Protein AF-A0A7F8RM91-F1 (afdb_monomer)

Radius of gyration: 44.57 Å; Cα contacts (8 Å, |Δi|>4): 918; chains: 1; bounding box: 148×86×138 Å

Solvent-accessible surface area (backbone atoms only — not comparable to full-atom values): 54485 Å² total; per-residue (Å²): 125,69,76,64,56,69,66,70,70,44,66,60,59,54,53,46,50,50,49,51,51,51,40,55,60,63,63,40,87,60,42,61,61,61,55,60,60,70,69,51,79,91,69,70,80,83,73,95,71,92,81,90,84,92,84,84,93,80,80,93,58,74,68,58,58,64,53,52,60,53,48,31,42,87,40,74,66,51,35,67,75,37,46,71,62,36,50,53,51,52,52,38,51,52,40,70,72,52,85,65,94,66,38,70,63,37,35,44,48,43,50,47,38,54,41,52,46,53,53,53,47,68,69,31,80,88,41,66,49,66,76,48,35,27,54,53,23,58,74,47,32,32,55,52,43,55,49,64,73,44,50,91,27,50,48,72,59,74,65,53,72,71,59,71,75,76,83,82,92,83,83,82,94,79,92,77,92,76,81,90,70,67,51,64,70,54,45,58,60,70,66,53,86,77,70,87,66,78,83,60,86,67,62,99,58,95,60,101,67,84,90,74,74,69,45,51,65,71,49,37,48,47,50,48,50,50,47,54,52,35,67,67,37,34,56,66,72,56,51,39,50,48,58,53,74,49,55,70,73,57,53,49,52,50,40,53,51,48,39,52,46,48,56,68,45,57,42,83,70,86,81,62,69,71,54,53,63,51,51,55,56,49,51,56,50,53,55,49,53,53,51,52,51,44,66,74,67,44,76,46,79,69,45,59,56,61,61,72,76,74,76,88,83,90,88,85,88,84,90,76,90,76,70,95,65,83,62,69,80,80,56,68,75,64,75,67,78,77,69,70,79,72,48,72,68,54,52,53,49,51,51,50,51,45,48,49,49,27,40,53,52,52,47,49,49,48,53,52,50,49,42,49,54,62,34,43,77,78,51,98,71,60,70,75,53,49,54,45,53,50,52,37,53,45,54,48,70,30,42,72,71,44,70,71,47,49,58,52,52,54,49,53,50,52,51,51,58,73,69,58,93,72,62,89,72,61,48,58,57,53,52,50,50,50,48,40,48,51,49,39,52,52,38,57,54,46,42,69,75,32,66,87,40,72,66,61,33,50,52,37,51,48,52,42,28,57,64,28,64,90,37,62,60,57,24,38,52,40,28,50,52,50,18,52,55,26,46,77,70,67,38,26,52,31,16,17,38,17,28,48,41,37,29,25,37,37,28,35,52,48,43,74,74,47,93,50,93,52,54,55,67,24,16,68,64,43,40,87,71,36,71,65,34,55,76,50,46,81,90,55,99,84,77,71,66,89,86,57,90,72,75,62,74,52,84,49,64,39,75,69,27,36,46,51,34,45,54,52,21,33,54,27,19,51,74,52,69,40,36,72,53,32,54,56,50,45,67,62,45,50,47,46,38,60,76,70,64,41,62,69,60,50,53,54,50,52,52,53,49,50,54,29,53,52,46,45,71,76,38,55,90,76,62,72,59,66,30,43,31,38,41,35,33,40,27,71,85,52,54,94,41,39,78,39,42,29,42,36,57,40,60,51,79,67,46,73,69,56,58,49,50,53,52,51,53,51,50,15,72,75,69,38,59,92,34,47,45,74,41,78,64,78,66,89,81,62,73,90,79,52,64,76,87,31,34,37,40,33,58,38,73,34,44,80,52,73,54,83,68,53,56,68,75,38,72,49,79,62,53,68,70,44,75,44,39,34,32,31,37,73,46,52,29,25,95,89,71,41,61,74,63,56,73,87,48,30,30,37,35,42,38,39,37,32,36,76,55,39,36,82,32,72,53,60,57,40,48,56,75,46,78,47,79,47,79,37,51,27,72,52,47,52,36,51,55,49,45,53,53,37,48,55,48,48,51,42,64,68,40,81,78,73,48,60,66,63,34,48,53,55,47,42,60,58,50,59,46,84,86,58,91,34,71,67,52,58,42,51,75,59,48,58,60,78,61,88,49,73,69,54,38,54,54,45,52,51,37,40,52,45,52,53,52,34,54,51,49,51,52,52,42,54,58,53,47,67,77,64,59,57,86,87,44,48,65,58,51,51,50,52,51,50,33,39,51,55,51,48,63,68,44,39,75,64,57,69,58,50,84,85,58,57,84,52,81,75,79,80,77,79,77,77,81,81,80,83,79,84,83,88,78,91,85,90,84,83,88,82,89,80,87,88,134

Sequence (933 aa):
SSQLSAKLTNLPTLISMRLEFLRILCSHEHYLNLNLFFMNADTAPASPCPSISSQNSSSCSSFQDQKIASMFDLTPEYRQQHFLTGLLFTELAAALDAEGEGISKVQRKAVSAIHSLLSSHDLDPRCVKPEVKVKIAALYLPLVGIILDALPQLYDFTAADARSGKNRANGSDEDQEGTSTINQNVALAIAGNNFNLKTSGTMLSSLPYKQYNMLNADTTRNLMICFLWIMKNADQSLIRKWIADLPSMQLNRILDLLFICVSCFEYKGKQSSDKVSTQVLQKSRDVKARLEEALLRGEGARGEMMRRCRAPGNDRFPGLSENLRWRKEQTHWRQANEKQDKTKAELDQEALISGNLATEANLIILDMQENIIQASSALDCKDSLLGGVLRVLVNSLSCDQSTTYLTHCFATLRALIAKDCLEVYTFLQVEELLCNLNSILYDTVKMREFQEDPEMLMDLMYRIAKSYQTSPDLRLTWLQNMAEKHTKKKCYTEAAMCLVHAAALVAEYLSMLEDHSYLPVGSVSFQNISSNVLEESAVSDDTLSPDEDGVCSGRYFTESGLVGLLEHAAELFSTGGLYETVNEVYKLVIPILEAHRDFRKLTSTHDKLQKAFDSIISKGHKRMFGTYFRVGFYGSKFGDLDEQEFVYKEPAITKLPEISHRLEGFYGQCFGEEFVEVIKDSAPVDKTKLDPNKAYIQITFVEPYFDEYEMKDRVTYFEKNFNLRRFMYTTPFTLEGRPRGELHEQYRRNTILTTMHAFPYVKTRISVIQKEEFVLTPIEVAIEDMKKKTLQLAVAINQEPPDAKMLQMVLQGSVGATVNQGPLEVAQVFLAEIPADPKLYRHHNKLRLCFKEFIMRCGEAVEKNKRLITADQREYQQELKKNYHKLKENLRPMIERKIPELYKPIVRVESHKRDSFHRSSFRKCETQLSQGS

Nearest PDB structures (foldseek):
  6aj4-assembly4_G  TM=9.741E-01  e=6.488E-31  Homo sapiens
  6ajl-assembly4_G  TM=9.790E-01  e=8.997E-31  Homo sapiens
  6tkz-assembly1_A  TM=9.362E-01  e=1.684E-31  Homo sapiens
  8i5f-assembly1_B  TM=9.208E-01  e=3.711E-32  Mus musculus
  6tkz-assembly2_B  TM=9.049E-01  e=2.984E-31  Homo sapiens

Mean predicted aligned error: 20.16 Å

Organism: Leptonychotes weddellii (NCBI:txid9713)

Structure (mmCIF, N/CA/C/O backbone):
data_AF-A0A7F8RM91-F1
#
_entry.id   AF-A0A7F8RM91-F1
#
loop_
_atom_site.group_PDB
_atom_site.id
_atom_site.type_symbol
_atom_site.label_atom_id
_atom_site.label_alt_id
_atom_site.label_comp_id
_atom_site.label_asym_id
_atom_site.label_entity_id
_atom_site.label_seq_id
_atom_site.pdbx_PDB_ins_code
_atom_site.Cartn_x
_atom_site.Cartn_y
_atom_site.Cartn_z
_atom_site.occupancy
_atom_site.B_iso_or_equiv
_atom_site.auth_seq_id
_atom_site.auth_comp_id
_atom_site.auth_asym_id
_atom_site.auth_atom_id
_atom_site.pdbx_PDB_model_num
ATOM 1 N N . SER A 1 1 ? 55.769 25.410 -61.363 1.00 43.69 1 SER A N 1
ATOM 2 C CA . SER A 1 1 ? 55.432 24.121 -62.004 1.00 43.69 1 SER A CA 1
ATOM 3 C C . SER A 1 1 ? 55.540 22.918 -61.051 1.00 43.69 1 SER A C 1
ATOM 5 O O . SER A 1 1 ? 54.697 22.038 -61.108 1.00 43.69 1 SER A O 1
ATOM 7 N N . SER A 1 2 ? 56.480 22.879 -60.095 1.00 38.31 2 SER A N 1
ATOM 8 C CA . SER A 1 2 ? 56.684 21.726 -59.186 1.00 38.31 2 SER A CA 1
ATOM 9 C C . SER A 1 2 ? 55.745 21.625 -57.964 1.00 38.31 2 SER A C 1
ATOM 11 O O . SER A 1 2 ? 55.569 20.533 -57.435 1.00 38.31 2 SER A O 1
ATOM 13 N N . GLN A 1 3 ? 55.084 22.708 -57.531 1.00 39.34 3 GLN A N 1
ATOM 14 C CA . GLN A 1 3 ? 54.148 22.671 -56.384 1.00 39.34 3 GLN A CA 1
ATOM 15 C C . GLN A 1 3 ? 52.753 22.101 -56.707 1.00 39.34 3 GLN A C 1
ATOM 17 O O . GLN A 1 3 ? 52.041 21.688 -55.794 1.00 39.34 3 GLN A O 1
ATOM 22 N N . LEU A 1 4 ? 52.362 22.049 -57.986 1.00 39.75 4 LEU A N 1
ATOM 23 C CA . LEU A 1 4 ? 51.120 21.393 -58.425 1.00 39.75 4 LEU A CA 1
ATOM 24 C C . LEU A 1 4 ? 51.296 19.872 -58.561 1.00 39.75 4 LEU A C 1
ATOM 26 O O . LEU A 1 4 ? 50.366 19.130 -58.270 1.00 39.75 4 LEU A O 1
ATOM 30 N N . SER A 1 5 ? 52.505 19.405 -58.894 1.00 43.78 5 SER A N 1
ATOM 31 C CA . SER A 1 5 ? 52.824 17.973 -58.995 1.00 43.78 5 SER A CA 1
ATOM 32 C C . SER A 1 5 ? 52.829 17.272 -57.624 1.00 43.78 5 SER A C 1
ATOM 34 O O . SER A 1 5 ? 52.281 16.184 -57.479 1.00 43.78 5 SER A O 1
ATOM 36 N N . ALA A 1 6 ? 53.319 17.939 -56.569 1.00 45.91 6 ALA A N 1
ATOM 37 C CA . ALA A 1 6 ? 53.386 17.366 -55.216 1.00 45.91 6 ALA A CA 1
ATOM 38 C C . ALA A 1 6 ? 52.029 17.257 -54.482 1.00 45.91 6 ALA A C 1
ATOM 40 O O . ALA A 1 6 ? 51.936 16.576 -53.465 1.00 45.91 6 ALA A O 1
ATOM 41 N N . LYS A 1 7 ? 50.963 17.912 -54.973 1.00 45.66 7 LYS A N 1
ATOM 42 C CA . LYS A 1 7 ? 49.590 17.727 -54.457 1.00 45.66 7 LYS A CA 1
ATOM 43 C C . LYS A 1 7 ? 48.824 16.606 -55.172 1.00 45.66 7 LYS A C 1
ATOM 45 O O . LYS A 1 7 ? 47.812 16.156 -54.642 1.00 45.66 7 LYS A O 1
ATOM 50 N N . LEU A 1 8 ? 49.309 16.144 -56.328 1.00 46.50 8 LEU A N 1
ATOM 51 C CA . LEU A 1 8 ? 48.721 15.037 -57.091 1.00 46.50 8 LEU A CA 1
ATOM 52 C C . LEU A 1 8 ? 49.221 13.645 -56.657 1.00 46.50 8 LEU A C 1
ATOM 54 O O . LEU A 1 8 ? 48.687 12.647 -57.127 1.00 46.50 8 LEU A O 1
ATOM 58 N N . THR A 1 9 ? 50.193 13.550 -55.745 1.00 50.91 9 THR A N 1
ATOM 59 C CA . THR A 1 9 ? 50.774 12.273 -55.286 1.00 50.91 9 THR A CA 1
ATOM 60 C C . THR A 1 9 ? 50.097 11.655 -54.057 1.00 50.91 9 THR A C 1
ATOM 62 O O . THR A 1 9 ? 50.446 10.542 -53.675 1.00 50.91 9 THR A O 1
ATOM 65 N N . ASN A 1 10 ? 49.093 12.307 -53.457 1.00 61.41 10 ASN A N 1
ATOM 66 C CA . ASN A 1 10 ? 48.291 11.704 -52.387 1.00 61.41 10 ASN A CA 1
ATOM 67 C C . ASN A 1 10 ? 47.066 10.990 -52.977 1.00 61.41 10 ASN A C 1
ATOM 69 O O . ASN A 1 10 ? 46.040 11.621 -53.241 1.00 61.41 10 ASN A O 1
ATOM 73 N N . LEU A 1 11 ? 47.167 9.668 -53.140 1.00 68.38 11 LEU A N 1
ATOM 74 C CA . LEU A 1 11 ? 46.111 8.784 -53.656 1.00 68.38 11 LEU A CA 1
ATOM 75 C C . LEU A 1 11 ? 44.716 9.026 -53.015 1.00 68.38 11 LEU A C 1
ATOM 77 O O . LEU A 1 11 ? 43.746 9.145 -53.766 1.00 68.38 11 LEU A O 1
ATOM 81 N N . PRO A 1 12 ? 44.576 9.241 -51.686 1.00 71.75 12 PRO A N 1
ATOM 82 C CA . PRO A 1 12 ? 43.282 9.562 -51.066 1.00 71.75 12 PRO A CA 1
ATOM 83 C C . PRO A 1 12 ? 42.665 10.890 -51.537 1.00 71.75 12 PRO A C 1
ATOM 85 O O . PRO A 1 12 ? 41.443 11.032 -51.613 1.00 71.75 12 PRO A O 1
ATOM 88 N N . THR A 1 13 ? 43.494 11.882 -51.875 1.00 73.69 13 THR A N 1
ATOM 89 C CA . THR A 1 13 ? 43.038 13.186 -52.381 1.00 73.69 13 THR A CA 1
ATOM 90 C C . THR A 1 13 ? 42.484 13.056 -53.796 1.00 73.69 13 THR A C 1
ATOM 92 O O . THR A 1 13 ? 41.455 13.656 -54.101 1.00 73.69 13 THR A O 1
ATOM 95 N N . LEU A 1 14 ? 43.116 12.239 -54.644 1.00 75.44 14 LEU A N 1
ATOM 96 C CA . LEU A 1 14 ? 42.653 11.988 -56.009 1.00 75.44 14 LEU A CA 1
ATOM 97 C C . LEU A 1 14 ? 41.314 11.239 -56.018 1.00 75.44 14 LEU A C 1
ATOM 99 O O . LEU A 1 14 ? 40.389 11.655 -56.714 1.00 75.44 14 LEU A O 1
ATOM 103 N N . ILE A 1 15 ? 41.176 10.199 -55.187 1.00 78.38 15 ILE A N 1
ATOM 104 C CA . ILE A 1 15 ? 39.914 9.458 -55.022 1.00 78.38 15 ILE A CA 1
ATOM 105 C C . ILE A 1 15 ? 38.816 10.397 -54.498 1.00 78.38 15 ILE A C 1
ATOM 107 O O . ILE A 1 15 ? 37.708 10.431 -55.025 1.00 78.38 15 ILE A O 1
ATOM 111 N N . SER A 1 16 ? 39.139 11.257 -53.528 1.00 78.94 16 SER A N 1
ATOM 112 C CA . SER A 1 16 ? 38.226 12.285 -53.011 1.00 78.94 16 SER A CA 1
ATOM 113 C C . SER A 1 16 ? 37.773 13.293 -54.080 1.00 78.94 16 SER A C 1
ATOM 115 O O . SER A 1 16 ? 36.612 13.709 -54.071 1.00 78.94 16 SER A O 1
ATOM 117 N N . MET A 1 17 ? 38.648 13.699 -55.007 1.00 79.75 17 MET A N 1
ATOM 118 C CA . MET A 1 17 ? 38.276 14.566 -56.136 1.00 79.75 17 MET A CA 1
ATOM 119 C C . MET A 1 17 ? 37.411 13.827 -57.162 1.00 79.75 17 MET A C 1
ATOM 121 O O . MET A 1 17 ? 36.447 14.399 -57.665 1.00 79.75 17 MET A O 1
ATOM 125 N N . ARG A 1 18 ? 37.708 12.552 -57.432 1.00 81.75 18 ARG A N 1
ATOM 126 C CA . ARG A 1 18 ? 36.925 11.708 -58.342 1.00 81.75 18 ARG A CA 1
ATOM 127 C C . ARG A 1 18 ? 35.508 11.463 -57.821 1.00 81.75 18 ARG A C 1
ATOM 129 O O . ARG A 1 18 ? 34.560 11.633 -58.579 1.00 81.75 18 ARG A O 1
ATOM 136 N N . LEU A 1 19 ? 35.356 11.147 -56.535 1.00 83.50 19 LEU A N 1
ATOM 137 C CA . LEU A 1 19 ? 34.051 10.995 -55.877 1.00 83.50 19 LEU A CA 1
ATOM 138 C C . LEU A 1 19 ? 33.232 12.291 -55.918 1.00 83.50 19 LEU A C 1
ATOM 140 O O . LEU A 1 19 ? 32.031 12.252 -56.163 1.00 83.50 19 LEU A O 1
ATOM 144 N N . GLU A 1 20 ? 33.878 13.445 -55.733 1.00 81.56 20 GLU A N 1
ATOM 145 C CA . GLU A 1 20 ? 33.211 14.748 -55.846 1.00 81.56 20 GLU A CA 1
ATOM 146 C C . GLU A 1 20 ? 32.717 15.014 -57.268 1.00 81.56 20 GLU A C 1
ATOM 148 O O . GLU A 1 20 ? 31.590 15.458 -57.469 1.00 81.56 20 GLU A O 1
ATOM 153 N N . PHE A 1 21 ? 33.550 14.707 -58.262 1.00 83.38 21 PHE A N 1
ATOM 154 C CA . PHE A 1 21 ? 33.188 14.853 -59.664 1.00 83.38 21 PHE A CA 1
ATOM 155 C C . PHE A 1 21 ? 32.023 13.930 -60.045 1.00 83.38 21 PHE A C 1
ATOM 157 O O . PHE A 1 21 ? 31.071 14.381 -60.676 1.00 83.38 21 PHE A O 1
ATOM 164 N N . LEU A 1 22 ? 32.044 12.670 -59.593 1.00 83.62 22 LEU A N 1
ATOM 165 C CA . LEU A 1 22 ? 30.935 11.731 -59.786 1.00 83.62 22 LEU A CA 1
ATOM 166 C C . LEU A 1 22 ? 29.654 12.209 -59.098 1.00 83.62 22 LEU A C 1
ATOM 168 O O . LEU A 1 22 ? 28.589 12.139 -59.706 1.00 83.62 22 LEU A O 1
ATOM 172 N N . ARG A 1 23 ? 29.746 12.758 -57.879 1.00 85.56 23 ARG A N 1
ATOM 173 C CA . ARG A 1 23 ? 28.604 13.359 -57.174 1.00 85.56 23 ARG A CA 1
ATOM 174 C C . ARG A 1 23 ? 27.982 14.493 -57.986 1.00 85.56 23 ARG A C 1
ATOM 176 O O . ARG A 1 23 ? 26.768 14.531 -58.136 1.00 85.56 23 ARG A O 1
ATOM 183 N N . ILE A 1 24 ? 28.799 15.396 -58.529 1.00 82.50 24 ILE A N 1
ATOM 184 C CA . ILE A 1 24 ? 28.316 16.514 -59.354 1.00 82.50 24 ILE A CA 1
ATOM 185 C C . ILE A 1 24 ? 27.645 15.982 -60.626 1.00 82.50 24 ILE A C 1
ATOM 187 O O . ILE A 1 24 ? 26.512 16.360 -60.917 1.00 82.50 24 ILE A O 1
ATOM 191 N N . LEU A 1 25 ? 28.292 15.052 -61.335 1.00 82.75 25 LEU A N 1
ATOM 192 C CA . LEU A 1 25 ? 27.738 14.453 -62.550 1.00 82.75 25 LEU A CA 1
ATOM 193 C C . LEU A 1 25 ? 26.388 13.769 -62.310 1.00 82.75 25 LEU A C 1
ATOM 195 O O . LEU A 1 25 ? 25.447 13.987 -63.071 1.00 82.75 25 LEU A O 1
ATOM 199 N N . CYS A 1 26 ? 26.278 12.984 -61.237 1.00 81.19 26 CYS A N 1
ATOM 200 C CA . CYS A 1 26 ? 25.046 12.274 -60.888 1.00 81.19 26 CYS A CA 1
ATOM 201 C C . CYS A 1 26 ? 23.955 13.204 -60.324 1.00 81.19 26 CYS A C 1
ATOM 203 O O . CYS A 1 26 ? 22.791 12.825 -60.287 1.00 81.19 26 CYS A O 1
ATOM 205 N N . SER A 1 27 ? 24.299 14.428 -59.910 1.00 79.56 27 SER A N 1
ATOM 206 C CA . SER A 1 27 ? 23.328 15.420 -59.422 1.00 79.56 27 SER A CA 1
ATOM 207 C C . SER A 1 27 ? 22.660 16.247 -60.529 1.00 79.56 27 SER A C 1
ATOM 209 O O . SER A 1 27 ? 21.744 17.017 -60.249 1.00 79.56 27 SER A O 1
ATOM 211 N N . HIS A 1 28 ? 23.099 16.116 -61.787 1.00 80.38 28 HIS A N 1
ATOM 212 C CA . HIS A 1 28 ? 22.500 16.856 -62.898 1.00 80.38 28 HIS A CA 1
ATOM 213 C C . HIS A 1 28 ? 21.083 16.372 -63.229 1.00 80.38 28 HIS A C 1
ATOM 215 O O . HIS A 1 28 ? 20.787 15.181 -63.207 1.00 80.38 28 HIS A O 1
ATOM 221 N N . GLU A 1 29 ? 20.222 17.303 -63.641 1.00 71.25 29 GLU A N 1
ATOM 222 C CA . GLU A 1 29 ? 18.782 17.073 -63.835 1.00 71.25 29 GLU A CA 1
ATOM 223 C C . GLU A 1 29 ? 18.419 15.937 -64.806 1.00 71.25 29 GLU A C 1
ATOM 225 O O . GLU A 1 29 ? 17.355 15.332 -64.690 1.00 71.25 29 GLU A O 1
ATOM 230 N N . HIS A 1 30 ? 19.288 15.631 -65.773 1.00 75.12 30 HIS A N 1
ATOM 231 C CA . HIS A 1 30 ? 19.048 14.577 -66.761 1.00 75.12 30 HIS A CA 1
ATOM 232 C C . HIS A 1 30 ? 19.525 13.189 -66.315 1.00 75.12 30 HIS A C 1
ATOM 234 O O . HIS A 1 30 ? 19.196 12.206 -66.975 1.00 75.12 30 HIS A O 1
ATOM 240 N N . TYR A 1 31 ? 20.262 13.082 -65.205 1.00 80.19 31 TYR A N 1
ATOM 241 C CA . TYR A 1 31 ? 20.824 11.817 -64.726 1.00 80.19 31 TYR A CA 1
ATOM 242 C C . TYR A 1 31 ? 19.742 10.761 -64.465 1.00 80.19 31 TYR A C 1
ATOM 244 O O . TYR A 1 31 ? 19.840 9.645 -64.975 1.00 80.19 31 TYR A O 1
ATOM 252 N N . LEU A 1 32 ? 18.682 11.115 -63.730 1.00 76.62 32 LEU A N 1
ATOM 253 C CA . LEU A 1 32 ? 17.590 10.182 -63.444 1.00 76.62 32 LEU A CA 1
ATOM 254 C C . LEU A 1 32 ? 16.832 9.795 -64.715 1.00 76.62 32 LEU A C 1
ATOM 256 O O . LEU A 1 32 ? 16.602 8.616 -64.946 1.00 76.62 32 LEU A O 1
ATOM 260 N N . ASN A 1 33 ? 16.506 10.754 -65.583 1.00 74.94 33 ASN A N 1
ATOM 261 C CA . ASN A 1 33 ? 15.767 10.469 -66.817 1.00 74.94 33 ASN A CA 1
ATOM 262 C C . ASN A 1 33 ? 16.529 9.523 -67.756 1.00 74.94 33 ASN A C 1
ATOM 264 O O . ASN A 1 33 ? 15.919 8.643 -68.355 1.00 74.94 33 ASN A O 1
ATOM 268 N N . LEU A 1 34 ? 17.853 9.667 -67.854 1.00 73.31 34 LEU A N 1
ATOM 269 C CA . LEU A 1 34 ? 18.689 8.788 -68.671 1.00 73.31 34 LEU A CA 1
ATOM 270 C C . LEU A 1 34 ? 18.761 7.370 -68.098 1.00 73.31 34 LEU A C 1
ATOM 272 O O . LEU A 1 34 ? 18.672 6.415 -68.858 1.00 73.31 34 LEU A O 1
ATOM 276 N N . ASN A 1 35 ? 18.873 7.216 -66.776 1.00 73.94 35 ASN A N 1
ATOM 277 C CA . ASN A 1 35 ? 18.948 5.895 -66.145 1.00 73.94 35 ASN A CA 1
ATOM 278 C C . ASN A 1 35 ? 17.584 5.190 -66.078 1.00 73.94 35 ASN A C 1
ATOM 280 O O . ASN A 1 35 ? 17.498 3.988 -66.310 1.00 73.94 35 ASN A O 1
ATOM 284 N N . LEU A 1 36 ? 16.503 5.926 -65.817 1.00 70.81 36 LEU A N 1
ATOM 285 C CA . LEU A 1 36 ? 15.153 5.370 -65.701 1.00 70.81 36 LEU A CA 1
ATOM 286 C C . LEU A 1 36 ? 14.560 4.950 -67.057 1.00 70.81 36 LEU A C 1
ATOM 288 O O . LEU A 1 36 ? 13.669 4.101 -67.088 1.00 70.81 36 LEU A O 1
ATOM 292 N N . PHE A 1 37 ? 15.057 5.500 -68.171 1.00 58.69 37 PHE A N 1
ATOM 293 C CA . PHE A 1 37 ? 14.640 5.114 -69.525 1.00 58.69 37 PHE A CA 1
ATOM 294 C C . PHE A 1 37 ? 15.039 3.669 -69.871 1.00 58.69 37 PHE A C 1
ATOM 296 O O . PHE A 1 37 ? 14.269 2.957 -70.510 1.00 58.69 37 PHE A O 1
ATOM 303 N N . PHE A 1 38 ? 16.199 3.202 -69.393 1.00 55.97 38 PHE A N 1
ATOM 304 C CA . PHE A 1 38 ? 16.711 1.854 -69.675 1.00 55.97 38 PHE A CA 1
ATOM 305 C C . PHE A 1 38 ? 16.114 0.744 -68.791 1.00 55.97 38 PHE A C 1
ATOM 307 O O . PHE A 1 38 ? 16.340 -0.431 -69.065 1.00 55.97 38 PHE A O 1
ATOM 314 N N . MET A 1 39 ? 15.323 1.081 -67.765 1.00 55.47 39 MET A N 1
ATOM 315 C CA . MET A 1 39 ? 14.690 0.093 -66.873 1.00 55.47 39 MET A CA 1
ATOM 316 C C . MET A 1 39 ? 13.433 -0.564 -67.465 1.00 55.47 39 MET A C 1
ATOM 318 O O . MET A 1 39 ? 13.014 -1.625 -67.006 1.00 55.47 39 MET A O 1
ATOM 322 N N . ASN A 1 40 ? 12.839 0.024 -68.508 1.00 47.66 40 ASN A N 1
ATOM 323 C CA . ASN A 1 40 ? 11.708 -0.567 -69.221 1.00 47.66 40 ASN A CA 1
ATOM 324 C C . ASN A 1 40 ? 12.223 -1.450 -70.374 1.00 47.66 40 ASN A C 1
ATOM 326 O O . ASN A 1 40 ? 12.327 -1.001 -71.517 1.00 47.66 40 ASN A O 1
ATOM 330 N N . ALA A 1 41 ? 12.526 -2.717 -70.086 1.00 43.78 41 ALA A N 1
ATOM 331 C CA . ALA A 1 41 ? 13.004 -3.681 -71.085 1.00 43.78 41 ALA A CA 1
ATOM 332 C C . ALA A 1 41 ? 12.008 -3.955 -72.239 1.00 43.78 41 ALA A C 1
ATOM 334 O O . ALA A 1 41 ? 12.417 -4.465 -73.278 1.00 43.78 41 ALA A O 1
ATOM 335 N N . ASP A 1 42 ? 10.735 -3.569 -72.105 1.00 41.50 42 ASP A N 1
ATOM 336 C CA . ASP A 1 42 ? 9.700 -3.833 -73.117 1.00 41.50 42 ASP A CA 1
ATOM 337 C C . ASP A 1 42 ? 9.658 -2.817 -74.274 1.00 41.50 42 ASP A C 1
ATOM 339 O O . ASP A 1 42 ? 8.851 -2.957 -75.191 1.00 41.50 42 ASP A O 1
ATOM 343 N N . THR A 1 43 ? 10.524 -1.796 -74.281 1.00 36.25 43 THR A N 1
ATOM 344 C CA . THR A 1 43 ? 10.528 -0.768 -75.342 1.00 36.25 43 THR A CA 1
ATOM 345 C C . THR A 1 43 ? 11.934 -0.298 -75.727 1.00 36.25 43 THR A C 1
ATOM 347 O O . THR A 1 43 ? 12.221 0.895 -75.741 1.00 36.25 43 THR A O 1
ATOM 350 N N . ALA A 1 44 ? 12.833 -1.215 -76.083 1.00 34.84 44 ALA A N 1
ATOM 351 C CA . ALA A 1 44 ? 14.007 -0.832 -76.871 1.00 34.84 44 ALA A CA 1
ATOM 352 C C . ALA A 1 44 ? 13.626 -0.784 -78.370 1.00 34.84 44 ALA A C 1
ATOM 354 O O . ALA A 1 44 ? 13.068 -1.762 -78.876 1.00 34.84 44 ALA A O 1
ATOM 355 N N . PRO A 1 45 ? 13.906 0.304 -79.116 1.00 33.50 45 PRO A N 1
ATOM 356 C CA . PRO A 1 45 ? 13.744 0.297 -80.564 1.00 33.50 45 PRO A CA 1
ATOM 357 C C . PRO A 1 45 ? 14.752 -0.685 -81.172 1.00 33.50 45 PRO A C 1
ATOM 359 O O . PRO A 1 45 ? 15.940 -0.656 -80.847 1.00 33.50 45 PRO A O 1
ATOM 362 N N . ALA A 1 46 ? 14.269 -1.566 -82.048 1.00 33.28 46 ALA A N 1
ATOM 363 C CA . ALA A 1 46 ? 15.105 -2.517 -82.765 1.00 33.28 46 ALA A CA 1
ATOM 364 C C . ALA A 1 46 ? 16.196 -1.777 -83.560 1.00 33.28 46 ALA A C 1
ATOM 366 O O . ALA A 1 46 ? 15.914 -1.022 -84.490 1.00 33.28 46 ALA A O 1
ATOM 367 N N . SER A 1 47 ? 17.451 -2.007 -83.181 1.00 32.94 47 SER A N 1
ATOM 368 C CA . SER A 1 47 ? 18.625 -1.650 -83.976 1.00 32.94 47 SER A CA 1
ATOM 369 C C . SER A 1 47 ? 18.666 -2.503 -85.261 1.00 32.94 47 SER A C 1
ATOM 371 O O . SER A 1 47 ? 18.411 -3.710 -85.192 1.00 32.94 47 SER A O 1
ATOM 373 N N . PRO A 1 48 ? 18.984 -1.929 -86.440 1.00 35.66 48 PRO A N 1
ATOM 374 C CA . PRO A 1 48 ? 18.910 -2.611 -87.726 1.00 35.66 48 PRO A CA 1
ATOM 375 C C . PRO A 1 48 ? 20.229 -3.329 -88.043 1.00 35.66 48 PRO A C 1
ATOM 377 O O . PRO A 1 48 ? 20.944 -2.945 -88.962 1.00 35.66 48 PRO A O 1
ATOM 380 N N . CYS A 1 49 ? 20.594 -4.365 -87.291 1.00 31.34 49 CYS A N 1
ATOM 381 C CA . CYS A 1 49 ? 21.742 -5.220 -87.624 1.00 31.34 49 CYS A CA 1
ATOM 382 C C . CYS A 1 49 ? 21.424 -6.683 -87.256 1.00 31.34 49 CYS A C 1
ATOM 384 O O . CYS A 1 49 ? 21.416 -7.011 -86.070 1.00 31.34 49 CYS A O 1
ATOM 386 N N . PRO A 1 50 ? 21.150 -7.583 -88.221 1.00 37.44 50 PRO A N 1
ATOM 387 C CA . PRO A 1 50 ? 20.866 -8.981 -87.921 1.00 37.44 50 PRO A CA 1
ATOM 388 C C . PRO A 1 50 ? 22.175 -9.774 -87.854 1.00 37.44 50 PRO A C 1
ATOM 390 O O . PRO A 1 50 ? 22.904 -9.824 -88.841 1.00 37.44 50 PRO A O 1
ATOM 393 N N . SER A 1 51 ? 22.481 -10.426 -86.728 1.00 31.08 51 SER A N 1
ATOM 394 C CA . SER A 1 51 ? 23.489 -11.501 -86.673 1.00 31.08 51 SER A CA 1
ATOM 395 C C . SER A 1 51 ? 23.279 -12.444 -85.478 1.00 31.08 51 SER A C 1
ATOM 397 O O . SER A 1 51 ? 23.709 -12.177 -84.365 1.00 31.08 51 SER A O 1
ATOM 399 N N . ILE A 1 52 ? 22.581 -13.546 -85.775 1.00 34.94 52 ILE A N 1
ATOM 400 C CA . ILE A 1 52 ? 22.758 -14.938 -85.315 1.00 34.94 52 ILE A CA 1
ATOM 401 C C . ILE A 1 52 ? 23.126 -15.163 -83.836 1.00 34.94 52 ILE A C 1
ATOM 403 O O . ILE A 1 52 ? 24.296 -15.262 -83.480 1.00 34.94 52 ILE A O 1
ATOM 407 N N . SER A 1 53 ? 22.107 -15.402 -83.005 1.00 32.41 53 SER A N 1
ATOM 408 C CA . SER A 1 53 ? 21.961 -16.630 -82.187 1.00 32.41 53 SER A CA 1
ATOM 409 C C . SER A 1 53 ? 20.706 -16.541 -81.309 1.00 32.41 53 SER A C 1
ATOM 411 O O . SER A 1 53 ? 20.746 -16.343 -80.102 1.00 32.41 53 SER A O 1
ATOM 413 N N . SER A 1 54 ? 19.548 -16.697 -81.947 1.00 41.00 54 SER A N 1
ATOM 414 C CA . SER A 1 54 ? 18.268 -16.922 -81.279 1.00 41.00 54 SER A CA 1
ATOM 415 C C . SER A 1 54 ? 17.974 -18.423 -81.230 1.00 41.00 54 SER A C 1
ATOM 417 O O . SER A 1 54 ? 17.402 -18.947 -82.183 1.00 41.00 54 SER A O 1
ATOM 419 N N . GLN A 1 55 ? 18.341 -19.118 -80.153 1.00 37.16 55 GLN A N 1
ATOM 420 C CA . GLN A 1 55 ? 17.735 -20.405 -79.786 1.00 37.16 55 GLN A CA 1
ATOM 421 C C . GLN A 1 55 ? 17.771 -20.567 -78.262 1.00 37.16 55 GLN A C 1
ATOM 423 O O . GLN A 1 55 ? 18.787 -20.970 -77.709 1.00 37.16 55 GLN A O 1
ATOM 428 N N . ASN A 1 56 ? 16.680 -20.174 -77.596 1.00 32.31 56 ASN A N 1
ATOM 429 C CA . ASN A 1 56 ? 16.037 -20.925 -76.507 1.00 32.31 56 ASN A CA 1
ATOM 430 C C . ASN A 1 56 ? 14.888 -20.102 -75.913 1.00 32.31 56 ASN A C 1
ATOM 432 O O . ASN A 1 56 ? 15.009 -19.437 -74.888 1.00 32.31 56 ASN A O 1
ATOM 436 N N . SER A 1 57 ? 13.743 -20.169 -76.580 1.00 41.06 57 SER A N 1
ATOM 437 C CA . SER A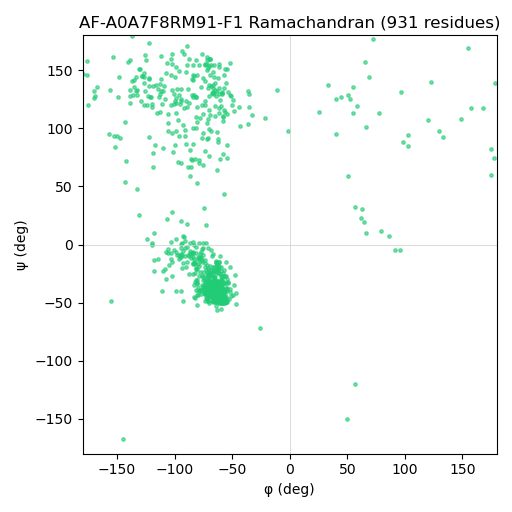 1 57 ? 12.441 -19.817 -76.027 1.00 41.06 57 SER A CA 1
ATOM 438 C C . SER A 1 57 ? 11.727 -21.104 -75.611 1.00 41.06 57 SER A C 1
ATOM 440 O O . SER A 1 57 ? 10.958 -21.669 -76.380 1.00 41.06 57 SER A O 1
ATOM 442 N N . SER A 1 58 ? 11.992 -21.576 -74.389 1.00 37.94 58 SER A N 1
ATOM 443 C CA . SER A 1 58 ? 11.133 -22.536 -73.675 1.00 37.94 58 SER A CA 1
ATOM 444 C C . SER A 1 58 ? 11.571 -22.683 -72.211 1.00 37.94 58 SER A C 1
ATOM 446 O O . SER A 1 58 ? 12.714 -23.063 -71.965 1.00 37.94 58 SER A O 1
ATOM 448 N N . SER A 1 59 ? 10.622 -22.477 -71.283 1.00 29.88 59 SER A N 1
ATOM 449 C CA . SER A 1 59 ? 10.671 -22.624 -69.803 1.00 29.88 59 SER A CA 1
ATOM 450 C C . SER A 1 59 ? 10.800 -21.301 -69.023 1.00 29.88 59 SER A C 1
ATOM 452 O O . SER A 1 59 ? 11.883 -20.860 -68.653 1.00 29.88 59 SER A O 1
ATOM 454 N N . CYS A 1 60 ? 9.653 -20.657 -68.782 1.00 34.31 60 CYS A N 1
ATOM 455 C CA . CYS A 1 60 ? 9.491 -19.363 -68.111 1.00 34.31 60 CYS A CA 1
ATOM 456 C C . CYS A 1 60 ? 9.049 -19.554 -66.646 1.00 34.31 60 CYS A C 1
ATOM 458 O O . CYS A 1 60 ? 7.872 -19.439 -66.323 1.00 34.31 60 CYS A O 1
ATOM 460 N N . SER A 1 61 ? 10.001 -19.866 -65.767 1.00 37.75 61 SER A N 1
ATOM 461 C CA . SER A 1 61 ? 9.873 -19.611 -64.321 1.00 37.75 61 SER A CA 1
ATOM 462 C C . SER A 1 61 ? 11.253 -19.492 -63.666 1.00 37.75 61 SER A C 1
ATOM 464 O O . SER A 1 61 ? 11.549 -18.470 -63.064 1.00 37.75 61 SER A O 1
ATOM 466 N N . SER A 1 62 ? 12.172 -20.425 -63.930 1.00 39.44 62 SER A N 1
ATOM 467 C CA . SER A 1 62 ? 13.513 -20.443 -63.312 1.00 39.44 62 SER A CA 1
ATOM 468 C C . SER A 1 62 ? 14.493 -19.355 -63.790 1.00 39.44 62 SER A C 1
ATOM 470 O O . SER A 1 62 ? 15.478 -19.073 -63.112 1.00 39.44 62 SER A O 1
ATOM 472 N N . PHE A 1 63 ? 14.243 -18.717 -64.940 1.00 38.72 63 PHE A N 1
ATOM 473 C CA . PHE A 1 63 ? 15.067 -17.606 -65.449 1.00 38.72 63 PHE A CA 1
ATOM 474 C C . PHE A 1 63 ? 14.718 -16.239 -64.829 1.00 38.72 63 PHE A C 1
ATOM 476 O O . PHE A 1 63 ? 15.494 -15.294 -64.976 1.00 38.72 63 PHE A O 1
ATOM 483 N N . GLN A 1 64 ? 13.563 -16.102 -64.164 1.00 48.06 64 GLN A N 1
ATOM 484 C CA . GLN A 1 64 ? 13.212 -14.870 -63.446 1.00 48.06 64 GLN A CA 1
ATOM 485 C C . GLN A 1 64 ? 13.884 -14.802 -62.068 1.00 48.06 64 GLN A C 1
ATOM 487 O O . GLN A 1 64 ? 14.307 -13.717 -61.679 1.00 48.06 64 GLN A O 1
ATOM 492 N N . ASP A 1 65 ? 14.078 -15.937 -61.392 1.00 45.22 65 ASP A N 1
ATOM 493 C CA . ASP A 1 65 ? 14.600 -15.981 -60.016 1.00 45.22 65 ASP A CA 1
ATOM 494 C C . ASP A 1 65 ? 16.103 -15.638 -59.943 1.00 45.22 65 ASP A C 1
ATOM 496 O O . ASP A 1 65 ? 16.516 -14.787 -59.155 1.00 45.22 65 ASP A O 1
ATOM 500 N N . GLN A 1 66 ? 16.932 -16.143 -60.873 1.00 50.62 66 GLN A N 1
ATOM 501 C CA . GLN A 1 66 ? 18.344 -15.716 -60.982 1.00 50.62 66 GLN A CA 1
ATOM 502 C C . GLN A 1 66 ? 18.500 -14.222 -61.318 1.00 50.62 66 GLN A C 1
ATOM 504 O O . GLN A 1 66 ? 19.516 -13.606 -60.990 1.00 50.62 66 GLN A O 1
ATOM 509 N N . LYS A 1 67 ? 17.485 -13.617 -61.949 1.00 60.25 67 LYS A N 1
ATOM 510 C CA . LYS A 1 67 ? 17.487 -12.197 -62.307 1.00 60.25 67 LYS A CA 1
ATOM 511 C C . LYS A 1 67 ? 17.287 -11.305 -61.079 1.00 60.25 67 LYS A C 1
ATOM 513 O O . LYS A 1 67 ? 17.833 -10.208 -61.064 1.00 60.25 67 LYS A O 1
ATOM 518 N N . ILE A 1 68 ? 16.564 -11.761 -60.054 1.00 67.25 68 ILE A N 1
ATOM 519 C CA . ILE A 1 68 ? 16.269 -10.971 -58.847 1.00 67.25 68 ILE A CA 1
ATOM 520 C C . ILE A 1 68 ? 17.511 -10.842 -57.964 1.00 67.25 68 ILE A C 1
ATOM 522 O O . ILE A 1 68 ? 17.884 -9.724 -57.621 1.00 67.25 68 ILE A O 1
ATOM 526 N N . ALA A 1 69 ? 18.212 -11.944 -57.676 1.00 64.50 69 ALA A N 1
ATOM 527 C CA . ALA A 1 69 ? 19.473 -11.900 -56.926 1.00 64.50 69 ALA A CA 1
ATOM 528 C C . ALA A 1 69 ? 20.517 -10.999 -57.618 1.00 64.50 69 ALA A C 1
ATOM 530 O O . ALA A 1 69 ? 21.152 -10.167 -56.975 1.00 64.50 69 ALA A O 1
ATOM 531 N N . SER A 1 70 ? 20.592 -11.058 -58.955 1.00 66.38 70 SER A N 1
ATOM 532 C CA . SER A 1 70 ? 21.506 -10.226 -59.750 1.00 66.38 70 SER A CA 1
ATOM 533 C C . SER A 1 70 ? 21.234 -8.711 -59.691 1.00 66.38 70 SER A C 1
ATOM 535 O O . SER A 1 70 ? 22.099 -7.934 -60.090 1.00 66.38 70 SER A O 1
ATOM 537 N N . MET A 1 71 ? 20.062 -8.275 -59.198 1.00 71.94 71 MET A N 1
ATOM 538 C CA . MET A 1 71 ? 19.736 -6.851 -58.992 1.00 71.94 71 MET A CA 1
ATOM 539 C C . MET A 1 71 ? 20.332 -6.277 -57.700 1.00 71.94 71 MET A C 1
ATOM 541 O O . MET A 1 71 ? 20.476 -5.061 -57.591 1.00 71.94 71 MET A O 1
ATOM 545 N N . PHE A 1 72 ? 20.666 -7.132 -56.730 1.00 75.62 72 PHE A N 1
ATOM 546 C CA . PHE A 1 72 ? 21.287 -6.741 -55.459 1.00 75.62 72 PHE A CA 1
ATOM 547 C C . PHE A 1 72 ? 22.821 -6.844 -55.500 1.00 75.62 72 PHE A C 1
ATOM 549 O O . PHE A 1 72 ? 23.487 -6.329 -54.603 1.00 75.62 72 PHE A O 1
ATOM 556 N N . ASP A 1 73 ? 23.368 -7.422 -56.574 1.00 78.00 73 ASP A N 1
ATOM 557 C CA . ASP A 1 73 ? 24.802 -7.553 -56.823 1.00 78.00 73 ASP A CA 1
ATOM 558 C C . ASP A 1 73 ? 25.298 -6.539 -57.866 1.00 78.00 73 ASP A C 1
ATOM 560 O O . ASP A 1 73 ? 24.627 -6.223 -58.852 1.00 78.00 73 ASP A O 1
ATOM 564 N N . LEU A 1 74 ? 26.536 -6.058 -57.703 1.00 79.81 74 LEU A N 1
ATOM 565 C CA . LEU A 1 74 ? 27.173 -5.152 -58.666 1.00 79.81 74 LEU A CA 1
ATOM 566 C C . LEU A 1 74 ? 27.717 -5.908 -59.898 1.00 79.81 74 LEU A C 1
ATOM 568 O O . LEU A 1 74 ? 28.930 -6.029 -60.121 1.00 79.81 74 LEU A O 1
ATOM 572 N N . THR A 1 75 ? 26.809 -6.414 -60.729 1.00 80.25 75 THR A N 1
ATOM 573 C CA . THR A 1 75 ? 27.128 -7.208 -61.926 1.00 80.25 75 THR A CA 1
ATOM 574 C C . THR A 1 75 ? 27.820 -6.384 -63.029 1.00 80.25 75 THR A C 1
ATOM 576 O O . THR A 1 75 ? 27.713 -5.149 -63.075 1.00 80.25 75 THR A O 1
ATOM 579 N N . PRO A 1 76 ? 28.613 -7.013 -63.920 1.00 76.00 76 PRO A N 1
ATOM 580 C CA . PRO A 1 76 ? 29.188 -6.319 -65.073 1.00 76.00 76 PRO A CA 1
ATOM 581 C C . PRO A 1 76 ? 28.107 -5.797 -66.033 1.00 76.00 76 PRO A C 1
ATOM 583 O O . PRO A 1 76 ? 28.287 -4.726 -66.610 1.00 76.00 76 PRO A O 1
ATOM 586 N N . GLU A 1 77 ? 26.969 -6.483 -66.143 1.00 75.69 77 GLU A N 1
ATOM 587 C CA . GLU A 1 77 ? 25.805 -6.056 -66.923 1.00 75.69 77 GLU A CA 1
ATOM 588 C C . GLU A 1 77 ? 25.202 -4.768 -66.349 1.00 75.69 77 GLU A C 1
ATOM 590 O O . GLU A 1 77 ? 24.978 -3.808 -67.089 1.00 75.69 77 GLU A O 1
ATOM 595 N N . TYR A 1 78 ? 25.033 -4.693 -65.023 1.00 79.94 78 TYR A N 1
ATOM 596 C CA . TYR A 1 78 ? 24.561 -3.485 -64.342 1.00 79.94 78 TYR A CA 1
ATOM 597 C C . TYR A 1 78 ? 25.501 -2.293 -64.572 1.00 79.94 78 TYR A C 1
ATOM 599 O O . TYR A 1 78 ? 25.058 -1.183 -64.866 1.00 79.94 78 TYR A O 1
ATOM 607 N N . ARG A 1 79 ? 26.820 -2.520 -64.516 1.00 80.44 79 ARG A N 1
ATOM 608 C CA . ARG A 1 79 ? 27.832 -1.482 -64.788 1.00 80.44 79 ARG A CA 1
ATOM 609 C C . ARG A 1 79 ? 27.822 -0.990 -66.236 1.00 80.44 79 ARG A C 1
ATOM 611 O O . ARG A 1 79 ? 28.198 0.153 -66.477 1.00 80.44 79 ARG A O 1
ATOM 618 N N . GLN A 1 80 ? 27.411 -1.822 -67.192 1.00 77.88 80 GLN A N 1
ATOM 619 C CA . GLN A 1 80 ? 27.260 -1.412 -68.591 1.00 77.88 80 GLN A CA 1
ATOM 620 C C . GLN A 1 80 ? 25.968 -0.619 -68.817 1.00 77.88 80 GLN A C 1
ATOM 622 O O . GLN A 1 80 ? 25.984 0.363 -69.556 1.00 77.88 80 GLN A O 1
ATOM 627 N N . GLN A 1 81 ? 24.871 -1.012 -68.163 1.00 76.56 81 GLN A N 1
ATOM 628 C CA . GLN A 1 81 ? 23.572 -0.340 -68.279 1.00 76.56 81 GLN A CA 1
ATOM 629 C C . GLN A 1 81 ? 23.541 1.006 -67.542 1.00 76.56 81 GLN A C 1
ATOM 631 O O . GLN A 1 81 ? 23.077 2.006 -68.086 1.00 76.56 81 GLN A O 1
ATOM 636 N N . HIS A 1 82 ? 24.101 1.053 -66.333 1.00 80.75 82 HIS A N 1
ATOM 637 C CA . HIS A 1 82 ? 24.134 2.230 -65.467 1.00 80.75 82 HIS A CA 1
ATOM 638 C C . HIS A 1 82 ? 25.571 2.652 -65.192 1.00 80.75 82 HIS A C 1
ATOM 640 O O . HIS A 1 82 ? 26.054 2.580 -64.065 1.00 80.75 82 HIS A O 1
ATOM 646 N N . PHE A 1 83 ? 26.276 3.103 -66.229 1.00 81.44 83 PHE A N 1
ATOM 647 C CA . PHE A 1 83 ? 27.713 3.378 -66.147 1.00 81.44 83 PHE A CA 1
ATOM 648 C C . PHE A 1 83 ? 28.106 4.336 -65.010 1.00 81.44 83 PHE A C 1
ATOM 650 O O . PHE A 1 83 ? 29.012 4.034 -64.238 1.00 81.44 83 PHE A O 1
ATOM 657 N N . LEU A 1 84 ? 27.417 5.474 -64.864 1.00 83.25 84 LEU A N 1
ATOM 658 C CA . LEU A 1 84 ? 27.746 6.471 -63.833 1.00 83.25 84 LEU A CA 1
ATOM 659 C C . LEU A 1 84 ? 27.448 5.968 -62.411 1.00 83.25 84 LEU A C 1
ATOM 661 O O . LEU A 1 84 ? 28.273 6.144 -61.514 1.00 83.25 84 LEU A O 1
ATOM 665 N N . THR A 1 85 ? 26.303 5.310 -62.213 1.00 83.00 85 THR A N 1
ATOM 666 C CA . THR A 1 85 ? 25.887 4.737 -60.923 1.00 83.00 85 THR A CA 1
ATOM 667 C C . THR A 1 85 ? 26.761 3.545 -60.538 1.00 83.00 85 THR A C 1
ATOM 669 O O . THR A 1 85 ? 27.238 3.453 -59.410 1.00 83.00 85 THR A O 1
ATOM 672 N N . GLY A 1 86 ? 27.043 2.663 -61.497 1.00 83.62 86 GLY A N 1
ATOM 673 C CA . GLY A 1 86 ? 27.935 1.524 -61.335 1.00 83.62 86 GLY A CA 1
ATOM 674 C C . GLY A 1 86 ? 29.359 1.955 -60.994 1.00 83.62 86 GLY A C 1
ATOM 675 O O . GLY A 1 86 ? 29.971 1.365 -60.108 1.00 83.62 86 GLY A O 1
ATOM 676 N N . LEU A 1 87 ? 29.864 3.026 -61.620 1.00 84.50 87 LEU A N 1
ATOM 677 C CA . LEU A 1 87 ? 31.166 3.607 -61.287 1.00 84.50 87 LEU A CA 1
ATOM 678 C C . LEU A 1 87 ? 31.185 4.191 -59.869 1.00 84.50 87 LEU A C 1
ATOM 680 O O . LEU A 1 87 ? 32.156 3.986 -59.147 1.00 84.50 87 LEU A O 1
ATOM 684 N N . LEU A 1 88 ? 30.114 4.870 -59.446 1.00 85.19 88 LEU A N 1
ATOM 685 C CA . LEU A 1 88 ? 29.977 5.387 -58.082 1.00 85.19 88 LEU A CA 1
ATOM 686 C C . LEU A 1 88 ? 29.985 4.257 -57.038 1.00 85.19 88 LEU A C 1
ATOM 688 O O . LEU A 1 88 ? 30.687 4.367 -56.036 1.00 85.19 88 LEU A O 1
ATOM 692 N N . PHE A 1 89 ? 29.261 3.162 -57.284 1.00 87.19 89 PHE A N 1
ATOM 693 C CA . PHE A 1 89 ? 29.238 1.995 -56.396 1.00 87.19 89 PHE A CA 1
ATOM 694 C C . PHE A 1 89 ? 30.544 1.200 -56.410 1.00 87.19 89 PHE A C 1
ATOM 696 O O . PHE A 1 89 ? 30.977 0.745 -55.357 1.00 87.19 89 PHE A O 1
ATOM 703 N N . THR A 1 90 ? 31.225 1.092 -57.556 1.00 86.19 90 THR A N 1
ATOM 704 C CA . THR A 1 90 ? 32.571 0.496 -57.620 1.00 86.19 90 THR A CA 1
ATOM 705 C C . THR A 1 90 ? 33.571 1.300 -56.788 1.00 86.19 90 THR A C 1
ATOM 707 O O . THR A 1 90 ? 34.362 0.716 -56.054 1.00 86.19 90 THR A O 1
ATOM 710 N N . GLU A 1 91 ? 33.522 2.635 -56.850 1.00 84.12 91 GLU A N 1
ATOM 711 C CA . GLU A 1 91 ? 34.388 3.486 -56.026 1.00 84.12 91 GLU A CA 1
ATOM 712 C C . GLU A 1 91 ? 33.997 3.455 -54.539 1.00 84.12 91 GLU A C 1
ATOM 714 O O . GLU A 1 91 ? 34.879 3.550 -53.690 1.00 84.12 91 GLU A O 1
ATOM 719 N N . LEU A 1 92 ? 32.708 3.296 -54.203 1.00 85.75 92 LEU A N 1
ATOM 720 C CA . LEU A 1 92 ? 32.267 3.083 -52.820 1.00 85.75 92 LEU A CA 1
ATOM 721 C C . LEU A 1 92 ? 32.807 1.760 -52.268 1.00 85.75 92 LEU A C 1
ATOM 723 O O . LEU A 1 92 ? 33.421 1.774 -51.205 1.00 85.75 92 LEU A O 1
ATOM 727 N N . ALA A 1 93 ? 32.596 0.646 -52.974 1.00 84.56 93 ALA A N 1
ATOM 728 C CA . ALA A 1 93 ? 33.072 -0.671 -52.554 1.00 84.56 93 ALA A CA 1
ATOM 729 C C . ALA A 1 93 ? 34.599 -0.663 -52.381 1.00 84.56 93 ALA A C 1
ATOM 731 O O . ALA A 1 93 ? 35.108 -1.007 -51.319 1.00 84.56 93 ALA A O 1
ATOM 732 N N . ALA A 1 94 ? 35.329 -0.103 -53.353 1.00 83.19 94 ALA A N 1
ATOM 733 C CA . ALA A 1 94 ? 36.776 0.067 -53.251 1.00 83.19 94 ALA A CA 1
ATOM 734 C C . ALA A 1 94 ? 37.204 0.977 -52.082 1.00 83.19 94 ALA A C 1
ATOM 736 O O . ALA A 1 94 ? 38.256 0.754 -51.489 1.00 83.19 94 ALA A O 1
ATOM 737 N N . ALA A 1 95 ? 36.419 2.005 -51.736 1.00 82.69 95 ALA A N 1
ATOM 738 C CA . ALA A 1 95 ? 36.703 2.870 -50.591 1.00 82.69 95 ALA A CA 1
ATOM 739 C C . ALA A 1 95 ? 36.434 2.183 -49.241 1.00 82.69 95 ALA A C 1
ATOM 741 O O . ALA A 1 95 ? 37.127 2.491 -48.269 1.00 82.69 95 ALA A O 1
ATOM 742 N N . LEU A 1 96 ? 35.449 1.284 -49.170 1.00 80.75 96 LEU A N 1
ATOM 743 C CA . LEU A 1 96 ? 35.158 0.466 -47.988 1.00 80.75 96 LEU A CA 1
ATOM 744 C C . LEU A 1 96 ? 36.204 -0.650 -47.806 1.00 80.75 96 LEU A C 1
ATOM 746 O O . LEU A 1 96 ? 36.607 -0.914 -46.681 1.00 80.75 96 LEU A O 1
ATOM 750 N N . ASP A 1 97 ? 36.736 -1.210 -48.895 1.00 78.62 97 ASP A N 1
ATOM 751 C CA . ASP A 1 97 ? 37.767 -2.262 -48.857 1.00 78.62 97 ASP A CA 1
ATOM 752 C C . ASP A 1 97 ? 39.209 -1.746 -48.686 1.00 78.62 97 ASP A C 1
ATOM 754 O O . ASP A 1 97 ? 40.136 -2.528 -48.454 1.00 78.62 97 ASP A O 1
ATOM 758 N N . ALA A 1 98 ? 39.439 -0.438 -48.833 1.00 75.69 98 ALA A N 1
ATOM 759 C CA . ALA A 1 98 ? 40.779 0.141 -48.787 1.00 75.69 98 ALA A CA 1
ATOM 760 C C . ALA A 1 98 ? 41.336 0.277 -47.352 1.00 75.69 98 ALA A C 1
ATOM 762 O O . ALA A 1 98 ? 40.685 0.800 -46.448 1.00 75.69 98 ALA A O 1
ATOM 763 N N . GLU A 1 99 ? 42.605 -0.104 -47.167 1.00 64.00 99 GLU A N 1
ATOM 764 C CA . GLU A 1 99 ? 43.328 -0.077 -45.886 1.00 64.00 99 GLU A CA 1
ATOM 765 C C . GLU A 1 99 ? 44.485 0.958 -45.937 1.00 64.00 99 GLU A C 1
ATOM 767 O O . GLU A 1 99 ? 45.300 0.927 -46.860 1.00 64.00 99 GLU A O 1
ATOM 772 N N . GLY A 1 100 ? 44.574 1.900 -44.976 1.00 64.12 100 GLY A N 1
ATOM 773 C CA . GLY A 1 100 ? 45.694 2.864 -44.874 1.00 64.12 100 GLY A CA 1
ATOM 774 C C . GLY A 1 100 ? 45.396 4.201 -44.161 1.00 64.12 100 GLY A C 1
ATOM 775 O O . GLY A 1 100 ? 44.243 4.549 -43.894 1.00 64.12 100 GLY A O 1
ATOM 776 N N . GLU A 1 101 ? 46.436 4.994 -43.860 1.00 55.91 101 GLU A N 1
ATOM 777 C CA . GLU A 1 101 ? 46.290 6.327 -43.245 1.00 55.91 101 GLU A CA 1
ATOM 778 C C . GLU A 1 101 ? 45.546 7.312 -44.172 1.00 55.91 101 GLU A C 1
ATOM 780 O O . GLU A 1 101 ? 45.904 7.519 -45.331 1.00 55.91 101 GLU A O 1
ATOM 785 N N . GLY A 1 102 ? 44.495 7.959 -43.654 1.00 62.97 102 GLY A N 1
ATOM 786 C CA . GLY A 1 102 ? 43.694 8.947 -44.393 1.00 62.97 102 GLY A CA 1
ATOM 787 C C . GLY A 1 102 ? 42.476 8.389 -45.145 1.00 62.97 102 GLY A C 1
ATOM 788 O O . GLY A 1 102 ? 41.668 9.186 -45.633 1.00 62.97 102 GLY A O 1
ATOM 789 N N . ILE A 1 103 ? 42.277 7.064 -45.166 1.00 72.44 103 ILE A N 1
ATOM 790 C CA . ILE A 1 103 ? 41.151 6.403 -45.851 1.00 72.44 103 ILE A CA 1
ATOM 791 C C . ILE A 1 103 ? 39.784 6.754 -45.234 1.00 72.44 103 ILE A C 1
ATOM 793 O O . ILE A 1 103 ? 38.809 6.926 -45.957 1.00 72.44 103 ILE A O 1
ATOM 797 N N . SER A 1 104 ? 39.720 7.012 -43.920 1.00 71.81 104 SER A N 1
ATOM 798 C CA . SER A 1 104 ? 38.475 7.390 -43.219 1.00 71.81 104 SER A CA 1
ATOM 799 C C . SER A 1 104 ? 37.835 8.673 -43.779 1.00 71.81 104 SER A C 1
ATOM 801 O O . SER A 1 104 ? 36.611 8.830 -43.787 1.00 71.81 104 SER A O 1
ATOM 803 N N . LYS A 1 105 ? 38.648 9.599 -44.317 1.00 75.56 105 LYS A N 1
ATOM 804 C CA . LYS A 1 105 ? 38.145 10.799 -45.010 1.00 75.56 105 LYS A CA 1
ATOM 805 C C . LYS A 1 105 ? 37.525 10.454 -46.364 1.00 75.56 105 LYS A C 1
ATOM 807 O O . LYS A 1 105 ? 36.547 11.088 -46.750 1.00 75.56 105 LYS A O 1
ATOM 812 N N . VAL A 1 106 ? 38.086 9.471 -47.066 1.00 81.38 106 VAL A N 1
ATOM 813 C CA . VAL A 1 106 ? 37.592 8.984 -48.361 1.00 81.38 106 VAL A CA 1
ATOM 814 C C . VAL A 1 106 ? 36.300 8.195 -48.170 1.00 81.38 106 VAL A C 1
ATOM 816 O O . VAL A 1 106 ? 35.314 8.526 -48.818 1.00 81.38 106 VAL A O 1
ATOM 819 N N . GLN A 1 107 ? 36.257 7.269 -47.207 1.00 82.12 107 GLN A N 1
ATOM 820 C CA . GLN A 1 107 ? 35.051 6.532 -46.807 1.00 82.12 107 GLN A CA 1
ATOM 821 C C . GLN A 1 107 ? 33.907 7.485 -46.444 1.00 82.12 107 GLN A C 1
ATOM 823 O O . GLN A 1 107 ? 32.816 7.401 -47.004 1.00 82.12 107 GLN A O 1
ATOM 828 N N . ARG A 1 108 ? 34.171 8.484 -45.585 1.00 83.56 108 ARG A N 1
ATOM 829 C CA . ARG A 1 108 ? 33.178 9.514 -45.235 1.00 83.56 108 ARG A CA 1
ATOM 830 C C . ARG A 1 108 ? 32.660 10.261 -46.456 1.00 83.56 108 ARG A C 1
ATOM 832 O O . ARG A 1 108 ? 31.470 10.558 -46.528 1.00 83.56 108 ARG A O 1
ATOM 839 N N . LYS A 1 109 ? 33.544 10.593 -47.395 1.00 82.94 109 LYS A N 1
ATOM 840 C CA . LYS A 1 109 ? 33.175 11.347 -48.590 1.00 82.94 109 LYS A CA 1
ATOM 841 C C . LYS A 1 109 ? 32.384 10.502 -49.590 1.00 82.94 109 LYS A C 1
ATOM 843 O O . LYS A 1 109 ? 31.416 11.014 -50.140 1.00 82.94 109 LYS A O 1
ATOM 848 N N . ALA A 1 110 ? 32.746 9.233 -49.776 1.00 84.56 110 ALA A N 1
ATOM 849 C CA . ALA A 1 110 ? 32.022 8.291 -50.629 1.00 84.56 110 ALA A CA 1
ATOM 850 C C . ALA A 1 110 ? 30.587 8.076 -50.126 1.00 84.56 110 ALA A C 1
ATOM 852 O O . ALA A 1 110 ? 29.630 8.272 -50.874 1.00 84.56 110 ALA A O 1
ATOM 853 N N . VAL A 1 111 ? 30.434 7.791 -48.828 1.00 86.94 111 VAL A N 1
ATOM 854 C CA . VAL A 1 111 ? 29.123 7.626 -48.183 1.00 86.94 111 VAL A CA 1
ATOM 855 C C . VAL A 1 111 ? 28.304 8.919 -48.245 1.00 86.94 111 VAL A C 1
ATOM 857 O O . VAL A 1 111 ? 27.132 8.897 -48.614 1.00 86.94 111 VAL A O 1
ATOM 860 N N . SER A 1 112 ? 28.917 10.066 -47.932 1.00 86.31 112 SER A N 1
ATOM 861 C CA . SER A 1 112 ? 28.237 11.367 -47.974 1.00 86.31 112 SER A CA 1
ATOM 862 C C . SER A 1 112 ? 27.786 11.751 -49.388 1.00 86.31 112 SER A C 1
ATOM 864 O O . SER A 1 112 ? 26.722 12.347 -49.548 1.00 86.31 112 SER A O 1
ATOM 866 N N . ALA A 1 113 ? 28.544 11.379 -50.425 1.00 84.69 113 ALA A N 1
ATOM 867 C CA . ALA A 1 113 ? 28.160 11.616 -51.813 1.00 84.69 113 ALA A CA 1
ATOM 868 C C . ALA A 1 113 ? 26.878 10.860 -52.189 1.00 84.69 113 ALA A C 1
ATOM 870 O O . ALA A 1 113 ? 25.976 11.466 -52.762 1.00 84.69 113 ALA A O 1
ATOM 871 N N . ILE A 1 114 ? 26.767 9.579 -51.820 1.00 87.44 114 ILE A N 1
ATOM 872 C CA . ILE A 1 114 ? 25.573 8.761 -52.087 1.00 87.44 114 ILE A CA 1
ATOM 873 C C . ILE A 1 114 ? 24.378 9.256 -51.276 1.00 87.44 114 ILE A C 1
ATOM 875 O O . ILE A 1 114 ? 23.312 9.475 -51.848 1.00 87.44 114 ILE A O 1
ATOM 879 N N . HIS A 1 115 ? 24.573 9.519 -49.982 1.00 88.25 115 HIS A N 1
ATOM 880 C CA . HIS A 1 115 ? 23.534 10.089 -49.127 1.00 88.25 115 HIS A CA 1
ATOM 881 C C . HIS A 1 115 ? 23.010 11.416 -49.696 1.00 88.25 115 HIS A C 1
ATOM 883 O O . HIS A 1 115 ? 21.808 11.593 -49.850 1.00 88.25 115 HIS A O 1
ATOM 889 N N . SER A 1 116 ? 23.907 12.323 -50.101 1.00 86.94 116 SER A N 1
ATOM 890 C CA . SER A 1 116 ? 23.529 13.615 -50.692 1.00 86.94 116 SER A CA 1
ATOM 891 C C . SER A 1 116 ? 22.777 13.466 -52.017 1.00 86.94 116 SER A C 1
ATOM 893 O O . SER A 1 116 ? 21.874 14.254 -52.288 1.00 86.94 116 SER A O 1
ATOM 895 N N . LEU A 1 117 ? 23.134 12.476 -52.843 1.00 85.19 117 LEU A N 1
ATOM 896 C CA . LEU A 1 117 ? 22.424 12.186 -54.091 1.00 85.19 117 LEU A CA 1
ATOM 897 C C . LEU A 1 117 ? 21.008 11.673 -53.815 1.00 85.19 117 LEU A C 1
ATOM 899 O O . LEU A 1 117 ? 20.058 12.237 -54.352 1.00 85.19 117 LEU A O 1
ATOM 903 N N . LEU A 1 118 ? 20.851 10.692 -52.920 1.00 85.69 118 LEU A N 1
ATOM 904 C CA . LEU A 1 118 ? 19.535 10.194 -52.509 1.00 85.69 118 LEU A CA 1
ATOM 905 C C . LEU A 1 118 ? 18.669 11.309 -51.910 1.00 85.69 118 LEU A C 1
ATOM 907 O O . LEU A 1 118 ? 17.524 11.472 -52.324 1.00 85.69 118 LEU A O 1
ATOM 911 N N . SER A 1 119 ? 19.230 12.148 -51.032 1.00 85.50 119 SER A N 1
ATOM 912 C CA . SER A 1 119 ? 18.526 13.323 -50.504 1.00 85.50 119 SER A CA 1
ATOM 913 C C . SER A 1 119 ? 18.126 14.304 -51.611 1.00 85.50 119 SER A C 1
ATOM 915 O O . SER A 1 119 ? 17.017 14.825 -51.592 1.00 85.50 119 SER A O 1
ATOM 917 N N . SER A 1 120 ? 18.994 14.552 -52.599 1.00 84.88 120 SER A N 1
ATOM 918 C CA . SER A 1 120 ? 18.675 15.457 -53.713 1.00 84.88 120 SER A CA 1
ATOM 919 C C . SER A 1 120 ? 17.555 14.926 -54.609 1.00 84.88 120 SER A C 1
ATOM 921 O O . SER A 1 120 ? 16.751 15.710 -55.105 1.00 84.88 120 SER A O 1
ATOM 923 N N . HIS A 1 121 ? 17.473 13.606 -54.785 1.00 84.56 121 HIS A N 1
ATOM 924 C CA . HIS A 1 121 ? 16.409 12.962 -55.548 1.00 84.56 121 HIS A CA 1
ATOM 925 C C . HIS A 1 121 ? 15.086 12.942 -54.776 1.00 84.56 121 HIS A C 1
ATOM 927 O O . HIS A 1 121 ? 14.042 13.181 -55.374 1.00 84.56 121 HIS A O 1
ATOM 933 N N . ASP A 1 122 ? 15.117 12.722 -53.459 1.00 82.50 122 ASP A N 1
ATOM 934 C CA . ASP A 1 122 ? 13.911 12.731 -52.620 1.00 82.50 122 ASP A CA 1
ATOM 935 C C . ASP A 1 122 ? 13.308 14.141 -52.461 1.00 82.50 122 ASP A C 1
ATOM 937 O O . ASP A 1 122 ? 12.091 14.285 -52.363 1.00 82.50 122 ASP A O 1
ATOM 941 N N . LEU A 1 123 ? 14.148 15.184 -52.510 1.00 83.75 123 LEU A N 1
ATOM 942 C CA . LEU A 1 123 ? 13.729 16.591 -52.501 1.00 83.75 123 LEU A CA 1
ATOM 943 C C . LEU A 1 123 ? 13.244 17.107 -53.870 1.00 83.75 123 LEU A C 1
ATOM 945 O O . LEU A 1 123 ? 12.662 18.192 -53.931 1.00 83.75 123 LEU A O 1
ATOM 949 N N . ASP A 1 124 ? 13.474 16.380 -54.970 1.00 82.31 124 ASP A N 1
ATOM 950 C CA . ASP A 1 124 ? 13.040 16.808 -56.304 1.00 82.31 124 ASP A CA 1
ATOM 951 C C . ASP A 1 124 ? 11.520 16.590 -56.471 1.00 82.31 124 ASP A C 1
ATOM 953 O O . ASP A 1 124 ? 11.054 15.444 -56.437 1.00 82.31 124 ASP A O 1
ATOM 957 N N . PRO A 1 125 ? 10.720 17.647 -56.731 1.00 77.88 125 PRO A N 1
ATOM 958 C CA . PRO A 1 125 ? 9.272 17.527 -56.909 1.00 77.88 125 PRO A CA 1
ATOM 959 C C . PRO A 1 125 ? 8.869 16.568 -58.044 1.00 77.88 125 PRO A C 1
ATOM 961 O O . PRO A 1 125 ? 7.777 15.996 -58.011 1.00 77.88 125 PRO A O 1
ATOM 964 N N . ARG A 1 126 ? 9.741 16.339 -59.037 1.00 75.56 126 ARG A N 1
ATOM 965 C CA . ARG A 1 126 ? 9.507 15.390 -60.141 1.00 75.56 126 ARG A CA 1
ATOM 966 C C . ARG A 1 126 ? 9.521 13.929 -59.677 1.00 75.56 126 ARG A C 1
ATOM 968 O O . ARG A 1 126 ? 8.881 13.091 -60.310 1.00 75.56 126 ARG A O 1
ATOM 975 N N . CYS A 1 127 ? 10.200 13.636 -58.568 1.00 76.81 127 CYS A N 1
ATOM 976 C CA . CYS A 1 127 ? 10.394 12.292 -58.016 1.00 76.81 127 CYS A CA 1
ATOM 977 C C . CYS A 1 127 ? 9.421 11.955 -56.872 1.00 76.81 127 CYS A C 1
ATOM 979 O O . CYS A 1 127 ? 9.514 10.887 -56.275 1.00 76.81 127 CYS A O 1
ATOM 981 N N . VAL A 1 128 ? 8.460 12.836 -56.571 1.00 78.44 128 VAL A N 1
ATOM 982 C CA . VAL A 1 128 ? 7.496 12.653 -55.468 1.00 78.44 128 VAL A CA 1
ATOM 983 C C . VAL A 1 128 ? 6.528 11.491 -55.722 1.00 78.44 128 VAL A C 1
ATOM 985 O O . VAL A 1 128 ? 6.047 10.875 -54.771 1.00 78.44 128 VAL A O 1
ATOM 988 N N . LYS A 1 129 ? 6.248 11.157 -56.991 1.00 82.69 129 LYS A N 1
ATOM 989 C CA . LYS A 1 129 ? 5.327 10.065 -57.347 1.00 82.69 129 LYS A CA 1
ATOM 990 C C . LYS A 1 129 ? 5.877 8.701 -56.889 1.00 82.69 129 LYS A C 1
ATOM 992 O O . LYS A 1 129 ? 7.026 8.392 -57.213 1.00 82.69 129 LYS A O 1
ATOM 997 N N . PRO A 1 130 ? 5.062 7.843 -56.244 1.00 80.38 130 PRO A N 1
ATOM 998 C CA . PRO A 1 130 ? 5.520 6.557 -55.710 1.00 80.38 130 PRO A CA 1
ATOM 999 C C . PRO A 1 130 ? 6.093 5.629 -56.792 1.00 80.38 130 PRO A C 1
ATOM 1001 O O . PRO A 1 130 ? 7.123 5.003 -56.578 1.00 80.38 130 PRO A O 1
ATOM 1004 N N . GLU A 1 131 ? 5.515 5.628 -57.996 1.00 81.12 131 GLU A N 1
ATOM 1005 C CA . GLU A 1 131 ? 6.016 4.859 -59.148 1.00 81.12 131 GLU A CA 1
ATOM 1006 C C . GLU A 1 131 ? 7.455 5.226 -59.542 1.00 81.12 131 GLU A C 1
ATOM 1008 O O . GLU A 1 131 ? 8.225 4.374 -59.979 1.00 81.12 131 GLU A O 1
ATOM 1013 N N . VAL A 1 132 ? 7.829 6.500 -59.399 1.00 82.06 132 VAL A N 1
ATOM 1014 C CA . VAL A 1 132 ? 9.180 6.979 -59.708 1.00 82.06 132 VAL A CA 1
ATOM 1015 C C . VAL A 1 132 ? 10.132 6.608 -58.573 1.00 82.06 132 VAL A C 1
ATOM 1017 O O . VAL A 1 132 ? 11.237 6.148 -58.851 1.00 82.06 132 VAL A O 1
ATOM 1020 N N . LYS A 1 133 ? 9.693 6.710 -57.310 1.00 84.12 133 LYS A N 1
ATOM 1021 C CA . LYS A 1 133 ? 10.490 6.295 -56.143 1.00 84.12 133 LYS A CA 1
ATOM 1022 C C . LYS A 1 133 ? 10.851 4.813 -56.172 1.00 84.12 133 LYS A C 1
ATOM 1024 O O . LYS A 1 133 ? 12.004 4.496 -55.910 1.00 84.12 133 LYS A O 1
ATOM 1029 N N . VAL A 1 134 ? 9.930 3.937 -56.580 1.00 85.81 134 VAL A N 1
ATOM 1030 C CA . VAL A 1 134 ? 10.206 2.497 -56.750 1.00 85.81 134 VAL A CA 1
ATOM 1031 C C . VAL A 1 134 ? 11.309 2.263 -57.783 1.00 85.81 134 VAL A C 1
ATOM 1033 O O . VAL A 1 134 ? 12.231 1.487 -57.544 1.00 85.81 134 VAL A O 1
ATOM 1036 N N . LYS A 1 135 ? 11.275 2.974 -58.918 1.00 82.81 135 LYS A N 1
ATOM 1037 C CA . LYS A 1 135 ? 12.312 2.845 -59.954 1.00 82.81 135 LYS A CA 1
ATOM 1038 C C . LYS A 1 135 ? 13.656 3.443 -59.530 1.00 82.81 135 LYS A C 1
ATOM 1040 O O . LYS A 1 135 ? 14.698 2.919 -59.908 1.00 82.81 135 LYS A O 1
ATOM 1045 N N . ILE A 1 136 ? 13.647 4.520 -58.743 1.00 84.44 136 ILE A N 1
ATOM 1046 C CA . ILE A 1 136 ? 14.873 5.061 -58.143 1.00 84.44 136 ILE A CA 1
ATOM 1047 C C . ILE A 1 136 ? 15.419 4.064 -57.116 1.00 84.44 136 ILE A C 1
ATOM 1049 O O . ILE A 1 136 ? 16.599 3.755 -57.167 1.00 84.44 136 ILE A O 1
ATOM 1053 N N . ALA A 1 137 ? 14.592 3.492 -56.241 1.00 85.25 137 ALA A N 1
ATOM 1054 C CA . ALA A 1 137 ? 15.025 2.460 -55.299 1.00 85.25 137 ALA A CA 1
ATOM 1055 C C . ALA A 1 137 ? 15.636 1.248 -56.026 1.00 85.25 137 ALA A C 1
ATOM 1057 O O . ALA A 1 137 ? 16.698 0.788 -55.617 1.00 85.25 137 ALA A O 1
ATOM 1058 N N . ALA A 1 138 ? 15.051 0.820 -57.155 1.00 84.38 138 ALA A N 1
ATOM 1059 C CA . ALA A 1 138 ? 15.597 -0.231 -58.020 1.00 84.38 138 ALA A CA 1
ATOM 1060 C C . ALA A 1 138 ? 17.020 0.082 -58.532 1.00 84.38 138 ALA A C 1
ATOM 1062 O O . ALA A 1 138 ? 17.880 -0.796 -58.535 1.00 84.38 138 ALA A O 1
ATOM 1063 N N . LEU A 1 139 ? 17.300 1.343 -58.889 1.00 85.38 139 LEU A N 1
ATOM 1064 C CA . LEU A 1 139 ? 18.637 1.816 -59.282 1.00 85.38 139 LEU A CA 1
ATOM 1065 C C . LEU A 1 139 ? 19.651 1.771 -58.120 1.00 85.38 139 LEU A C 1
ATOM 1067 O O . LEU A 1 139 ? 20.856 1.722 -58.343 1.00 85.38 139 LEU A O 1
ATOM 1071 N N . TYR A 1 140 ? 19.205 1.803 -56.865 1.00 88.31 140 TYR A N 1
ATOM 1072 C CA . TYR A 1 140 ? 20.100 1.769 -55.705 1.00 88.31 140 TYR A CA 1
ATOM 1073 C C . TYR A 1 140 ? 20.162 0.396 -55.011 1.00 88.31 140 TYR A C 1
ATOM 1075 O O . TYR A 1 140 ? 20.923 0.265 -54.058 1.00 88.31 140 TYR A O 1
ATOM 1083 N N . LEU A 1 141 ? 19.467 -0.646 -55.494 1.00 87.00 141 LEU A N 1
ATOM 1084 C CA . LEU A 1 141 ? 19.482 -1.992 -54.885 1.00 87.00 141 LEU A CA 1
ATOM 1085 C C . LEU A 1 141 ? 20.885 -2.601 -54.693 1.00 87.00 141 LEU A C 1
ATOM 1087 O O . LEU A 1 141 ? 21.118 -3.147 -53.612 1.00 87.00 141 LEU A O 1
ATOM 1091 N N . PRO A 1 142 ? 21.858 -2.448 -55.621 1.00 87.44 142 PRO A N 1
ATOM 1092 C CA . PRO A 1 142 ? 23.217 -2.953 -55.402 1.00 87.44 142 PRO A CA 1
ATOM 1093 C C . PRO A 1 142 ? 23.922 -2.356 -54.175 1.00 87.44 142 PRO A C 1
ATOM 1095 O O . PRO A 1 142 ? 24.882 -2.930 -53.665 1.00 87.44 142 PRO A O 1
ATOM 1098 N N . LEU A 1 143 ? 23.455 -1.207 -53.668 1.00 87.25 143 LEU A N 1
ATOM 1099 C CA . LEU A 1 143 ? 23.968 -0.622 -52.431 1.00 87.25 143 LEU A CA 1
ATOM 1100 C C . LEU A 1 143 ? 23.669 -1.506 -51.213 1.00 87.25 143 LEU A C 1
ATOM 1102 O O . LEU A 1 143 ? 24.473 -1.539 -50.288 1.00 87.25 143 LEU A O 1
ATOM 1106 N N . VAL A 1 144 ? 22.544 -2.229 -51.209 1.00 86.31 144 VAL A N 1
ATOM 1107 C CA . VAL A 1 144 ? 22.168 -3.133 -50.112 1.00 86.31 144 VAL A CA 1
ATOM 1108 C C . VAL A 1 144 ? 23.166 -4.287 -50.009 1.00 86.31 144 VAL A C 1
ATOM 1110 O O . VAL A 1 144 ? 23.643 -4.562 -48.910 1.00 86.31 144 VAL A O 1
ATOM 1113 N N . GLY A 1 145 ? 23.555 -4.892 -51.138 1.00 84.06 145 GLY A N 1
ATOM 1114 C CA . GLY A 1 145 ? 24.600 -5.923 -51.180 1.00 84.06 145 GLY A CA 1
ATOM 1115 C C . GLY A 1 145 ? 25.944 -5.412 -50.652 1.00 84.06 145 GLY A C 1
ATOM 1116 O O . GLY A 1 145 ? 26.527 -6.014 -49.755 1.00 84.06 145 GLY A O 1
ATOM 1117 N N . ILE A 1 146 ? 26.374 -4.224 -51.100 1.00 84.25 146 ILE A N 1
ATOM 1118 C CA . ILE A 1 146 ? 27.623 -3.589 -50.633 1.00 84.25 146 ILE A CA 1
ATOM 1119 C C . ILE A 1 146 ? 27.598 -3.316 -49.116 1.00 84.25 146 ILE A C 1
ATOM 1121 O O . ILE A 1 146 ? 28.614 -3.475 -48.442 1.00 84.25 146 ILE A O 1
ATOM 1125 N N . ILE A 1 147 ? 26.454 -2.903 -48.557 1.00 86.19 147 ILE A N 1
ATOM 1126 C CA . ILE A 1 147 ? 26.308 -2.673 -47.109 1.00 86.19 147 ILE A CA 1
ATOM 1127 C C . ILE A 1 147 ? 26.374 -3.994 -46.329 1.00 86.19 147 ILE A C 1
ATOM 1129 O O . ILE A 1 147 ? 27.003 -4.030 -45.271 1.00 86.19 147 ILE A O 1
ATOM 1133 N N . LEU A 1 148 ? 25.767 -5.070 -46.842 1.00 83.69 148 LEU A N 1
ATOM 1134 C CA . LEU A 1 148 ? 25.817 -6.398 -46.219 1.00 83.69 148 LEU A CA 1
ATOM 1135 C C . LEU A 1 148 ? 27.237 -6.981 -46.207 1.00 83.69 148 LEU A C 1
ATOM 1137 O O . LEU A 1 148 ? 27.636 -7.589 -45.213 1.00 83.69 148 LEU A O 1
ATOM 1141 N N . ASP A 1 149 ? 28.026 -6.743 -47.256 1.00 83.62 149 ASP A N 1
ATOM 1142 C CA . ASP A 1 149 ? 29.438 -7.143 -47.307 1.00 83.62 149 ASP A CA 1
ATOM 1143 C C . ASP A 1 149 ? 30.314 -6.320 -46.345 1.00 83.62 149 ASP A C 1
ATOM 1145 O O . ASP A 1 149 ? 31.261 -6.840 -45.749 1.00 83.62 149 ASP A O 1
ATOM 1149 N N . ALA A 1 150 ? 29.962 -5.050 -46.123 1.00 81.19 150 ALA A N 1
ATOM 1150 C CA . ALA A 1 150 ? 30.651 -4.149 -45.200 1.00 81.19 150 ALA A CA 1
ATOM 1151 C C . ALA A 1 150 ? 30.205 -4.281 -43.727 1.00 81.19 150 ALA A C 1
ATOM 1153 O O . ALA A 1 150 ? 30.715 -3.547 -42.875 1.00 81.19 150 ALA A O 1
ATOM 1154 N N . LEU A 1 151 ? 29.292 -5.208 -43.402 1.00 80.62 151 LEU A N 1
ATOM 1155 C CA . LEU A 1 151 ? 28.719 -5.390 -42.060 1.00 80.62 151 LEU A CA 1
ATOM 1156 C C . LEU A 1 151 ? 29.771 -5.492 -40.933 1.00 80.62 151 LEU A C 1
ATOM 1158 O O . LEU A 1 151 ? 29.615 -4.787 -39.935 1.00 80.62 151 LEU A O 1
ATOM 1162 N N . PRO A 1 152 ? 30.883 -6.250 -41.072 1.00 77.50 152 PRO A N 1
ATOM 1163 C CA . PRO A 1 152 ? 31.916 -6.343 -40.031 1.00 77.50 152 PRO A CA 1
ATOM 1164 C C . PRO A 1 152 ? 32.656 -5.028 -39.739 1.00 77.50 152 PRO A C 1
ATOM 1166 O O . PRO A 1 152 ? 33.357 -4.931 -38.734 1.00 77.50 152 PRO A O 1
ATOM 1169 N N . GLN A 1 153 ? 32.551 -4.035 -40.627 1.00 76.19 153 GLN A N 1
ATOM 1170 C CA . GLN A 1 153 ? 33.215 -2.736 -40.497 1.00 76.19 153 GLN A CA 1
ATOM 1171 C C . GLN A 1 153 ? 32.311 -1.665 -39.866 1.00 76.19 153 GLN A C 1
ATOM 1173 O O . GLN A 1 153 ? 32.788 -0.567 -39.564 1.00 76.19 153 GLN A O 1
ATOM 1178 N N . LEU A 1 154 ? 31.009 -1.935 -39.709 1.00 79.88 154 LEU A N 1
ATOM 1179 C CA . 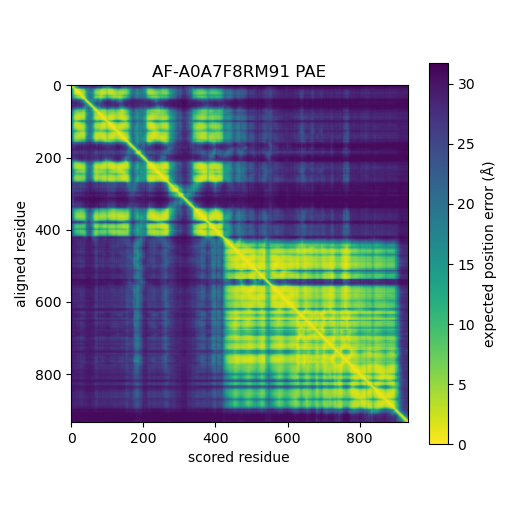LEU A 1 154 ? 30.043 -0.963 -39.194 1.00 79.88 154 LEU A CA 1
ATOM 1180 C C . LEU A 1 154 ? 30.319 -0.629 -37.722 1.00 79.88 154 LEU A C 1
ATOM 1182 O O . LEU A 1 154 ? 30.819 -1.447 -36.954 1.00 79.88 154 LEU A O 1
ATOM 1186 N N . TYR A 1 155 ? 30.001 0.606 -37.329 1.00 75.75 155 TYR A N 1
ATOM 1187 C CA . TYR A 1 155 ? 30.168 1.047 -35.947 1.00 75.75 155 TYR A CA 1
ATOM 1188 C C . TYR A 1 155 ? 29.150 0.366 -35.026 1.00 75.75 155 TYR A C 1
ATOM 1190 O O . TYR A 1 155 ? 27.946 0.458 -35.266 1.00 75.75 155 TYR A O 1
ATOM 1198 N N . ASP A 1 156 ? 29.626 -0.249 -33.944 1.00 75.00 156 ASP A N 1
ATOM 1199 C CA . ASP A 1 156 ? 28.763 -0.804 -32.905 1.00 75.00 156 ASP A CA 1
ATOM 1200 C C . ASP A 1 156 ? 28.241 0.309 -31.980 1.00 75.00 156 ASP A C 1
ATOM 1202 O O . ASP A 1 156 ? 28.985 0.900 -31.189 1.00 75.00 156 ASP A O 1
ATOM 1206 N N . PHE A 1 157 ? 26.945 0.603 -32.093 1.00 72.19 157 PHE A N 1
ATOM 1207 C CA . PHE A 1 157 ? 26.260 1.599 -31.272 1.00 72.19 157 PHE A CA 1
ATOM 1208 C C . PHE A 1 157 ? 25.930 1.100 -29.855 1.00 72.19 157 PHE A C 1
ATOM 1210 O O . PHE A 1 157 ? 25.661 1.936 -28.997 1.00 72.19 157 PHE A O 1
ATOM 1217 N N . THR A 1 158 ? 26.012 -0.207 -29.571 1.00 60.34 158 THR A N 1
ATOM 1218 C CA . THR A 1 158 ? 25.665 -0.782 -28.256 1.00 60.34 158 THR A CA 1
ATOM 1219 C C . THR A 1 158 ? 26.782 -0.636 -27.216 1.00 60.34 158 THR A C 1
ATOM 1221 O O . THR A 1 158 ? 26.524 -0.382 -26.042 1.00 60.34 158 THR A O 1
ATOM 1224 N N . ALA A 1 159 ? 28.052 -0.685 -27.632 1.00 48.69 159 ALA A N 1
ATOM 1225 C CA . ALA A 1 159 ? 29.205 -0.562 -26.732 1.00 48.69 159 ALA A CA 1
ATOM 1226 C C . ALA A 1 159 ? 29.512 0.881 -26.263 1.00 48.69 159 ALA A C 1
ATOM 1228 O O . ALA A 1 159 ? 30.341 1.086 -25.365 1.00 48.69 159 ALA A O 1
ATOM 1229 N N . ALA A 1 160 ? 28.894 1.897 -26.875 1.00 42.16 160 ALA A N 1
ATOM 1230 C CA . ALA A 1 160 ? 29.157 3.303 -26.564 1.00 42.16 160 ALA A CA 1
ATOM 1231 C C . ALA A 1 160 ? 28.623 3.717 -25.179 1.00 42.16 160 ALA A C 1
ATOM 1233 O O . ALA A 1 160 ? 29.282 4.502 -24.487 1.00 42.16 160 ALA A O 1
ATOM 1234 N N . ASP A 1 161 ? 27.508 3.136 -24.729 1.00 38.34 161 ASP A N 1
ATOM 1235 C CA . ASP A 1 161 ? 26.902 3.463 -23.433 1.00 38.34 161 ASP A CA 1
ATOM 1236 C C . ASP A 1 161 ? 27.679 2.850 -22.244 1.00 38.34 161 ASP A C 1
ATOM 1238 O O . ASP A 1 161 ? 27.741 3.446 -21.168 1.00 38.34 161 ASP A O 1
ATOM 1242 N N . ALA A 1 162 ? 28.442 1.768 -22.454 1.00 35.34 162 ALA A N 1
ATOM 1243 C CA . ALA A 1 162 ? 29.322 1.188 -21.429 1.00 35.34 162 ALA A CA 1
ATOM 1244 C C . ALA A 1 162 ? 30.619 1.994 -21.183 1.00 35.34 162 ALA A C 1
ATOM 1246 O O . ALA A 1 162 ? 31.197 1.954 -20.093 1.00 35.34 162 ALA A O 1
ATOM 1247 N N . ARG A 1 163 ? 31.117 2.740 -22.183 1.00 31.55 163 ARG A N 1
ATOM 1248 C CA . ARG A 1 163 ? 32.403 3.470 -22.089 1.00 31.55 163 ARG A CA 1
ATOM 1249 C C . ARG A 1 163 ? 32.268 4.915 -21.613 1.00 31.55 163 ARG A C 1
ATOM 1251 O O . ARG A 1 163 ? 33.262 5.488 -21.167 1.00 31.55 163 ARG A O 1
ATOM 1258 N N . SER A 1 164 ? 31.068 5.496 -21.632 1.00 28.95 164 SER A N 1
ATOM 1259 C CA . SER A 1 164 ? 30.841 6.860 -21.128 1.00 28.95 164 SER A CA 1
ATOM 1260 C C . SER A 1 164 ? 30.832 6.962 -19.589 1.00 28.95 164 SER A C 1
ATOM 1262 O O . SER A 1 164 ? 30.858 8.070 -19.054 1.00 28.95 164 SER A O 1
ATOM 1264 N N . GLY A 1 165 ? 30.844 5.833 -18.864 1.00 31.42 165 GLY A N 1
ATOM 1265 C CA . GLY A 1 165 ? 30.806 5.778 -17.393 1.00 31.42 165 GLY A CA 1
ATOM 1266 C C . GLY A 1 165 ? 32.159 5.878 -16.668 1.00 31.42 165 GLY A C 1
ATOM 1267 O O . GLY A 1 165 ? 32.190 6.000 -15.447 1.00 31.42 165 GLY A O 1
ATOM 1268 N N . LYS A 1 166 ? 33.298 5.862 -17.373 1.00 27.77 166 LYS A N 1
ATOM 1269 C CA . LYS A 1 166 ? 34.639 5.969 -16.763 1.00 27.77 166 LYS A CA 1
ATOM 1270 C C . LYS A 1 166 ? 35.362 7.213 -17.269 1.00 27.77 166 LYS A C 1
ATOM 1272 O O . LYS A 1 166 ? 36.174 7.105 -18.176 1.00 27.77 166 LYS A O 1
ATOM 1277 N N . ASN A 1 167 ? 35.030 8.388 -16.722 1.00 25.56 167 ASN A N 1
ATOM 1278 C CA . ASN A 1 167 ? 35.948 9.535 -16.550 1.00 25.56 167 ASN A CA 1
ATOM 1279 C C . ASN A 1 167 ? 35.228 10.784 -16.001 1.00 25.56 167 ASN A C 1
ATOM 1281 O O . ASN A 1 167 ? 35.253 11.832 -16.638 1.00 25.56 167 ASN A O 1
ATOM 1285 N N . ARG A 1 168 ? 34.617 10.710 -14.809 1.00 26.34 168 ARG A N 1
ATOM 1286 C CA . ARG A 1 168 ? 34.372 11.881 -13.936 1.00 26.34 168 ARG A CA 1
ATOM 1287 C C . ARG A 1 168 ? 34.325 11.452 -12.467 1.00 26.34 168 ARG A C 1
ATOM 1289 O O . ARG A 1 168 ? 33.258 11.231 -11.916 1.00 26.34 168 ARG A O 1
ATOM 1296 N N . ALA A 1 169 ? 35.491 11.349 -11.836 1.00 25.27 169 ALA A N 1
ATOM 1297 C CA . ALA A 1 169 ? 35.609 11.353 -10.381 1.00 25.27 169 ALA A CA 1
ATOM 1298 C C . ALA A 1 169 ? 36.179 12.714 -9.958 1.00 25.27 169 ALA A C 1
ATOM 1300 O O . ALA A 1 169 ? 37.375 12.950 -10.121 1.00 25.27 169 ALA A O 1
ATOM 1301 N N . ASN A 1 170 ? 35.285 13.625 -9.550 1.00 23.23 170 ASN A N 1
ATOM 1302 C CA . ASN A 1 170 ? 35.446 14.651 -8.503 1.00 23.23 170 ASN A CA 1
ATOM 1303 C C . ASN A 1 170 ? 34.455 15.811 -8.711 1.00 23.23 170 ASN A C 1
ATOM 1305 O O . ASN A 1 170 ? 34.583 16.557 -9.680 1.00 23.23 170 ASN A O 1
ATOM 1309 N N . GLY A 1 171 ? 33.551 16.008 -7.741 1.00 21.22 171 GLY A N 1
ATOM 1310 C CA . GLY A 1 171 ? 32.873 17.288 -7.494 1.00 21.22 171 GLY A CA 1
ATOM 1311 C C . GLY A 1 171 ? 31.343 17.242 -7.378 1.00 21.22 171 GLY A C 1
ATOM 1312 O O . GLY A 1 171 ? 30.677 17.301 -8.401 1.00 21.22 171 GLY A O 1
ATOM 1313 N N . SER A 1 172 ? 30.872 17.210 -6.121 1.00 22.42 172 SER A N 1
ATOM 1314 C CA . SER A 1 172 ? 29.623 17.751 -5.527 1.00 22.42 172 SER A CA 1
ATOM 1315 C C . SER A 1 172 ? 28.238 17.478 -6.141 1.00 22.42 172 SER A C 1
ATOM 1317 O O . SER A 1 172 ? 27.983 17.790 -7.299 1.00 22.42 172 SER A O 1
ATOM 1319 N N . ASP A 1 173 ? 27.353 17.016 -5.247 1.00 31.70 173 ASP A N 1
ATOM 1320 C CA . ASP A 1 173 ? 25.892 16.889 -5.325 1.00 31.70 173 ASP A CA 1
ATOM 1321 C C . ASP A 1 173 ? 25.174 18.012 -6.088 1.00 31.70 173 ASP A C 1
ATOM 1323 O O . ASP A 1 173 ? 25.383 19.187 -5.793 1.00 31.70 173 ASP A O 1
ATOM 1327 N N . GLU A 1 174 ? 24.274 17.620 -6.995 1.00 24.95 174 GLU A N 1
ATOM 1328 C CA . GLU A 1 174 ? 22.941 18.209 -7.193 1.00 24.95 174 GLU A CA 1
ATOM 1329 C C . GLU A 1 174 ? 22.099 17.284 -8.103 1.00 24.95 174 GLU A C 1
ATOM 1331 O O . GLU A 1 174 ? 22.583 16.751 -9.104 1.00 24.95 174 GLU A O 1
ATOM 1336 N N . ASP A 1 175 ? 20.846 17.072 -7.697 1.00 31.08 175 ASP A N 1
ATOM 1337 C CA . ASP A 1 175 ? 19.831 16.185 -8.273 1.00 31.08 175 ASP A CA 1
ATOM 1338 C C . ASP A 1 175 ? 19.531 16.424 -9.765 1.00 31.08 175 ASP A C 1
ATOM 1340 O O . ASP A 1 175 ? 19.318 17.559 -10.199 1.00 31.08 175 ASP A O 1
ATOM 1344 N N . GLN A 1 176 ? 19.360 15.340 -10.535 1.00 26.98 176 GLN A N 1
ATOM 1345 C CA . GLN A 1 176 ? 18.501 15.359 -11.725 1.00 26.98 176 GLN A CA 1
ATOM 1346 C C . GLN A 1 176 ? 17.928 13.957 -12.016 1.00 26.98 176 GLN A C 1
ATOM 1348 O O . GLN A 1 176 ? 18.554 13.127 -12.674 1.00 26.98 176 GLN A O 1
ATOM 1353 N N . GLU A 1 177 ? 16.722 13.706 -11.488 1.00 30.70 177 GLU A N 1
ATOM 1354 C CA . GLU A 1 177 ? 15.836 12.588 -11.841 1.00 30.70 177 GLU A CA 1
ATOM 1355 C C . GLU A 1 177 ? 15.519 12.628 -13.349 1.00 30.70 177 GLU A C 1
ATOM 1357 O O . GLU A 1 177 ? 14.802 13.507 -13.828 1.00 30.70 177 GLU A O 1
ATOM 1362 N N . GLY A 1 178 ? 16.043 11.660 -14.103 1.00 25.47 178 GLY A N 1
ATOM 1363 C CA . GLY A 1 178 ? 15.553 11.305 -15.431 1.00 25.47 178 GLY A CA 1
ATOM 1364 C C . GLY A 1 178 ? 14.507 10.201 -15.303 1.00 25.47 178 GLY A C 1
ATOM 1365 O O . GLY A 1 178 ? 14.803 9.112 -14.821 1.00 25.47 178 GLY A O 1
ATOM 1366 N N . THR A 1 179 ? 13.277 10.498 -15.706 1.00 26.09 179 THR A N 1
ATOM 1367 C CA . THR A 1 179 ? 12.147 9.566 -15.786 1.00 26.09 179 THR A CA 1
ATOM 1368 C C . THR A 1 179 ? 12.489 8.283 -16.546 1.00 26.09 179 THR A C 1
ATOM 1370 O O . THR A 1 179 ? 12.941 8.351 -17.684 1.00 26.09 179 THR A O 1
ATOM 1373 N N . SER A 1 180 ? 12.202 7.152 -15.893 1.00 35.84 180 SER A N 1
ATOM 1374 C CA . SER A 1 180 ? 12.051 5.778 -16.395 1.00 35.84 180 SER A CA 1
ATOM 1375 C C . SER A 1 180 ? 12.216 5.565 -17.908 1.00 35.84 180 SER A C 1
ATOM 1377 O O . SER A 1 180 ? 11.246 5.678 -18.662 1.00 35.84 180 SER A O 1
ATOM 1379 N N . THR A 1 181 ? 13.409 5.141 -18.314 1.00 32.41 181 THR A N 1
ATOM 1380 C CA . THR A 1 181 ? 13.626 4.359 -19.536 1.00 32.41 181 THR A CA 1
ATOM 1381 C C . THR A 1 181 ? 14.052 2.949 -19.124 1.00 32.41 181 THR A C 1
ATOM 1383 O O . THR A 1 181 ? 14.713 2.761 -18.097 1.00 32.41 181 THR A O 1
ATOM 1386 N N . ILE A 1 182 ? 13.579 1.938 -19.856 1.00 36.91 182 ILE A N 1
ATOM 1387 C CA . ILE A 1 182 ? 13.919 0.532 -19.615 1.00 36.91 182 ILE A CA 1
ATOM 1388 C C . ILE A 1 182 ? 15.435 0.409 -19.764 1.00 36.91 182 ILE A C 1
ATOM 1390 O O . ILE A 1 182 ? 15.997 0.737 -20.801 1.00 36.91 182 ILE A O 1
ATOM 1394 N N . ASN A 1 183 ? 16.112 -0.012 -18.700 1.00 35.28 183 ASN A N 1
ATOM 1395 C CA . ASN A 1 183 ? 17.558 -0.177 -18.725 1.00 35.28 183 ASN A CA 1
ATOM 1396 C C . ASN A 1 183 ? 17.894 -1.275 -19.754 1.00 35.28 183 ASN A C 1
ATOM 1398 O O . ASN A 1 183 ? 17.267 -2.332 -19.736 1.00 35.28 183 ASN A O 1
ATOM 1402 N N . GLN A 1 184 ? 18.856 -1.058 -20.651 1.00 34.28 184 GLN A N 1
ATOM 1403 C CA . GLN A 1 184 ? 19.159 -1.988 -21.754 1.00 34.28 184 GLN A CA 1
ATOM 1404 C C . GLN A 1 184 ? 19.458 -3.417 -21.253 1.00 34.28 184 GLN A C 1
ATOM 1406 O O . GLN A 1 184 ? 19.050 -4.405 -21.860 1.00 34.28 184 GLN A O 1
ATOM 1411 N N . ASN A 1 185 ? 20.058 -3.523 -20.063 1.00 35.91 185 ASN A N 1
ATOM 1412 C CA . ASN A 1 185 ? 20.323 -4.790 -19.373 1.00 35.91 185 ASN A CA 1
ATOM 1413 C C . ASN A 1 185 ? 19.045 -5.493 -18.867 1.00 35.91 185 ASN A C 1
ATOM 1415 O O . ASN A 1 185 ? 19.016 -6.713 -18.744 1.00 35.91 185 ASN A O 1
ATOM 1419 N N . VAL A 1 186 ? 17.977 -4.739 -18.597 1.00 38.94 186 VAL A N 1
ATOM 1420 C CA . VAL A 1 186 ? 16.682 -5.234 -18.101 1.00 38.94 186 VAL A CA 1
ATOM 1421 C C . VAL A 1 186 ? 15.875 -5.872 -19.230 1.00 38.94 186 VAL A C 1
ATOM 1423 O O . VAL A 1 186 ? 15.298 -6.932 -19.026 1.00 38.94 186 VAL A O 1
ATOM 1426 N N . ALA A 1 187 ? 15.899 -5.311 -20.442 1.00 36.41 187 ALA A N 1
ATOM 1427 C CA . ALA A 1 187 ? 15.277 -5.947 -21.608 1.00 36.41 187 ALA A CA 1
ATOM 1428 C C . ALA A 1 187 ? 16.005 -7.237 -22.040 1.00 36.41 187 ALA A C 1
ATOM 1430 O O . ALA A 1 187 ? 15.362 -8.197 -22.457 1.00 36.41 187 ALA A O 1
ATOM 1431 N N . LEU A 1 188 ? 17.335 -7.277 -21.889 1.00 40.16 188 LEU A N 1
ATOM 1432 C CA . LEU A 1 188 ? 18.156 -8.470 -22.133 1.00 40.16 188 LEU A CA 1
ATOM 1433 C C . LEU A 1 188 ? 17.896 -9.586 -21.105 1.00 40.16 188 LEU A C 1
ATOM 1435 O O . LEU A 1 188 ? 17.812 -10.746 -21.493 1.00 40.16 188 LEU A O 1
ATOM 1439 N N . ALA A 1 189 ? 17.697 -9.249 -19.826 1.00 38.41 189 ALA A N 1
ATOM 1440 C CA . ALA A 1 189 ? 17.342 -10.217 -18.781 1.00 38.41 189 ALA A CA 1
ATOM 1441 C C . ALA A 1 189 ? 15.923 -10.796 -18.960 1.00 38.41 189 ALA A C 1
ATOM 1443 O O . ALA A 1 189 ? 15.683 -11.975 -18.712 1.00 38.41 189 ALA A O 1
ATOM 1444 N N . ILE A 1 190 ? 14.992 -9.979 -19.456 1.00 36.44 190 ILE A N 1
ATOM 1445 C CA . ILE A 1 190 ? 13.610 -10.364 -19.765 1.00 36.44 190 ILE A CA 1
ATOM 1446 C C . ILE A 1 190 ? 13.531 -11.340 -20.962 1.00 36.44 190 ILE A C 1
ATOM 1448 O O . ILE A 1 190 ? 12.582 -12.108 -21.066 1.00 36.44 190 ILE A O 1
ATOM 1452 N N . ALA A 1 191 ? 14.534 -11.389 -21.844 1.00 34.41 191 ALA A N 1
ATOM 1453 C CA . ALA A 1 191 ? 14.538 -12.283 -23.007 1.00 34.41 191 ALA A CA 1
ATOM 1454 C C . ALA A 1 191 ? 14.830 -13.766 -22.695 1.00 34.41 191 ALA A C 1
ATOM 1456 O O . ALA A 1 191 ? 14.790 -14.577 -23.617 1.00 34.41 191 ALA A O 1
ATOM 1457 N N . GLY A 1 192 ? 15.109 -14.129 -21.436 1.00 31.05 192 GLY A N 1
ATOM 1458 C CA . GLY A 1 192 ? 15.373 -15.509 -21.024 1.00 31.05 192 GLY A CA 1
ATOM 1459 C C . GLY A 1 192 ? 16.666 -16.065 -21.626 1.00 31.05 192 GLY A C 1
ATOM 1460 O O . GLY A 1 192 ? 16.702 -16.534 -22.762 1.00 31.05 192 GLY A O 1
ATOM 1461 N N . ASN A 1 193 ? 17.742 -16.096 -20.842 1.00 32.78 193 ASN A N 1
ATOM 1462 C CA . ASN A 1 193 ? 19.034 -16.645 -21.265 1.00 32.78 193 ASN A CA 1
ATOM 1463 C C . ASN A 1 193 ? 19.069 -18.194 -21.318 1.00 32.78 193 ASN A C 1
ATOM 1465 O O . ASN A 1 193 ? 20.118 -18.798 -21.135 1.00 32.78 193 ASN A O 1
ATOM 1469 N N . ASN A 1 194 ? 17.942 -18.853 -21.618 1.00 29.81 194 ASN A N 1
ATOM 1470 C CA . ASN A 1 194 ? 17.848 -20.317 -21.707 1.00 29.81 194 ASN A CA 1
ATOM 1471 C C . ASN A 1 194 ? 18.056 -20.894 -23.114 1.00 29.81 194 ASN A C 1
ATOM 1473 O O . ASN A 1 194 ? 17.965 -22.106 -23.306 1.00 29.81 194 ASN A O 1
ATOM 1477 N N . PHE A 1 195 ? 18.449 -20.080 -24.094 1.00 27.59 195 PHE A N 1
ATOM 1478 C CA . PHE A 1 195 ? 19.092 -20.613 -25.292 1.00 27.59 195 PHE A CA 1
ATOM 1479 C C . PHE A 1 195 ? 20.601 -20.627 -25.073 1.00 27.59 195 PHE A C 1
ATOM 1481 O O . PHE A 1 195 ? 21.293 -19.648 -25.338 1.00 27.59 195 PHE A O 1
ATOM 1488 N N . ASN A 1 196 ? 21.106 -21.773 -24.610 1.00 24.98 196 ASN A N 1
ATOM 1489 C CA . ASN A 1 196 ? 22.522 -22.131 -24.645 1.00 24.98 196 ASN A CA 1
ATOM 1490 C C . ASN A 1 196 ? 23.043 -22.096 -26.099 1.00 24.98 196 ASN A C 1
ATOM 1492 O O . ASN A 1 196 ? 23.237 -23.125 -26.746 1.00 24.98 196 ASN A O 1
ATOM 1496 N N . LEU A 1 197 ? 23.309 -20.904 -26.627 1.00 26.67 197 LEU A N 1
ATOM 1497 C CA . LEU A 1 197 ? 24.255 -20.715 -27.709 1.00 26.67 197 LEU A CA 1
ATOM 1498 C C . LEU A 1 197 ? 25.509 -20.170 -27.054 1.00 26.67 197 LEU A C 1
ATOM 1500 O O . LEU A 1 197 ? 25.605 -18.978 -26.786 1.00 26.67 197 LEU A O 1
ATOM 1504 N N . LYS A 1 198 ? 26.439 -21.084 -26.762 1.00 24.62 198 LYS A N 1
ATOM 1505 C CA . LYS A 1 198 ? 27.821 -20.801 -26.378 1.00 24.62 198 LYS A CA 1
ATOM 1506 C C . LYS A 1 198 ? 28.233 -19.403 -26.847 1.00 24.62 198 LYS A C 1
ATOM 1508 O O . LYS A 1 198 ? 28.513 -19.207 -28.031 1.00 24.62 198 LYS A O 1
ATOM 1513 N N . THR A 1 199 ? 28.384 -18.480 -25.906 1.00 26.14 199 THR A N 1
ATOM 1514 C CA . THR A 1 199 ? 29.370 -17.401 -25.965 1.00 26.14 199 THR A CA 1
ATOM 1515 C C . THR A 1 199 ? 30.755 -18.045 -25.966 1.00 26.14 199 THR A C 1
ATOM 1517 O O . THR A 1 199 ? 31.582 -17.883 -25.078 1.00 26.14 199 THR A O 1
ATOM 1520 N N . SER A 1 200 ? 31.046 -18.812 -27.017 1.00 22.14 200 SER A N 1
ATOM 1521 C CA . SER A 1 200 ? 32.404 -18.826 -27.510 1.00 22.14 200 SER A CA 1
ATOM 1522 C C . SER A 1 200 ? 32.668 -17.390 -27.920 1.00 22.14 200 SER A C 1
ATOM 1524 O O . SER A 1 200 ? 31.926 -16.825 -28.726 1.00 22.14 200 SER A O 1
ATOM 1526 N N . GLY A 1 201 ? 33.726 -16.810 -27.364 1.00 28.25 201 GLY A N 1
ATOM 1527 C CA . GLY A 1 201 ? 34.490 -15.789 -28.056 1.00 28.25 201 GLY A CA 1
ATOM 1528 C C . GLY A 1 201 ? 34.938 -16.340 -29.409 1.00 28.25 201 GLY A C 1
ATOM 1529 O O . GLY A 1 201 ? 36.089 -16.697 -29.608 1.00 28.25 201 GLY A O 1
ATOM 1530 N N . THR A 1 202 ? 34.001 -16.437 -30.337 1.00 25.53 202 THR A N 1
ATOM 1531 C CA . THR A 1 202 ? 34.229 -16.258 -31.752 1.00 25.53 202 THR A CA 1
ATOM 1532 C C . THR A 1 202 ? 34.124 -14.741 -31.855 1.00 25.53 202 THR A C 1
ATOM 1534 O O . THR A 1 202 ? 33.048 -14.176 -31.972 1.00 25.53 202 THR A O 1
ATOM 1537 N N . MET A 1 203 ? 35.209 -13.995 -31.635 1.00 26.27 203 MET A N 1
ATOM 1538 C CA . MET A 1 203 ? 36.125 -13.715 -32.738 1.00 26.27 203 MET A CA 1
ATOM 1539 C C . MET A 1 203 ? 35.364 -13.815 -34.062 1.00 26.27 203 MET A C 1
ATOM 1541 O O . MET A 1 203 ? 34.921 -14.894 -34.450 1.00 26.27 203 MET A O 1
ATOM 1545 N N . LEU A 1 204 ? 35.231 -12.690 -34.751 1.00 30.38 204 LEU A N 1
ATOM 1546 C CA . LEU A 1 204 ? 34.847 -12.573 -36.159 1.00 30.38 204 LEU A CA 1
ATOM 1547 C C . LEU A 1 204 ? 35.800 -13.362 -37.099 1.00 30.38 204 LEU A C 1
ATOM 1549 O O . LEU A 1 204 ? 36.232 -12.865 -38.130 1.00 30.38 204 LEU A O 1
ATOM 1553 N N . SER A 1 205 ? 36.182 -14.592 -36.760 1.00 34.12 205 SER A N 1
ATOM 1554 C CA . SER A 1 205 ? 37.134 -15.404 -37.496 1.00 34.12 205 SER A CA 1
ATOM 1555 C C . SER A 1 205 ? 36.787 -16.889 -37.386 1.00 34.12 205 SER A C 1
ATOM 1557 O O . SER A 1 205 ? 37.263 -17.607 -36.508 1.00 34.12 205 SER A O 1
ATOM 1559 N N . SER A 1 206 ? 36.008 -17.374 -38.346 1.00 27.88 206 SER A N 1
ATOM 1560 C CA . SER A 1 206 ? 36.125 -18.760 -38.819 1.00 27.88 206 SER A CA 1
ATOM 1561 C C . SER A 1 206 ? 36.205 -18.849 -40.350 1.00 27.88 206 SER A C 1
ATOM 1563 O O . SER A 1 206 ? 35.941 -19.889 -40.943 1.00 27.88 206 SER A O 1
ATOM 1565 N N . LEU A 1 207 ? 36.676 -17.772 -40.989 1.00 27.50 207 LEU A N 1
ATOM 1566 C CA . LEU A 1 207 ? 37.372 -17.813 -42.276 1.00 27.50 207 LEU A CA 1
ATOM 1567 C C . LEU A 1 207 ? 38.720 -17.086 -42.123 1.00 27.50 207 LEU A C 1
ATOM 1569 O O . LEU A 1 207 ? 38.810 -16.141 -41.336 1.00 27.50 207 LEU A O 1
ATOM 1573 N N . PRO A 1 208 ? 39.781 -17.495 -42.838 1.00 34.66 208 PRO A N 1
ATOM 1574 C CA . PRO A 1 208 ? 41.109 -16.918 -42.665 1.00 34.66 208 PRO A CA 1
ATOM 1575 C C . PRO A 1 208 ? 41.217 -15.570 -43.397 1.00 34.66 208 PRO A C 1
ATOM 1577 O O . PRO A 1 208 ? 41.850 -15.517 -44.441 1.00 34.66 208 PRO A O 1
ATOM 1580 N N . TYR A 1 209 ? 40.599 -14.482 -42.916 1.00 29.83 209 TYR A N 1
ATOM 1581 C CA . TYR A 1 209 ? 40.665 -13.186 -43.616 1.00 29.83 209 TYR A CA 1
ATOM 1582 C C . TYR A 1 209 ? 40.591 -11.940 -42.703 1.00 29.83 209 TYR A C 1
ATOM 1584 O O . TYR A 1 209 ? 39.649 -11.779 -41.942 1.00 29.83 209 TYR A O 1
ATOM 1592 N N . LYS A 1 210 ? 41.599 -11.064 -42.878 1.00 35.16 210 LYS A N 1
ATOM 1593 C CA . LYS A 1 210 ? 41.695 -9.593 -42.693 1.00 35.16 210 LYS A CA 1
ATOM 1594 C C . LYS A 1 210 ? 41.115 -8.899 -41.439 1.00 35.16 210 LYS A C 1
ATOM 1596 O O . LYS A 1 210 ? 39.933 -8.948 -41.137 1.00 35.16 210 LYS A O 1
ATOM 1601 N N . GLN A 1 211 ? 41.973 -8.112 -40.785 1.00 40.09 211 GLN A N 1
ATOM 1602 C CA . GLN A 1 211 ? 41.650 -7.196 -39.688 1.00 40.09 211 GLN A CA 1
ATOM 1603 C C . GLN A 1 211 ? 41.059 -5.889 -40.263 1.00 40.09 211 GLN A C 1
ATOM 1605 O O . GLN A 1 211 ? 41.789 -5.089 -40.842 1.00 40.09 211 GLN A O 1
ATOM 1610 N N . TYR A 1 212 ? 39.744 -5.684 -40.152 1.00 53.88 212 TYR A N 1
ATOM 1611 C CA . TYR A 1 212 ? 39.059 -4.510 -40.713 1.00 53.88 212 TYR A CA 1
ATOM 1612 C C . TYR A 1 212 ? 39.136 -3.275 -39.795 1.00 53.88 212 TYR A C 1
ATOM 1614 O O . TYR A 1 212 ? 39.069 -3.387 -38.571 1.00 53.88 212 TYR A O 1
ATOM 1622 N N . ASN A 1 213 ? 39.231 -2.078 -40.385 1.00 62.50 213 ASN A N 1
ATOM 1623 C CA . ASN A 1 213 ? 39.128 -0.805 -39.661 1.00 62.50 213 ASN A CA 1
ATOM 1624 C C . ASN A 1 213 ? 37.652 -0.407 -39.492 1.00 62.50 213 ASN A C 1
ATOM 1626 O O . ASN A 1 213 ? 36.930 -0.304 -40.478 1.00 62.50 213 ASN A O 1
ATOM 1630 N N . MET A 1 214 ? 37.218 -0.132 -38.259 1.00 73.56 214 MET A N 1
ATOM 1631 C CA . MET A 1 214 ? 35.829 0.244 -37.958 1.00 73.56 214 MET A CA 1
ATOM 1632 C C . MET A 1 214 ? 35.474 1.645 -38.495 1.00 73.56 214 MET A C 1
ATOM 1634 O O . MET A 1 214 ? 36.251 2.596 -38.357 1.00 73.56 214 MET A O 1
ATOM 1638 N N . LEU A 1 215 ? 34.285 1.786 -39.086 1.00 78.12 215 LEU A N 1
ATOM 1639 C CA . LEU A 1 215 ? 33.753 3.046 -39.609 1.00 78.12 215 LEU A CA 1
ATOM 1640 C C . LEU A 1 215 ? 33.378 4.025 -38.481 1.00 78.12 215 LEU A C 1
ATOM 1642 O O . LEU A 1 215 ? 33.143 3.648 -37.335 1.00 78.12 215 LEU A O 1
ATOM 1646 N N . ASN A 1 216 ? 33.279 5.318 -38.809 1.00 80.62 216 ASN A N 1
ATOM 1647 C CA . ASN A 1 216 ? 32.796 6.324 -37.856 1.00 80.62 216 ASN A CA 1
ATOM 1648 C C . ASN A 1 216 ? 31.277 6.178 -37.620 1.00 80.62 216 ASN A C 1
ATOM 1650 O O . ASN A 1 216 ? 30.534 5.751 -38.509 1.00 80.62 216 ASN A O 1
ATOM 1654 N N . ALA A 1 217 ? 30.792 6.640 -36.464 1.00 78.06 217 ALA A N 1
ATOM 1655 C CA . ALA A 1 217 ? 29.364 6.643 -36.130 1.00 78.06 217 ALA A CA 1
ATOM 1656 C C . ALA A 1 217 ? 28.512 7.417 -37.160 1.00 78.06 217 ALA A C 1
ATOM 1658 O O . ALA A 1 217 ? 27.516 6.898 -37.655 1.00 78.06 217 ALA A O 1
ATOM 1659 N N . ASP A 1 218 ? 28.934 8.620 -37.567 1.00 79.50 218 ASP A N 1
ATOM 1660 C CA . ASP A 1 218 ? 28.180 9.431 -38.541 1.00 79.50 218 ASP A CA 1
ATOM 1661 C C . ASP A 1 218 ? 28.169 8.820 -39.948 1.00 79.50 218 ASP A C 1
ATOM 1663 O O . ASP A 1 218 ? 27.186 8.935 -40.678 1.00 79.50 218 ASP A O 1
ATOM 1667 N N . THR A 1 219 ? 29.254 8.147 -40.343 1.00 83.00 219 THR A N 1
ATOM 1668 C CA . THR A 1 219 ? 29.314 7.462 -41.642 1.00 83.00 219 THR A CA 1
ATOM 1669 C C . THR A 1 219 ? 28.434 6.223 -41.653 1.00 83.00 219 THR A C 1
ATOM 1671 O O . THR A 1 219 ? 27.737 5.993 -42.634 1.00 83.00 219 THR A O 1
ATOM 1674 N N . THR A 1 220 ? 28.409 5.477 -40.546 1.00 86.38 220 THR A N 1
ATOM 1675 C CA . THR A 1 220 ? 27.512 4.330 -40.375 1.00 86.38 220 THR A CA 1
ATOM 1676 C C . THR A 1 220 ? 26.057 4.790 -40.399 1.00 86.38 220 THR A C 1
ATOM 1678 O O . THR A 1 220 ? 25.268 4.247 -41.161 1.00 86.38 220 THR A O 1
ATOM 1681 N N . ARG A 1 221 ? 25.714 5.871 -39.684 1.00 87.00 221 ARG A N 1
ATOM 1682 C CA . ARG A 1 221 ? 24.363 6.453 -39.702 1.00 87.00 221 ARG A CA 1
ATOM 1683 C C . ARG A 1 221 ? 23.911 6.840 -41.110 1.00 87.00 221 ARG A C 1
ATOM 1685 O O . ARG A 1 221 ? 22.818 6.465 -41.511 1.00 87.00 221 ARG A O 1
ATOM 1692 N N . ASN A 1 222 ? 24.752 7.523 -41.888 1.00 87.56 222 ASN A N 1
ATOM 1693 C CA . ASN A 1 222 ? 24.411 7.888 -43.268 1.00 87.56 222 ASN A CA 1
ATOM 1694 C C . ASN A 1 222 ? 24.189 6.659 -44.166 1.00 87.56 222 ASN A C 1
ATOM 1696 O O . ASN A 1 222 ? 23.295 6.689 -45.009 1.00 87.56 222 ASN A O 1
ATOM 1700 N N . LEU A 1 223 ? 24.963 5.581 -43.982 1.00 87.81 223 LEU A N 1
ATOM 1701 C CA . LEU A 1 223 ? 24.726 4.311 -44.676 1.00 87.81 223 LEU A CA 1
ATOM 1702 C C . LEU A 1 223 ? 23.393 3.680 -44.262 1.00 87.81 223 LEU A C 1
ATOM 1704 O O . LEU A 1 223 ? 22.641 3.257 -45.135 1.00 87.81 223 LEU A O 1
ATOM 1708 N N . MET A 1 224 ? 23.070 3.670 -42.964 1.00 90.44 224 MET A N 1
ATOM 1709 C CA . MET A 1 224 ? 21.798 3.127 -42.475 1.00 90.44 224 MET A CA 1
ATOM 1710 C C . MET A 1 224 ? 20.598 3.941 -42.984 1.00 90.44 224 MET A C 1
ATOM 1712 O O . MET A 1 224 ? 19.587 3.355 -43.352 1.00 90.44 224 MET A O 1
ATOM 1716 N N . ILE A 1 225 ? 20.716 5.272 -43.104 1.00 88.75 225 ILE A N 1
ATOM 1717 C CA . ILE A 1 225 ? 19.685 6.116 -43.741 1.00 88.75 225 ILE A CA 1
ATOM 1718 C C . ILE A 1 225 ? 19.481 5.700 -45.203 1.00 88.75 225 ILE A C 1
ATOM 1720 O O . ILE A 1 225 ? 18.343 5.547 -45.642 1.00 88.75 225 ILE A O 1
ATOM 1724 N N . CYS A 1 226 ? 20.568 5.492 -45.957 1.00 89.06 226 CYS A N 1
ATOM 1725 C CA . CYS A 1 226 ? 20.478 5.051 -47.351 1.00 89.06 226 CYS A CA 1
ATOM 1726 C C . CYS A 1 226 ? 19.814 3.670 -47.459 1.00 89.06 226 CYS A C 1
ATOM 1728 O O . CYS A 1 226 ? 18.948 3.480 -48.309 1.00 89.06 226 CYS A O 1
ATOM 1730 N N . PHE A 1 227 ? 20.180 2.734 -46.578 1.00 91.50 227 PHE A N 1
ATOM 1731 C CA . PHE A 1 227 ? 19.575 1.405 -46.501 1.00 91.50 227 PHE A CA 1
ATOM 1732 C C . PHE A 1 227 ? 18.069 1.483 -46.216 1.00 91.50 227 PHE A C 1
ATOM 1734 O O . PHE A 1 227 ? 17.275 1.000 -47.021 1.00 91.50 227 PHE A O 1
ATOM 1741 N N . LEU A 1 228 ? 17.659 2.154 -45.135 1.00 90.50 228 LEU A N 1
ATOM 1742 C CA . LEU A 1 228 ? 16.245 2.283 -44.767 1.00 90.50 228 LEU A CA 1
ATOM 1743 C C . LEU A 1 228 ? 15.426 2.990 -45.853 1.00 90.50 228 LEU A C 1
ATOM 1745 O O . LEU A 1 228 ? 14.293 2.595 -46.116 1.00 90.50 228 LEU A O 1
ATOM 1749 N N . TRP A 1 229 ? 15.995 3.996 -46.527 1.00 91.31 229 TRP A N 1
ATOM 1750 C CA . TRP A 1 229 ? 15.320 4.674 -47.634 1.00 91.31 229 TRP A CA 1
ATOM 1751 C C . TRP A 1 229 ? 15.063 3.733 -48.818 1.00 91.31 229 TRP A C 1
ATOM 1753 O O . TRP A 1 229 ? 13.974 3.769 -49.393 1.00 91.31 229 TRP A O 1
ATOM 1763 N N . ILE A 1 230 ? 16.028 2.874 -49.169 1.00 89.06 230 ILE A N 1
ATOM 1764 C CA . ILE A 1 230 ? 15.854 1.873 -50.232 1.00 89.06 230 ILE A CA 1
ATOM 1765 C C . ILE A 1 230 ? 14.787 0.859 -49.821 1.00 89.06 230 ILE A C 1
ATOM 1767 O O . ILE A 1 230 ? 13.849 0.640 -50.584 1.00 89.06 230 ILE A O 1
ATOM 1771 N N . MET A 1 231 ? 14.877 0.302 -48.608 1.00 88.56 231 MET A N 1
ATOM 1772 C CA . MET A 1 231 ? 13.931 -0.717 -48.136 1.00 88.56 231 MET A CA 1
ATOM 1773 C C . MET A 1 231 ? 12.501 -0.182 -48.022 1.00 88.56 231 MET A C 1
ATOM 1775 O O . MET A 1 231 ? 11.557 -0.895 -48.342 1.00 88.56 231 MET A O 1
ATOM 1779 N N . LYS A 1 232 ? 12.331 1.094 -47.658 1.00 89.75 232 LYS A N 1
ATOM 1780 C CA . LYS A 1 232 ? 11.022 1.758 -47.612 1.00 89.75 232 LYS A CA 1
ATOM 1781 C C . LYS A 1 232 ? 10.372 1.913 -48.993 1.00 89.75 232 LYS A C 1
ATOM 1783 O O . LYS A 1 232 ? 9.151 1.841 -49.101 1.00 89.75 232 LYS A O 1
ATOM 1788 N N . ASN A 1 233 ? 11.161 2.229 -50.024 1.00 87.62 233 ASN A N 1
ATOM 1789 C CA . ASN A 1 233 ? 10.641 2.642 -51.335 1.00 87.62 233 ASN A CA 1
ATOM 1790 C C . ASN A 1 233 ? 1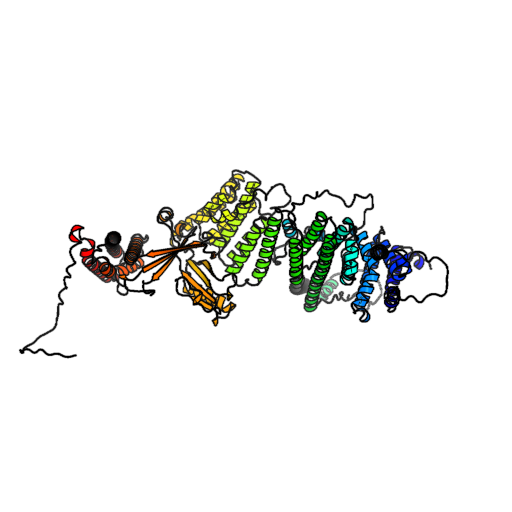0.716 1.551 -52.414 1.00 87.62 233 ASN A C 1
ATOM 1792 O O . ASN A 1 233 ? 10.141 1.737 -53.485 1.00 87.62 233 ASN A O 1
ATOM 1796 N N . ALA A 1 234 ? 11.437 0.454 -52.184 1.00 86.56 234 ALA A N 1
ATOM 1797 C CA . ALA A 1 234 ? 11.521 -0.653 -53.129 1.00 86.56 234 ALA A CA 1
ATOM 1798 C C . ALA A 1 234 ? 10.191 -1.424 -53.239 1.00 86.56 234 ALA A C 1
ATOM 1800 O O . ALA A 1 234 ? 9.325 -1.361 -52.368 1.00 86.56 234 ALA A O 1
ATOM 1801 N N . ASP A 1 235 ? 10.020 -2.152 -54.346 1.00 84.88 235 ASP A N 1
ATOM 1802 C CA . ASP A 1 235 ? 8.829 -2.974 -54.569 1.00 84.88 235 ASP A CA 1
ATOM 1803 C C . ASP A 1 235 ? 8.765 -4.109 -53.534 1.00 84.88 235 ASP A C 1
ATOM 1805 O O . ASP A 1 235 ? 9.635 -4.979 -53.472 1.00 84.88 235 ASP A O 1
ATOM 1809 N N . GLN A 1 236 ? 7.701 -4.113 -52.732 1.00 81.81 236 GLN A N 1
ATOM 1810 C CA . GLN A 1 236 ? 7.455 -5.102 -51.682 1.00 81.81 236 GLN A CA 1
ATOM 1811 C C . GLN A 1 236 ? 7.397 -6.534 -52.233 1.00 81.81 236 GLN A C 1
ATOM 1813 O O . GLN A 1 236 ? 7.846 -7.477 -51.581 1.00 81.81 236 GLN A O 1
ATOM 1818 N N . SER A 1 237 ? 6.896 -6.720 -53.460 1.00 82.25 237 SER A N 1
ATOM 1819 C CA . SER A 1 237 ? 6.859 -8.037 -54.104 1.00 82.25 237 SER A CA 1
ATOM 1820 C C . SER A 1 237 ? 8.252 -8.528 -54.510 1.00 82.25 237 SER A C 1
ATOM 1822 O O . SER A 1 237 ? 8.524 -9.728 -54.443 1.00 82.25 237 SER A O 1
ATOM 1824 N N . LEU A 1 238 ? 9.149 -7.603 -54.870 1.00 83.94 238 LEU A N 1
ATOM 1825 C CA . LEU A 1 238 ? 10.549 -7.882 -55.179 1.00 83.94 238 LEU A CA 1
ATOM 1826 C C . LEU A 1 238 ? 11.330 -8.229 -53.909 1.00 83.94 238 LEU A C 1
ATOM 1828 O O . LEU A 1 238 ? 12.038 -9.231 -53.900 1.00 83.94 238 LEU A O 1
ATOM 1832 N N . ILE A 1 239 ? 11.158 -7.452 -52.831 1.00 84.56 239 ILE A N 1
ATOM 1833 C CA . ILE A 1 239 ? 11.803 -7.708 -51.533 1.00 84.56 239 ILE A CA 1
ATOM 1834 C C . ILE A 1 239 ? 11.407 -9.088 -50.999 1.00 84.56 239 ILE A C 1
ATOM 1836 O O . ILE A 1 239 ? 12.273 -9.857 -50.597 1.00 84.56 239 ILE A O 1
ATOM 1840 N N . ARG A 1 240 ? 10.116 -9.439 -51.036 1.00 81.81 240 ARG A N 1
ATOM 1841 C CA . ARG A 1 240 ? 9.627 -10.746 -50.564 1.00 81.81 240 ARG A CA 1
ATOM 1842 C C . ARG A 1 240 ? 10.240 -11.919 -51.325 1.00 81.81 240 ARG A C 1
ATOM 1844 O O . ARG A 1 240 ? 10.619 -12.902 -50.699 1.00 81.81 240 ARG A O 1
ATOM 1851 N N . LYS A 1 241 ? 10.351 -11.810 -52.653 1.00 81.62 241 LYS A N 1
ATOM 1852 C CA . LYS A 1 241 ? 10.998 -12.834 -53.491 1.00 81.62 241 LYS A CA 1
ATOM 1853 C C . LYS A 1 241 ? 12.496 -12.917 -53.217 1.00 81.62 241 LYS A C 1
ATOM 1855 O O . LYS A 1 241 ? 13.004 -14.001 -52.986 1.00 81.62 241 LYS A O 1
ATOM 1860 N N . TRP A 1 242 ? 13.171 -11.770 -53.139 1.00 84.00 242 TRP A N 1
ATOM 1861 C CA . TRP A 1 242 ? 14.591 -11.709 -52.799 1.00 84.00 242 TRP A CA 1
ATOM 1862 C C . TRP A 1 242 ? 14.886 -12.368 -51.447 1.00 84.00 242 TRP A C 1
ATOM 1864 O O . TRP A 1 242 ? 15.781 -13.196 -51.360 1.00 84.00 242 TRP A O 1
ATOM 1874 N N . ILE A 1 243 ? 14.094 -12.074 -50.412 1.00 83.56 243 ILE A N 1
ATOM 1875 C CA . ILE A 1 243 ? 14.224 -12.702 -49.090 1.00 83.56 243 ILE A CA 1
ATOM 1876 C C . ILE A 1 243 ? 13.978 -14.217 -49.160 1.00 83.56 243 ILE A C 1
ATOM 1878 O O . ILE A 1 243 ? 14.698 -14.966 -48.505 1.00 83.56 243 ILE A O 1
ATOM 1882 N N . ALA A 1 244 ? 12.992 -14.672 -49.940 1.00 80.06 244 ALA A N 1
ATOM 1883 C CA . ALA A 1 244 ? 12.692 -16.097 -50.096 1.00 80.06 244 ALA A CA 1
ATOM 1884 C C . ALA A 1 244 ? 13.821 -16.878 -50.797 1.00 80.06 244 ALA A C 1
ATOM 1886 O O . ALA A 1 244 ? 14.036 -18.047 -50.481 1.00 80.06 244 ALA A O 1
ATOM 1887 N N . ASP A 1 245 ? 14.563 -16.226 -51.696 1.00 79.31 245 ASP A N 1
ATOM 1888 C CA . ASP A 1 245 ? 15.668 -16.829 -52.451 1.00 79.31 245 ASP A CA 1
ATOM 1889 C C . ASP A 1 245 ? 17.011 -16.826 -51.684 1.00 79.31 245 ASP A C 1
ATOM 1891 O O . ASP A 1 245 ? 17.979 -17.464 -52.112 1.00 79.31 245 ASP A O 1
ATOM 1895 N N . LEU A 1 246 ? 17.109 -16.115 -50.552 1.00 79.44 246 LEU A N 1
ATOM 1896 C CA . LEU A 1 246 ? 18.346 -15.990 -49.773 1.00 79.44 246 LEU A CA 1
ATOM 1897 C C . LEU A 1 246 ? 18.575 -17.171 -48.808 1.00 79.44 246 LEU A C 1
ATOM 1899 O O . LEU A 1 246 ? 17.655 -17.619 -48.123 1.00 79.44 246 LEU A O 1
ATOM 1903 N N . PRO A 1 247 ? 19.831 -17.634 -48.639 1.00 78.38 247 PRO A N 1
ATOM 1904 C CA . PRO A 1 247 ? 20.156 -18.648 -47.641 1.00 78.38 247 PRO A CA 1
ATOM 1905 C C . PRO A 1 247 ? 20.052 -18.091 -46.212 1.00 78.38 247 PRO A C 1
ATOM 1907 O O . PRO A 1 247 ? 20.315 -16.913 -45.959 1.00 78.38 247 PRO A O 1
ATOM 1910 N N . SER A 1 248 ? 19.782 -18.969 -45.241 1.00 73.06 248 SER A N 1
ATOM 1911 C CA . SER A 1 248 ? 19.590 -18.617 -43.821 1.00 73.06 248 SER A CA 1
ATOM 1912 C C . SER A 1 248 ? 20.733 -17.795 -43.208 1.00 73.06 248 SER A C 1
ATOM 1914 O O . SER A 1 248 ? 20.496 -16.923 -42.374 1.00 73.06 248 SER A O 1
ATOM 1916 N N . MET A 1 249 ? 21.979 -18.011 -43.638 1.00 75.94 249 MET A N 1
ATOM 1917 C CA . MET A 1 249 ? 23.136 -17.221 -43.195 1.00 75.94 249 MET A CA 1
ATOM 1918 C C . MET A 1 249 ? 23.067 -15.754 -43.643 1.00 75.94 249 MET A C 1
ATOM 1920 O O . MET A 1 249 ? 23.460 -14.869 -42.888 1.00 75.94 249 MET A O 1
ATOM 1924 N N . GLN A 1 250 ? 22.558 -15.481 -44.847 1.00 79.81 250 GLN A N 1
ATOM 1925 C CA . GLN A 1 250 ? 22.388 -14.113 -45.350 1.00 79.81 250 GLN A CA 1
ATOM 1926 C C . GLN A 1 250 ? 21.192 -13.425 -44.685 1.00 79.81 250 GLN A C 1
ATOM 1928 O O . GLN A 1 250 ? 21.277 -12.249 -44.344 1.00 79.81 250 GLN A O 1
ATOM 1933 N N . LEU A 1 251 ? 20.121 -14.170 -44.393 1.00 81.88 251 LEU A N 1
ATOM 1934 C CA . LEU A 1 251 ? 18.994 -13.652 -43.611 1.00 81.88 251 LEU A CA 1
ATOM 1935 C C . LEU A 1 251 ? 19.420 -13.231 -42.197 1.00 81.88 251 LEU A C 1
ATOM 1937 O O . LEU A 1 251 ? 19.018 -12.169 -41.732 1.00 81.88 251 LEU A O 1
ATOM 1941 N N . ASN A 1 252 ? 20.293 -14.002 -41.541 1.00 80.12 252 ASN A N 1
ATOM 1942 C CA . ASN A 1 252 ? 20.855 -13.609 -40.245 1.00 80.12 252 ASN A CA 1
ATOM 1943 C C . ASN A 1 252 ? 21.713 -12.336 -40.336 1.00 80.12 252 ASN A C 1
ATOM 1945 O O . ASN A 1 252 ? 21.584 -11.470 -39.481 1.00 80.12 252 ASN A O 1
ATOM 1949 N N . ARG A 1 253 ? 22.500 -12.153 -41.406 1.00 83.56 253 ARG A N 1
ATOM 1950 C CA . ARG A 1 253 ? 23.238 -10.893 -41.635 1.00 83.56 253 ARG A CA 1
ATOM 1951 C C . ARG A 1 253 ? 22.309 -9.695 -41.826 1.00 83.56 253 ARG A C 1
ATOM 1953 O O . ARG A 1 253 ? 22.616 -8.604 -41.356 1.00 83.56 253 ARG A O 1
ATOM 1960 N N . ILE A 1 254 ? 21.165 -9.886 -42.485 1.00 86.06 254 ILE A N 1
ATOM 1961 C CA . ILE A 1 254 ? 20.135 -8.843 -42.589 1.00 86.06 254 ILE A CA 1
ATOM 1962 C C . ILE A 1 254 ? 19.567 -8.530 -41.200 1.00 86.06 254 ILE A C 1
ATOM 1964 O O . ILE A 1 254 ? 19.437 -7.360 -40.857 1.00 86.06 254 ILE A O 1
ATOM 1968 N N . LEU A 1 255 ? 19.279 -9.540 -40.373 1.00 84.62 255 LEU A N 1
ATOM 1969 C CA . LEU A 1 255 ? 18.808 -9.335 -38.997 1.00 84.62 255 LEU A CA 1
ATOM 1970 C C . LEU A 1 255 ? 19.848 -8.603 -38.130 1.00 84.62 255 LEU A C 1
ATOM 1972 O O . LEU A 1 255 ? 19.476 -7.690 -37.397 1.00 84.62 255 LEU A O 1
ATOM 1976 N N . ASP A 1 256 ? 21.137 -8.915 -38.267 1.00 83.25 256 ASP A N 1
ATOM 1977 C CA . ASP A 1 256 ? 22.223 -8.190 -37.593 1.00 83.25 256 ASP A CA 1
ATOM 1978 C C . ASP A 1 256 ? 22.304 -6.723 -38.060 1.00 83.25 256 ASP A C 1
ATOM 1980 O O . ASP A 1 256 ? 22.492 -5.809 -37.256 1.00 83.25 256 ASP A O 1
ATOM 1984 N N . LEU A 1 257 ? 22.093 -6.461 -39.354 1.00 87.50 257 LEU A N 1
ATOM 1985 C CA . LEU A 1 257 ? 22.021 -5.099 -39.890 1.00 87.50 257 LEU A CA 1
ATOM 1986 C C . LEU A 1 257 ? 20.808 -4.329 -39.338 1.00 87.50 257 LEU A C 1
ATOM 1988 O O . LEU A 1 257 ? 20.930 -3.155 -38.983 1.00 87.50 257 LEU A O 1
ATOM 1992 N N . LEU A 1 258 ? 19.648 -4.985 -39.230 1.00 88.56 258 LEU A N 1
ATOM 1993 C CA . LEU A 1 258 ? 18.445 -4.410 -38.620 1.00 88.56 258 LEU A CA 1
ATOM 1994 C C . LEU A 1 258 ? 18.659 -4.123 -37.129 1.00 88.56 258 LEU A C 1
ATOM 1996 O O . LEU A 1 258 ? 18.252 -3.063 -36.657 1.00 88.56 258 LEU A O 1
ATOM 2000 N N . PHE A 1 259 ? 19.359 -5.003 -36.407 1.00 83.50 259 PHE A N 1
ATOM 2001 C CA . PHE A 1 259 ? 19.756 -4.777 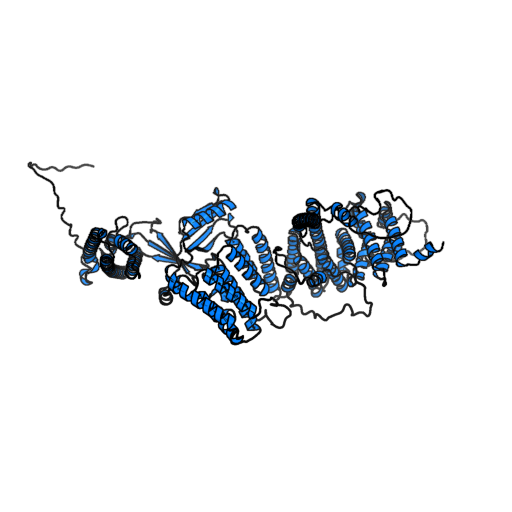-35.016 1.00 83.50 259 PHE A CA 1
ATOM 2002 C C . PHE A 1 259 ? 20.579 -3.488 -34.872 1.00 83.50 259 PHE A C 1
ATOM 2004 O O . PHE A 1 259 ? 20.258 -2.636 -34.043 1.00 83.50 259 PHE A O 1
ATOM 2011 N N . ILE A 1 260 ? 21.588 -3.299 -35.732 1.00 85.56 260 ILE A N 1
ATOM 2012 C CA . ILE A 1 260 ? 22.409 -2.078 -35.764 1.00 85.56 260 ILE A CA 1
ATOM 2013 C C . ILE A 1 260 ? 21.554 -0.850 -36.108 1.00 85.56 260 ILE A C 1
ATOM 2015 O O . ILE A 1 260 ? 21.765 0.215 -35.527 1.00 85.56 260 ILE A O 1
ATOM 2019 N N . CYS A 1 261 ? 20.575 -0.971 -37.014 1.00 87.12 261 CYS A N 1
ATOM 2020 C CA . CYS A 1 261 ? 19.668 0.128 -37.360 1.00 87.12 261 CYS A CA 1
ATOM 2021 C C . CYS A 1 261 ? 18.845 0.596 -36.152 1.00 87.12 261 CYS A C 1
ATOM 2023 O O . CYS A 1 261 ? 18.776 1.802 -35.917 1.00 87.12 261 CYS A O 1
ATOM 2025 N N . VAL A 1 262 ? 18.286 -0.331 -35.363 1.00 83.44 262 VAL A N 1
ATOM 2026 C CA . VAL A 1 262 ? 17.541 -0.003 -34.132 1.00 83.44 262 VAL A CA 1
ATOM 2027 C C . VAL A 1 262 ? 18.417 0.824 -33.188 1.00 83.44 262 VAL A C 1
ATOM 2029 O O . VAL A 1 262 ? 18.031 1.917 -32.780 1.00 83.44 262 VAL A O 1
ATOM 2032 N N . SER A 1 263 ? 19.640 0.361 -32.917 1.00 82.25 263 SER A N 1
ATOM 2033 C CA . SER A 1 263 ? 20.574 1.069 -32.032 1.00 82.25 263 SER A CA 1
ATOM 2034 C C . SER A 1 263 ? 21.106 2.382 -32.633 1.00 82.25 263 SER A C 1
ATOM 2036 O O . SER A 1 263 ? 21.506 3.288 -31.905 1.00 82.25 263 SER A O 1
ATOM 2038 N N . CYS A 1 264 ? 21.115 2.528 -33.961 1.00 84.38 264 CYS A N 1
ATOM 2039 C CA . CYS A 1 264 ? 21.583 3.739 -34.640 1.00 84.38 264 CYS A CA 1
ATOM 2040 C C . CYS A 1 264 ? 20.578 4.904 -34.566 1.00 84.38 264 CYS A C 1
ATOM 2042 O O . CYS A 1 264 ? 20.994 6.069 -34.485 1.00 84.38 264 CYS A O 1
ATOM 2044 N N . PHE A 1 265 ? 19.276 4.594 -34.605 1.00 84.81 265 PHE A N 1
ATOM 2045 C CA . PHE A 1 265 ? 18.168 5.561 -34.615 1.00 84.81 265 PHE A CA 1
ATOM 2046 C C . PHE A 1 265 ? 17.413 5.642 -33.283 1.00 84.81 265 PHE A C 1
ATOM 2048 O O . PHE A 1 265 ? 16.275 6.106 -33.245 1.00 84.81 265 PHE A O 1
ATOM 2055 N N . GLU A 1 266 ? 18.048 5.236 -32.186 1.00 81.81 266 GLU A N 1
ATOM 2056 C CA . GLU A 1 266 ? 17.487 5.367 -30.846 1.00 81.81 266 GLU A CA 1
ATOM 2057 C C . GLU A 1 266 ? 17.172 6.835 -30.501 1.00 81.81 266 GLU A C 1
ATOM 2059 O O . GLU A 1 266 ? 18.012 7.738 -30.627 1.00 81.81 266 GLU A O 1
ATOM 2064 N N . TYR A 1 267 ? 15.948 7.076 -30.029 1.00 80.06 267 TYR A N 1
ATOM 2065 C CA . TYR A 1 267 ? 15.535 8.384 -29.543 1.00 80.06 267 TYR A CA 1
ATOM 2066 C C . TYR A 1 267 ? 16.022 8.596 -28.106 1.00 80.06 267 TYR A C 1
ATOM 2068 O O . TYR A 1 267 ? 15.495 8.005 -27.182 1.00 80.06 267 TYR A O 1
ATOM 2076 N N . LYS A 1 268 ? 17.001 9.484 -27.891 1.00 68.00 268 LYS A N 1
ATOM 2077 C CA . LYS A 1 268 ? 17.592 9.726 -26.553 1.00 68.00 268 LYS A CA 1
ATOM 2078 C C . LYS A 1 268 ? 16.887 10.806 -25.703 1.00 68.00 268 LYS A C 1
ATOM 2080 O O . LYS A 1 268 ? 17.489 11.332 -24.763 1.00 68.00 268 LYS A O 1
ATOM 2085 N N . GLY A 1 269 ? 15.646 11.182 -26.027 1.00 62.28 269 GLY A N 1
ATOM 2086 C CA . GLY A 1 269 ? 14.856 12.168 -25.268 1.00 62.28 269 GLY A CA 1
ATOM 2087 C C . GLY A 1 269 ? 15.292 13.644 -25.395 1.00 62.28 269 GLY A C 1
ATOM 2088 O O . GLY A 1 269 ? 16.293 13.990 -26.029 1.00 62.28 269 GLY A O 1
ATOM 2089 N N . LYS A 1 270 ? 14.534 14.559 -24.763 1.00 58.00 270 LYS A N 1
ATOM 2090 C CA . LYS A 1 270 ? 14.805 16.017 -24.720 1.00 58.00 270 LYS A CA 1
ATOM 2091 C C . LYS A 1 270 ? 15.959 16.375 -23.759 1.00 58.00 270 LYS A C 1
ATOM 2093 O O . LYS A 1 270 ? 15.749 17.031 -22.746 1.00 58.00 270 LYS A O 1
ATOM 2098 N N . GLN A 1 271 ? 17.203 16.012 -24.069 1.00 49.69 271 GLN A N 1
ATOM 2099 C CA . GLN A 1 271 ? 18.350 16.289 -23.174 1.00 49.69 271 GLN A CA 1
ATOM 2100 C C . GLN A 1 271 ? 18.917 17.730 -23.208 1.00 49.69 271 GLN A C 1
ATOM 2102 O O . GLN A 1 271 ? 19.914 18.019 -22.534 1.00 49.69 271 GLN A O 1
ATOM 2107 N N . SER A 1 272 ? 18.343 18.649 -23.995 1.00 45.53 272 SER A N 1
ATOM 2108 C CA . SER A 1 272 ? 18.933 19.975 -24.266 1.00 45.53 272 SER A CA 1
ATOM 2109 C C . SER A 1 272 ? 18.107 21.186 -23.810 1.00 45.53 272 SER A C 1
ATOM 2111 O O . SER A 1 272 ? 18.669 22.276 -23.730 1.00 45.53 272 SER A O 1
ATOM 2113 N N . SER A 1 273 ? 16.828 21.021 -23.449 1.00 38.91 273 SER A N 1
ATOM 2114 C CA . SER A 1 273 ? 15.958 22.125 -22.994 1.00 38.91 273 SER A CA 1
ATOM 2115 C C . SER A 1 273 ? 16.445 22.750 -21.679 1.00 38.91 273 SER A C 1
ATOM 2117 O O . SER A 1 273 ? 16.585 23.971 -21.572 1.00 38.91 273 SER A O 1
ATOM 2119 N N . ASP A 1 274 ? 16.783 21.917 -20.693 1.00 40.66 274 ASP A N 1
ATOM 2120 C CA . ASP A 1 274 ? 17.023 22.391 -19.320 1.00 40.66 274 ASP A CA 1
ATOM 2121 C C . ASP A 1 274 ? 18.430 22.963 -19.105 1.00 40.66 274 ASP A C 1
ATOM 2123 O O . ASP A 1 274 ? 18.669 23.735 -18.173 1.00 40.66 274 ASP A O 1
ATOM 2127 N N . LYS A 1 275 ? 19.356 22.671 -20.027 1.00 40.38 275 LYS A N 1
ATOM 2128 C CA . LYS A 1 275 ? 20.738 23.177 -20.001 1.00 40.38 275 LYS A CA 1
ATOM 2129 C C . LYS A 1 275 ? 20.853 24.626 -20.482 1.00 40.38 275 LYS A C 1
ATOM 2131 O O . LYS A 1 275 ? 21.803 25.310 -20.107 1.00 40.38 275 LYS A O 1
ATOM 2136 N N . VAL A 1 276 ? 19.902 25.117 -21.284 1.00 42.53 276 VAL A N 1
ATOM 2137 C CA . VAL A 1 276 ? 19.922 26.498 -21.802 1.00 42.53 276 VAL A CA 1
ATOM 2138 C C . VAL A 1 276 ? 19.576 27.501 -20.697 1.00 42.53 276 VAL A C 1
ATOM 2140 O O . VAL A 1 276 ? 20.261 28.512 -20.557 1.00 42.53 276 VAL A O 1
ATOM 2143 N N . SER A 1 277 ? 18.583 27.201 -19.852 1.00 41.69 277 SER A N 1
ATOM 2144 C CA . SER A 1 277 ? 18.192 28.086 -18.741 1.00 41.69 277 SER A CA 1
ATOM 2145 C C . SER A 1 277 ? 19.316 28.235 -17.703 1.00 41.69 277 SER A C 1
ATOM 2147 O O . SER A 1 277 ? 19.671 29.344 -17.300 1.00 41.69 277 SER A O 1
ATOM 2149 N N . THR A 1 278 ? 19.961 27.123 -17.340 1.00 42.09 278 THR A N 1
ATOM 2150 C CA . THR A 1 278 ? 21.052 27.091 -16.355 1.00 42.09 278 THR A CA 1
ATOM 2151 C C . THR A 1 278 ? 22.369 27.656 -16.896 1.00 42.09 278 THR A C 1
ATOM 2153 O O . THR A 1 278 ? 23.033 28.407 -16.183 1.00 42.09 278 THR A O 1
ATOM 2156 N N . GLN A 1 279 ? 22.742 27.413 -18.162 1.00 39.66 279 GLN A N 1
ATOM 2157 C CA . GLN A 1 279 ? 23.963 28.007 -18.738 1.00 39.66 279 GLN A CA 1
ATOM 2158 C C . GLN A 1 279 ? 23.870 29.522 -18.943 1.00 39.66 279 GLN A C 1
ATOM 2160 O O . GLN A 1 279 ? 24.885 30.208 -18.799 1.00 39.66 279 GLN A O 1
ATOM 2165 N N . VAL A 1 280 ? 22.690 30.065 -19.255 1.00 44.59 280 VAL A N 1
ATOM 2166 C CA . VAL A 1 280 ? 22.494 31.519 -19.392 1.00 44.59 280 VAL A CA 1
ATOM 2167 C C . VAL A 1 280 ? 22.587 32.210 -18.023 1.00 44.59 280 VAL A C 1
ATOM 2169 O O . VAL A 1 280 ? 23.269 33.231 -17.896 1.00 44.59 280 VAL A O 1
ATOM 2172 N N . LEU A 1 281 ? 22.011 31.610 -16.974 1.00 43.38 281 LEU A N 1
ATOM 2173 C CA . LEU A 1 281 ? 22.127 32.078 -15.584 1.00 43.38 281 LEU A CA 1
ATOM 2174 C C . LEU A 1 281 ? 23.565 31.985 -15.040 1.00 43.38 281 LEU A C 1
ATOM 2176 O O . LEU A 1 281 ? 24.041 32.927 -14.398 1.00 43.38 281 LEU A O 1
ATOM 2180 N N . GLN A 1 282 ? 24.290 30.905 -15.347 1.00 45.03 282 GLN A N 1
ATOM 2181 C CA . GLN A 1 282 ? 25.675 30.714 -14.904 1.00 45.03 282 GLN A CA 1
ATOM 2182 C C . GLN A 1 282 ? 26.649 31.658 -15.629 1.00 45.03 282 GLN A C 1
ATOM 2184 O O . GLN A 1 282 ? 27.481 32.295 -14.983 1.00 45.03 282 GLN A O 1
ATOM 2189 N N . LYS A 1 283 ? 26.498 31.846 -16.952 1.00 45.59 283 LYS A N 1
ATOM 2190 C CA . LYS A 1 283 ? 27.294 32.821 -17.725 1.00 45.59 283 LYS A CA 1
ATOM 2191 C C . LYS A 1 283 ? 27.049 34.259 -17.259 1.00 45.59 283 LYS A C 1
ATOM 2193 O O . LYS A 1 283 ? 27.992 35.044 -17.213 1.00 45.59 283 LYS A O 1
ATOM 2198 N N . SER A 1 284 ? 25.824 34.606 -16.855 1.00 48.03 284 SER A N 1
ATOM 2199 C CA . SER A 1 284 ? 25.529 35.924 -16.275 1.00 48.03 284 SER A CA 1
ATOM 2200 C C . SER A 1 284 ? 26.218 36.145 -14.921 1.00 48.03 284 SER A C 1
ATOM 2202 O O . SER A 1 284 ? 26.625 37.273 -14.634 1.00 48.03 284 SER A O 1
ATOM 2204 N N . ARG A 1 285 ? 26.358 35.102 -14.089 1.00 45.88 285 ARG A N 1
ATOM 2205 C CA . ARG A 1 285 ? 27.055 35.177 -12.793 1.00 45.88 285 ARG A CA 1
ATOM 2206 C C . ARG A 1 285 ? 28.573 35.266 -12.953 1.00 45.88 285 ARG A C 1
ATOM 2208 O O . ARG A 1 285 ? 29.183 36.103 -12.294 1.00 45.88 285 ARG A O 1
ATOM 2215 N N . ASP A 1 286 ? 29.159 34.507 -13.877 1.00 48.25 286 ASP A N 1
ATOM 2216 C CA . ASP A 1 286 ? 30.604 34.544 -14.153 1.00 48.25 286 ASP A CA 1
ATOM 2217 C C . ASP A 1 286 ? 31.059 35.865 -14.786 1.00 48.25 286 ASP A C 1
ATOM 2219 O O . ASP A 1 286 ? 32.135 36.375 -14.469 1.00 48.25 286 ASP A O 1
ATOM 2223 N N . VAL A 1 287 ? 30.241 36.464 -15.658 1.00 49.81 287 VAL A N 1
ATOM 2224 C CA . VAL A 1 287 ? 30.543 37.780 -16.246 1.00 49.81 287 VAL A CA 1
ATOM 2225 C C . VAL A 1 287 ? 30.461 38.883 -15.188 1.00 49.81 287 VAL A C 1
ATOM 2227 O O . VAL A 1 287 ? 31.307 39.776 -15.181 1.00 49.81 287 VAL A O 1
ATOM 2230 N N . LYS A 1 288 ? 29.508 38.797 -14.250 1.00 49.94 288 LYS A N 1
ATOM 2231 C CA . LYS A 1 288 ? 29.406 39.725 -13.115 1.00 49.94 288 LYS A CA 1
ATOM 2232 C C . LYS A 1 288 ? 30.584 39.572 -12.143 1.00 49.94 288 LYS A C 1
ATOM 2234 O O . LYS A 1 288 ? 31.185 40.576 -11.778 1.00 49.94 288 LYS A O 1
ATOM 2239 N N . ALA A 1 289 ? 30.966 38.339 -11.804 1.00 50.16 289 ALA A N 1
ATOM 2240 C CA . ALA A 1 289 ? 32.105 38.053 -10.930 1.00 50.16 289 ALA A CA 1
ATOM 2241 C C . ALA A 1 289 ? 33.441 38.510 -11.544 1.00 50.16 289 ALA A C 1
ATOM 2243 O O . ALA A 1 289 ? 34.251 39.129 -10.859 1.00 50.16 289 ALA A O 1
ATOM 2244 N N . ARG A 1 290 ? 33.651 38.304 -12.854 1.00 51.84 290 ARG A N 1
ATOM 2245 C CA . ARG A 1 290 ? 34.842 38.808 -13.567 1.00 51.84 290 ARG A CA 1
ATOM 2246 C C . ARG A 1 290 ? 34.880 40.332 -13.675 1.00 51.84 290 ARG A C 1
ATOM 2248 O O . ARG A 1 290 ? 35.963 40.911 -13.653 1.00 51.84 290 ARG A O 1
ATOM 2255 N N . LEU A 1 291 ? 33.723 40.987 -13.782 1.00 51.56 291 LEU A N 1
ATOM 2256 C CA . LEU A 1 291 ? 33.635 42.449 -13.782 1.00 51.56 291 LEU A CA 1
ATOM 2257 C C . LEU A 1 291 ? 33.961 43.026 -12.393 1.00 51.56 291 LEU A C 1
ATOM 2259 O O . LEU A 1 291 ? 34.694 44.009 -12.296 1.00 51.56 291 LEU A O 1
ATOM 2263 N N . GLU A 1 292 ? 33.470 42.392 -11.326 1.00 53.12 292 GLU A N 1
ATOM 2264 C CA . GLU A 1 292 ? 33.777 42.753 -9.935 1.00 53.12 292 GLU A CA 1
ATOM 2265 C C . GLU A 1 292 ? 35.263 42.517 -9.599 1.00 53.12 292 GLU A C 1
ATOM 2267 O O . GLU A 1 292 ? 35.894 43.376 -8.981 1.00 53.12 292 GLU A O 1
ATOM 2272 N N . GLU A 1 293 ? 35.867 41.426 -10.086 1.00 51.47 293 GLU A N 1
ATOM 2273 C CA . GLU A 1 293 ? 37.294 41.127 -9.892 1.00 51.47 293 GLU A CA 1
ATOM 2274 C C . GLU A 1 293 ? 38.212 42.112 -10.647 1.00 51.47 293 GLU A C 1
ATOM 2276 O O . GLU A 1 293 ? 39.221 42.567 -10.101 1.00 51.47 293 GLU A O 1
ATOM 2281 N N . ALA A 1 294 ? 37.835 42.529 -11.863 1.00 50.91 294 ALA A N 1
ATOM 2282 C CA . ALA A 1 294 ? 38.558 43.542 -12.640 1.00 50.91 294 ALA A CA 1
ATOM 2283 C C . ALA A 1 294 ? 38.466 44.955 -12.022 1.00 50.91 294 ALA A C 1
ATOM 2285 O O . ALA A 1 294 ? 39.425 45.731 -12.092 1.00 50.91 294 ALA A O 1
ATOM 2286 N N . LEU A 1 295 ? 37.341 45.281 -11.373 1.00 48.25 295 LEU A N 1
ATOM 2287 C CA . LEU A 1 295 ? 37.151 46.529 -10.621 1.00 48.25 295 LEU A CA 1
ATOM 2288 C C . LEU A 1 295 ? 37.963 46.556 -9.314 1.00 48.25 295 LEU A C 1
ATOM 2290 O O . LEU A 1 295 ? 38.507 47.605 -8.965 1.00 48.25 295 LEU A O 1
ATOM 2294 N N . LEU A 1 296 ? 38.093 45.419 -8.619 1.00 47.16 296 LEU A N 1
ATOM 2295 C CA . LEU A 1 296 ? 38.834 45.295 -7.353 1.00 47.16 296 LEU A CA 1
ATOM 2296 C C . LEU A 1 296 ? 40.357 45.172 -7.537 1.00 47.16 296 LEU A C 1
ATOM 2298 O O . LEU A 1 296 ? 41.107 45.648 -6.685 1.00 47.16 296 LEU A O 1
ATOM 2302 N N . ARG A 1 297 ? 40.840 44.588 -8.645 1.00 50.78 297 ARG A N 1
ATOM 2303 C CA . ARG A 1 297 ? 42.286 44.445 -8.930 1.00 50.78 297 ARG A CA 1
ATOM 2304 C C . ARG A 1 297 ? 42.949 45.662 -9.577 1.00 50.78 297 ARG A C 1
ATOM 2306 O O . ARG A 1 297 ? 44.169 45.683 -9.719 1.00 50.78 297 ARG A O 1
ATOM 2313 N N . GLY A 1 298 ? 42.188 46.690 -9.953 1.00 48.84 298 GLY A N 1
ATOM 2314 C CA . GLY A 1 298 ? 42.749 47.910 -10.545 1.00 48.84 298 GLY A CA 1
ATOM 2315 C C . GLY A 1 298 ? 43.436 47.697 -11.903 1.00 48.84 298 GLY A C 1
ATOM 2316 O O . GLY A 1 298 ? 44.221 48.543 -12.331 1.00 48.84 298 GLY A O 1
ATOM 2317 N N . GLU A 1 299 ? 43.138 46.602 -12.606 1.00 48.25 299 GLU A N 1
ATOM 2318 C CA . GLU A 1 299 ? 43.673 46.275 -13.935 1.00 48.25 299 GLU A CA 1
ATOM 2319 C C . GLU A 1 299 ? 42.829 46.914 -15.046 1.00 48.25 299 GLU A C 1
ATOM 2321 O O . GLU A 1 299 ? 42.274 46.263 -15.925 1.00 48.25 299 GLU A O 1
ATOM 2326 N N . GLY A 1 300 ? 42.731 48.239 -14.993 1.00 57.03 300 GLY A N 1
ATOM 2327 C CA . GLY A 1 300 ? 42.256 49.065 -16.099 1.00 57.03 300 GLY A CA 1
ATOM 2328 C C . GLY A 1 300 ? 43.313 50.094 -16.486 1.00 57.03 300 GLY A C 1
ATOM 2329 O O . GLY A 1 300 ? 44.301 50.276 -15.774 1.00 57.03 300 GLY A O 1
ATOM 2330 N N . ALA A 1 301 ? 43.081 50.833 -17.574 1.00 45.81 301 ALA A N 1
ATOM 2331 C CA . ALA A 1 301 ? 44.000 51.849 -18.113 1.00 45.81 301 ALA A CA 1
ATOM 2332 C C . ALA A 1 301 ? 44.566 52.837 -17.059 1.00 45.81 301 ALA A C 1
ATOM 2334 O O . ALA A 1 301 ? 45.677 53.344 -17.202 1.00 45.81 301 ALA A O 1
ATOM 2335 N N . ARG A 1 302 ? 43.840 53.062 -15.953 1.00 46.25 302 ARG A N 1
ATOM 2336 C CA . ARG A 1 302 ? 44.271 53.852 -14.786 1.00 46.25 302 ARG A CA 1
ATOM 2337 C C . ARG A 1 302 ? 45.400 53.196 -13.964 1.00 46.25 302 ARG A C 1
ATOM 2339 O O . ARG A 1 302 ? 46.300 53.903 -13.514 1.00 46.25 302 ARG A O 1
ATOM 2346 N N . GLY A 1 303 ? 45.369 51.877 -13.764 1.00 55.44 303 GLY A N 1
ATOM 2347 C CA . GLY A 1 303 ? 46.383 51.124 -13.010 1.00 55.44 303 GLY A CA 1
ATOM 2348 C C . GLY A 1 303 ? 47.685 50.925 -13.786 1.00 55.44 303 GLY A C 1
ATOM 2349 O O . GLY A 1 303 ? 48.768 50.925 -13.199 1.00 55.44 303 GLY A O 1
ATOM 2350 N N . GLU A 1 304 ? 47.601 50.848 -15.116 1.00 54.34 304 GLU A N 1
ATOM 2351 C CA . GLU A 1 304 ? 48.780 50.829 -15.987 1.00 54.34 304 GLU A CA 1
ATOM 2352 C C . GLU A 1 304 ? 49.466 52.206 -16.045 1.00 54.34 304 GLU A C 1
ATOM 2354 O O . GLU A 1 304 ? 50.695 52.294 -15.991 1.00 54.34 304 GLU A O 1
ATOM 2359 N N . MET A 1 305 ? 48.685 53.294 -16.036 1.00 50.03 305 MET A N 1
ATOM 2360 C CA . MET A 1 305 ? 49.199 54.669 -15.992 1.00 50.03 305 MET A CA 1
ATOM 2361 C C . MET A 1 305 ? 49.967 54.972 -14.693 1.00 50.03 305 MET A C 1
ATOM 2363 O O . MET A 1 305 ? 51.020 55.602 -14.741 1.00 50.03 305 MET A O 1
ATOM 2367 N N . MET A 1 306 ? 49.512 54.471 -13.537 1.00 47.97 306 MET A N 1
ATOM 2368 C CA . MET A 1 306 ? 50.236 54.631 -12.263 1.00 47.97 306 MET A CA 1
ATOM 2369 C C . MET A 1 306 ? 51.560 53.852 -12.206 1.00 47.97 306 MET A C 1
ATOM 2371 O O . MET A 1 306 ? 52.482 54.267 -11.502 1.00 47.97 306 MET A O 1
ATOM 2375 N N . ARG A 1 307 ? 51.689 52.753 -12.960 1.00 55.47 307 ARG A N 1
ATOM 2376 C CA . ARG A 1 307 ? 52.906 51.924 -12.992 1.00 55.47 307 ARG A CA 1
ATOM 2377 C C . ARG A 1 307 ? 54.042 52.584 -13.784 1.00 55.47 307 ARG A C 1
ATOM 2379 O O . ARG A 1 307 ? 55.207 52.393 -13.447 1.00 55.47 307 ARG A O 1
ATOM 2386 N N . ARG A 1 308 ? 53.706 53.418 -14.777 1.00 52.94 308 ARG A N 1
ATOM 2387 C CA . ARG A 1 308 ? 54.675 54.164 -15.605 1.00 52.94 308 ARG A CA 1
ATOM 2388 C C . ARG A 1 308 ? 55.301 55.376 -14.893 1.00 52.94 308 ARG A C 1
ATOM 2390 O O . ARG A 1 308 ? 56.324 55.866 -15.351 1.00 52.94 308 ARG A O 1
ATOM 2397 N N . CYS A 1 309 ? 54.759 55.816 -13.752 1.00 50.75 309 CYS A N 1
ATOM 2398 C CA . CYS A 1 309 ? 55.268 56.974 -12.999 1.00 50.75 309 CYS A CA 1
ATOM 2399 C C . CYS A 1 309 ? 56.322 56.644 -11.916 1.00 50.75 309 CYS A C 1
ATOM 2401 O O . CYS A 1 309 ? 56.724 57.550 -11.191 1.00 50.75 309 CYS A O 1
ATOM 2403 N N . ARG A 1 310 ? 56.756 55.380 -11.747 1.00 45.62 310 ARG A N 1
ATOM 2404 C CA . ARG A 1 310 ? 57.590 54.951 -10.595 1.00 45.62 310 ARG A CA 1
ATOM 2405 C C . ARG A 1 310 ? 59.000 54.411 -10.895 1.00 45.62 310 ARG A C 1
ATOM 2407 O O . ARG A 1 310 ? 59.634 53.932 -9.962 1.00 45.62 310 ARG A O 1
ATOM 2414 N N . ALA A 1 311 ? 59.539 54.510 -12.112 1.00 39.19 311 ALA A N 1
ATOM 2415 C CA . ALA A 1 311 ? 60.891 53.999 -12.401 1.00 39.19 311 ALA A CA 1
ATOM 2416 C C . ALA A 1 311 ? 61.818 55.060 -13.039 1.00 39.19 311 ALA A C 1
ATOM 2418 O O . ALA A 1 311 ? 61.502 55.550 -14.124 1.00 39.19 311 ALA A O 1
ATOM 2419 N N . PRO A 1 312 ? 62.956 55.408 -12.400 1.00 40.59 312 PRO A N 1
ATOM 2420 C CA . PRO A 1 312 ? 63.997 56.264 -12.967 1.00 40.59 312 PRO A CA 1
ATOM 2421 C C . PRO A 1 312 ? 65.191 55.457 -13.525 1.00 40.59 312 PRO A C 1
ATOM 2423 O O . PRO A 1 312 ? 65.623 54.492 -12.901 1.00 40.59 312 PRO A O 1
ATOM 2426 N N . GLY A 1 313 ? 65.785 55.929 -14.633 1.00 35.25 313 GLY A N 1
ATOM 2427 C CA . GLY A 1 313 ? 67.221 55.757 -14.925 1.00 35.25 313 GLY A CA 1
ATOM 2428 C C . GLY A 1 313 ? 67.635 55.011 -16.210 1.00 35.25 313 GLY A C 1
ATOM 2429 O O . GLY A 1 313 ? 67.599 53.789 -16.227 1.00 35.25 313 GLY A O 1
ATOM 2430 N N . ASN A 1 314 ? 68.132 55.794 -17.190 1.00 33.22 314 ASN A N 1
ATOM 2431 C CA . ASN A 1 314 ? 69.254 55.572 -18.140 1.00 33.22 314 ASN A CA 1
ATOM 2432 C C . ASN A 1 314 ? 69.307 54.311 -19.054 1.00 33.22 314 ASN A C 1
ATOM 2434 O O . ASN A 1 314 ? 69.240 53.196 -18.567 1.00 33.22 314 ASN A O 1
ATOM 2438 N N . ASP A 1 315 ? 69.627 54.347 -20.359 1.00 33.50 315 ASP A N 1
ATOM 2439 C CA . ASP A 1 315 ? 69.897 55.429 -21.321 1.00 33.50 315 ASP A CA 1
ATOM 2440 C C . ASP A 1 315 ? 70.121 54.852 -22.751 1.00 33.50 315 ASP A C 1
ATOM 2442 O O . ASP A 1 315 ? 70.602 53.727 -22.889 1.00 33.50 315 ASP A O 1
ATOM 2446 N N . ARG A 1 316 ? 69.919 55.712 -23.770 1.00 32.06 316 ARG A N 1
ATOM 2447 C CA . ARG A 1 316 ? 70.412 55.706 -25.182 1.00 32.06 316 ARG A CA 1
ATOM 2448 C C . ARG A 1 316 ? 69.555 55.198 -26.378 1.00 32.06 316 ARG A C 1
ATOM 2450 O O . ARG A 1 316 ? 69.762 54.099 -26.874 1.00 32.06 316 ARG A O 1
ATOM 2457 N N . PHE A 1 317 ? 68.784 56.165 -26.926 1.00 33.59 317 PHE A N 1
ATOM 2458 C CA . PHE A 1 317 ? 68.697 56.678 -28.334 1.00 33.59 317 PHE A CA 1
ATOM 2459 C C . PHE A 1 317 ? 68.192 55.781 -29.513 1.00 33.59 317 PHE A C 1
ATOM 2461 O O . PHE A 1 317 ? 68.412 54.580 -29.511 1.00 33.59 317 PHE A O 1
ATOM 2468 N N . PRO A 1 318 ? 67.683 56.354 -30.640 1.00 40.31 318 PRO A N 1
ATOM 2469 C CA . PRO A 1 318 ? 66.531 57.265 -30.776 1.00 40.31 318 PRO A CA 1
ATOM 2470 C C . PRO A 1 318 ? 65.642 56.997 -32.022 1.00 40.31 318 PRO A C 1
ATOM 2472 O O . PRO A 1 318 ? 66.108 56.571 -33.073 1.00 40.31 318 PRO A O 1
ATOM 2475 N N . GLY A 1 319 ? 64.378 57.427 -31.958 1.00 30.47 319 GLY A N 1
ATOM 2476 C CA . GLY A 1 319 ? 63.593 57.749 -33.156 1.00 30.47 319 GLY A CA 1
ATOM 2477 C C . GLY A 1 319 ? 62.567 56.702 -33.581 1.00 30.47 319 GLY A C 1
ATOM 2478 O O . GLY A 1 319 ? 62.852 55.824 -34.379 1.00 30.47 319 GLY A O 1
ATOM 2479 N N . LEU A 1 320 ? 61.331 56.878 -33.124 1.00 32.47 320 LEU A N 1
ATOM 2480 C CA . LEU A 1 320 ? 60.185 57.110 -34.003 1.00 32.47 320 LEU A CA 1
ATOM 2481 C C . LEU A 1 320 ? 59.009 57.528 -33.120 1.00 32.47 320 LEU A C 1
ATOM 2483 O O . LEU A 1 320 ? 58.668 56.861 -32.146 1.00 32.47 320 LEU A O 1
ATOM 2487 N N . SER A 1 321 ? 58.392 58.649 -33.462 1.00 40.94 321 SER A N 1
ATOM 2488 C CA . SER A 1 321 ? 57.071 59.030 -32.987 1.00 40.94 321 SER A CA 1
ATOM 2489 C C . SER A 1 321 ? 56.043 58.001 -33.472 1.00 40.94 321 SER A C 1
ATOM 2491 O O . SER A 1 321 ? 55.442 58.160 -34.534 1.00 40.94 321 SER A O 1
ATOM 2493 N N . GLU A 1 322 ? 55.810 56.933 -32.708 1.00 30.48 322 GLU A N 1
ATOM 2494 C CA . GLU A 1 322 ? 54.615 56.118 -32.919 1.00 30.48 322 GLU A CA 1
ATOM 2495 C C . GLU A 1 322 ? 53.413 56.868 -32.347 1.00 30.48 322 GLU A C 1
ATOM 2497 O O . GLU A 1 322 ? 53.108 56.849 -31.154 1.00 30.48 322 GLU A O 1
ATOM 2502 N N . ASN A 1 323 ? 52.737 57.569 -33.257 1.00 32.06 323 ASN A N 1
ATOM 2503 C CA . ASN A 1 323 ? 51.337 57.927 -33.136 1.00 32.06 323 ASN A CA 1
ATOM 2504 C C . ASN A 1 323 ? 50.567 56.795 -32.446 1.00 32.06 323 ASN A C 1
ATOM 2506 O O . ASN A 1 323 ? 50.628 55.643 -32.881 1.00 32.06 323 ASN A O 1
ATOM 2510 N N . LEU A 1 324 ? 49.792 57.155 -31.422 1.00 43.62 324 LEU A N 1
ATOM 2511 C CA . LEU A 1 324 ? 48.728 56.345 -30.833 1.00 43.62 324 LEU A CA 1
ATOM 2512 C C . LEU A 1 324 ? 47.663 56.058 -31.903 1.00 43.62 324 LEU A C 1
ATOM 2514 O O . LEU A 1 324 ? 46.584 56.643 -31.920 1.00 43.62 324 LEU A O 1
ATOM 2518 N N . ARG A 1 325 ? 47.976 55.172 -32.845 1.00 40.09 325 ARG A N 1
ATOM 2519 C CA . ARG A 1 325 ? 47.037 54.651 -33.825 1.00 40.09 325 ARG A CA 1
ATOM 2520 C C . ARG A 1 325 ? 46.717 53.235 -33.396 1.00 40.09 325 ARG A C 1
ATOM 2522 O O . ARG A 1 325 ? 47.536 52.335 -33.552 1.00 40.09 325 ARG A O 1
ATOM 2529 N N . TRP A 1 326 ? 45.524 53.076 -32.829 1.00 33.53 326 TRP A N 1
ATOM 2530 C CA . TRP A 1 326 ? 44.888 51.790 -32.560 1.00 33.53 326 TRP A CA 1
ATOM 2531 C C . TRP A 1 326 ? 45.270 50.760 -33.634 1.00 33.53 326 TRP A C 1
ATOM 2533 O O . TRP A 1 326 ? 44.879 50.894 -34.798 1.00 33.53 326 TRP A O 1
ATOM 2543 N N . ARG A 1 327 ? 46.049 49.736 -33.260 1.00 38.12 327 ARG A N 1
ATOM 2544 C CA . ARG A 1 327 ? 46.325 48.594 -34.140 1.00 38.12 327 ARG A CA 1
ATOM 2545 C C . ARG A 1 327 ? 45.046 47.768 -34.257 1.00 38.12 327 ARG A C 1
ATOM 2547 O O . ARG A 1 327 ? 44.804 46.852 -33.473 1.00 38.12 327 ARG A O 1
ATOM 2554 N N . LYS A 1 328 ? 44.250 48.098 -35.275 1.00 39.47 328 LYS A N 1
ATOM 2555 C CA . LYS A 1 328 ? 43.026 47.392 -35.690 1.00 39.47 328 LYS A CA 1
ATOM 2556 C C . LYS A 1 328 ? 43.257 45.897 -35.985 1.00 39.47 328 LYS A C 1
ATOM 2558 O O . LYS A 1 328 ? 42.298 45.144 -36.020 1.00 39.47 328 LYS A O 1
ATOM 2563 N N . GLU A 1 329 ? 44.509 45.455 -36.139 1.00 33.75 329 GLU A N 1
ATOM 2564 C CA . GLU A 1 329 ? 44.849 44.047 -36.409 1.00 33.75 329 GLU A CA 1
ATOM 2565 C C . GLU A 1 329 ? 45.269 43.225 -35.177 1.00 33.75 329 GLU A C 1
ATOM 2567 O O . GLU A 1 329 ? 45.353 42.005 -35.259 1.00 33.75 329 GLU A O 1
ATOM 2572 N N . GLN A 1 330 ? 45.472 43.850 -34.010 1.00 32.94 330 GLN A N 1
ATOM 2573 C CA . GLN A 1 330 ? 45.618 43.116 -32.737 1.00 32.94 330 GLN A CA 1
ATOM 2574 C C . GLN A 1 330 ? 44.309 43.029 -31.946 1.00 32.94 330 GLN A C 1
ATOM 2576 O O . GLN A 1 330 ? 44.179 42.199 -31.052 1.00 32.94 330 GLN A O 1
ATOM 2581 N N . THR A 1 331 ? 43.303 43.808 -32.338 1.00 38.06 331 THR A N 1
ATOM 2582 C CA . THR A 1 331 ? 41.897 43.538 -32.031 1.00 38.06 331 THR A CA 1
ATOM 2583 C C . THR A 1 331 ? 41.268 42.831 -33.221 1.00 38.06 331 THR A C 1
ATOM 2585 O O . THR A 1 331 ? 40.410 43.365 -33.919 1.00 38.06 331 THR A O 1
ATOM 2588 N N . HIS A 1 332 ? 41.651 41.568 -33.421 1.00 28.81 332 HIS A N 1
ATOM 2589 C CA . HIS A 1 332 ? 40.682 40.628 -33.961 1.00 28.81 332 HIS A CA 1
ATOM 2590 C C . HIS A 1 332 ? 39.549 40.552 -32.932 1.00 28.81 332 HIS A C 1
ATOM 2592 O O . HIS A 1 332 ? 39.563 39.724 -32.023 1.00 28.81 332 HIS A O 1
ATOM 2598 N N . TRP A 1 333 ? 38.537 41.403 -33.100 1.00 28.91 333 TRP A N 1
ATOM 2599 C CA . TRP A 1 333 ? 37.173 40.948 -32.901 1.00 28.91 333 TRP A CA 1
ATOM 2600 C C . TRP A 1 333 ? 37.030 39.732 -33.814 1.00 28.91 333 TRP A C 1
ATOM 2602 O O . TRP A 1 333 ? 36.650 39.841 -34.978 1.00 28.91 333 TRP A O 1
ATOM 2612 N N . ARG A 1 334 ? 37.427 38.553 -33.318 1.00 28.84 334 ARG A N 1
ATOM 2613 C CA . ARG A 1 334 ? 36.820 37.330 -33.806 1.00 28.84 334 ARG A CA 1
ATOM 2614 C C . ARG A 1 334 ? 35.343 37.597 -33.587 1.00 28.84 334 ARG A C 1
ATOM 2616 O O . ARG A 1 334 ? 34.917 37.726 -32.441 1.00 28.84 334 ARG A O 1
ATOM 2623 N N . GLN A 1 335 ? 34.597 37.732 -34.681 1.00 28.88 335 GLN A N 1
ATOM 2624 C CA . GLN A 1 335 ? 33.244 37.211 -34.703 1.00 28.88 335 GLN A CA 1
ATOM 2625 C C . GLN A 1 335 ? 33.368 35.848 -34.032 1.00 28.88 335 GLN A C 1
ATOM 2627 O O . GLN A 1 335 ? 33.983 34.925 -34.576 1.00 28.88 335 GLN A O 1
ATOM 2632 N N . ALA A 1 336 ? 32.969 35.790 -32.761 1.00 26.56 336 ALA A N 1
ATOM 2633 C CA . ALA A 1 336 ? 32.731 34.529 -32.109 1.00 26.56 336 ALA A CA 1
ATOM 2634 C C . ALA A 1 336 ? 31.845 33.784 -33.095 1.00 26.56 336 ALA A C 1
ATOM 2636 O O . ALA A 1 336 ? 30.872 34.365 -33.564 1.00 26.56 336 ALA A O 1
ATOM 2637 N N . ASN A 1 337 ? 32.282 32.592 -33.498 1.00 29.02 337 ASN A N 1
ATOM 2638 C CA . ASN A 1 337 ? 31.512 31.678 -34.323 1.00 29.02 337 ASN A CA 1
ATOM 2639 C C . ASN A 1 337 ? 30.045 31.793 -33.893 1.00 29.02 337 ASN A C 1
ATOM 2641 O O . ASN A 1 337 ? 29.693 31.289 -32.826 1.00 29.02 337 ASN A O 1
ATOM 2645 N N . GLU A 1 338 ? 29.218 32.483 -34.680 1.00 30.56 338 GLU A N 1
ATOM 2646 C CA . GLU A 1 338 ? 27.772 32.424 -34.542 1.00 30.56 338 GLU A CA 1
ATOM 2647 C C . GLU A 1 338 ? 27.388 31.023 -35.018 1.00 30.56 338 GLU A C 1
ATOM 2649 O O . GLU A 1 338 ? 26.887 30.806 -36.114 1.00 30.56 338 GLU A O 1
ATOM 2654 N N . LYS A 1 339 ? 27.637 30.021 -34.170 1.00 38.25 339 LYS A N 1
ATOM 2655 C CA . LYS A 1 339 ? 26.581 29.053 -33.942 1.00 38.25 339 LYS A CA 1
ATOM 2656 C C . LYS A 1 339 ? 25.490 29.897 -33.304 1.00 38.25 339 LYS A C 1
ATOM 2658 O O . LYS A 1 339 ? 25.610 30.224 -32.129 1.00 38.25 339 LYS A O 1
ATOM 2663 N N . GLN A 1 340 ? 24.528 30.356 -34.106 1.00 38.59 340 GLN A N 1
ATOM 2664 C CA . GLN A 1 340 ? 23.272 30.864 -33.571 1.00 38.59 340 GLN A CA 1
ATOM 2665 C C . GLN A 1 340 ? 22.845 29.873 -32.489 1.00 38.59 340 GLN A C 1
ATOM 2667 O O . GLN A 1 340 ? 22.725 28.675 -32.766 1.00 38.59 340 GLN A O 1
ATOM 2672 N N . ASP A 1 341 ? 22.747 30.348 -31.248 1.00 49.12 341 ASP A N 1
ATOM 2673 C CA . ASP A 1 341 ? 22.143 29.565 -30.181 1.00 49.12 341 ASP A CA 1
ATOM 2674 C C . ASP A 1 341 ? 20.728 29.253 -30.669 1.00 49.12 341 ASP A C 1
ATOM 2676 O O . ASP A 1 341 ? 19.895 30.155 -30.786 1.00 49.12 341 ASP A O 1
ATOM 2680 N N . LYS A 1 342 ? 20.514 27.992 -31.070 1.00 63.69 342 LYS A N 1
ATOM 2681 C CA . LYS A 1 342 ? 19.239 27.520 -31.612 1.00 63.69 342 LYS A CA 1
ATOM 2682 C C . LYS A 1 342 ? 18.148 27.913 -30.632 1.00 63.69 342 LYS A C 1
ATOM 2684 O O . LYS A 1 342 ? 18.266 27.665 -29.427 1.00 63.69 342 LYS A O 1
ATOM 2689 N N . THR A 1 343 ? 17.106 28.555 -31.135 1.00 71.44 343 THR A N 1
ATOM 2690 C CA . THR A 1 343 ? 15.993 28.974 -30.290 1.00 71.44 343 THR A CA 1
ATOM 2691 C C . THR A 1 343 ? 15.342 27.744 -29.656 1.00 71.44 343 THR A C 1
ATOM 2693 O O . THR A 1 343 ? 15.402 26.637 -30.192 1.00 71.44 343 THR A O 1
ATOM 2696 N N . LYS A 1 344 ? 14.683 27.921 -28.507 1.00 70.31 344 LYS A N 1
ATOM 2697 C CA . LYS A 1 344 ? 13.945 26.829 -27.852 1.00 70.31 344 LYS A CA 1
ATOM 2698 C C . LYS A 1 344 ? 12.972 26.135 -28.820 1.00 70.31 344 LYS A C 1
ATOM 2700 O O . LYS A 1 344 ? 12.877 24.916 -28.805 1.00 70.31 344 LYS A O 1
ATOM 2705 N N . ALA A 1 345 ? 12.329 26.909 -29.697 1.00 70.38 345 ALA A N 1
ATOM 2706 C CA . ALA A 1 345 ? 11.438 26.394 -30.731 1.00 70.38 345 ALA A CA 1
ATOM 2707 C C . ALA A 1 345 ? 12.162 25.499 -31.757 1.00 70.38 345 ALA A C 1
ATOM 2709 O O . ALA A 1 345 ? 11.642 24.448 -32.112 1.00 70.38 345 ALA A O 1
ATOM 2710 N N . GLU A 1 346 ? 13.371 25.866 -32.191 1.00 75.81 346 GLU A N 1
ATOM 2711 C CA . GLU A 1 346 ? 14.180 25.051 -33.111 1.00 75.81 346 GLU A CA 1
ATOM 2712 C C . GLU A 1 346 ? 14.676 23.758 -32.450 1.00 75.81 346 GLU A C 1
ATOM 2714 O O . GLU A 1 346 ? 14.677 22.707 -33.084 1.00 75.81 346 GLU A O 1
ATOM 2719 N N . LEU A 1 347 ? 15.046 23.801 -31.165 1.00 73.19 347 LEU A N 1
ATOM 2720 C CA . LEU A 1 347 ? 15.429 22.605 -30.403 1.00 73.19 347 LEU A CA 1
ATOM 2721 C C . LEU A 1 347 ? 14.240 21.663 -30.168 1.00 73.19 347 LEU A C 1
ATOM 2723 O O . LEU A 1 347 ? 14.387 20.447 -30.286 1.00 73.19 347 LEU A O 1
ATOM 2727 N N . ASP A 1 348 ? 13.063 22.215 -29.863 1.00 72.31 348 ASP A N 1
ATOM 2728 C CA . ASP A 1 348 ? 11.824 21.444 -29.739 1.00 72.31 348 ASP A CA 1
ATOM 2729 C C . ASP A 1 348 ? 11.426 20.814 -31.084 1.00 72.31 348 ASP A C 1
ATOM 2731 O O . ASP A 1 348 ? 11.006 19.656 -31.124 1.00 72.31 348 ASP A O 1
ATOM 2735 N N . GLN A 1 349 ? 11.619 21.536 -32.192 1.00 77.38 349 GLN A N 1
ATOM 2736 C CA . GLN A 1 349 ? 11.387 21.023 -33.539 1.00 77.38 349 GLN A CA 1
ATOM 2737 C C . GLN A 1 349 ? 12.385 19.917 -33.918 1.00 77.38 349 GLN A C 1
ATOM 2739 O O . GLN A 1 349 ? 11.974 18.901 -34.472 1.00 77.38 349 GLN A O 1
ATOM 2744 N N . GLU A 1 350 ? 13.672 20.051 -33.585 1.00 77.38 350 GLU A N 1
ATOM 2745 C CA . GLU A 1 350 ? 14.671 18.993 -33.802 1.00 77.38 350 GLU A CA 1
ATOM 2746 C C . GLU A 1 350 ? 14.369 17.730 -32.991 1.00 77.38 350 GLU A C 1
ATOM 2748 O O . GLU A 1 350 ? 14.505 16.626 -33.515 1.00 77.38 350 GLU A O 1
ATOM 2753 N N . ALA A 1 351 ? 13.911 17.881 -31.744 1.00 76.00 351 ALA A N 1
ATOM 2754 C CA . ALA A 1 351 ? 13.497 16.759 -30.905 1.00 76.00 351 ALA A CA 1
ATOM 2755 C C . ALA A 1 351 ? 12.241 16.052 -31.443 1.00 76.00 351 ALA A C 1
ATOM 2757 O O . ALA A 1 351 ? 12.112 14.837 -31.305 1.00 76.00 351 ALA A O 1
ATOM 2758 N N . LEU A 1 352 ? 11.315 16.793 -32.059 1.00 80.12 352 LEU A N 1
ATOM 2759 C CA . LEU A 1 352 ? 10.148 16.209 -32.718 1.00 80.12 352 LEU A CA 1
ATOM 2760 C C . LEU A 1 352 ? 10.550 15.451 -33.991 1.00 80.12 352 LEU A C 1
ATOM 2762 O O . LEU A 1 352 ? 10.100 14.330 -34.213 1.00 80.12 352 LEU A O 1
ATOM 2766 N N . ILE A 1 353 ? 11.423 16.043 -34.811 1.00 82.94 353 ILE A N 1
ATOM 2767 C CA . ILE A 1 353 ? 11.924 15.414 -36.040 1.00 82.94 353 ILE A CA 1
ATOM 2768 C C . ILE A 1 353 ? 12.700 14.135 -35.710 1.00 82.94 353 ILE A C 1
ATOM 2770 O O . ILE A 1 353 ? 12.501 13.128 -36.383 1.00 82.94 353 ILE A O 1
ATOM 2774 N N . SER A 1 354 ? 13.537 14.134 -34.667 1.00 80.25 354 SER A N 1
ATOM 2775 C CA . SER A 1 354 ? 14.276 12.933 -34.264 1.00 80.25 354 SER A CA 1
ATOM 2776 C C . SER A 1 354 ? 13.367 11.832 -33.711 1.00 80.25 354 SER A C 1
ATOM 2778 O O . SER A 1 354 ? 13.592 10.667 -34.027 1.00 80.25 354 SER A O 1
ATOM 2780 N N . GLY A 1 355 ? 12.308 12.178 -32.969 1.00 80.94 355 GLY A N 1
ATOM 2781 C CA . GLY A 1 355 ? 11.302 11.208 -32.516 1.00 80.94 355 GLY A CA 1
ATOM 2782 C C . GLY A 1 355 ? 10.498 10.594 -33.670 1.00 80.94 355 GLY A C 1
ATOM 2783 O O . GLY A 1 355 ? 10.269 9.381 -33.704 1.00 80.94 355 GLY A O 1
ATOM 2784 N N . ASN A 1 356 ? 10.123 11.410 -34.661 1.00 87.38 356 ASN A N 1
ATOM 2785 C CA . ASN A 1 356 ? 9.446 10.935 -35.869 1.00 87.38 356 ASN A CA 1
ATOM 2786 C C . ASN A 1 356 ? 10.359 10.040 -36.714 1.00 87.38 356 ASN A C 1
ATOM 2788 O O . ASN A 1 356 ? 9.924 8.981 -37.156 1.00 87.38 356 ASN A O 1
ATOM 2792 N N . LEU A 1 357 ? 11.628 10.425 -36.885 1.00 86.56 357 LEU A N 1
ATOM 2793 C CA . LEU A 1 357 ? 12.617 9.632 -37.614 1.00 86.56 357 LEU A CA 1
ATOM 2794 C C . LEU A 1 357 ? 12.856 8.269 -36.950 1.00 86.56 357 LEU A C 1
ATOM 2796 O O . LEU A 1 357 ? 12.885 7.261 -37.647 1.00 86.56 357 LEU A O 1
ATOM 2800 N N . ALA A 1 358 ? 12.987 8.226 -35.620 1.00 87.00 358 ALA A N 1
ATOM 2801 C CA . ALA A 1 358 ? 13.134 6.979 -34.867 1.00 87.00 358 ALA A CA 1
ATOM 2802 C C . ALA A 1 358 ? 11.912 6.062 -35.044 1.00 87.00 358 ALA A C 1
ATOM 2804 O O . ALA A 1 358 ? 12.051 4.870 -35.310 1.00 87.00 358 ALA A O 1
ATOM 2805 N N . THR A 1 359 ? 10.706 6.637 -34.974 1.00 86.69 359 THR A N 1
ATOM 2806 C CA . THR A 1 359 ? 9.452 5.905 -35.210 1.00 86.69 359 THR A CA 1
ATOM 2807 C C . THR A 1 359 ? 9.392 5.332 -36.621 1.00 86.69 359 THR A C 1
ATOM 2809 O O . THR A 1 359 ? 9.073 4.162 -36.806 1.00 86.69 359 THR A O 1
ATOM 2812 N N . GLU A 1 360 ? 9.702 6.150 -37.623 1.00 89.75 360 GLU A N 1
ATOM 2813 C CA . GLU A 1 360 ? 9.675 5.748 -39.025 1.00 89.75 360 GLU A CA 1
ATOM 2814 C C . GLU A 1 360 ? 10.714 4.661 -39.323 1.00 89.75 360 GLU A C 1
ATOM 2816 O O . GLU A 1 360 ? 10.385 3.665 -39.964 1.00 89.75 360 GLU A O 1
ATOM 2821 N N . ALA A 1 361 ? 11.934 4.798 -38.795 1.00 90.00 361 ALA A N 1
ATOM 2822 C CA . ALA A 1 361 ? 12.980 3.787 -38.910 1.00 90.00 361 ALA A CA 1
ATOM 2823 C C . ALA A 1 361 ? 12.539 2.444 -38.311 1.00 90.00 361 ALA A C 1
ATOM 2825 O O . ALA A 1 361 ? 12.641 1.415 -38.978 1.00 90.00 361 ALA A O 1
ATOM 2826 N N . ASN A 1 362 ? 11.983 2.447 -37.095 1.00 89.38 362 ASN A N 1
ATOM 2827 C CA . ASN A 1 362 ? 11.542 1.221 -36.431 1.00 89.38 362 ASN A CA 1
ATOM 2828 C C . ASN A 1 362 ? 10.340 0.568 -37.133 1.00 89.38 362 ASN A C 1
ATOM 2830 O O . ASN A 1 362 ? 10.269 -0.658 -37.187 1.00 89.38 362 ASN A O 1
ATOM 2834 N N . LEU A 1 363 ? 9.437 1.343 -37.744 1.00 90.19 363 LEU A N 1
ATOM 2835 C CA . LEU A 1 363 ? 8.352 0.794 -38.569 1.00 90.19 363 LEU A CA 1
ATOM 2836 C C . LEU A 1 363 ? 8.870 0.129 -39.855 1.00 90.19 363 LEU A C 1
ATOM 2838 O O . LEU A 1 363 ? 8.384 -0.941 -40.210 1.00 90.19 363 LEU A O 1
ATOM 2842 N N . ILE A 1 364 ? 9.877 0.709 -40.522 1.00 90.31 364 ILE A N 1
ATOM 2843 C CA . ILE A 1 364 ? 10.524 0.086 -41.694 1.00 90.31 364 ILE A CA 1
ATOM 2844 C C . ILE A 1 364 ? 11.222 -1.219 -41.287 1.00 90.31 364 ILE A C 1
ATOM 2846 O O . ILE A 1 364 ? 11.125 -2.221 -41.992 1.00 90.31 364 ILE A O 1
ATOM 2850 N N . ILE A 1 365 ? 11.906 -1.225 -40.138 1.00 90.69 365 ILE A N 1
ATOM 2851 C CA . ILE A 1 365 ? 12.554 -2.426 -39.591 1.00 90.69 365 ILE A CA 1
ATOM 2852 C C . ILE A 1 365 ? 11.514 -3.515 -39.308 1.00 90.69 365 ILE A C 1
ATOM 2854 O O . ILE A 1 365 ? 11.734 -4.668 -39.672 1.00 90.69 365 ILE A O 1
ATOM 2858 N N . LEU A 1 366 ? 10.373 -3.154 -38.719 1.00 89.06 366 LEU A N 1
ATOM 2859 C CA . LEU A 1 366 ? 9.293 -4.093 -38.420 1.00 89.06 366 LEU A CA 1
ATOM 2860 C C . LEU A 1 366 ? 8.661 -4.682 -39.690 1.00 89.06 366 LEU A C 1
ATOM 2862 O O . LEU A 1 366 ? 8.454 -5.890 -39.747 1.00 89.06 366 LEU A O 1
ATOM 2866 N N . ASP A 1 367 ? 8.423 -3.867 -40.722 1.00 88.69 367 ASP A N 1
ATOM 2867 C CA . ASP A 1 367 ? 7.919 -4.331 -42.027 1.00 88.69 367 ASP A CA 1
ATOM 2868 C C . ASP A 1 367 ? 8.911 -5.303 -42.694 1.00 88.69 367 ASP A C 1
ATOM 2870 O O . ASP A 1 367 ? 8.541 -6.347 -43.233 1.00 88.69 367 ASP A O 1
ATOM 2874 N N . MET A 1 368 ? 10.214 -5.027 -42.572 1.00 87.44 368 MET A N 1
ATOM 2875 C CA . MET A 1 368 ? 11.264 -5.938 -43.030 1.00 87.44 368 MET A CA 1
ATOM 2876 C C . MET A 1 368 ? 11.291 -7.255 -42.254 1.00 87.44 368 MET A C 1
ATOM 2878 O O . MET A 1 368 ? 11.419 -8.315 -42.868 1.00 87.44 368 MET A O 1
ATOM 2882 N N . GLN A 1 369 ? 11.141 -7.220 -40.930 1.00 85.94 369 GLN A N 1
ATOM 2883 C CA . GLN A 1 369 ? 11.024 -8.434 -40.121 1.00 85.94 369 GLN A CA 1
ATOM 2884 C C . GLN A 1 369 ? 9.775 -9.232 -40.491 1.00 85.94 369 GLN A C 1
ATOM 2886 O O . GLN A 1 369 ? 9.854 -10.450 -40.623 1.00 85.94 369 GLN A O 1
ATOM 2891 N N . GLU A 1 370 ? 8.643 -8.570 -40.723 1.00 84.31 370 GLU A N 1
ATOM 2892 C CA . GLU A 1 370 ? 7.415 -9.228 -41.155 1.00 84.31 370 GLU A CA 1
ATOM 2893 C C . GLU A 1 370 ? 7.582 -9.893 -42.525 1.00 84.31 370 GLU A C 1
ATOM 2895 O O . GLU A 1 370 ? 7.200 -11.052 -42.695 1.00 84.31 370 GLU A O 1
ATOM 2900 N N . ASN A 1 371 ? 8.232 -9.226 -43.479 1.00 84.00 371 ASN A N 1
ATOM 2901 C CA . ASN A 1 371 ? 8.579 -9.821 -44.768 1.00 84.00 371 ASN A CA 1
ATOM 2902 C C . ASN A 1 371 ? 9.498 -11.053 -44.613 1.00 84.00 371 ASN A C 1
ATOM 2904 O O . ASN A 1 371 ? 9.277 -12.053 -45.297 1.00 84.00 371 ASN A O 1
ATOM 2908 N N . ILE A 1 372 ? 10.467 -11.028 -43.686 1.00 82.81 372 ILE A N 1
ATOM 2909 C CA . ILE A 1 372 ? 11.328 -12.181 -43.349 1.00 82.81 372 ILE A CA 1
ATOM 2910 C C . ILE A 1 372 ? 10.512 -13.338 -42.758 1.00 82.81 372 ILE A C 1
ATOM 2912 O O . ILE A 1 372 ? 10.662 -14.482 -43.187 1.00 82.81 372 ILE A O 1
ATOM 2916 N N . ILE A 1 373 ? 9.608 -13.055 -41.818 1.00 79.00 373 ILE A N 1
ATOM 2917 C CA . ILE A 1 373 ? 8.731 -14.054 -41.188 1.00 79.00 373 ILE A CA 1
ATOM 2918 C C . ILE A 1 373 ? 7.797 -14.686 -42.230 1.00 79.00 373 ILE A C 1
ATOM 2920 O O . ILE A 1 373 ? 7.620 -15.906 -42.272 1.00 79.00 373 ILE A O 1
ATOM 2924 N N . GLN A 1 374 ? 7.202 -13.867 -43.099 1.00 77.56 374 GLN A N 1
ATOM 2925 C CA . GLN A 1 374 ? 6.290 -14.335 -44.140 1.00 77.56 374 GLN A CA 1
ATOM 2926 C C . GLN A 1 374 ? 7.019 -15.180 -45.197 1.00 77.56 374 GLN A C 1
ATOM 2928 O O . GLN A 1 374 ? 6.498 -16.228 -45.576 1.00 77.56 374 GLN A O 1
ATOM 2933 N N . ALA A 1 375 ? 8.227 -14.792 -45.617 1.00 71.88 375 ALA A N 1
ATOM 2934 C CA . ALA A 1 375 ? 9.052 -15.583 -46.533 1.00 71.88 375 ALA A CA 1
ATOM 2935 C C . ALA A 1 375 ? 9.540 -16.902 -45.900 1.00 71.88 375 ALA A C 1
ATOM 2937 O O . ALA A 1 375 ? 9.516 -17.942 -46.554 1.00 71.88 375 ALA A O 1
ATOM 2938 N N . SER A 1 376 ? 9.898 -16.889 -44.611 1.00 66.31 376 SER A N 1
ATOM 2939 C CA . SER A 1 376 ? 10.339 -18.080 -43.868 1.00 66.31 376 SER A CA 1
ATOM 2940 C C . SER A 1 376 ? 9.240 -19.131 -43.705 1.00 66.31 376 SER A C 1
ATOM 2942 O O . SER A 1 376 ? 9.523 -20.323 -43.702 1.00 66.31 376 SER A O 1
ATOM 2944 N N . SER A 1 377 ? 7.962 -18.730 -43.666 1.00 61.56 377 SER A N 1
ATOM 2945 C CA . SER A 1 377 ? 6.849 -19.693 -43.606 1.00 61.56 377 SER A CA 1
ATOM 2946 C C . SER A 1 377 ? 6.766 -20.652 -44.810 1.00 61.56 377 SER A C 1
ATOM 2948 O O . SER A 1 377 ? 6.016 -21.625 -44.752 1.00 61.56 377 SER A O 1
ATOM 2950 N N . ALA A 1 378 ? 7.551 -20.406 -45.867 1.00 55.12 378 ALA A N 1
ATOM 2951 C CA . ALA A 1 378 ? 7.712 -21.279 -47.027 1.00 55.12 378 ALA A CA 1
ATOM 2952 C C . ALA A 1 378 ? 8.940 -22.225 -46.966 1.00 55.12 378 ALA A C 1
ATOM 2954 O O . ALA A 1 378 ? 9.036 -23.104 -47.821 1.00 55.12 378 ALA A O 1
ATOM 2955 N N . LEU A 1 379 ? 9.860 -22.081 -45.996 1.00 52.56 379 LEU A N 1
ATOM 2956 C CA . LEU A 1 379 ? 11.077 -22.902 -45.846 1.00 52.56 379 LEU A CA 1
ATOM 2957 C C . LEU A 1 379 ? 11.153 -23.605 -44.470 1.00 52.56 379 LEU A C 1
ATOM 2959 O O . LEU A 1 379 ? 10.832 -23.033 -43.434 1.00 52.56 379 LEU A O 1
ATOM 2963 N N . ASP A 1 380 ? 11.666 -24.839 -44.438 1.00 52.50 380 ASP A N 1
ATOM 2964 C CA . ASP A 1 380 ? 11.740 -25.717 -43.249 1.00 52.50 380 ASP A CA 1
ATOM 2965 C C . ASP A 1 380 ? 12.796 -25.322 -42.177 1.00 52.50 380 ASP A C 1
ATOM 2967 O O . ASP A 1 380 ? 13.155 -26.130 -41.321 1.00 52.50 380 ASP A O 1
ATOM 2971 N N . CYS A 1 381 ? 13.326 -24.094 -42.179 1.00 52.16 381 CYS A N 1
ATOM 2972 C CA . CYS A 1 381 ? 14.385 -23.646 -41.259 1.00 52.16 381 CYS A CA 1
ATOM 2973 C C . CYS A 1 381 ? 13.875 -22.618 -40.232 1.00 52.16 381 CYS A C 1
ATOM 2975 O O . CYS A 1 381 ? 14.026 -21.411 -40.421 1.00 52.16 381 CYS A O 1
ATOM 2977 N N . LYS A 1 382 ? 13.270 -23.099 -39.136 1.00 55.44 382 LYS A N 1
ATOM 2978 C CA . LYS A 1 382 ? 12.463 -22.269 -38.221 1.00 55.44 382 LYS A CA 1
ATOM 2979 C C . LYS A 1 382 ? 13.214 -21.705 -37.002 1.00 55.44 382 LYS A C 1
ATOM 2981 O O . LYS A 1 382 ? 13.061 -20.524 -36.700 1.00 55.44 382 LYS A O 1
ATOM 2986 N N . ASP A 1 383 ? 14.098 -22.471 -36.363 1.00 58.75 383 ASP A N 1
ATOM 2987 C CA . ASP A 1 383 ? 14.545 -22.117 -35.000 1.00 58.75 383 ASP A CA 1
ATOM 2988 C C . ASP A 1 383 ? 15.617 -21.012 -34.941 1.00 58.75 383 ASP A C 1
ATOM 2990 O O . ASP A 1 383 ? 15.516 -20.076 -34.147 1.00 58.75 383 ASP A O 1
ATOM 2994 N N . SER A 1 384 ? 16.636 -21.051 -35.811 1.00 62.41 384 SER A N 1
ATOM 2995 C CA . SER A 1 384 ? 17.725 -20.055 -35.782 1.00 62.41 384 SER A CA 1
ATOM 2996 C C . SER A 1 384 ? 17.287 -18.664 -36.248 1.00 62.41 384 SER A C 1
ATOM 2998 O O . SER A 1 384 ? 17.836 -17.657 -35.810 1.00 62.41 384 SER A O 1
ATOM 3000 N N . LEU A 1 385 ? 16.317 -18.608 -37.165 1.00 68.19 385 LEU A N 1
ATOM 3001 C CA . LEU A 1 385 ? 15.823 -17.360 -37.743 1.00 68.19 385 LEU A CA 1
ATOM 3002 C C . LEU A 1 385 ? 14.838 -16.665 -36.793 1.00 68.19 385 LEU A C 1
ATOM 3004 O O . LEU A 1 385 ? 14.916 -15.449 -36.620 1.00 68.19 385 LEU A O 1
ATOM 3008 N N . LEU A 1 386 ? 13.968 -17.435 -36.128 1.00 71.00 386 LEU A N 1
ATOM 3009 C CA . LEU A 1 386 ? 13.046 -16.914 -35.120 1.00 71.00 386 LEU A CA 1
ATOM 3010 C C . LEU A 1 386 ? 13.803 -16.270 -33.950 1.00 71.00 386 LEU A C 1
ATOM 3012 O O . LEU A 1 386 ? 13.464 -15.160 -33.544 1.00 71.00 386 LEU A O 1
ATOM 3016 N N . GLY A 1 387 ? 14.884 -16.901 -33.475 1.00 65.19 387 GLY A N 1
ATOM 3017 C CA . GLY A 1 387 ? 15.750 -16.320 -32.443 1.00 65.19 387 GLY A CA 1
ATOM 3018 C C . GLY A 1 387 ? 16.374 -14.978 -32.855 1.00 65.19 387 GLY A C 1
ATOM 3019 O O . GLY A 1 387 ? 16.433 -14.048 -32.050 1.00 65.19 387 GLY A O 1
ATOM 3020 N N . GLY A 1 388 ? 16.789 -14.833 -34.119 1.00 68.19 388 GLY A N 1
ATOM 3021 C CA . GLY A 1 388 ? 17.308 -13.568 -34.653 1.00 68.19 388 GLY A CA 1
ATOM 3022 C C . GLY A 1 388 ? 16.235 -12.478 -34.785 1.00 68.19 388 GLY A C 1
ATOM 3023 O O . GLY A 1 388 ? 16.480 -11.321 -34.446 1.00 68.19 388 GLY A O 1
ATOM 3024 N N . VAL A 1 389 ? 15.024 -12.841 -35.217 1.00 77.62 389 VAL A N 1
ATOM 3025 C CA . VAL A 1 389 ? 13.874 -11.924 -35.289 1.00 77.62 389 VAL A CA 1
ATOM 3026 C C . VAL A 1 389 ? 13.487 -11.426 -33.895 1.00 77.62 389 VAL A C 1
ATOM 3028 O O . VAL A 1 389 ? 13.359 -10.217 -33.692 1.00 77.62 389 VAL A O 1
ATOM 3031 N N . LEU A 1 390 ? 13.368 -12.335 -32.923 1.00 71.62 390 LEU A N 1
ATOM 3032 C CA . LEU A 1 390 ? 13.064 -11.996 -31.532 1.00 71.62 390 LEU A CA 1
ATOM 3033 C C . LEU A 1 390 ? 14.145 -11.101 -30.920 1.00 71.62 390 LEU A C 1
ATOM 3035 O O . LEU A 1 390 ? 13.806 -10.116 -30.272 1.00 71.62 390 LEU A O 1
ATOM 3039 N N . ARG A 1 391 ? 15.432 -11.362 -31.188 1.00 75.50 391 ARG A N 1
ATOM 3040 C CA . ARG A 1 391 ? 16.539 -10.508 -30.722 1.00 75.50 391 ARG A CA 1
ATOM 3041 C C . ARG A 1 391 ? 16.370 -9.052 -31.160 1.00 75.50 391 ARG A C 1
ATOM 3043 O O . ARG A 1 391 ? 16.556 -8.143 -30.356 1.00 75.50 391 ARG A O 1
ATOM 3050 N N . VAL A 1 392 ? 16.019 -8.822 -32.422 1.00 77.00 392 VAL A N 1
ATOM 3051 C CA . VAL A 1 392 ? 15.827 -7.466 -32.960 1.00 77.00 392 VAL A CA 1
ATOM 3052 C C . VAL A 1 392 ? 14.555 -6.816 -32.394 1.00 77.00 392 VAL A C 1
ATOM 3054 O O . VAL A 1 392 ? 14.592 -5.630 -32.075 1.00 77.00 392 VAL A O 1
ATOM 3057 N N . LEU A 1 393 ? 13.467 -7.577 -32.204 1.00 75.75 393 LEU A N 1
ATOM 3058 C CA . LEU A 1 393 ? 12.229 -7.085 -31.572 1.00 75.75 393 LEU A CA 1
ATOM 3059 C C . LEU A 1 393 ? 12.422 -6.722 -30.093 1.00 75.75 393 LEU A C 1
ATOM 3061 O O . LEU A 1 393 ? 11.896 -5.721 -29.620 1.00 75.75 393 LEU A O 1
ATOM 3065 N N . VAL A 1 394 ? 13.190 -7.510 -29.344 1.00 71.19 394 VAL A N 1
ATOM 3066 C CA . VAL A 1 394 ? 13.515 -7.185 -27.948 1.00 71.19 394 VAL A CA 1
ATOM 3067 C C . VAL A 1 394 ? 14.417 -5.954 -27.887 1.00 71.19 394 VAL A C 1
ATOM 3069 O O . VAL A 1 394 ? 14.174 -5.063 -27.076 1.00 71.19 394 VAL A O 1
ATOM 3072 N N . ASN A 1 395 ? 15.412 -5.855 -28.776 1.00 73.44 395 ASN A N 1
ATOM 3073 C CA . ASN A 1 395 ? 16.270 -4.672 -28.863 1.00 73.44 395 ASN A CA 1
ATOM 3074 C C . ASN A 1 395 ? 15.450 -3.405 -29.146 1.00 73.44 395 ASN A C 1
ATOM 3076 O O . ASN A 1 395 ? 15.661 -2.385 -28.500 1.00 73.44 395 ASN A O 1
ATOM 3080 N N . SER A 1 396 ? 14.465 -3.461 -30.046 1.00 74.38 396 SER A N 1
ATOM 3081 C CA . SER A 1 396 ? 13.606 -2.304 -30.306 1.00 74.38 396 SER A CA 1
ATOM 3082 C C . SER A 1 396 ? 12.694 -1.974 -29.124 1.00 74.38 396 SER A C 1
ATOM 3084 O O . SER A 1 396 ? 12.555 -0.799 -28.797 1.00 74.38 396 SER A O 1
ATOM 3086 N N . LEU A 1 397 ? 12.131 -2.964 -28.426 1.00 69.62 397 LEU A N 1
ATOM 3087 C CA . LEU A 1 397 ? 11.348 -2.741 -27.201 1.00 69.62 397 LEU A CA 1
ATOM 3088 C C . LEU A 1 397 ? 12.182 -2.182 -26.038 1.00 69.62 397 LEU A C 1
ATOM 3090 O O . LEU A 1 397 ? 11.622 -1.562 -25.137 1.00 69.62 397 LEU A O 1
ATOM 3094 N N . SER A 1 398 ? 13.502 -2.382 -26.060 1.00 60.84 398 SER A N 1
ATOM 3095 C CA . SER A 1 398 ? 14.427 -1.831 -25.064 1.00 60.84 398 SER A CA 1
ATOM 3096 C C . SER A 1 398 ? 14.725 -0.337 -25.245 1.00 60.84 398 SER A C 1
ATOM 3098 O O . SER A 1 398 ? 15.217 0.298 -24.317 1.00 60.84 398 SER A O 1
ATOM 3100 N N . CYS A 1 399 ? 14.403 0.234 -26.409 1.00 69.12 399 CYS A N 1
ATOM 3101 C CA . CYS A 1 399 ? 14.601 1.651 -26.713 1.00 69.12 399 CYS A CA 1
ATOM 3102 C C . CYS A 1 399 ? 13.343 2.492 -26.417 1.00 69.12 399 CYS A C 1
ATOM 3104 O O . CYS A 1 399 ? 12.235 1.971 -26.287 1.00 69.12 399 CYS A O 1
ATOM 3106 N N . ASP A 1 400 ? 13.486 3.821 -26.395 1.00 66.94 400 ASP A N 1
ATOM 3107 C CA . ASP A 1 400 ? 12.354 4.749 -26.275 1.00 66.94 400 ASP A CA 1
ATOM 3108 C C . ASP A 1 400 ? 11.480 4.736 -27.544 1.00 66.94 400 ASP A C 1
ATOM 3110 O O . ASP A 1 400 ? 11.781 5.395 -28.544 1.00 66.94 400 ASP A O 1
ATOM 3114 N N . GLN A 1 401 ? 10.380 3.977 -27.504 1.00 76.31 401 GLN A N 1
ATOM 3115 C CA . GLN A 1 401 ? 9.484 3.773 -28.646 1.00 76.31 401 GLN A CA 1
ATOM 3116 C C . GLN A 1 401 ? 8.233 4.657 -28.634 1.00 76.31 401 GLN A C 1
ATOM 3118 O O . GLN A 1 401 ? 7.702 5.036 -27.588 1.00 76.31 401 GLN A O 1
ATOM 3123 N N . SER A 1 402 ? 7.703 4.935 -29.828 1.00 77.94 402 SER A N 1
ATOM 3124 C CA . SER A 1 402 ? 6.404 5.593 -29.980 1.00 77.94 402 SER A CA 1
ATOM 3125 C C . SER A 1 402 ? 5.239 4.625 -29.783 1.00 77.94 402 SER A C 1
ATOM 3127 O O . SER A 1 402 ? 5.338 3.423 -30.033 1.00 77.94 402 SER A O 1
ATOM 3129 N N . THR A 1 403 ? 4.087 5.169 -29.389 1.00 71.50 403 THR A N 1
ATOM 3130 C CA . THR A 1 403 ? 2.846 4.398 -29.229 1.00 71.50 403 THR A CA 1
ATOM 3131 C C . THR A 1 403 ? 2.445 3.696 -30.525 1.00 71.50 403 THR A C 1
ATOM 3133 O O . THR A 1 403 ? 2.086 2.522 -30.493 1.00 71.50 403 THR A O 1
ATOM 3136 N N . THR A 1 404 ? 2.583 4.368 -31.672 1.00 74.69 404 THR A N 1
ATOM 3137 C CA . THR A 1 404 ? 2.316 3.791 -32.996 1.00 74.69 404 THR A CA 1
ATOM 3138 C C . THR A 1 404 ? 3.181 2.559 -33.254 1.00 74.69 404 THR A C 1
ATOM 3140 O O . THR A 1 404 ? 2.642 1.504 -33.584 1.00 74.69 404 THR A O 1
ATOM 3143 N N . TYR A 1 405 ? 4.499 2.646 -33.041 1.00 82.56 405 TYR A N 1
ATOM 3144 C CA . TYR A 1 405 ? 5.387 1.495 -33.209 1.00 82.56 405 TYR A CA 1
ATOM 3145 C C . TYR A 1 405 ? 4.992 0.331 -32.294 1.00 82.56 405 TYR A C 1
ATOM 3147 O O . TYR A 1 405 ? 4.842 -0.793 -32.768 1.00 82.56 405 TYR A O 1
ATOM 3155 N N . LEU A 1 406 ? 4.752 0.602 -31.007 1.00 75.06 406 LEU A N 1
ATOM 3156 C CA . LEU A 1 406 ? 4.378 -0.425 -30.032 1.00 75.06 406 LEU A CA 1
ATOM 3157 C C . LEU A 1 406 ? 3.097 -1.162 -30.439 1.00 75.06 406 LEU A C 1
ATOM 3159 O O . LEU A 1 406 ? 3.060 -2.389 -30.379 1.00 75.06 406 LEU A O 1
ATOM 3163 N N . THR A 1 407 ? 2.066 -0.455 -30.919 1.00 74.31 407 THR A N 1
ATOM 3164 C CA . THR A 1 407 ? 0.824 -1.113 -31.366 1.00 74.31 407 THR A CA 1
ATOM 3165 C C . THR A 1 407 ? 1.052 -2.119 -32.495 1.00 74.31 407 THR A C 1
ATOM 3167 O O . THR A 1 407 ? 0.495 -3.218 -32.446 1.00 74.31 407 THR A O 1
ATOM 3170 N N . HIS A 1 408 ? 1.895 -1.778 -33.472 1.00 76.75 408 HIS A N 1
ATOM 3171 C CA . HIS A 1 408 ? 2.240 -2.668 -34.578 1.00 76.75 408 HIS A CA 1
ATOM 3172 C C . HIS A 1 408 ? 3.183 -3.789 -34.132 1.00 76.75 408 HIS A C 1
ATOM 3174 O O . HIS A 1 408 ? 2.927 -4.945 -34.451 1.00 76.75 408 HIS A O 1
ATOM 3180 N N . CYS A 1 409 ? 4.196 -3.487 -33.318 1.00 79.12 409 CYS A N 1
ATOM 3181 C CA . CYS A 1 409 ? 5.124 -4.476 -32.768 1.00 79.12 409 CYS A CA 1
ATOM 3182 C C . CYS A 1 409 ? 4.378 -5.570 -31.988 1.00 79.12 409 CYS A C 1
ATOM 3184 O O . CYS A 1 409 ? 4.570 -6.760 -32.236 1.00 79.12 409 CYS A O 1
ATOM 3186 N N . PHE A 1 410 ? 3.431 -5.190 -31.123 1.00 72.56 410 PHE A N 1
ATOM 3187 C CA . PHE A 1 410 ? 2.605 -6.157 -30.399 1.00 72.56 410 PHE A CA 1
ATOM 3188 C C . PHE A 1 410 ? 1.643 -6.931 -31.305 1.00 72.56 410 PHE A C 1
ATOM 3190 O O . PHE A 1 410 ? 1.342 -8.087 -31.015 1.00 72.56 410 PHE A O 1
ATOM 3197 N N . ALA A 1 411 ? 1.152 -6.336 -32.396 1.00 73.88 411 ALA A N 1
ATOM 3198 C CA . ALA A 1 411 ? 0.357 -7.065 -33.382 1.00 73.88 411 ALA A CA 1
ATOM 3199 C C . ALA A 1 411 ? 1.198 -8.138 -34.095 1.00 73.88 411 ALA A C 1
ATOM 3201 O O . ALA A 1 411 ? 0.747 -9.278 -34.207 1.00 73.88 411 ALA A O 1
ATOM 3202 N N . THR A 1 412 ? 2.432 -7.808 -34.489 1.00 74.81 412 THR A N 1
ATOM 3203 C CA . THR A 1 412 ? 3.388 -8.748 -35.092 1.00 74.81 412 THR A CA 1
ATOM 3204 C C . THR A 1 412 ? 3.795 -9.847 -34.107 1.00 74.81 412 THR A C 1
ATOM 3206 O O . THR A 1 412 ? 3.798 -11.016 -34.483 1.00 74.81 412 THR A O 1
ATOM 3209 N N . LEU A 1 413 ? 4.044 -9.518 -32.833 1.00 69.75 413 LEU A N 1
ATOM 3210 C CA . LEU A 1 413 ? 4.317 -10.503 -31.776 1.00 69.75 413 LEU A CA 1
ATOM 3211 C C . LEU A 1 413 ? 3.138 -11.462 -31.574 1.00 69.75 413 LEU A C 1
ATOM 3213 O O . LEU A 1 413 ? 3.329 -12.674 -31.569 1.00 69.75 413 LEU A O 1
ATOM 3217 N N . ARG A 1 414 ? 1.903 -10.951 -31.485 1.00 67.25 414 ARG A N 1
ATOM 3218 C CA . ARG A 1 414 ? 0.702 -11.800 -31.391 1.00 67.25 414 ARG A CA 1
ATOM 3219 C C . ARG A 1 414 ? 0.537 -12.702 -32.614 1.00 67.25 414 ARG A C 1
ATOM 3221 O O . ARG A 1 414 ? 0.165 -13.861 -32.463 1.00 67.25 414 ARG A O 1
ATOM 3228 N N . ALA A 1 415 ? 0.813 -12.186 -33.812 1.00 67.81 415 ALA A N 1
ATOM 3229 C CA . ALA A 1 415 ? 0.726 -12.954 -35.050 1.00 67.81 415 ALA A CA 1
ATOM 3230 C C . ALA A 1 415 ? 1.795 -14.057 -35.135 1.00 67.81 415 ALA A C 1
ATOM 3232 O O . ALA A 1 415 ? 1.480 -15.157 -35.578 1.00 67.81 415 ALA A O 1
ATOM 3233 N N . LEU A 1 416 ? 3.023 -13.786 -34.681 1.00 66.69 416 LEU A N 1
ATOM 3234 C CA . LEU A 1 416 ? 4.097 -14.777 -34.551 1.00 66.69 416 LEU A CA 1
ATOM 3235 C C . LEU A 1 416 ? 3.699 -15.909 -33.597 1.00 66.69 416 LEU A C 1
ATOM 3237 O O . LEU A 1 416 ? 3.769 -17.080 -33.958 1.00 66.69 416 LEU A O 1
ATOM 3241 N N . ILE A 1 417 ? 3.194 -15.545 -32.418 1.00 59.31 417 ILE A N 1
ATOM 3242 C CA . ILE A 1 417 ? 2.779 -16.487 -31.370 1.00 59.31 417 ILE A CA 1
ATOM 3243 C C . ILE A 1 417 ? 1.600 -17.357 -31.830 1.00 59.31 417 ILE A C 1
ATOM 3245 O O . ILE A 1 417 ? 1.559 -18.551 -31.555 1.00 59.31 417 ILE A O 1
ATOM 3249 N N . ALA A 1 418 ? 0.648 -16.784 -32.571 1.00 60.69 418 ALA A N 1
ATOM 3250 C CA . ALA A 1 418 ? -0.503 -17.524 -33.086 1.00 60.69 418 ALA A CA 1
ATOM 3251 C C . ALA A 1 418 ? -0.151 -18.514 -34.215 1.00 60.69 418 ALA A C 1
ATOM 3253 O O . ALA A 1 418 ? -0.949 -19.407 -34.504 1.00 60.69 418 ALA A O 1
ATOM 3254 N N . LYS A 1 419 ? 0.996 -18.336 -34.889 1.00 57.66 419 LYS A N 1
ATOM 3255 C CA . LYS A 1 419 ? 1.359 -19.069 -36.113 1.00 57.66 419 LYS A CA 1
ATOM 3256 C C . LYS A 1 419 ? 2.366 -20.202 -35.871 1.00 57.66 419 LYS A C 1
ATOM 3258 O O . LYS A 1 419 ? 2.311 -21.189 -36.602 1.00 57.66 419 LYS A O 1
ATOM 3263 N N . ASP A 1 420 ? 3.200 -20.106 -34.834 1.00 52.03 420 ASP A N 1
ATOM 3264 C CA . ASP A 1 420 ? 4.185 -21.125 -34.450 1.00 52.03 420 ASP A CA 1
ATOM 3265 C C . ASP A 1 420 ? 3.877 -21.704 -33.053 1.00 52.03 420 ASP A C 1
ATOM 3267 O O . ASP A 1 420 ? 4.421 -21.275 -32.038 1.00 52.03 420 ASP A O 1
ATOM 3271 N N . CYS A 1 421 ? 3.012 -22.724 -32.984 1.00 46.78 421 CYS A N 1
ATOM 3272 C CA . CYS A 1 421 ? 2.937 -23.589 -31.801 1.00 46.78 421 CYS A CA 1
ATOM 3273 C C . CYS A 1 421 ? 4.190 -24.482 -31.741 1.00 46.78 421 CYS A C 1
ATOM 3275 O O . CYS A 1 421 ? 4.182 -25.590 -32.282 1.00 46.78 421 CYS A O 1
ATOM 3277 N N . LEU A 1 422 ? 5.246 -24.018 -31.068 1.00 40.19 422 LEU A N 1
ATOM 3278 C CA . LEU A 1 422 ? 6.385 -24.841 -30.653 1.00 40.19 422 LEU A CA 1
ATOM 3279 C C . LEU A 1 422 ? 6.546 -24.826 -29.121 1.00 40.19 422 LEU A C 1
ATOM 3281 O O . LEU A 1 422 ? 6.763 -23.788 -28.510 1.00 40.19 422 LEU A O 1
ATOM 3285 N N . GLU A 1 423 ? 6.410 -26.036 -28.571 1.00 43.12 423 GLU A N 1
ATOM 3286 C CA . GLU A 1 423 ? 6.749 -26.563 -27.238 1.00 43.12 423 GLU A CA 1
ATOM 3287 C C . GLU A 1 423 ? 6.140 -25.931 -25.960 1.00 43.12 423 GLU A C 1
ATOM 3289 O O . GLU A 1 423 ? 6.339 -24.786 -25.571 1.00 43.12 423 GLU A O 1
ATOM 3294 N N . VAL A 1 424 ? 5.407 -26.792 -25.245 1.00 43.72 424 VAL A N 1
ATOM 3295 C CA . VAL A 1 424 ? 4.431 -26.522 -24.170 1.00 43.72 424 VAL A CA 1
ATOM 3296 C C . VAL A 1 424 ? 5.047 -26.030 -22.842 1.00 43.72 424 VAL A C 1
ATOM 3298 O O . VAL A 1 424 ? 4.307 -25.676 -21.931 1.00 43.72 424 VAL A O 1
ATOM 3301 N N . TYR A 1 425 ? 6.375 -25.941 -22.718 1.00 40.53 425 TYR A N 1
ATOM 3302 C CA . TYR A 1 425 ? 7.043 -25.503 -21.477 1.00 40.53 425 TYR A CA 1
ATOM 3303 C C . TYR A 1 425 ? 7.658 -24.096 -21.547 1.00 40.53 425 TYR A C 1
ATOM 3305 O O . TYR A 1 425 ? 7.661 -23.388 -20.544 1.00 40.53 425 TYR A O 1
ATOM 3313 N N . THR A 1 426 ? 8.099 -23.639 -22.719 1.00 46.41 426 THR A N 1
ATOM 3314 C CA . THR A 1 426 ? 8.593 -22.265 -22.936 1.00 46.41 426 THR A CA 1
ATOM 3315 C C . THR A 1 426 ? 7.457 -21.272 -23.201 1.00 46.41 426 THR A C 1
ATOM 3317 O O . THR A 1 426 ? 7.587 -20.093 -22.880 1.00 46.41 426 THR A O 1
ATOM 3320 N N . PHE A 1 427 ? 6.310 -21.741 -23.708 1.00 44.97 427 PHE A N 1
ATOM 3321 C CA . PHE A 1 427 ? 5.129 -20.912 -23.981 1.00 44.97 427 PHE A CA 1
ATOM 3322 C C . PHE A 1 427 ? 4.550 -20.239 -22.725 1.00 44.97 427 PHE A C 1
ATOM 3324 O O . PHE A 1 427 ? 4.272 -19.046 -22.755 1.00 44.97 427 PHE A O 1
ATOM 3331 N N . LEU A 1 428 ? 4.436 -20.965 -21.606 1.00 42.88 428 LEU A N 1
ATOM 3332 C CA . LEU A 1 428 ? 3.892 -20.425 -20.351 1.00 42.88 428 LEU A CA 1
ATOM 3333 C C . LEU A 1 428 ? 4.782 -19.326 -19.759 1.00 42.88 428 LEU A C 1
ATOM 3335 O O . LEU A 1 428 ? 4.270 -18.296 -19.337 1.00 42.88 428 LEU A O 1
ATOM 3339 N N . GLN A 1 429 ? 6.105 -19.508 -19.787 1.00 45.38 429 GLN A N 1
ATOM 3340 C CA . GLN A 1 429 ? 7.050 -18.511 -19.278 1.00 45.38 429 GLN A CA 1
ATOM 3341 C C . GLN A 1 429 ? 7.099 -17.264 -20.165 1.00 45.38 429 GLN A C 1
ATOM 3343 O O . GLN A 1 429 ? 7.140 -16.152 -19.648 1.00 45.38 429 GLN A O 1
ATOM 3348 N N . VAL A 1 430 ? 7.060 -17.426 -21.494 1.00 47.44 430 VAL A N 1
ATOM 3349 C CA . VAL A 1 430 ? 7.036 -16.289 -22.426 1.00 47.44 430 VAL A CA 1
ATOM 3350 C C . VAL A 1 430 ? 5.703 -15.553 -22.347 1.00 47.44 430 VAL A C 1
ATOM 3352 O O . VAL A 1 430 ? 5.708 -14.331 -22.328 1.00 47.44 430 VAL A O 1
ATOM 3355 N N . GLU A 1 431 ? 4.568 -16.249 -22.255 1.00 49.00 431 GLU A N 1
ATOM 3356 C CA . GLU A 1 431 ? 3.251 -15.621 -22.103 1.00 49.00 431 GLU A CA 1
ATOM 3357 C C . GLU A 1 431 ? 3.117 -14.904 -20.752 1.00 49.00 431 GLU A C 1
ATOM 3359 O O . GLU A 1 431 ? 2.651 -13.767 -20.721 1.00 49.00 431 GLU A O 1
ATOM 3364 N N . GLU A 1 432 ? 3.592 -15.500 -19.656 1.00 51.47 432 GLU A N 1
ATOM 3365 C CA . GLU A 1 432 ? 3.633 -14.871 -18.331 1.00 51.47 432 GLU A CA 1
ATOM 3366 C C . GLU A 1 432 ? 4.544 -13.642 -18.323 1.00 51.47 432 GLU A C 1
ATOM 3368 O O . GLU A 1 432 ? 4.158 -12.583 -17.835 1.00 51.47 432 GLU A O 1
ATOM 3373 N N . LEU A 1 433 ? 5.718 -13.730 -18.945 1.00 54.16 433 LEU A N 1
ATOM 3374 C CA . LEU A 1 433 ? 6.647 -12.616 -19.082 1.00 54.16 433 LEU A CA 1
ATOM 3375 C C . LEU A 1 433 ? 6.090 -11.502 -19.979 1.00 54.16 433 LEU A C 1
ATOM 3377 O O . LEU A 1 433 ? 6.254 -10.327 -19.658 1.00 54.16 433 LEU A O 1
ATOM 3381 N N . LEU A 1 434 ? 5.382 -11.839 -21.061 1.00 53.50 434 LEU A N 1
ATOM 3382 C CA . LEU A 1 434 ? 4.733 -10.875 -21.955 1.00 53.50 434 LEU A CA 1
ATOM 3383 C C . LEU A 1 434 ? 3.502 -10.242 -21.291 1.00 53.50 434 LEU A C 1
ATOM 3385 O O . LEU A 1 434 ? 3.250 -9.053 -21.481 1.00 53.50 434 LEU A O 1
ATOM 3389 N N . CYS A 1 435 ? 2.763 -10.998 -20.475 1.00 57.22 435 CYS A N 1
ATOM 3390 C CA . CYS A 1 435 ? 1.700 -10.479 -19.615 1.00 57.22 435 CYS A CA 1
ATOM 3391 C C . CYS A 1 435 ? 2.273 -9.536 -18.559 1.00 57.22 435 CYS A C 1
ATOM 3393 O O . CYS A 1 435 ? 1.787 -8.416 -18.439 1.00 57.22 435 CYS A O 1
ATOM 3395 N N . ASN A 1 436 ? 3.351 -9.926 -17.879 1.00 61.31 436 ASN A N 1
ATOM 3396 C CA . ASN A 1 436 ? 4.040 -9.101 -16.891 1.00 61.31 436 ASN A CA 1
ATOM 3397 C C . ASN A 1 436 ? 4.588 -7.818 -17.528 1.00 61.31 436 ASN A C 1
ATOM 3399 O O . ASN A 1 436 ? 4.361 -6.737 -16.997 1.00 61.31 436 ASN A O 1
ATOM 3403 N N . LEU A 1 437 ? 5.220 -7.894 -18.702 1.00 62.84 437 LEU A N 1
ATOM 3404 C CA . LEU A 1 437 ? 5.679 -6.726 -19.464 1.00 62.84 437 LEU A CA 1
ATOM 3405 C C . LEU A 1 437 ? 4.523 -5.812 -19.873 1.00 62.84 437 LEU A C 1
ATOM 3407 O O . LEU A 1 437 ? 4.608 -4.599 -19.693 1.00 62.84 437 LEU A O 1
ATOM 3411 N N . ASN A 1 438 ? 3.437 -6.375 -20.409 1.00 63.62 438 ASN A N 1
ATOM 3412 C CA . ASN A 1 438 ? 2.259 -5.598 -20.789 1.00 63.62 438 ASN A CA 1
ATOM 3413 C C . ASN A 1 438 ? 1.617 -4.932 -19.570 1.00 63.62 438 ASN A C 1
ATOM 3415 O O . ASN A 1 438 ? 1.249 -3.762 -19.652 1.00 63.62 438 ASN A O 1
ATOM 3419 N N . SER A 1 439 ? 1.536 -5.629 -18.435 1.00 69.25 439 SER A N 1
ATOM 3420 C CA . SER A 1 439 ? 1.070 -5.075 -17.165 1.00 69.25 439 SER A CA 1
ATOM 3421 C C . SER A 1 439 ? 1.993 -3.972 -16.655 1.00 69.25 439 SER A C 1
ATOM 3423 O O . SER A 1 439 ? 1.500 -2.908 -16.297 1.00 69.25 439 SER A O 1
ATOM 3425 N N . ILE A 1 440 ? 3.316 -4.157 -16.700 1.00 73.69 440 ILE A N 1
ATOM 3426 C CA . ILE A 1 440 ? 4.298 -3.134 -16.313 1.00 73.69 440 ILE A CA 1
ATOM 3427 C C . ILE A 1 440 ? 4.155 -1.894 -17.194 1.00 73.69 440 ILE A C 1
ATOM 3429 O O . ILE A 1 440 ? 4.110 -0.783 -16.673 1.00 73.69 440 ILE A O 1
ATOM 3433 N N . LEU A 1 441 ? 4.084 -2.053 -18.517 1.00 65.38 441 LEU A N 1
ATOM 3434 C CA . LEU A 1 441 ? 3.956 -0.934 -19.453 1.00 65.38 441 LEU A CA 1
ATOM 3435 C C . LEU A 1 441 ? 2.625 -0.208 -19.263 1.00 65.38 441 LEU A C 1
ATOM 3437 O O . LEU A 1 441 ? 2.604 1.020 -19.188 1.00 65.38 441 LEU A O 1
ATOM 3441 N N . TYR A 1 442 ? 1.532 -0.957 -19.129 1.00 72.50 442 TYR A N 1
ATOM 3442 C CA . TYR A 1 442 ? 0.209 -0.413 -18.846 1.00 72.50 442 TYR A CA 1
ATOM 3443 C C . TYR A 1 442 ? 0.195 0.379 -17.536 1.00 72.50 442 TYR A C 1
ATOM 3445 O O . TYR A 1 442 ? -0.241 1.531 -17.511 1.00 72.50 442 TYR A O 1
ATOM 3453 N N . ASP A 1 443 ? 0.756 -0.190 -16.470 1.00 77.00 443 ASP A N 1
ATOM 3454 C CA . ASP A 1 443 ? 0.827 0.453 -15.163 1.00 77.00 443 ASP A CA 1
ATOM 3455 C C . ASP A 1 443 ? 1.780 1.656 -15.177 1.00 77.00 443 ASP A C 1
ATOM 3457 O O . ASP A 1 443 ? 1.475 2.681 -14.575 1.00 77.00 443 ASP A O 1
ATOM 3461 N N . THR A 1 444 ? 2.875 1.609 -15.940 1.00 73.38 444 THR A N 1
ATOM 3462 C CA . THR A 1 444 ? 3.812 2.736 -16.110 1.00 73.38 444 THR A CA 1
ATOM 3463 C C . THR A 1 444 ? 3.175 3.899 -16.878 1.00 73.38 444 THR A C 1
ATOM 3465 O O . THR A 1 444 ? 3.430 5.066 -16.569 1.00 73.38 444 THR A O 1
ATOM 3468 N N . VAL A 1 445 ? 2.322 3.615 -17.868 1.00 72.50 445 VAL A N 1
ATOM 3469 C CA . VAL A 1 445 ? 1.519 4.644 -18.550 1.00 72.50 445 VAL A CA 1
ATOM 3470 C C . VAL A 1 445 ? 0.502 5.235 -17.575 1.00 72.50 445 VAL A C 1
ATOM 3472 O O . VAL A 1 445 ? 0.484 6.453 -17.391 1.00 72.50 445 VAL A O 1
ATOM 3475 N N . LYS A 1 446 ? -0.255 4.389 -16.865 1.00 74.75 446 LYS A N 1
ATOM 3476 C CA . LYS A 1 446 ? -1.225 4.829 -15.852 1.00 74.75 446 LYS A CA 1
ATOM 3477 C C . LYS A 1 446 ? -0.588 5.626 -14.717 1.00 74.75 446 LYS A C 1
ATOM 3479 O O . LYS A 1 446 ? -1.195 6.567 -14.221 1.00 74.75 446 LYS A O 1
ATOM 3484 N N . MET A 1 447 ? 0.653 5.340 -14.329 1.00 77.50 447 MET A N 1
ATOM 3485 C CA . MET A 1 447 ? 1.356 6.128 -13.310 1.00 77.50 447 MET A CA 1
ATOM 3486 C C . MET A 1 447 ? 1.478 7.607 -13.680 1.00 77.50 447 MET A C 1
ATOM 3488 O O . MET A 1 447 ? 1.479 8.449 -12.785 1.00 77.50 447 MET A O 1
ATOM 3492 N N . ARG A 1 448 ? 1.585 7.941 -14.975 1.00 72.56 448 ARG A N 1
ATOM 3493 C CA . ARG A 1 448 ? 1.583 9.339 -15.433 1.00 72.56 448 ARG A CA 1
ATOM 3494 C C . ARG A 1 448 ? 0.198 9.975 -15.354 1.00 72.56 448 ARG A C 1
ATOM 3496 O O . ARG A 1 448 ? 0.113 11.166 -15.085 1.00 72.56 448 ARG A O 1
ATOM 3503 N N . GLU A 1 449 ? -0.857 9.196 -15.555 1.00 72.88 449 GLU A N 1
ATOM 3504 C CA . GLU A 1 449 ? -2.246 9.664 -15.485 1.00 72.88 449 GLU A CA 1
ATOM 3505 C C . GLU A 1 449 ? -2.697 9.906 -14.036 1.00 72.88 449 GLU A C 1
ATOM 3507 O O . GLU A 1 449 ? -3.388 10.881 -13.758 1.00 72.88 449 GLU A O 1
ATOM 3512 N N . PHE A 1 450 ? -2.249 9.066 -13.098 1.00 78.56 450 PHE A N 1
ATOM 3513 C CA . PHE A 1 450 ? -2.654 9.099 -11.688 1.00 78.56 450 PHE A CA 1
ATOM 3514 C C . PHE A 1 450 ? -1.611 9.737 -10.753 1.00 78.56 450 PHE A C 1
ATOM 3516 O O . PHE A 1 450 ? -1.559 9.400 -9.573 1.00 78.56 450 PHE A O 1
ATOM 3523 N N . GLN A 1 451 ? -0.776 10.670 -11.232 1.00 74.25 451 GLN A N 1
ATOM 3524 C CA . GLN A 1 451 ? 0.230 11.331 -10.374 1.00 74.25 451 GLN A CA 1
ATOM 3525 C C . GLN A 1 451 ? -0.389 12.099 -9.196 1.00 74.25 451 GLN A C 1
ATOM 3527 O O . GLN A 1 451 ? 0.224 12.184 -8.129 1.00 74.25 451 GLN A O 1
ATOM 3532 N N . GLU A 1 452 ? -1.603 12.614 -9.391 1.00 75.56 452 GLU A N 1
ATOM 3533 C CA . GLU A 1 452 ? -2.360 13.369 -8.391 1.00 75.56 452 GLU A CA 1
ATOM 3534 C C . GLU A 1 452 ? -3.139 12.469 -7.411 1.00 75.56 452 GLU A C 1
ATOM 3536 O O . GLU A 1 452 ? -3.511 12.948 -6.344 1.00 75.56 452 GLU A O 1
ATOM 3541 N N . ASP A 1 453 ? -3.361 11.178 -7.721 1.00 83.56 453 ASP A N 1
ATOM 3542 C CA . ASP A 1 453 ? -3.998 10.207 -6.810 1.00 83.56 453 ASP A CA 1
ATOM 3543 C C . ASP A 1 453 ? -2.912 9.473 -5.999 1.00 83.56 453 ASP A C 1
ATOM 3545 O O . ASP A 1 453 ? -2.222 8.582 -6.515 1.00 83.56 453 ASP A O 1
ATOM 3549 N N . PRO A 1 454 ? -2.713 9.830 -4.717 1.00 84.88 454 PRO A N 1
ATOM 3550 C CA . PRO A 1 454 ? -1.591 9.327 -3.956 1.00 84.88 454 PRO A CA 1
ATOM 3551 C C . PRO A 1 454 ? -1.714 7.840 -3.610 1.00 84.88 454 PRO A C 1
ATOM 3553 O O . PRO A 1 454 ? -0.671 7.197 -3.451 1.00 84.88 454 PRO A O 1
ATOM 3556 N N . GLU A 1 455 ? -2.931 7.319 -3.460 1.00 89.31 455 GLU A N 1
ATOM 3557 C CA . GLU A 1 455 ? -3.198 5.917 -3.159 1.00 89.31 455 GLU A CA 1
ATOM 3558 C C . GLU A 1 455 ? -3.111 5.046 -4.423 1.00 89.31 455 GLU A C 1
ATOM 3560 O O . GLU A 1 455 ? -2.463 3.997 -4.387 1.00 89.31 455 GLU A O 1
ATOM 3565 N N . MET A 1 456 ? -3.672 5.490 -5.555 1.00 88.69 456 MET A N 1
ATOM 3566 C CA . MET A 1 456 ? -3.570 4.773 -6.835 1.00 88.69 456 MET A CA 1
ATOM 3567 C C . MET A 1 456 ? -2.134 4.728 -7.350 1.00 88.69 456 MET A C 1
ATOM 3569 O O . MET A 1 456 ? -1.678 3.675 -7.794 1.00 88.69 456 MET A O 1
ATOM 3573 N N . LEU A 1 457 ? -1.387 5.831 -7.233 1.00 88.62 457 LEU A N 1
ATOM 3574 C CA . LEU A 1 457 ? 0.031 5.850 -7.581 1.00 88.62 457 LEU A CA 1
ATOM 3575 C C . LEU A 1 457 ? 0.805 4.786 -6.796 1.00 88.62 457 LEU A C 1
ATOM 3577 O O . LEU A 1 457 ? 1.622 4.078 -7.374 1.00 88.62 457 LEU A O 1
ATOM 3581 N N . MET A 1 458 ? 0.531 4.637 -5.497 1.00 91.00 458 MET A N 1
ATOM 3582 C CA . MET A 1 458 ? 1.209 3.635 -4.672 1.00 91.00 458 MET A CA 1
ATOM 3583 C C . MET A 1 458 ? 0.803 2.202 -5.040 1.00 91.00 458 MET A C 1
ATOM 3585 O O . MET A 1 458 ? 1.647 1.307 -5.043 1.00 91.00 458 MET A O 1
ATOM 3589 N N . ASP A 1 459 ? -0.465 1.973 -5.398 1.00 90.38 459 ASP A N 1
ATOM 3590 C CA . ASP A 1 459 ? -0.919 0.677 -5.912 1.00 90.38 459 ASP A CA 1
ATOM 3591 C C . ASP A 1 459 ? -0.249 0.316 -7.242 1.00 90.38 459 ASP A C 1
ATOM 3593 O O . ASP A 1 459 ? 0.168 -0.827 -7.418 1.00 90.38 459 ASP A O 1
ATOM 3597 N N . LEU A 1 460 ? -0.110 1.279 -8.157 1.00 87.56 460 LEU A N 1
ATOM 3598 C CA . LEU A 1 460 ? 0.603 1.108 -9.425 1.00 87.56 460 LEU A CA 1
ATOM 3599 C C . LEU A 1 460 ? 2.094 0.825 -9.195 1.00 87.56 460 LEU A C 1
ATOM 3601 O O . LEU A 1 460 ? 2.618 -0.150 -9.728 1.00 87.56 460 LEU A O 1
ATOM 3605 N N . MET A 1 461 ? 2.760 1.613 -8.341 1.00 88.62 461 MET A N 1
ATOM 3606 C CA . MET A 1 461 ? 4.164 1.389 -7.970 1.00 88.62 461 MET A CA 1
ATOM 3607 C C . MET A 1 461 ? 4.371 -0.009 -7.383 1.00 88.62 461 MET A C 1
ATOM 3609 O O . MET A 1 461 ? 5.301 -0.705 -7.780 1.00 88.62 461 MET A O 1
ATOM 3613 N N . TYR A 1 462 ? 3.488 -0.450 -6.482 1.00 90.25 462 TYR A N 1
ATOM 3614 C CA . TYR A 1 462 ? 3.558 -1.790 -5.903 1.00 90.25 462 TYR A CA 1
ATOM 3615 C C . TYR A 1 462 ? 3.318 -2.890 -6.945 1.00 90.25 462 TYR A C 1
ATOM 3617 O O . TYR A 1 462 ? 4.013 -3.903 -6.918 1.00 90.25 462 TYR A O 1
ATOM 3625 N N . ARG A 1 463 ? 2.365 -2.717 -7.873 1.00 87.50 463 ARG A N 1
ATOM 3626 C CA . ARG A 1 463 ? 2.116 -3.689 -8.953 1.00 87.50 463 ARG A CA 1
ATOM 3627 C C . ARG A 1 463 ? 3.327 -3.852 -9.862 1.00 87.50 463 ARG A C 1
ATOM 3629 O O . ARG A 1 463 ? 3.722 -4.982 -10.145 1.00 87.50 463 ARG A O 1
ATOM 3636 N N . ILE A 1 464 ? 3.972 -2.749 -10.231 1.00 84.50 464 ILE A N 1
ATOM 3637 C CA . ILE A 1 464 ? 5.216 -2.783 -11.003 1.00 84.50 464 ILE A CA 1
ATOM 3638 C C . ILE A 1 464 ? 6.329 -3.444 -10.187 1.00 84.50 464 ILE A C 1
ATOM 3640 O O . ILE A 1 464 ? 6.971 -4.372 -10.671 1.00 84.50 464 ILE A O 1
ATOM 3644 N N . ALA A 1 465 ? 6.509 -3.044 -8.926 1.00 84.69 465 ALA A N 1
ATOM 3645 C CA . ALA A 1 465 ? 7.489 -3.656 -8.033 1.00 84.69 465 ALA A CA 1
ATOM 3646 C C . ALA A 1 465 ? 7.276 -5.170 -7.909 1.00 84.69 465 ALA A C 1
ATOM 3648 O O . ALA A 1 465 ? 8.238 -5.924 -7.841 1.00 84.69 465 ALA A O 1
ATOM 3649 N N . LYS A 1 466 ? 6.022 -5.626 -7.832 1.00 84.12 466 LYS A N 1
ATOM 3650 C CA . LYS A 1 466 ? 5.663 -7.047 -7.735 1.00 84.12 466 LYS A CA 1
ATOM 3651 C C . LYS A 1 466 ? 5.927 -7.786 -9.045 1.00 84.12 466 LYS A C 1
ATOM 3653 O O . LYS A 1 466 ? 6.357 -8.928 -9.018 1.00 84.12 466 LYS A O 1
ATOM 3658 N N . SER A 1 467 ? 5.742 -7.122 -10.181 1.00 79.12 467 SER A N 1
ATOM 3659 C CA . SER A 1 467 ? 6.059 -7.690 -11.497 1.00 79.12 467 SER A CA 1
ATOM 3660 C C . SER A 1 467 ? 7.565 -7.938 -11.681 1.00 79.12 467 SER A C 1
ATOM 3662 O O . SER A 1 467 ? 7.953 -8.784 -12.476 1.00 79.12 467 SER A O 1
ATOM 3664 N N . TYR A 1 468 ? 8.413 -7.246 -10.910 1.00 76.94 468 TYR A N 1
ATOM 3665 C CA . TYR A 1 468 ? 9.864 -7.455 -10.855 1.00 76.94 468 TYR A CA 1
ATOM 3666 C C . TYR A 1 468 ? 10.315 -8.403 -9.733 1.00 76.94 468 TYR A C 1
ATOM 3668 O O . TYR A 1 468 ? 11.478 -8.368 -9.344 1.00 76.94 468 TYR A O 1
ATOM 3676 N N . GLN A 1 469 ? 9.439 -9.253 -9.192 1.00 74.38 469 GLN A N 1
ATOM 3677 C CA . GLN A 1 469 ? 9.804 -10.183 -8.112 1.00 74.38 469 GLN A CA 1
ATOM 3678 C C . GLN A 1 469 ? 10.919 -11.171 -8.511 1.00 74.38 469 GLN A C 1
ATOM 3680 O O . GLN A 1 469 ? 11.684 -11.600 -7.655 1.00 74.38 469 GLN A O 1
ATOM 3685 N N . THR A 1 470 ? 11.071 -11.464 -9.807 1.00 68.12 470 THR A N 1
ATOM 3686 C CA . THR A 1 470 ? 12.172 -12.269 -10.372 1.00 68.12 470 THR A CA 1
ATOM 3687 C C . THR A 1 470 ? 13.494 -11.502 -10.510 1.00 68.12 470 THR A C 1
ATOM 3689 O O . THR A 1 470 ? 14.525 -12.106 -10.781 1.00 68.12 470 THR A O 1
ATOM 3692 N N . SER A 1 471 ? 13.489 -10.175 -10.330 1.00 75.06 471 SER A N 1
ATOM 3693 C CA . SER A 1 471 ? 14.669 -9.309 -10.417 1.00 75.06 471 SER A CA 1
ATOM 3694 C C . SER A 1 471 ? 14.863 -8.534 -9.104 1.00 75.06 471 SER A C 1
ATOM 3696 O O . SER A 1 471 ? 14.311 -7.439 -8.931 1.00 75.06 471 SER A O 1
ATOM 3698 N N . PRO A 1 472 ? 15.657 -9.070 -8.161 1.00 78.81 472 PRO A N 1
ATOM 3699 C CA . PRO A 1 472 ? 15.817 -8.491 -6.826 1.00 78.81 472 PRO A CA 1
ATOM 3700 C C . PRO A 1 472 ? 16.356 -7.049 -6.826 1.00 78.81 472 PRO A C 1
ATOM 3702 O O . PRO A 1 472 ? 15.872 -6.232 -6.044 1.00 78.81 472 PRO A O 1
ATOM 3705 N N . ASP A 1 473 ? 17.283 -6.674 -7.719 1.00 77.31 473 ASP A N 1
ATOM 3706 C CA . ASP A 1 473 ? 17.777 -5.285 -7.822 1.00 77.31 473 ASP A CA 1
ATOM 3707 C C . ASP A 1 473 ? 16.660 -4.285 -8.168 1.00 77.31 473 ASP A C 1
ATOM 3709 O O . ASP A 1 473 ? 16.577 -3.188 -7.599 1.00 77.31 473 ASP A O 1
ATOM 3713 N N . LEU A 1 474 ? 15.773 -4.658 -9.096 1.00 79.50 474 LEU A N 1
ATOM 3714 C CA . LEU A 1 474 ? 14.650 -3.816 -9.500 1.00 79.50 474 LEU A CA 1
ATOM 3715 C C . LEU A 1 474 ? 13.591 -3.767 -8.403 1.00 79.50 474 LEU A C 1
ATOM 3717 O O . LEU A 1 474 ? 13.150 -2.672 -8.045 1.00 79.50 474 LEU A O 1
ATOM 3721 N N . ARG A 1 475 ? 13.225 -4.919 -7.826 1.00 86.94 475 ARG A N 1
ATOM 3722 C CA . ARG A 1 475 ? 12.312 -4.995 -6.675 1.00 86.94 475 ARG A CA 1
ATOM 3723 C C . ARG A 1 475 ? 12.795 -4.088 -5.541 1.00 86.94 475 ARG A C 1
ATOM 3725 O O . ARG A 1 475 ? 12.013 -3.281 -5.038 1.00 86.94 475 ARG A O 1
ATOM 3732 N N . LEU A 1 476 ? 14.087 -4.143 -5.209 1.00 86.94 476 LEU A N 1
ATOM 3733 C CA . LEU A 1 476 ? 14.718 -3.297 -4.196 1.00 86.94 476 LEU A CA 1
ATOM 3734 C C . LEU A 1 476 ? 14.596 -1.805 -4.533 1.00 86.94 476 LEU A C 1
ATOM 3736 O O . LEU A 1 476 ? 14.170 -1.013 -3.690 1.00 86.94 476 LEU A O 1
ATOM 3740 N N . THR A 1 477 ? 14.928 -1.426 -5.770 1.00 86.88 477 THR A N 1
ATOM 3741 C CA . THR A 1 477 ? 14.858 -0.033 -6.239 1.00 86.88 477 THR A CA 1
ATOM 3742 C C . THR A 1 477 ? 13.437 0.521 -6.121 1.00 86.88 477 THR A C 1
ATOM 3744 O O . THR A 1 477 ? 13.229 1.637 -5.642 1.00 86.88 477 THR A O 1
ATOM 3747 N N . TRP A 1 478 ? 12.428 -0.267 -6.500 1.00 89.38 478 TRP A N 1
ATOM 3748 C CA . TRP A 1 478 ? 11.029 0.141 -6.384 1.00 89.38 478 TRP A CA 1
ATOM 3749 C C . TRP A 1 478 ? 10.572 0.288 -4.933 1.00 89.38 478 TRP A C 1
ATOM 3751 O O . TRP A 1 478 ? 9.927 1.286 -4.609 1.00 89.38 478 TRP A O 1
ATOM 3761 N N . LEU A 1 479 ? 10.940 -0.643 -4.048 1.00 92.31 479 LEU A N 1
ATOM 3762 C CA . LEU A 1 479 ? 10.629 -0.547 -2.618 1.00 92.31 479 LEU A CA 1
ATOM 3763 C C . LEU A 1 479 ? 11.267 0.699 -1.981 1.00 92.31 479 LEU A C 1
ATOM 3765 O O . LEU A 1 479 ? 10.612 1.396 -1.203 1.00 92.31 479 LEU A O 1
ATOM 3769 N N . GLN A 1 480 ? 12.504 1.042 -2.351 1.00 91.25 480 GLN A N 1
ATOM 3770 C CA . GLN A 1 480 ? 13.156 2.280 -1.907 1.00 91.25 480 GLN A CA 1
ATOM 3771 C C . GLN A 1 480 ? 12.426 3.529 -2.421 1.00 91.25 480 GLN A C 1
ATOM 3773 O O . GLN A 1 480 ? 12.102 4.418 -1.632 1.00 91.25 480 GLN A O 1
ATOM 3778 N N . ASN A 1 481 ? 12.064 3.565 -3.706 1.00 90.88 481 ASN A N 1
ATOM 3779 C CA . ASN A 1 481 ? 11.298 4.672 -4.284 1.00 90.88 481 ASN A CA 1
ATOM 3780 C C . ASN A 1 481 ? 9.932 4.851 -3.597 1.00 90.88 481 ASN A C 1
ATOM 3782 O O . ASN A 1 481 ? 9.497 5.978 -3.337 1.00 90.88 481 ASN A O 1
ATOM 3786 N N . MET A 1 482 ? 9.248 3.751 -3.265 1.00 93.62 482 MET A N 1
ATOM 3787 C CA . MET A 1 482 ? 8.006 3.781 -2.485 1.00 93.62 482 MET A CA 1
ATOM 3788 C C . MET A 1 482 ? 8.243 4.351 -1.080 1.00 93.62 482 MET A C 1
ATOM 3790 O O . MET A 1 482 ? 7.485 5.222 -0.637 1.00 93.62 482 MET A O 1
ATOM 3794 N N . ALA A 1 483 ? 9.321 3.937 -0.403 1.00 94.88 483 ALA A N 1
ATOM 3795 C CA . ALA A 1 483 ? 9.698 4.454 0.912 1.00 94.88 483 ALA A CA 1
ATOM 3796 C C . ALA A 1 483 ? 9.941 5.973 0.889 1.00 94.88 483 ALA A C 1
ATOM 3798 O O . ALA A 1 483 ? 9.450 6.706 1.753 1.00 94.88 483 ALA A O 1
ATOM 3799 N N . GLU A 1 484 ? 10.640 6.477 -0.128 1.00 93.69 484 GLU A N 1
ATOM 3800 C CA . GLU A 1 484 ? 10.884 7.909 -0.308 1.00 93.69 484 GLU A CA 1
ATOM 3801 C C . GLU A 1 484 ? 9.589 8.689 -0.556 1.00 93.69 484 GLU A C 1
ATOM 3803 O O . GLU A 1 484 ? 9.365 9.743 0.049 1.00 93.69 484 GLU A O 1
ATOM 3808 N N . LYS A 1 485 ? 8.688 8.168 -1.401 1.00 91.69 485 LYS A N 1
ATOM 3809 C CA . LYS A 1 485 ? 7.373 8.786 -1.647 1.00 91.69 485 LYS A CA 1
ATOM 3810 C C . LYS A 1 485 ? 6.521 8.826 -0.377 1.00 91.69 485 LYS A C 1
ATOM 3812 O O . LYS A 1 485 ? 5.889 9.850 -0.109 1.00 91.69 485 LYS A O 1
ATOM 3817 N N . HIS A 1 486 ? 6.532 7.768 0.431 1.00 94.50 486 HIS A N 1
ATOM 3818 C CA . HIS A 1 486 ? 5.861 7.754 1.733 1.00 94.50 486 HIS A CA 1
ATOM 3819 C C . HIS A 1 486 ? 6.484 8.741 2.724 1.00 94.50 486 HIS A C 1
ATOM 3821 O O . HIS A 1 486 ? 5.754 9.450 3.420 1.00 94.50 486 HIS A O 1
ATOM 3827 N N . THR A 1 487 ? 7.811 8.865 2.736 1.00 95.00 487 THR A N 1
ATOM 3828 C CA . THR A 1 487 ? 8.532 9.822 3.588 1.00 95.00 487 THR A CA 1
ATOM 3829 C C . THR A 1 487 ? 8.177 11.265 3.228 1.00 95.00 487 THR A C 1
ATOM 3831 O O . THR A 1 487 ? 7.839 12.052 4.114 1.00 95.00 487 THR A O 1
ATOM 3834 N N . LYS A 1 488 ? 8.121 11.601 1.928 1.00 93.25 488 LYS A N 1
ATOM 3835 C CA . LYS A 1 488 ? 7.655 12.913 1.430 1.00 93.25 488 LYS A CA 1
ATOM 3836 C C . LYS A 1 488 ? 6.221 13.231 1.892 1.00 93.25 488 LYS A C 1
ATOM 3838 O O . LYS A 1 488 ? 5.915 14.380 2.199 1.00 93.25 488 LYS A O 1
ATOM 3843 N N . LYS A 1 489 ? 5.360 12.212 2.015 1.00 89.25 489 LYS A N 1
ATOM 3844 C CA . LYS A 1 489 ? 3.975 12.319 2.519 1.00 89.25 489 LYS A CA 1
ATOM 3845 C C . LYS A 1 489 ? 3.841 12.215 4.045 1.00 89.25 489 LYS A C 1
ATOM 3847 O O . LYS A 1 489 ? 2.727 12.290 4.554 1.00 89.25 489 LYS A O 1
ATOM 3852 N N . LYS A 1 490 ? 4.947 12.073 4.786 1.00 92.06 490 LYS A N 1
ATOM 3853 C CA . LYS A 1 490 ? 4.975 11.865 6.249 1.00 92.06 490 LYS A CA 1
ATOM 3854 C C . LYS A 1 490 ? 4.282 10.573 6.715 1.00 92.06 490 LYS A C 1
ATOM 3856 O O . LYS A 1 490 ? 3.908 10.452 7.881 1.00 92.06 490 LYS A O 1
ATOM 3861 N N . CYS A 1 491 ? 4.155 9.586 5.832 1.00 92.81 491 CYS A N 1
ATOM 3862 C CA . CYS A 1 491 ? 3.710 8.227 6.146 1.00 92.81 491 CYS A CA 1
ATOM 3863 C C . CYS A 1 491 ? 4.913 7.386 6.606 1.00 92.81 491 CYS A C 1
ATOM 3865 O O . CYS A 1 491 ? 5.367 6.484 5.904 1.00 92.81 491 CYS A O 1
ATOM 3867 N N . TYR A 1 492 ? 5.492 7.729 7.761 1.00 94.88 492 TYR A N 1
ATOM 3868 C CA . TYR A 1 492 ? 6.765 7.140 8.207 1.00 94.88 492 TYR A CA 1
ATOM 3869 C C . TYR A 1 492 ? 6.674 5.640 8.493 1.00 94.88 492 TYR A C 1
ATOM 3871 O O . TYR A 1 492 ? 7.637 4.914 8.268 1.00 94.88 492 TYR A O 1
ATOM 3879 N N . THR A 1 493 ? 5.521 5.163 8.969 1.00 94.31 493 THR A N 1
ATOM 3880 C CA . THR A 1 493 ? 5.310 3.737 9.224 1.00 94.31 493 THR A CA 1
ATOM 3881 C C . THR A 1 493 ? 5.378 2.928 7.931 1.00 94.31 493 THR A C 1
ATOM 3883 O O . THR A 1 493 ? 6.087 1.934 7.880 1.00 94.31 493 THR A O 1
ATOM 3886 N N . GLU A 1 494 ? 4.674 3.351 6.884 1.00 95.88 494 GLU A N 1
ATOM 3887 C CA . GLU A 1 494 ? 4.649 2.667 5.586 1.00 95.88 494 GLU A CA 1
ATOM 3888 C C . GLU A 1 494 ? 6.015 2.749 4.894 1.00 95.88 494 GLU A C 1
ATOM 3890 O O . GLU A 1 494 ? 6.476 1.764 4.322 1.00 95.88 494 GLU A O 1
ATOM 3895 N N . ALA A 1 495 ? 6.709 3.887 5.022 1.00 96.88 495 ALA A N 1
ATOM 3896 C CA . ALA A 1 495 ? 8.083 4.029 4.549 1.00 96.88 495 ALA A CA 1
ATOM 3897 C C . ALA A 1 495 ? 9.039 3.043 5.243 1.00 96.88 495 ALA A C 1
ATOM 3899 O O . ALA A 1 495 ? 9.823 2.374 4.573 1.00 96.88 495 ALA A O 1
ATOM 3900 N N . ALA A 1 496 ? 8.935 2.898 6.570 1.00 97.00 496 ALA A N 1
ATOM 3901 C CA . ALA A 1 496 ? 9.709 1.914 7.321 1.00 97.00 496 ALA A CA 1
ATOM 3902 C C . ALA A 1 496 ? 9.396 0.482 6.863 1.00 97.00 496 ALA A C 1
ATOM 3904 O O . ALA A 1 496 ? 10.313 -0.307 6.667 1.00 97.00 496 ALA A O 1
ATOM 3905 N N . MET A 1 497 ? 8.120 0.160 6.621 1.00 96.44 497 MET A N 1
ATOM 3906 C CA . MET A 1 497 ? 7.719 -1.152 6.104 1.00 96.44 497 MET A CA 1
ATOM 3907 C C . MET A 1 497 ? 8.321 -1.443 4.725 1.00 96.44 497 MET A C 1
ATOM 3909 O O . MET A 1 497 ? 8.808 -2.547 4.511 1.00 96.44 497 MET A O 1
ATOM 3913 N N . CYS A 1 498 ? 8.369 -0.463 3.816 1.00 96.69 498 CYS A N 1
ATOM 3914 C CA . CYS A 1 498 ? 9.032 -0.626 2.515 1.00 96.69 498 CYS A CA 1
ATOM 3915 C C . CYS A 1 498 ? 10.522 -0.974 2.674 1.00 96.69 498 CYS A C 1
ATOM 3917 O O . CYS A 1 498 ? 11.029 -1.857 1.986 1.00 96.69 498 CYS A O 1
ATOM 3919 N N . LEU A 1 499 ? 11.217 -0.323 3.615 1.00 96.56 499 LEU A N 1
ATOM 3920 C CA . LEU A 1 499 ? 12.622 -0.619 3.914 1.00 96.56 499 LEU A CA 1
ATOM 3921 C C . LEU A 1 499 ? 12.818 -1.980 4.594 1.00 96.56 499 LEU A C 1
ATOM 3923 O O . LEU A 1 499 ? 13.825 -2.635 4.349 1.00 96.56 499 LEU A O 1
ATOM 3927 N N . VAL A 1 500 ? 11.870 -2.425 5.422 1.00 96.38 500 VAL A N 1
ATOM 3928 C CA . VAL A 1 500 ? 11.891 -3.769 6.024 1.00 96.38 500 VAL A CA 1
ATOM 3929 C C . VAL A 1 500 ? 11.735 -4.846 4.951 1.00 96.38 500 VAL A C 1
ATOM 3931 O O . VAL A 1 500 ? 12.488 -5.812 4.968 1.00 96.38 500 VAL A O 1
ATOM 3934 N N . HIS A 1 501 ? 10.819 -4.666 3.994 1.00 94.94 501 HIS A N 1
ATOM 3935 C CA . HIS A 1 501 ? 10.687 -5.564 2.840 1.00 94.94 501 HIS A CA 1
ATOM 3936 C C . HIS A 1 501 ? 11.968 -5.571 1.988 1.00 94.94 501 HIS A C 1
ATOM 3938 O O . HIS A 1 501 ? 12.487 -6.632 1.656 1.00 94.94 501 HIS A O 1
ATOM 3944 N N . ALA A 1 502 ? 12.548 -4.397 1.723 1.00 93.50 502 ALA A N 1
ATOM 3945 C CA . ALA A 1 502 ? 13.832 -4.272 1.035 1.00 93.50 502 ALA A CA 1
ATOM 3946 C C . ALA A 1 502 ? 14.973 -5.008 1.765 1.00 93.50 502 ALA A C 1
ATOM 3948 O O . ALA A 1 502 ? 15.756 -5.718 1.140 1.00 93.50 502 ALA A O 1
ATOM 3949 N N . ALA A 1 503 ? 15.063 -4.862 3.089 1.00 94.12 503 ALA A N 1
ATOM 3950 C CA . ALA A 1 503 ? 16.063 -5.541 3.907 1.00 94.12 503 ALA A CA 1
ATOM 3951 C C . ALA A 1 503 ? 15.861 -7.061 3.927 1.00 94.12 503 ALA A C 1
ATOM 3953 O O . ALA A 1 503 ? 16.834 -7.804 3.877 1.00 94.12 503 ALA A O 1
ATOM 3954 N N . ALA A 1 504 ? 14.614 -7.527 3.963 1.00 92.81 504 ALA A N 1
ATOM 3955 C CA . ALA A 1 504 ? 14.300 -8.947 3.925 1.00 92.81 504 ALA A CA 1
ATOM 3956 C C . ALA A 1 504 ? 14.645 -9.596 2.584 1.00 92.81 504 ALA A C 1
ATOM 3958 O O . ALA A 1 504 ? 15.199 -10.689 2.580 1.00 92.81 504 ALA A O 1
ATOM 3959 N N . LEU A 1 505 ? 14.401 -8.902 1.469 1.00 89.75 505 LEU A N 1
ATOM 3960 C CA . LEU A 1 505 ? 14.836 -9.335 0.140 1.00 89.75 505 LEU A CA 1
ATOM 3961 C C . LEU A 1 505 ? 16.365 -9.470 0.065 1.00 89.75 505 LEU A C 1
ATOM 3963 O O . LEU A 1 505 ? 16.885 -10.467 -0.429 1.00 89.75 505 LEU A O 1
ATOM 3967 N N . VAL A 1 506 ? 17.095 -8.481 0.594 1.00 89.19 506 VAL A N 1
ATOM 3968 C CA . VAL A 1 506 ? 18.564 -8.536 0.674 1.00 89.19 506 VAL A CA 1
ATOM 3969 C C . VAL A 1 506 ? 19.023 -9.680 1.580 1.00 89.19 506 VAL A C 1
ATOM 3971 O O . VAL A 1 506 ? 19.979 -10.366 1.241 1.00 89.19 506 VAL A O 1
ATOM 3974 N N . ALA A 1 507 ? 18.356 -9.907 2.713 1.00 89.56 507 ALA A N 1
ATOM 3975 C CA . ALA A 1 507 ? 18.691 -10.996 3.626 1.00 89.56 507 ALA A CA 1
ATOM 3976 C C . ALA A 1 507 ? 18.432 -12.378 3.011 1.00 89.56 507 ALA A C 1
ATOM 3978 O O . ALA A 1 507 ? 19.266 -13.262 3.174 1.00 89.56 507 ALA A O 1
ATOM 3979 N N . GLU A 1 508 ? 17.325 -12.557 2.280 1.00 87.00 508 GLU A N 1
ATOM 3980 C CA . GLU A 1 508 ? 17.047 -13.781 1.516 1.00 87.00 508 GLU A CA 1
ATOM 3981 C C . GLU A 1 508 ? 18.201 -14.049 0.544 1.00 87.00 508 GLU A C 1
ATOM 3983 O O . GLU A 1 508 ? 18.798 -15.122 0.575 1.00 87.00 508 GLU A O 1
ATOM 3988 N N . TYR A 1 509 ? 18.600 -13.033 -0.228 1.00 81.56 509 TYR A N 1
ATOM 3989 C CA . TYR A 1 509 ? 19.714 -13.141 -1.167 1.00 81.56 509 TYR A CA 1
ATOM 3990 C C . TYR A 1 509 ? 21.054 -13.471 -0.496 1.00 81.56 509 TYR A C 1
ATOM 3992 O O . TYR A 1 509 ? 21.733 -14.407 -0.908 1.00 81.56 509 TYR A O 1
ATOM 4000 N N . LEU A 1 510 ? 21.429 -12.748 0.564 1.00 82.62 510 LEU A N 1
ATOM 4001 C CA . LEU A 1 510 ? 22.680 -13.002 1.288 1.00 82.62 510 LEU A CA 1
ATOM 4002 C C . LEU A 1 510 ? 22.710 -14.408 1.900 1.00 82.62 510 LEU A C 1
ATOM 4004 O O . LEU A 1 510 ? 23.752 -15.055 1.857 1.00 82.62 510 LEU A O 1
ATOM 4008 N N . SER A 1 511 ? 21.574 -14.905 2.401 1.00 81.62 511 SER A N 1
ATOM 4009 C CA . SER A 1 511 ? 21.481 -16.260 2.958 1.00 81.62 511 SER A CA 1
ATOM 4010 C C . SER A 1 511 ? 21.649 -17.370 1.914 1.00 81.62 511 SER A C 1
ATOM 4012 O O . SER A 1 511 ? 22.053 -18.474 2.266 1.00 81.62 511 SER A O 1
ATOM 4014 N N . MET A 1 512 ? 21.380 -17.083 0.633 1.00 76.06 512 MET A N 1
ATOM 4015 C CA . MET A 1 512 ? 21.650 -18.011 -0.472 1.00 76.06 512 MET A CA 1
ATOM 4016 C C . MET A 1 512 ? 23.127 -18.020 -0.887 1.00 76.06 512 MET A C 1
ATOM 4018 O O . MET A 1 512 ? 23.604 -19.031 -1.396 1.00 76.06 512 MET A O 1
ATOM 4022 N N . LEU A 1 513 ? 23.852 -16.917 -0.672 1.00 72.00 513 LEU A N 1
ATOM 4023 C CA . LEU A 1 513 ? 25.278 -16.812 -0.992 1.00 72.00 513 LEU A CA 1
ATOM 4024 C C . LEU A 1 513 ? 26.172 -17.402 0.098 1.00 72.00 513 LEU A C 1
ATOM 4026 O O . LEU A 1 513 ? 27.137 -18.106 -0.195 1.00 72.00 513 LEU A O 1
ATOM 4030 N N . GLU A 1 514 ? 25.883 -17.070 1.354 1.00 68.69 514 GLU A N 1
ATOM 4031 C CA . GLU A 1 514 ? 26.769 -17.349 2.476 1.00 68.69 514 GLU A CA 1
ATOM 4032 C C . GLU A 1 514 ? 25.970 -17.829 3.694 1.00 68.69 514 GLU A C 1
ATOM 4034 O O . GLU A 1 514 ? 25.127 -17.113 4.234 1.00 68.69 514 GLU A O 1
ATOM 4039 N N . ASP A 1 515 ? 26.282 -19.030 4.182 1.00 68.88 515 ASP A N 1
ATOM 4040 C CA . ASP A 1 515 ? 25.688 -19.575 5.407 1.00 68.88 515 ASP A CA 1
ATOM 4041 C C . ASP A 1 515 ? 26.470 -19.093 6.644 1.00 68.88 515 ASP A C 1
ATOM 4043 O O . ASP A 1 515 ? 27.275 -19.812 7.246 1.00 68.88 515 ASP A O 1
ATOM 4047 N N . HIS A 1 516 ? 26.292 -17.816 6.989 1.00 78.50 516 HIS A N 1
ATOM 4048 C CA . HIS A 1 516 ? 26.847 -17.226 8.206 1.00 78.50 516 HIS A CA 1
ATOM 4049 C C . HIS A 1 516 ? 25.829 -17.272 9.349 1.00 78.50 516 HIS A C 1
ATOM 4051 O O . HIS A 1 516 ? 24.764 -16.664 9.282 1.00 78.50 516 HIS A O 1
ATOM 4057 N N . SER A 1 517 ? 26.200 -17.881 10.481 1.00 79.69 517 SER A N 1
ATOM 4058 C CA . SER A 1 517 ? 25.309 -18.040 11.644 1.00 79.69 517 SER A CA 1
ATOM 4059 C C . SER A 1 517 ? 24.848 -16.731 12.305 1.00 79.69 517 SER A C 1
ATOM 4061 O O . SER A 1 517 ? 23.956 -16.757 13.149 1.00 79.69 517 SER A O 1
ATOM 4063 N N . TYR A 1 518 ? 25.510 -15.607 12.013 1.00 85.00 518 TYR A N 1
ATOM 4064 C CA . TYR A 1 518 ? 25.162 -14.283 12.539 1.00 85.00 518 TYR A CA 1
ATOM 4065 C C . TYR A 1 518 ? 24.259 -13.475 11.594 1.00 85.00 518 TYR A C 1
ATOM 4067 O O . TYR A 1 518 ? 23.750 -12.431 12.006 1.00 85.00 518 TYR A O 1
ATOM 4075 N N . LEU A 1 519 ? 24.073 -13.922 10.346 1.00 86.12 519 LEU A N 1
ATOM 4076 C CA . LEU A 1 519 ? 23.166 -13.290 9.392 1.00 86.12 519 LEU A CA 1
ATOM 4077 C C . LEU A 1 519 ? 21.726 -13.787 9.600 1.00 86.12 519 LEU A C 1
ATOM 4079 O O . LEU A 1 519 ? 21.511 -14.882 10.126 1.00 86.12 519 LEU A O 1
ATOM 4083 N N . PRO A 1 520 ? 20.712 -12.993 9.210 1.00 86.12 520 PRO A N 1
ATOM 4084 C CA . PRO A 1 520 ? 19.328 -13.438 9.266 1.00 86.12 520 PRO A CA 1
ATOM 4085 C C . PRO A 1 520 ? 19.104 -14.609 8.303 1.00 86.12 520 PRO A C 1
ATOM 4087 O O . PRO A 1 520 ? 19.548 -14.569 7.158 1.00 86.12 520 PRO A O 1
ATOM 4090 N N . VAL A 1 521 ? 18.340 -15.610 8.746 1.00 84.81 521 VAL A N 1
ATOM 4091 C CA . VAL A 1 521 ? 17.834 -16.698 7.897 1.00 84.81 521 VAL A CA 1
ATOM 4092 C C . VAL A 1 521 ? 16.714 -16.132 7.021 1.00 84.81 521 VAL A C 1
ATOM 4094 O O . VAL A 1 521 ? 15.534 -16.191 7.388 1.00 84.81 521 VAL A O 1
ATOM 4097 N N . GLY A 1 522 ? 17.111 -15.463 5.942 1.00 85.69 522 GLY A N 1
ATOM 4098 C CA . GLY A 1 522 ? 16.243 -14.851 4.944 1.00 85.69 522 GLY A CA 1
ATOM 4099 C C . GLY A 1 522 ? 15.128 -13.954 5.494 1.00 85.69 522 GLY A C 1
ATOM 4100 O O . GLY A 1 522 ? 15.225 -13.336 6.561 1.00 85.69 522 GLY A O 1
ATOM 4101 N N . SER A 1 523 ? 14.030 -13.910 4.751 1.00 87.62 523 SER A N 1
ATOM 4102 C CA . SER A 1 523 ? 12.800 -13.166 5.029 1.00 87.62 523 SER A CA 1
ATOM 4103 C C . SER A 1 523 ? 12.062 -13.652 6.282 1.00 87.62 523 SER A C 1
ATOM 4105 O O . SER A 1 523 ? 11.422 -12.855 6.974 1.00 87.62 523 SER A O 1
ATOM 4107 N N . VAL A 1 524 ? 12.201 -14.930 6.654 1.00 89.81 524 VAL A N 1
ATOM 4108 C CA . VAL A 1 524 ? 11.552 -15.524 7.841 1.00 89.81 524 VAL A CA 1
ATOM 4109 C C . VAL A 1 524 ? 12.008 -14.841 9.132 1.00 89.81 524 VAL A C 1
ATOM 4111 O O . VAL A 1 524 ? 11.206 -14.622 10.044 1.00 89.81 524 VAL A O 1
ATOM 4114 N N . SER A 1 525 ? 13.268 -14.404 9.193 1.00 90.56 525 SER A N 1
ATOM 4115 C CA . SER A 1 525 ? 13.820 -13.688 10.353 1.00 90.56 525 SER A CA 1
ATOM 4116 C C . SER A 1 525 ? 13.109 -12.359 10.651 1.00 90.56 525 SER A C 1
ATOM 4118 O O . SER A 1 525 ? 13.156 -11.859 11.774 1.00 90.56 525 SER A O 1
ATOM 4120 N N . PHE A 1 526 ? 12.393 -11.802 9.672 1.00 94.25 526 PHE A N 1
ATOM 4121 C CA . PH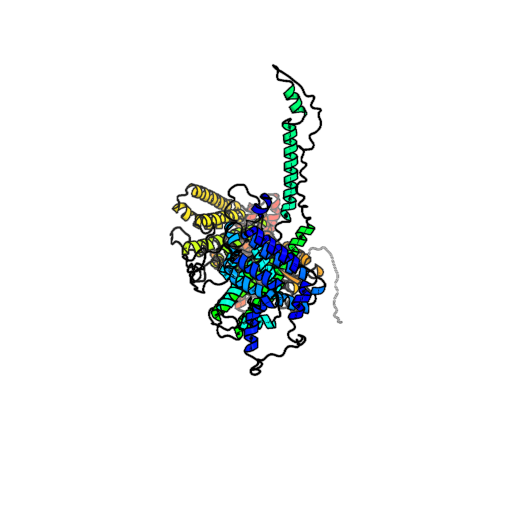E A 1 526 ? 11.680 -10.529 9.773 1.00 94.25 526 PHE A CA 1
ATOM 4122 C C . PHE A 1 526 ? 10.204 -10.691 10.167 1.00 94.25 526 PHE A C 1
ATOM 4124 O O . PHE A 1 526 ? 9.516 -9.690 10.383 1.00 94.25 526 PHE A O 1
ATOM 4131 N N . GLN A 1 527 ? 9.699 -11.920 10.322 1.00 91.94 527 GLN A N 1
ATOM 4132 C CA . GLN A 1 527 ? 8.285 -12.193 10.613 1.00 91.94 527 GLN A CA 1
ATOM 4133 C C . GLN A 1 527 ? 7.802 -11.548 11.925 1.00 91.94 527 GLN A C 1
ATOM 4135 O O . GLN A 1 527 ? 6.648 -11.123 12.021 1.00 91.94 527 GLN A O 1
ATOM 4140 N N . ASN A 1 528 ? 8.698 -11.413 12.910 1.00 89.19 528 ASN A N 1
ATOM 4141 C CA . ASN A 1 528 ? 8.420 -10.726 14.177 1.00 89.19 528 ASN A CA 1
ATOM 4142 C C . ASN A 1 528 ? 8.167 -9.220 13.993 1.00 89.19 528 ASN A C 1
ATOM 4144 O O . ASN A 1 528 ? 7.436 -8.619 14.778 1.00 89.19 528 ASN A O 1
ATOM 4148 N N . ILE A 1 529 ? 8.742 -8.615 12.948 1.00 93.38 529 ILE A N 1
ATOM 4149 C CA . ILE A 1 529 ? 8.479 -7.224 12.568 1.00 93.38 529 ILE A CA 1
ATOM 4150 C C . ILE A 1 529 ? 7.173 -7.167 11.776 1.00 93.38 529 ILE A C 1
ATOM 4152 O O . ILE A 1 529 ? 6.278 -6.399 12.119 1.00 93.38 529 ILE A O 1
ATOM 4156 N N . SER A 1 530 ? 7.030 -7.992 10.736 1.00 93.06 530 SER A N 1
ATOM 4157 C CA . SER A 1 530 ? 5.780 -8.096 9.986 1.00 93.06 530 SER A CA 1
ATOM 4158 C C . SER A 1 530 ? 5.634 -9.428 9.266 1.00 93.06 530 SER A C 1
ATOM 4160 O O . SER A 1 530 ? 6.504 -9.852 8.513 1.00 93.06 530 SER A O 1
ATOM 4162 N N . SER A 1 531 ? 4.452 -10.031 9.402 1.00 91.69 531 SER A N 1
ATOM 4163 C CA . SER A 1 531 ? 4.082 -11.241 8.659 1.00 91.69 531 SER A CA 1
ATOM 4164 C C . SER A 1 531 ? 4.012 -11.050 7.139 1.00 91.69 531 SER A C 1
ATOM 4166 O O . SER A 1 531 ? 4.068 -12.033 6.410 1.00 91.69 531 SER A O 1
ATOM 4168 N N . ASN A 1 532 ? 3.882 -9.809 6.652 1.00 93.81 532 ASN A N 1
ATOM 4169 C CA . ASN A 1 532 ? 3.768 -9.543 5.215 1.00 93.81 532 ASN A CA 1
ATOM 4170 C C . ASN A 1 532 ? 5.101 -9.722 4.480 1.00 93.81 532 ASN A C 1
ATOM 4172 O O . ASN A 1 532 ? 5.100 -9.897 3.271 1.00 93.81 532 ASN A O 1
ATOM 4176 N N . VAL A 1 533 ? 6.221 -9.699 5.204 1.00 92.38 533 VAL A N 1
ATOM 4177 C CA . VAL A 1 533 ? 7.576 -9.779 4.641 1.00 92.38 533 VAL A CA 1
ATOM 4178 C C . VAL A 1 533 ? 7.858 -11.129 3.979 1.00 92.38 533 VAL A C 1
ATOM 4180 O O . VAL A 1 533 ? 8.720 -11.226 3.114 1.00 92.38 533 VAL A O 1
ATOM 4183 N N . LEU A 1 534 ? 7.078 -12.156 4.320 1.00 89.62 534 LEU A N 1
ATOM 4184 C CA . LEU A 1 534 ? 7.135 -13.457 3.657 1.00 89.62 534 LEU A CA 1
ATOM 4185 C C . LEU A 1 534 ? 6.799 -13.377 2.157 1.00 89.62 534 LEU A C 1
ATOM 4187 O O . LEU A 1 534 ? 7.110 -14.311 1.429 1.00 89.62 534 LEU A O 1
ATOM 4191 N N . GLU A 1 535 ? 6.205 -12.274 1.679 1.00 86.88 535 GLU A N 1
ATOM 4192 C CA . GLU A 1 535 ? 6.034 -12.029 0.240 1.00 86.88 535 GLU A CA 1
ATOM 4193 C C . GLU A 1 535 ? 7.370 -11.889 -0.510 1.00 86.88 535 GLU A C 1
ATOM 4195 O O . GLU A 1 535 ? 7.402 -12.096 -1.718 1.00 86.88 535 GLU A O 1
ATOM 4200 N N . GLU A 1 536 ? 8.457 -11.558 0.194 1.00 86.69 536 GLU A N 1
ATOM 4201 C CA . GLU A 1 536 ? 9.806 -11.443 -0.373 1.00 86.69 536 GLU A CA 1
ATOM 4202 C C . GLU A 1 536 ? 10.579 -12.771 -0.333 1.00 86.69 536 GLU A C 1
ATOM 4204 O O . GLU A 1 536 ? 11.714 -12.822 -0.802 1.00 86.69 536 GLU A O 1
ATOM 4209 N N . SER A 1 537 ? 9.994 -13.839 0.227 1.00 80.06 537 SER A N 1
ATOM 4210 C CA . SER A 1 537 ? 10.620 -15.161 0.184 1.00 80.06 537 SER A CA 1
ATOM 4211 C C . SER A 1 537 ? 10.632 -15.666 -1.256 1.00 80.06 537 SER A C 1
ATOM 4213 O O . SER A 1 537 ? 9.613 -15.614 -1.956 1.00 80.06 537 SER A O 1
ATOM 4215 N N . ALA A 1 538 ? 11.794 -16.121 -1.715 1.00 60.50 538 ALA A N 1
ATOM 4216 C CA . ALA A 1 538 ? 11.992 -16.538 -3.094 1.00 60.50 538 ALA A CA 1
ATOM 4217 C C . ALA A 1 538 ? 11.222 -17.842 -3.367 1.00 60.50 538 ALA A C 1
ATOM 4219 O O . ALA A 1 538 ? 11.677 -18.936 -3.049 1.00 60.50 538 ALA A O 1
ATOM 4220 N N . VAL A 1 539 ? 10.039 -17.751 -3.980 1.00 50.06 539 VAL A N 1
ATOM 4221 C CA . VAL A 1 539 ? 9.336 -18.926 -4.518 1.00 50.06 539 VAL A CA 1
ATOM 4222 C C . VAL A 1 539 ? 9.876 -19.205 -5.917 1.00 50.06 539 VAL A C 1
ATOM 4224 O O . VAL A 1 539 ? 9.231 -18.885 -6.910 1.00 50.06 539 VAL A O 1
ATOM 4227 N N . SER A 1 540 ? 11.098 -19.721 -6.022 1.00 45.72 540 SER A N 1
ATOM 4228 C CA . SER A 1 540 ? 11.530 -20.524 -7.178 1.00 45.72 540 SER A CA 1
ATOM 4229 C C . SER A 1 540 ? 12.940 -21.078 -6.977 1.00 45.72 540 SER A C 1
ATOM 4231 O O . SER A 1 540 ? 13.904 -20.330 -6.857 1.00 45.72 540 SER A O 1
ATOM 4233 N N . ASP A 1 541 ? 13.021 -22.408 -6.993 1.00 40.81 541 ASP A N 1
ATOM 4234 C CA . ASP A 1 541 ? 14.237 -23.234 -6.898 1.00 40.81 541 ASP A CA 1
ATOM 4235 C C . ASP A 1 541 ? 15.205 -23.005 -8.088 1.00 40.81 541 ASP A C 1
ATOM 4237 O O . ASP A 1 541 ? 16.385 -23.328 -8.010 1.00 40.81 541 ASP A O 1
ATOM 4241 N N . ASP A 1 542 ? 14.715 -22.402 -9.181 1.00 47.50 542 ASP A N 1
ATOM 4242 C CA . ASP A 1 542 ? 15.426 -22.283 -10.463 1.00 47.50 542 ASP A CA 1
ATOM 4243 C C . ASP A 1 542 ? 15.973 -20.869 -10.773 1.00 47.50 542 ASP A C 1
ATOM 4245 O O . ASP A 1 542 ? 16.620 -20.681 -11.802 1.00 47.50 542 ASP A O 1
ATOM 4249 N N . THR A 1 543 ? 15.715 -19.851 -9.937 1.00 50.03 543 THR A N 1
ATOM 4250 C CA . THR A 1 543 ? 15.891 -18.433 -10.351 1.00 50.03 543 THR A CA 1
ATOM 4251 C C . THR A 1 543 ? 17.153 -17.760 -9.813 1.00 50.03 543 THR A C 1
ATOM 4253 O O . THR A 1 543 ? 17.457 -16.635 -10.203 1.00 50.03 543 THR A O 1
ATOM 4256 N N . LEU A 1 544 ? 17.908 -18.407 -8.923 1.00 51.25 544 LEU A N 1
ATOM 4257 C CA . LEU A 1 544 ? 19.111 -17.820 -8.325 1.00 51.25 544 LEU A CA 1
ATOM 4258 C C . LEU A 1 544 ? 20.204 -18.881 -8.165 1.00 51.25 544 LEU A C 1
ATOM 4260 O O . LEU A 1 544 ? 20.524 -19.297 -7.056 1.00 51.25 544 LEU A O 1
ATOM 4264 N N . SER A 1 545 ? 20.813 -19.308 -9.273 1.00 49.16 545 SER A N 1
ATOM 4265 C CA . SER A 1 545 ? 22.173 -19.841 -9.195 1.00 49.16 545 SER A CA 1
ATOM 4266 C C . SER A 1 545 ? 23.116 -18.667 -8.891 1.00 49.16 545 SER A C 1
ATOM 4268 O O . SER A 1 545 ? 23.232 -17.767 -9.726 1.00 49.16 545 SER A O 1
ATOM 4270 N N . PRO A 1 546 ? 23.796 -18.642 -7.732 1.00 48.22 546 PRO A N 1
ATOM 4271 C CA . PRO A 1 546 ? 24.658 -17.525 -7.333 1.00 48.22 546 PRO A CA 1
ATOM 4272 C C . PRO A 1 546 ? 25.906 -17.353 -8.216 1.00 48.22 546 PRO A C 1
ATOM 4274 O O . PRO A 1 546 ? 26.614 -16.355 -8.098 1.00 48.22 546 PRO A O 1
ATOM 4277 N N . ASP A 1 547 ? 26.151 -18.310 -9.115 1.00 45.44 547 ASP A N 1
ATOM 4278 C CA . ASP A 1 547 ? 27.321 -18.371 -9.989 1.00 45.44 547 ASP A CA 1
ATOM 4279 C C . ASP A 1 547 ? 27.099 -17.751 -11.389 1.00 45.44 547 ASP A C 1
ATOM 4281 O O . ASP A 1 547 ? 28.027 -17.760 -12.200 1.00 45.44 547 ASP A O 1
ATOM 4285 N N . GLU A 1 548 ? 25.910 -17.208 -11.703 1.00 44.38 548 GLU A N 1
ATOM 4286 C CA . GLU A 1 548 ? 25.644 -16.553 -12.998 1.00 44.38 548 GLU A CA 1
ATOM 4287 C C . GLU A 1 548 ? 25.805 -15.017 -12.946 1.00 44.38 548 GLU A C 1
ATOM 4289 O O . GLU A 1 548 ? 25.258 -14.314 -12.096 1.00 44.38 548 GLU A O 1
ATOM 4294 N N . ASP A 1 549 ? 26.599 -14.498 -13.888 1.00 43.59 549 ASP A N 1
ATOM 4295 C CA . ASP A 1 549 ? 27.146 -13.140 -13.962 1.00 43.59 549 ASP A CA 1
ATOM 4296 C C . ASP A 1 549 ? 26.132 -11.986 -13.736 1.00 43.59 549 ASP A C 1
ATOM 4298 O O . ASP A 1 549 ? 25.291 -11.683 -14.582 1.00 43.59 549 ASP A O 1
ATOM 4302 N N . GLY A 1 550 ? 26.313 -11.216 -12.652 1.00 50.62 550 GLY A N 1
ATOM 4303 C CA . GLY A 1 550 ? 25.874 -9.811 -12.553 1.00 50.62 550 GLY A CA 1
ATOM 4304 C C . GLY A 1 550 ? 24.515 -9.519 -11.901 1.00 50.62 550 GLY A C 1
ATOM 4305 O O . GLY A 1 550 ? 24.207 -8.342 -11.686 1.00 50.62 550 GLY A O 1
ATOM 4306 N N . VAL A 1 551 ? 23.730 -10.532 -11.530 1.00 47.06 551 VAL A N 1
ATOM 4307 C CA . VAL A 1 551 ? 22.499 -10.366 -10.732 1.00 47.06 551 VAL A CA 1
ATOM 4308 C C . VAL A 1 551 ? 22.884 -9.975 -9.293 1.00 47.06 551 VAL A C 1
ATOM 4310 O O . VAL A 1 551 ? 23.831 -10.528 -8.741 1.00 47.06 551 VAL A O 1
ATOM 4313 N N . CYS A 1 552 ? 22.227 -8.975 -8.691 1.00 53.16 552 CYS A N 1
ATOM 4314 C CA . CYS A 1 552 ? 22.511 -8.457 -7.340 1.00 53.16 552 CYS A CA 1
ATOM 4315 C C . CYS A 1 552 ? 23.904 -7.830 -7.138 1.00 53.16 552 CYS A C 1
ATOM 4317 O O . CYS A 1 552 ? 24.439 -7.821 -6.030 1.00 53.16 552 CYS A O 1
ATOM 4319 N N . SER A 1 553 ? 24.499 -7.234 -8.176 1.00 54.47 553 SER A N 1
ATOM 4320 C CA . SER A 1 553 ? 25.748 -6.453 -8.036 1.00 54.47 553 SER A CA 1
ATOM 4321 C C . SER A 1 553 ? 25.540 -5.068 -7.393 1.00 54.47 553 SER A C 1
ATOM 4323 O O . SER A 1 553 ? 26.478 -4.269 -7.284 1.00 54.47 553 SER A O 1
ATOM 4325 N N . GLY A 1 554 ? 24.306 -4.730 -7.004 1.00 59.72 554 GLY A N 1
ATOM 4326 C CA . GLY A 1 554 ? 23.969 -3.462 -6.370 1.00 59.72 554 GLY A CA 1
ATOM 4327 C C . GLY A 1 554 ? 24.674 -3.267 -5.023 1.00 59.72 554 GLY A C 1
ATOM 4328 O O . GLY A 1 554 ? 24.779 -4.181 -4.212 1.00 59.72 554 GLY A O 1
ATOM 4329 N N . ARG A 1 555 ? 25.082 -2.023 -4.723 1.00 67.25 555 ARG A N 1
ATOM 4330 C CA . ARG A 1 555 ? 25.786 -1.631 -3.475 1.00 67.25 555 ARG A CA 1
ATOM 4331 C C . ARG A 1 555 ? 25.098 -2.067 -2.168 1.00 67.25 555 ARG A C 1
ATOM 4333 O O . ARG A 1 555 ? 25.719 -2.061 -1.109 1.00 67.25 555 ARG A O 1
ATOM 4340 N N . TYR A 1 556 ? 23.806 -2.376 -2.242 1.00 72.56 556 TYR A N 1
ATOM 4341 C CA . TYR A 1 556 ? 22.958 -2.737 -1.113 1.00 72.56 556 TYR A CA 1
ATOM 4342 C C . TYR A 1 556 ? 22.919 -4.240 -0.814 1.00 72.56 556 TYR A C 1
ATOM 4344 O O . TYR A 1 556 ? 22.609 -4.587 0.323 1.00 72.56 556 TYR A O 1
ATOM 4352 N N . PHE A 1 557 ? 23.288 -5.114 -1.758 1.00 81.69 557 PHE A N 1
ATOM 4353 C CA . PHE A 1 557 ? 23.390 -6.567 -1.552 1.00 81.69 557 PHE A CA 1
ATOM 4354 C C . PHE A 1 557 ? 24.710 -6.938 -0.865 1.00 81.69 557 PHE A C 1
ATOM 4356 O O . PHE A 1 557 ? 25.505 -7.736 -1.344 1.00 81.69 557 PHE A O 1
ATOM 4363 N N . THR A 1 558 ? 24.972 -6.288 0.265 1.00 86.56 558 THR A N 1
ATOM 4364 C CA . THR A 1 558 ? 26.119 -6.537 1.139 1.00 86.56 558 THR A CA 1
ATOM 4365 C C . THR A 1 558 ? 25.646 -6.480 2.584 1.00 86.56 558 THR A C 1
ATOM 4367 O O . THR A 1 558 ? 24.653 -5.810 2.878 1.00 86.56 558 THR A O 1
ATOM 4370 N N . GLU A 1 559 ? 26.381 -7.086 3.518 1.00 88.06 559 GLU A N 1
ATOM 4371 C CA . GLU A 1 559 ? 26.046 -6.987 4.947 1.00 88.06 559 GLU A CA 1
ATOM 4372 C C . GLU A 1 559 ? 25.947 -5.524 5.419 1.00 88.06 559 GLU A C 1
ATOM 4374 O O . GLU A 1 559 ? 25.063 -5.151 6.190 1.00 88.06 559 GLU A O 1
ATOM 4379 N N . SER A 1 560 ? 26.818 -4.653 4.896 1.00 87.69 560 SER A N 1
ATOM 4380 C CA . SER A 1 560 ? 26.792 -3.217 5.196 1.00 87.69 560 SER A CA 1
ATOM 4381 C C . SER A 1 560 ? 25.548 -2.510 4.645 1.00 87.69 560 SER A C 1
ATOM 4383 O O . SER A 1 560 ? 25.004 -1.621 5.303 1.00 87.69 560 SER A O 1
ATOM 4385 N N . GLY A 1 561 ? 25.077 -2.926 3.464 1.00 88.88 561 GLY A N 1
ATOM 4386 C CA . GLY A 1 561 ? 23.848 -2.440 2.847 1.00 88.88 561 GLY A CA 1
ATOM 4387 C C . GLY A 1 561 ? 22.610 -2.879 3.623 1.00 88.88 561 GLY A C 1
ATOM 4388 O O . GLY A 1 561 ? 21.750 -2.044 3.905 1.00 88.88 561 GLY A O 1
ATOM 4389 N N . LEU A 1 562 ? 22.568 -4.145 4.051 1.00 91.56 562 LEU A N 1
ATOM 4390 C CA . LEU A 1 562 ? 21.514 -4.693 4.906 1.00 91.56 562 LEU A CA 1
ATOM 4391 C C . LEU A 1 562 ? 21.401 -3.917 6.225 1.00 91.56 562 LEU A C 1
ATOM 4393 O O . LEU A 1 562 ? 20.315 -3.458 6.584 1.00 91.56 562 LEU A O 1
ATOM 4397 N N . VAL A 1 563 ? 22.527 -3.708 6.917 1.00 93.00 563 VAL A N 1
ATOM 4398 C CA . VAL A 1 563 ? 22.568 -2.907 8.151 1.00 93.00 563 VAL A CA 1
ATOM 4399 C C . VAL A 1 563 ? 22.086 -1.478 7.888 1.00 93.00 563 VAL A C 1
ATOM 4401 O O . VAL A 1 563 ? 21.274 -0.968 8.654 1.00 93.00 563 VAL A O 1
ATOM 4404 N N . GLY A 1 564 ? 22.509 -0.849 6.786 1.00 93.38 564 GLY A N 1
ATOM 4405 C CA . GLY A 1 564 ? 22.070 0.502 6.424 1.00 93.38 564 GLY A CA 1
ATOM 4406 C C . GLY A 1 564 ? 20.559 0.620 6.180 1.00 93.38 564 GLY A C 1
ATOM 4407 O O . GLY A 1 564 ? 19.940 1.589 6.625 1.00 93.38 564 GLY A O 1
ATOM 4408 N N . LEU A 1 565 ? 19.942 -0.369 5.522 1.00 94.88 565 LEU A N 1
ATOM 4409 C CA . LEU A 1 565 ? 18.487 -0.418 5.316 1.00 94.88 565 LEU A CA 1
ATOM 4410 C C . LEU A 1 565 ? 17.735 -0.558 6.647 1.00 94.88 565 LEU A C 1
ATOM 4412 O O . LEU A 1 565 ? 16.767 0.165 6.889 1.00 94.88 565 LEU A O 1
ATOM 4416 N N . LEU A 1 566 ? 18.204 -1.451 7.523 1.00 95.81 566 LEU A N 1
ATOM 4417 C CA . LEU A 1 566 ? 17.603 -1.695 8.835 1.00 95.81 566 LEU A CA 1
ATOM 4418 C C . LEU A 1 566 ? 17.740 -0.491 9.775 1.00 95.81 566 LEU A C 1
ATOM 4420 O O . LEU A 1 566 ? 16.775 -0.121 10.443 1.00 95.81 566 LEU A O 1
ATOM 4424 N N . GLU A 1 567 ? 18.902 0.162 9.807 1.00 95.00 567 GLU A N 1
ATOM 4425 C CA . GLU A 1 567 ? 19.113 1.376 10.602 1.00 95.00 567 GLU A CA 1
ATOM 4426 C C . GLU A 1 567 ? 18.173 2.504 10.158 1.00 95.00 567 GLU A C 1
ATOM 4428 O O . GLU A 1 567 ? 17.557 3.158 11.003 1.00 95.00 567 GLU A O 1
ATOM 4433 N N . HIS A 1 568 ? 17.995 2.687 8.847 1.00 96.06 568 HIS A N 1
ATOM 4434 C CA . HIS A 1 568 ? 17.063 3.677 8.313 1.00 96.06 568 HIS A CA 1
ATOM 4435 C C . HIS A 1 568 ? 15.599 3.317 8.639 1.00 96.06 568 HIS A C 1
ATOM 4437 O O . HIS A 1 568 ? 14.827 4.181 9.064 1.00 96.06 568 HIS A O 1
ATOM 4443 N N . ALA A 1 569 ? 15.216 2.039 8.545 1.00 97.25 569 ALA A N 1
ATOM 4444 C CA . ALA A 1 569 ? 13.890 1.576 8.957 1.00 97.25 569 ALA A CA 1
ATOM 4445 C C . ALA A 1 569 ? 13.620 1.836 10.452 1.00 97.25 569 ALA A C 1
ATOM 4447 O O . ALA A 1 569 ? 12.543 2.315 10.813 1.00 97.25 569 ALA A O 1
ATOM 4448 N N . ALA A 1 570 ? 14.601 1.585 11.325 1.00 96.88 570 ALA A N 1
ATOM 4449 C CA . ALA A 1 570 ? 14.501 1.846 12.762 1.00 96.88 570 ALA A CA 1
ATOM 4450 C C . ALA A 1 570 ? 14.282 3.340 13.074 1.00 96.88 570 ALA A C 1
ATOM 4452 O O . ALA A 1 570 ? 13.474 3.689 13.941 1.00 96.88 570 ALA A O 1
ATOM 4453 N N . GLU A 1 571 ? 14.952 4.237 12.350 1.00 96.00 571 GLU A N 1
ATOM 4454 C CA . GLU A 1 571 ? 14.768 5.688 12.488 1.00 96.00 571 GLU A CA 1
ATOM 4455 C C . GLU A 1 571 ? 13.360 6.136 12.071 1.00 96.00 571 GLU A C 1
ATOM 4457 O O . GLU A 1 571 ? 12.712 6.919 12.780 1.00 96.00 571 GLU A O 1
ATOM 4462 N N . LEU A 1 572 ? 12.841 5.585 10.972 1.00 96.75 572 LEU A N 1
ATOM 4463 C CA . LEU A 1 572 ? 11.478 5.851 10.514 1.00 96.75 572 LEU A CA 1
ATOM 4464 C C . LEU A 1 572 ? 10.423 5.284 11.476 1.00 96.75 572 LEU A C 1
ATOM 4466 O O . LEU A 1 572 ? 9.448 5.977 11.771 1.00 96.75 572 LEU A O 1
ATOM 4470 N N . PHE A 1 573 ? 10.621 4.089 12.044 1.00 95.50 573 PHE A N 1
ATOM 4471 C CA . PHE A 1 573 ? 9.726 3.537 13.071 1.00 95.50 573 PHE A CA 1
ATOM 4472 C C . PHE A 1 573 ? 9.694 4.387 14.342 1.00 95.50 573 PHE A C 1
ATOM 4474 O O . PHE A 1 573 ? 8.614 4.651 14.879 1.00 95.50 573 PHE A O 1
ATOM 4481 N N . SER A 1 574 ? 10.855 4.873 14.789 1.00 94.38 574 SER A N 1
ATOM 4482 C CA . SER A 1 574 ? 10.952 5.788 15.929 1.00 94.38 574 SER A CA 1
ATOM 4483 C C . SER A 1 574 ? 10.202 7.100 15.662 1.00 94.38 574 SER A C 1
ATOM 4485 O O . SER A 1 574 ? 9.423 7.566 16.500 1.00 94.38 574 SER A O 1
ATOM 4487 N N . THR A 1 575 ? 10.350 7.651 14.454 1.00 93.38 575 THR A N 1
ATOM 4488 C CA . THR A 1 575 ? 9.626 8.854 14.010 1.00 93.38 575 THR A CA 1
ATOM 4489 C C . THR A 1 575 ? 8.117 8.603 13.897 1.00 93.38 575 THR A C 1
ATOM 4491 O O . THR A 1 575 ? 7.314 9.455 14.279 1.00 93.38 575 THR A O 1
ATOM 4494 N N . GLY A 1 576 ? 7.718 7.413 13.442 1.00 90.06 576 GLY A N 1
ATOM 4495 C CA . GLY A 1 576 ? 6.329 6.958 13.348 1.00 90.06 576 GLY A CA 1
ATOM 4496 C C . GLY A 1 576 ? 5.687 6.539 14.679 1.00 90.06 576 GLY A C 1
ATOM 4497 O O . GLY A 1 576 ? 4.504 6.211 14.699 1.00 90.06 576 GLY A O 1
ATOM 4498 N N . GLY A 1 577 ? 6.427 6.543 15.793 1.00 90.25 577 GLY A N 1
ATOM 4499 C CA . GLY A 1 577 ? 5.910 6.211 17.128 1.00 90.25 577 GLY A CA 1
ATOM 4500 C C . GLY A 1 577 ? 5.748 4.711 17.425 1.00 90.25 577 GLY A C 1
ATOM 4501 O O . GLY A 1 577 ? 5.149 4.357 18.450 1.00 90.25 577 GLY A O 1
ATOM 4502 N N . LEU A 1 578 ? 6.290 3.838 16.569 1.00 92.12 578 LEU A N 1
ATOM 4503 C CA . LEU A 1 578 ? 6.319 2.380 16.739 1.00 92.12 578 LEU A CA 1
ATOM 4504 C C . LEU A 1 578 ? 7.646 1.965 17.384 1.00 92.12 578 LEU A C 1
ATOM 4506 O O . LEU A 1 578 ? 8.532 1.411 16.752 1.00 92.12 578 LEU A O 1
ATOM 4510 N N . TYR A 1 579 ? 7.813 2.294 18.659 1.00 94.06 579 TYR A N 1
ATOM 4511 C CA . TYR A 1 579 ? 9.072 2.071 19.373 1.00 94.06 579 TYR A CA 1
ATOM 4512 C C . TYR A 1 579 ? 9.355 0.586 19.647 1.00 94.06 579 TYR A C 1
ATOM 4514 O O . TYR A 1 579 ? 10.511 0.188 19.732 1.00 94.06 579 TYR A O 1
ATOM 4522 N N . GLU A 1 580 ? 8.319 -0.245 19.761 1.00 94.25 580 GLU A N 1
ATOM 4523 C CA . GLU A 1 580 ? 8.444 -1.689 19.965 1.00 94.25 580 GLU A CA 1
ATOM 4524 C C . GLU A 1 580 ? 9.085 -2.378 18.752 1.00 94.25 580 GLU A C 1
ATOM 4526 O O . GLU A 1 580 ? 9.917 -3.265 18.922 1.00 94.25 580 GLU A O 1
ATOM 4531 N N . THR A 1 581 ? 8.777 -1.933 17.527 1.00 94.56 581 THR A N 1
ATOM 4532 C CA . THR A 1 581 ? 9.368 -2.511 16.308 1.00 94.56 581 THR A CA 1
ATOM 4533 C C . THR A 1 581 ? 10.836 -2.137 16.138 1.00 94.56 581 THR A C 1
ATOM 4535 O O . THR A 1 581 ? 11.588 -2.903 15.544 1.00 94.56 581 THR A O 1
ATOM 4538 N N . VAL A 1 582 ? 11.280 -1.010 16.707 1.00 95.69 582 VAL A N 1
ATOM 4539 C CA . VAL A 1 582 ? 12.701 -0.614 16.729 1.00 95.69 582 VAL A CA 1
ATOM 4540 C C . VAL A 1 582 ? 13.550 -1.682 17.425 1.00 95.69 582 VAL A C 1
ATOM 4542 O O . VAL A 1 582 ? 14.641 -1.999 16.957 1.00 95.69 582 VAL A O 1
ATOM 4545 N N . ASN A 1 583 ? 13.038 -2.281 18.504 1.00 95.25 583 ASN A N 1
ATOM 4546 C CA . ASN A 1 583 ? 13.705 -3.388 19.186 1.00 95.25 583 ASN A CA 1
ATOM 4547 C C . ASN A 1 583 ? 13.821 -4.628 18.294 1.00 95.25 583 ASN A C 1
ATOM 4549 O O . ASN A 1 583 ? 14.897 -5.211 18.194 1.00 95.25 583 ASN A O 1
ATOM 4553 N N . GLU A 1 584 ? 12.736 -5.005 17.616 1.00 95.81 584 GLU A N 1
ATOM 4554 C CA . GLU A 1 584 ? 12.743 -6.163 16.717 1.00 95.81 584 GLU A CA 1
ATOM 4555 C C . GLU A 1 584 ? 13.689 -5.971 15.524 1.00 95.81 584 GLU A C 1
ATOM 4557 O O . GLU A 1 584 ? 14.382 -6.909 15.144 1.00 95.81 584 GLU A O 1
ATOM 4562 N N . VAL A 1 585 ? 13.807 -4.748 14.996 1.00 96.25 585 VAL A N 1
ATOM 4563 C CA . VAL A 1 585 ? 14.794 -4.415 13.957 1.00 96.25 585 VAL A CA 1
ATOM 4564 C C . VAL A 1 585 ? 16.225 -4.561 14.478 1.00 96.25 585 VAL A C 1
ATOM 4566 O O . VAL A 1 585 ? 17.051 -5.218 13.846 1.00 96.25 585 VAL A O 1
ATOM 4569 N N . TYR A 1 586 ? 16.544 -3.991 15.643 1.00 96.25 586 TYR A N 1
ATOM 4570 C CA . TYR A 1 586 ? 17.912 -4.051 16.163 1.00 96.25 586 TYR A CA 1
ATOM 4571 C C . TYR A 1 586 ? 18.341 -5.446 16.627 1.00 96.25 586 TYR A C 1
ATOM 4573 O O . TYR A 1 586 ? 19.537 -5.730 16.595 1.00 96.25 586 TYR A O 1
ATOM 4581 N N . LYS A 1 587 ? 17.410 -6.350 16.961 1.00 95.38 587 LYS A N 1
ATOM 4582 C CA . LYS A 1 587 ? 17.729 -7.775 17.173 1.00 95.38 587 LYS A CA 1
ATOM 4583 C C . LYS A 1 587 ? 18.361 -8.437 15.944 1.00 95.38 587 LYS A C 1
ATOM 4585 O O . LYS A 1 587 ? 19.131 -9.372 16.121 1.00 95.38 587 LYS A O 1
ATOM 4590 N N . LEU A 1 588 ? 18.068 -7.952 14.734 1.00 94.25 588 LEU A N 1
ATOM 4591 C CA . LEU A 1 588 ? 18.687 -8.430 13.491 1.00 94.25 588 LEU A CA 1
ATOM 4592 C C . LEU A 1 588 ? 20.054 -7.778 13.235 1.00 94.25 588 LEU A C 1
ATOM 4594 O O . LEU A 1 588 ? 20.944 -8.401 12.671 1.00 94.25 588 LEU A O 1
ATOM 4598 N N . VAL A 1 589 ? 20.235 -6.525 13.663 1.00 94.81 589 VAL A N 1
ATOM 4599 C CA . VAL A 1 589 ? 21.465 -5.748 13.421 1.00 94.81 589 VAL A CA 1
ATOM 4600 C C . VAL A 1 589 ? 22.581 -6.093 14.413 1.00 94.81 589 VAL A C 1
ATOM 4602 O O . VAL A 1 589 ? 23.748 -6.150 14.028 1.00 94.81 589 VAL A O 1
ATOM 4605 N N . ILE A 1 590 ? 22.250 -6.310 15.691 1.00 95.19 590 ILE A N 1
ATOM 4606 C CA . ILE A 1 590 ? 23.237 -6.522 16.764 1.00 95.19 590 ILE A CA 1
ATOM 4607 C C . ILE A 1 590 ? 24.178 -7.710 16.477 1.00 95.19 590 ILE A C 1
ATOM 4609 O O . ILE A 1 590 ? 25.388 -7.486 16.544 1.00 95.19 590 ILE A O 1
ATOM 4613 N N . PRO A 1 591 ? 23.697 -8.915 16.094 1.00 94.69 591 PRO A N 1
ATOM 4614 C CA . PRO A 1 591 ? 24.579 -10.054 15.816 1.00 94.69 591 PRO A CA 1
ATOM 4615 C C . PRO A 1 591 ? 25.623 -9.769 14.724 1.00 94.69 591 PRO A C 1
ATOM 4617 O O . PRO A 1 591 ? 26.785 -10.151 14.860 1.00 94.69 591 PRO A O 1
ATOM 4620 N N . ILE A 1 592 ? 25.236 -9.024 13.682 1.00 92.44 592 ILE A N 1
ATOM 4621 C CA . ILE A 1 592 ? 26.124 -8.621 12.579 1.00 92.44 592 ILE A CA 1
ATOM 4622 C C . ILE A 1 592 ? 27.213 -7.664 13.091 1.00 92.44 592 ILE A C 1
ATOM 4624 O O . ILE A 1 592 ? 28.400 -7.820 12.799 1.00 92.44 592 ILE A O 1
ATOM 4628 N N . LEU A 1 593 ? 26.833 -6.669 13.899 1.00 93.06 593 LEU A N 1
ATOM 4629 C CA . LEU A 1 593 ? 27.787 -5.708 14.462 1.00 93.06 593 LEU A CA 1
ATOM 4630 C C . LEU A 1 593 ? 28.756 -6.354 15.468 1.00 93.06 593 LEU A C 1
ATOM 4632 O O . LEU A 1 593 ? 29.924 -5.959 15.529 1.00 93.06 593 LEU A O 1
ATOM 4636 N N . GLU A 1 594 ? 28.293 -7.337 16.244 1.00 94.31 594 GLU A N 1
ATOM 4637 C CA . GLU A 1 594 ? 29.124 -8.123 17.164 1.00 94.31 594 GLU A CA 1
ATOM 4638 C C . GLU A 1 594 ? 30.151 -8.976 16.413 1.00 94.31 594 GLU A C 1
ATOM 4640 O O . GLU A 1 594 ? 31.331 -8.967 16.783 1.00 94.31 594 GLU A O 1
ATOM 4645 N N . ALA A 1 595 ? 29.743 -9.635 15.322 1.00 92.25 595 ALA A N 1
ATOM 4646 C CA . ALA A 1 595 ? 30.638 -10.401 14.454 1.00 92.25 595 ALA A CA 1
ATOM 4647 C C . ALA A 1 595 ? 31.760 -9.519 13.874 1.00 92.25 595 ALA A C 1
ATOM 4649 O O . ALA A 1 595 ? 32.936 -9.890 13.914 1.00 92.25 595 ALA A O 1
ATOM 4650 N N . HIS A 1 596 ? 31.421 -8.298 13.447 1.00 91.44 596 HIS A N 1
ATOM 4651 C CA . HIS A 1 596 ? 32.374 -7.303 12.942 1.00 91.44 596 HIS A CA 1
ATOM 4652 C C . HIS A 1 596 ? 33.170 -6.556 14.015 1.00 91.44 596 HIS A C 1
ATOM 4654 O O . HIS A 1 596 ? 34.106 -5.823 13.684 1.00 91.44 596 HIS A O 1
ATOM 4660 N N . ARG A 1 597 ? 32.833 -6.729 15.299 1.00 93.12 597 ARG A N 1
ATOM 4661 C CA . ARG A 1 597 ? 33.448 -6.018 16.433 1.00 93.12 597 ARG A CA 1
ATOM 4662 C C . ARG A 1 597 ? 33.364 -4.489 16.304 1.00 93.12 597 ARG A C 1
ATOM 4664 O O . ARG A 1 597 ? 34.243 -3.771 16.789 1.00 93.12 597 ARG A O 1
ATOM 4671 N N . ASP A 1 598 ? 32.301 -3.968 15.686 1.00 92.56 598 ASP A N 1
ATOM 4672 C CA . ASP A 1 598 ? 32.061 -2.522 15.580 1.00 92.56 598 ASP A CA 1
ATOM 4673 C C . ASP A 1 598 ? 31.405 -1.983 16.864 1.00 92.56 598 ASP A C 1
ATOM 4675 O O . ASP A 1 598 ? 30.218 -1.650 16.934 1.00 92.56 598 ASP A O 1
ATOM 4679 N N . PHE A 1 599 ? 32.211 -1.883 17.924 1.00 94.12 599 PHE A N 1
ATOM 4680 C CA . PHE A 1 599 ? 31.753 -1.427 19.240 1.00 94.12 599 PHE A CA 1
ATOM 4681 C C . PHE A 1 599 ? 31.234 0.018 19.241 1.00 94.12 599 PHE A C 1
ATOM 4683 O O . PHE A 1 599 ? 30.451 0.399 20.118 1.00 94.12 599 PHE A O 1
ATOM 4690 N N . ARG A 1 600 ? 31.635 0.836 18.258 1.00 94.31 600 ARG A N 1
ATOM 4691 C CA . ARG A 1 600 ? 31.146 2.213 18.131 1.00 94.31 600 ARG A CA 1
ATOM 4692 C C . ARG A 1 600 ? 29.689 2.212 17.678 1.00 94.31 600 ARG A C 1
ATOM 4694 O O . ARG A 1 600 ? 28.867 2.877 18.312 1.00 94.31 600 ARG A O 1
ATOM 4701 N N . LYS A 1 601 ? 29.358 1.449 16.632 1.00 92.75 601 LYS A N 1
ATOM 4702 C CA . LYS A 1 601 ? 27.968 1.297 16.182 1.00 92.75 601 LYS A CA 1
ATOM 4703 C C . LYS A 1 601 ? 27.098 0.575 17.206 1.00 92.75 601 LYS A C 1
ATOM 4705 O O . LYS A 1 601 ? 25.966 1.005 17.423 1.00 92.75 601 LYS A O 1
ATOM 4710 N N . LEU A 1 602 ? 27.628 -0.434 17.903 1.00 94.31 602 LEU A N 1
ATOM 4711 C CA . LEU A 1 602 ? 26.914 -1.097 19.006 1.00 94.31 602 LEU A CA 1
ATOM 4712 C C . LEU A 1 602 ? 26.529 -0.107 20.112 1.00 94.31 602 LEU A C 1
ATOM 4714 O O . LEU A 1 602 ? 25.373 -0.068 20.527 1.00 94.31 602 LEU A O 1
ATOM 4718 N N . THR A 1 603 ? 27.456 0.761 20.530 1.00 95.94 603 THR A N 1
ATOM 4719 C CA . THR A 1 603 ? 27.164 1.807 21.528 1.00 95.94 603 THR A CA 1
ATOM 4720 C C . THR A 1 603 ? 26.029 2.723 21.063 1.00 95.94 603 THR A C 1
ATOM 4722 O O . THR A 1 603 ? 25.090 2.978 21.816 1.00 95.94 603 THR A O 1
ATOM 4725 N N . SER A 1 604 ? 26.072 3.183 19.807 1.00 95.69 604 SER A N 1
ATOM 4726 C CA . SER A 1 604 ? 25.006 4.027 19.253 1.00 95.69 604 SER A CA 1
ATOM 4727 C C . SER A 1 604 ? 23.666 3.293 19.139 1.00 95.69 604 SER A C 1
ATOM 4729 O O . SER A 1 604 ? 22.622 3.909 19.343 1.00 95.69 604 SER A O 1
ATOM 4731 N N . THR A 1 605 ? 23.683 2.005 18.804 1.00 94.88 605 THR A N 1
ATOM 4732 C CA . THR A 1 605 ? 22.485 1.163 18.693 1.00 94.88 605 THR A CA 1
ATOM 4733 C C . THR A 1 605 ? 21.801 1.005 20.048 1.00 94.88 605 THR A C 1
ATOM 4735 O O . THR A 1 605 ? 20.597 1.231 20.166 1.00 94.88 605 THR A O 1
ATOM 4738 N N . HIS A 1 606 ? 22.568 0.707 21.098 1.00 96.19 606 HIS A N 1
ATOM 4739 C CA . HIS A 1 606 ? 22.028 0.595 22.451 1.00 96.19 606 HIS A CA 1
ATOM 4740 C C . HIS A 1 606 ? 21.500 1.931 23.000 1.00 96.19 606 HIS A C 1
ATOM 4742 O O . HIS A 1 606 ? 20.467 1.931 23.666 1.00 96.19 606 HIS A O 1
ATOM 4748 N N . ASP A 1 607 ? 22.123 3.068 22.670 1.00 96.69 607 ASP A N 1
ATOM 4749 C CA . ASP A 1 607 ? 21.590 4.402 23.004 1.00 96.69 607 ASP A CA 1
ATOM 4750 C C . ASP A 1 607 ? 20.244 4.680 22.302 1.00 96.69 607 ASP A C 1
ATOM 4752 O O . ASP A 1 607 ? 19.291 5.164 22.920 1.00 96.69 607 ASP A O 1
ATOM 4756 N N . LYS A 1 608 ? 20.114 4.311 21.019 1.00 95.50 608 LYS A N 1
ATOM 4757 C CA . LYS A 1 608 ? 18.840 4.409 20.283 1.00 95.50 608 LYS A CA 1
ATOM 4758 C C . LYS A 1 608 ? 17.758 3.503 20.890 1.00 95.50 608 LYS A C 1
ATOM 4760 O O . LYS A 1 608 ? 16.616 3.945 21.033 1.00 95.50 608 LYS A O 1
ATOM 4765 N N . LEU A 1 609 ? 18.105 2.281 21.301 1.00 96.25 609 LEU A N 1
ATOM 4766 C CA . LEU A 1 609 ? 17.191 1.362 21.993 1.00 96.25 609 LEU A CA 1
ATOM 4767 C C . LEU A 1 609 ? 16.739 1.902 23.351 1.00 96.25 609 LEU A C 1
ATOM 4769 O O . LEU A 1 609 ? 15.546 1.873 23.650 1.00 96.25 609 LEU A O 1
ATOM 4773 N N . GLN A 1 610 ? 17.661 2.451 24.146 1.00 96.38 610 GLN A N 1
ATOM 4774 C CA . GLN A 1 610 ? 17.328 3.089 25.419 1.00 96.38 610 GLN A CA 1
ATOM 4775 C C . GLN A 1 610 ? 16.276 4.189 25.218 1.00 96.38 610 GLN A C 1
ATOM 4777 O O . GLN A 1 610 ? 15.229 4.173 25.864 1.00 96.38 610 GLN A O 1
ATOM 4782 N N . LYS A 1 611 ? 16.494 5.083 24.245 1.00 95.06 611 LYS A N 1
ATOM 4783 C CA . LYS A 1 611 ? 15.546 6.156 23.899 1.00 95.06 611 LYS A CA 1
ATOM 4784 C C . LYS A 1 611 ? 14.182 5.628 23.441 1.00 95.06 611 LYS A C 1
ATOM 4786 O O . LYS A 1 611 ? 13.156 6.254 23.731 1.00 95.06 611 LYS A O 1
ATOM 4791 N N . ALA A 1 612 ? 14.150 4.503 22.726 1.00 94.62 612 ALA A N 1
ATOM 4792 C CA . ALA A 1 612 ? 12.907 3.858 22.310 1.00 94.62 612 ALA A CA 1
ATOM 4793 C C . ALA A 1 612 ? 12.125 3.325 23.524 1.00 94.62 612 ALA A C 1
ATOM 4795 O O . ALA A 1 612 ? 10.939 3.631 23.664 1.00 94.62 612 ALA A O 1
ATOM 4796 N N . PHE A 1 613 ? 12.785 2.624 24.451 1.00 95.06 613 PHE A N 1
ATOM 4797 C CA . PHE A 1 613 ? 12.149 2.130 25.678 1.00 95.06 613 PHE A CA 1
ATOM 4798 C C . PHE A 1 613 ? 11.673 3.263 26.596 1.00 95.06 613 PHE A C 1
ATOM 4800 O O . PHE A 1 613 ? 10.535 3.228 27.070 1.00 95.06 613 PHE A O 1
ATOM 4807 N N . ASP A 1 614 ? 12.465 4.323 26.758 1.00 94.06 614 ASP A N 1
ATOM 4808 C CA . ASP A 1 614 ? 12.054 5.522 27.499 1.00 94.06 614 ASP A CA 1
ATOM 4809 C C . ASP A 1 614 ? 10.817 6.182 26.865 1.00 94.06 614 ASP A C 1
ATOM 4811 O O . ASP A 1 614 ? 9.913 6.667 27.558 1.00 94.06 614 ASP A O 1
ATOM 4815 N N . SER A 1 615 ? 10.725 6.163 25.532 1.00 91.75 615 SER A N 1
ATOM 4816 C CA . SER A 1 615 ? 9.561 6.668 24.799 1.00 91.75 615 SER A CA 1
ATOM 4817 C C . SER A 1 615 ? 8.317 5.796 25.000 1.00 91.75 615 SER A C 1
ATOM 4819 O O . SER A 1 615 ? 7.217 6.341 25.119 1.00 91.75 615 SER A O 1
ATOM 4821 N N . ILE A 1 616 ? 8.463 4.470 25.104 1.00 91.06 616 ILE A N 1
ATOM 4822 C CA . ILE A 1 616 ? 7.358 3.547 25.424 1.00 91.06 616 ILE A CA 1
ATOM 4823 C C . ILE A 1 616 ? 6.812 3.838 26.823 1.00 91.06 616 ILE A C 1
ATOM 4825 O O . ILE A 1 616 ? 5.599 3.981 26.989 1.00 91.06 616 ILE A O 1
ATOM 4829 N N . ILE A 1 617 ? 7.690 3.999 27.815 1.00 88.81 617 ILE A N 1
ATOM 4830 C CA . ILE A 1 617 ? 7.296 4.264 29.205 1.00 88.81 617 ILE A CA 1
ATOM 4831 C C . ILE A 1 617 ? 6.624 5.639 29.326 1.00 88.81 617 ILE A C 1
ATOM 4833 O O . ILE A 1 617 ? 5.547 5.764 29.907 1.00 88.81 617 ILE A O 1
ATOM 4837 N N . SER A 1 618 ? 7.230 6.679 28.749 1.00 85.81 618 SER A N 1
ATOM 4838 C CA . SER A 1 618 ? 6.755 8.062 28.898 1.00 85.81 618 SER A CA 1
ATOM 4839 C C . SER A 1 618 ? 5.496 8.379 28.083 1.00 85.81 618 SER A C 1
ATOM 4841 O O . SER A 1 618 ? 4.638 9.146 28.537 1.00 85.81 618 SER A O 1
ATOM 4843 N N . LYS A 1 619 ? 5.364 7.810 26.877 1.00 79.19 619 LYS A N 1
ATOM 4844 C CA . LYS A 1 619 ? 4.266 8.112 25.943 1.00 79.19 619 LYS A CA 1
ATOM 4845 C C . LYS A 1 619 ? 3.217 7.009 25.845 1.00 79.19 619 LYS A C 1
ATOM 4847 O O . LYS A 1 619 ? 2.197 7.264 25.215 1.00 79.19 619 LYS A O 1
ATOM 4852 N N . GLY A 1 620 ? 3.417 5.840 26.461 1.00 71.12 620 GLY A N 1
ATOM 4853 C CA . GLY A 1 620 ? 2.638 4.603 26.285 1.00 71.12 620 GLY A CA 1
ATOM 4854 C C . GLY A 1 620 ? 1.186 4.781 25.830 1.00 71.12 620 GLY A C 1
ATOM 4855 O O . GLY A 1 620 ? 0.880 4.539 24.665 1.00 71.12 620 GLY A O 1
ATOM 4856 N N . HIS A 1 621 ? 0.318 5.269 26.721 1.00 67.94 621 HIS A N 1
ATOM 4857 C CA . HIS A 1 621 ? -1.125 5.447 26.475 1.00 67.94 621 HIS A CA 1
ATOM 4858 C C . HIS A 1 621 ? -1.505 6.755 25.757 1.00 67.94 621 HIS A C 1
ATOM 4860 O O . HIS A 1 621 ? -2.664 6.955 25.413 1.00 67.94 621 HIS A O 1
ATOM 4866 N N . LYS A 1 622 ? -0.551 7.672 25.558 1.00 75.62 622 LYS A N 1
ATOM 4867 C CA . LYS A 1 622 ? -0.748 8.945 24.841 1.00 75.62 622 LYS A CA 1
ATOM 4868 C C . LYS A 1 622 ? -0.453 8.823 23.346 1.00 75.62 622 LYS A C 1
ATOM 4870 O O . LYS A 1 622 ? -0.694 9.771 22.603 1.00 75.62 622 LYS A O 1
ATOM 4875 N N . ARG A 1 623 ? 0.124 7.698 22.912 1.00 84.69 623 ARG A N 1
ATOM 4876 C CA . ARG A 1 623 ? 0.365 7.428 21.495 1.00 84.69 623 ARG A CA 1
ATOM 4877 C C . ARG A 1 623 ? -0.964 7.220 20.789 1.00 84.69 623 ARG A C 1
ATOM 4879 O O . ARG A 1 623 ? -1.843 6.524 21.284 1.00 84.69 623 ARG A O 1
ATOM 4886 N N . MET A 1 624 ? -1.081 7.822 19.619 1.00 81.00 624 MET A N 1
ATOM 4887 C CA . MET A 1 624 ? -2.272 7.738 18.793 1.00 81.00 624 MET A CA 1
ATOM 4888 C C . MET A 1 624 ? -1.880 6.953 17.540 1.00 81.00 624 MET A C 1
ATOM 4890 O O . MET A 1 624 ? -1.023 7.400 16.779 1.00 81.00 624 MET A O 1
ATOM 4894 N N . PHE A 1 625 ? -2.455 5.762 17.375 1.00 87.25 625 PHE A N 1
ATOM 4895 C CA . PHE A 1 625 ? -2.261 4.915 16.195 1.00 87.25 625 PHE A CA 1
ATOM 4896 C C . PHE A 1 625 ? -3.337 5.202 15.147 1.00 87.25 625 PHE A C 1
ATOM 4898 O O . PHE A 1 625 ? -4.341 5.835 15.457 1.00 87.25 625 PHE A O 1
ATOM 4905 N N . GLY A 1 626 ? -3.113 4.765 13.906 1.00 86.81 626 GLY A N 1
ATOM 4906 C CA . GLY A 1 626 ? -4.001 5.075 12.784 1.00 86.81 626 GLY A CA 1
ATOM 4907 C C . GLY A 1 626 ? -5.466 4.689 13.017 1.00 86.81 626 GLY A C 1
ATOM 4908 O O . GLY A 1 626 ? -5.764 3.744 13.745 1.00 86.81 626 GLY A O 1
ATOM 4909 N N . THR A 1 627 ? -6.370 5.434 12.382 1.00 93.88 627 THR A N 1
ATOM 4910 C CA . THR A 1 627 ? -7.808 5.126 12.332 1.00 93.88 627 THR A CA 1
ATOM 4911 C C . THR A 1 627 ? -8.127 4.382 11.042 1.00 93.88 627 THR A C 1
ATOM 4913 O O . THR A 1 627 ? -7.446 4.574 10.037 1.00 93.88 627 THR A O 1
ATOM 4916 N N . TYR A 1 628 ? -9.135 3.509 11.064 1.00 96.50 628 TYR A N 1
ATOM 4917 C CA . TYR A 1 628 ? -9.416 2.620 9.939 1.00 96.50 628 TYR A CA 1
ATOM 4918 C C . TYR A 1 628 ? -10.811 2.861 9.362 1.00 96.50 628 TYR A C 1
ATOM 4920 O O . TYR A 1 628 ? -11.797 3.004 10.090 1.00 96.50 628 TYR A O 1
ATOM 4928 N N . PHE A 1 629 ? -10.896 2.886 8.033 1.00 97.12 629 PHE A N 1
ATOM 4929 C CA . PHE A 1 629 ? -12.144 3.079 7.298 1.00 97.12 629 PHE A CA 1
ATOM 4930 C C . PHE A 1 629 ? -12.251 2.064 6.169 1.00 97.12 629 PHE A C 1
ATOM 4932 O O . PHE A 1 629 ? -11.318 1.901 5.393 1.00 97.12 629 PHE A O 1
ATOM 4939 N N . ARG A 1 630 ? -13.397 1.405 6.036 1.00 96.44 630 ARG A N 1
ATOM 4940 C CA . ARG A 1 630 ? -13.732 0.655 4.827 1.00 96.44 630 ARG A CA 1
ATOM 4941 C C . ARG A 1 630 ? -14.255 1.630 3.779 1.00 96.44 630 ARG A C 1
ATOM 4943 O O . ARG A 1 630 ? -15.184 2.385 4.061 1.00 96.44 630 ARG A O 1
ATOM 4950 N N . VAL A 1 631 ? -13.671 1.591 2.588 1.00 96.38 631 VAL A N 1
ATOM 4951 C CA . VAL A 1 631 ? -14.034 2.413 1.430 1.00 96.38 631 VAL A CA 1
ATOM 4952 C C . VAL A 1 631 ? -14.345 1.481 0.263 1.00 96.38 631 VAL A C 1
ATOM 4954 O O . VAL A 1 631 ? -13.490 0.692 -0.134 1.00 96.38 631 VAL A O 1
ATOM 4957 N N . GLY A 1 632 ? -15.571 1.551 -0.248 1.00 95.38 632 GLY A N 1
ATOM 4958 C CA . GLY A 1 632 ? -16.013 0.832 -1.444 1.00 95.38 632 GLY A CA 1
ATOM 4959 C C . GLY A 1 632 ? -16.316 1.801 -2.580 1.00 95.38 632 GLY A C 1
ATOM 4960 O O . GLY A 1 632 ? -16.918 2.852 -2.341 1.00 95.38 632 GLY A O 1
ATOM 4961 N N . PHE A 1 633 ? -15.910 1.445 -3.793 1.00 94.62 633 PHE A N 1
ATOM 4962 C CA . PHE A 1 633 ? -16.110 2.242 -5.002 1.00 94.62 633 PHE A CA 1
ATOM 4963 C C . PHE A 1 633 ? -17.130 1.562 -5.919 1.00 94.62 633 PHE A C 1
ATOM 4965 O O . PHE A 1 633 ? -17.026 0.365 -6.181 1.00 94.62 633 PHE A O 1
ATOM 4972 N N . TYR A 1 634 ? -18.115 2.316 -6.410 1.00 93.75 634 TYR A N 1
ATOM 4973 C CA . TYR A 1 634 ? -19.151 1.793 -7.305 1.00 93.75 634 TYR A CA 1
ATOM 4974 C C . TYR A 1 634 ? -19.461 2.783 -8.428 1.00 93.75 634 TYR A C 1
ATOM 4976 O O . TYR A 1 634 ? -19.689 3.967 -8.184 1.00 93.75 634 TYR A O 1
ATOM 4984 N N . GLY A 1 635 ? -19.525 2.291 -9.659 1.00 90.44 635 GLY A N 1
ATOM 4985 C CA . GLY A 1 635 ? -19.819 3.065 -10.860 1.00 90.44 635 GLY A CA 1
ATOM 4986 C C . GLY A 1 635 ? -18.706 2.936 -11.894 1.00 90.44 635 GLY A C 1
ATOM 4987 O O . GLY A 1 635 ? -17.520 2.993 -11.575 1.00 90.44 635 GLY A O 1
ATOM 4988 N N . SER A 1 636 ? -19.084 2.832 -13.168 1.00 86.31 636 SER A N 1
ATOM 4989 C CA . SER A 1 636 ? -18.143 2.571 -14.266 1.00 86.31 636 SER A CA 1
ATOM 4990 C C . SER A 1 636 ? -17.099 3.676 -14.472 1.00 86.31 636 SER A C 1
ATOM 4992 O O . SER A 1 636 ? -16.061 3.425 -15.080 1.00 86.31 636 SER A O 1
ATOM 4994 N N . LYS A 1 637 ? -17.332 4.890 -13.946 1.00 86.62 637 LYS A N 1
ATOM 4995 C CA . LYS A 1 637 ? -16.358 5.997 -13.970 1.00 86.62 637 LYS A CA 1
ATOM 4996 C C . LYS A 1 637 ? -15.069 5.690 -13.200 1.00 86.62 637 LYS A C 1
ATOM 4998 O O . LYS A 1 637 ? -14.038 6.282 -13.500 1.00 86.62 637 LYS A O 1
ATOM 5003 N N . PHE A 1 638 ? -15.116 4.769 -12.239 1.00 85.69 638 PHE A N 1
ATOM 5004 C CA . PHE A 1 638 ? -13.955 4.363 -11.449 1.00 85.69 638 PHE A CA 1
ATOM 5005 C C . PHE A 1 638 ? -13.012 3.393 -12.180 1.00 85.69 638 PHE A C 1
ATOM 5007 O O . PHE A 1 638 ? -11.896 3.173 -11.708 1.00 85.69 638 PHE A O 1
ATOM 5014 N N . GLY A 1 639 ? -13.416 2.833 -13.329 1.00 84.81 639 GLY A N 1
ATOM 5015 C CA . GLY A 1 639 ? -12.594 1.891 -14.094 1.00 84.81 639 GLY A CA 1
ATOM 5016 C C . GLY A 1 639 ? -12.178 0.686 -13.247 1.00 84.81 639 GLY A C 1
ATOM 5017 O O . GLY A 1 639 ? -13.036 -0.010 -12.715 1.00 84.81 639 GLY A O 1
ATOM 5018 N N . ASP A 1 640 ? -10.867 0.481 -13.079 1.00 82.31 640 ASP A N 1
ATOM 5019 C CA . ASP A 1 640 ? -10.273 -0.609 -12.284 1.00 82.31 640 ASP A CA 1
ATOM 5020 C C . ASP A 1 640 ? -10.734 -0.632 -10.812 1.00 82.31 640 ASP A C 1
ATOM 5022 O O . ASP A 1 640 ? -10.618 -1.660 -10.148 1.00 82.31 640 ASP A O 1
ATOM 5026 N N . LEU A 1 641 ? -11.211 0.499 -10.281 1.00 88.12 641 LEU A N 1
ATOM 5027 C CA . LEU A 1 641 ? -11.707 0.596 -8.908 1.00 88.12 641 LEU A CA 1
ATOM 5028 C C . LEU A 1 641 ? -13.185 0.197 -8.769 1.00 88.12 641 LEU A C 1
ATOM 5030 O O . LEU A 1 641 ? -13.629 0.036 -7.637 1.00 88.12 641 LEU A O 1
ATOM 5034 N N . ASP A 1 642 ? -13.954 0.040 -9.855 1.00 90.81 642 ASP A N 1
ATOM 5035 C CA . ASP A 1 642 ? -15.369 -0.350 -9.745 1.00 90.81 642 ASP A CA 1
ATOM 5036 C C . ASP A 1 642 ? -15.499 -1.701 -9.020 1.00 90.81 642 ASP A C 1
ATOM 5038 O O . ASP A 1 642 ? -14.798 -2.664 -9.331 1.00 90.81 642 ASP A O 1
ATOM 5042 N N . GLU A 1 643 ? -16.388 -1.749 -8.027 1.00 89.75 643 GLU A N 1
ATOM 5043 C CA . GLU A 1 643 ? -16.660 -2.902 -7.156 1.00 89.75 643 GLU A CA 1
ATOM 5044 C C . GLU A 1 643 ? -15.509 -3.311 -6.224 1.00 89.75 643 GLU A C 1
ATOM 5046 O O . GLU A 1 643 ? -15.587 -4.339 -5.548 1.00 89.75 643 GLU A O 1
ATOM 5051 N N . GLN A 1 644 ? -14.457 -2.499 -6.126 1.00 93.38 644 GLN A N 1
ATOM 5052 C CA . GLN A 1 644 ? -13.350 -2.767 -5.217 1.00 93.38 644 GLN A CA 1
ATOM 5053 C C . GLN A 1 644 ? -13.608 -2.172 -3.829 1.00 93.38 644 GLN A C 1
ATOM 5055 O O . GLN A 1 644 ? -13.978 -1.003 -3.673 1.00 93.38 644 GLN A O 1
ATOM 5060 N N . GLU A 1 645 ? -13.353 -2.980 -2.798 1.00 95.06 645 GLU A N 1
ATOM 5061 C CA . GLU A 1 645 ? -13.412 -2.572 -1.396 1.00 95.06 645 GLU A CA 1
ATOM 5062 C C . GLU A 1 645 ? -12.032 -2.619 -0.744 1.00 95.06 645 GLU A C 1
ATOM 5064 O O . GLU A 1 645 ? -11.301 -3.610 -0.826 1.00 95.06 645 GLU A O 1
ATOM 5069 N N . PHE A 1 646 ? -11.703 -1.560 -0.012 1.00 97.19 646 PHE A N 1
ATOM 5070 C CA . PHE A 1 646 ? -10.435 -1.423 0.687 1.00 97.19 646 PHE A CA 1
ATOM 5071 C C . PHE A 1 646 ? -10.656 -1.034 2.140 1.00 97.19 646 PHE A C 1
ATOM 5073 O O . PHE A 1 646 ? -11.593 -0.311 2.475 1.00 97.19 646 PHE A O 1
ATOM 5080 N N . VAL A 1 647 ? -9.734 -1.443 3.005 1.00 98.00 647 VAL A N 1
ATOM 5081 C CA . VAL A 1 647 ? -9.538 -0.804 4.305 1.00 98.00 647 VAL A CA 1
ATOM 5082 C C . VAL A 1 647 ? -8.442 0.242 4.147 1.00 98.00 647 VAL A C 1
ATOM 5084 O O . VAL A 1 647 ? -7.348 -0.065 3.680 1.00 98.00 647 VAL A O 1
ATOM 5087 N N . TYR A 1 648 ? -8.749 1.476 4.521 1.00 96.81 648 TYR A N 1
ATOM 5088 C CA . TYR A 1 648 ? -7.853 2.622 4.563 1.00 96.81 648 TYR A CA 1
ATOM 5089 C C . TYR A 1 648 ? -7.340 2.810 5.982 1.00 96.81 648 TYR A C 1
ATOM 5091 O O . TYR A 1 648 ? -8.127 2.812 6.929 1.00 96.81 648 TYR A O 1
ATOM 5099 N N . LYS A 1 649 ? -6.032 3.017 6.115 1.00 95.31 649 LYS A N 1
ATOM 5100 C CA . LYS A 1 649 ? -5.394 3.486 7.340 1.00 95.31 649 LYS A CA 1
ATOM 5101 C C . LYS A 1 649 ? -5.152 4.988 7.226 1.00 95.31 649 LYS A C 1
ATOM 5103 O O . LYS A 1 649 ? -4.311 5.438 6.453 1.00 95.31 649 LYS A O 1
ATOM 5108 N N . GLU A 1 650 ? -5.854 5.745 8.051 1.00 92.88 650 GLU A N 1
ATOM 5109 C CA . GLU A 1 650 ? -5.738 7.192 8.170 1.00 92.88 650 GLU A CA 1
ATOM 5110 C C . GLU A 1 650 ? -4.919 7.589 9.408 1.00 92.88 650 GLU A C 1
ATOM 5112 O O . GLU A 1 650 ? -4.734 6.788 10.335 1.00 92.88 650 GLU A O 1
ATOM 5117 N N . PRO A 1 651 ? -4.442 8.843 9.480 1.00 89.19 651 PRO A N 1
ATOM 5118 C CA . PRO A 1 651 ? -3.875 9.399 10.699 1.00 89.19 651 PRO A CA 1
ATOM 5119 C C . PRO A 1 651 ? -4.791 9.234 11.924 1.00 89.19 651 PRO A C 1
ATOM 5121 O O . PRO A 1 651 ? -6.010 9.087 11.847 1.00 89.19 651 PRO A O 1
ATOM 5124 N N . ALA A 1 652 ? -4.181 9.258 13.103 1.00 77.25 652 ALA A N 1
ATOM 5125 C CA . ALA A 1 652 ? -4.788 8.739 14.324 1.00 77.25 652 ALA A CA 1
ATOM 5126 C C . ALA A 1 652 ? -6.012 9.495 14.880 1.00 77.25 652 ALA A C 1
ATOM 5128 O O . ALA A 1 652 ? -6.648 9.033 15.824 1.00 77.25 652 ALA A O 1
ATOM 5129 N N . ILE A 1 653 ? -6.323 10.677 14.351 1.00 83.50 653 ILE A N 1
ATOM 5130 C CA . ILE A 1 653 ? -7.428 11.527 14.825 1.00 83.50 653 ILE A CA 1
ATOM 5131 C C . ILE A 1 653 ? -8.453 11.756 13.703 1.00 83.50 653 ILE A C 1
ATOM 5133 O O . ILE A 1 653 ? -9.465 12.418 13.924 1.00 83.50 653 ILE A O 1
ATOM 5137 N N . THR A 1 654 ? -8.228 11.172 12.522 1.00 92.19 654 THR A N 1
ATOM 5138 C CA . THR A 1 654 ? -9.100 11.366 11.370 1.00 92.19 654 THR A CA 1
ATOM 5139 C C . THR A 1 654 ? -10.503 10.855 11.669 1.00 92.19 654 THR A C 1
ATOM 5141 O O . THR A 1 654 ? -10.703 9.731 12.135 1.00 92.19 654 THR A O 1
ATOM 5144 N N . LYS A 1 655 ? -11.502 11.699 11.412 1.00 92.31 655 LYS A N 1
ATOM 5145 C CA . LYS A 1 655 ? -12.920 11.361 11.603 1.00 92.31 655 LYS A CA 1
ATOM 5146 C C . LYS A 1 655 ? -13.599 11.068 10.272 1.00 92.31 655 LYS A C 1
ATOM 5148 O O . LYS A 1 655 ? -13.172 11.550 9.228 1.00 92.31 655 LYS A O 1
ATOM 5153 N N . LEU A 1 656 ? -14.727 10.356 10.327 1.00 92.00 656 LEU A N 1
ATOM 5154 C CA . LEU A 1 656 ? -15.521 10.009 9.141 1.00 92.00 656 LEU A CA 1
ATOM 5155 C C . LEU A 1 656 ? -15.823 11.211 8.213 1.00 92.00 656 LEU A C 1
ATOM 5157 O O . LEU A 1 656 ? -15.654 11.059 7.007 1.00 92.00 656 LEU A O 1
ATOM 5161 N N . PRO A 1 657 ? -16.205 12.408 8.712 1.00 93.19 657 PRO A N 1
ATOM 5162 C CA . PRO A 1 657 ? -16.449 13.554 7.835 1.00 93.19 657 PRO A CA 1
ATOM 5163 C C . PRO A 1 657 ? -15.194 14.061 7.116 1.00 93.19 657 PRO A C 1
ATOM 5165 O O . PRO A 1 657 ? -15.299 14.554 6.001 1.00 93.19 657 PRO A O 1
ATOM 5168 N N . GLU A 1 658 ? -14.017 13.940 7.734 1.00 93.00 658 GLU A N 1
ATOM 5169 C CA . GLU A 1 658 ? -12.757 14.438 7.170 1.00 93.00 658 GLU A CA 1
ATOM 5170 C C . GLU A 1 658 ? -12.325 13.588 5.974 1.00 93.00 658 GLU A C 1
ATOM 5172 O O . GLU A 1 658 ? -12.069 14.131 4.901 1.00 93.00 658 GLU A O 1
ATOM 5177 N N . ILE A 1 659 ? -12.324 12.257 6.121 1.00 93.38 659 ILE A N 1
ATOM 5178 C CA . ILE A 1 659 ? -12.047 11.345 5.001 1.00 93.38 659 ILE A CA 1
ATOM 5179 C C . ILE A 1 659 ? -13.141 11.426 3.930 1.00 93.38 659 ILE A C 1
ATOM 5181 O O . ILE A 1 659 ? -12.824 11.440 2.744 1.00 93.38 659 ILE A O 1
ATOM 5185 N N . SER A 1 660 ? -14.414 11.542 4.330 1.00 93.62 660 SER A N 1
ATOM 5186 C CA . SER A 1 660 ? -15.528 11.696 3.391 1.00 93.62 660 SER A CA 1
ATOM 5187 C C . SER A 1 660 ? -15.351 12.931 2.522 1.00 93.62 660 SER A C 1
ATOM 5189 O O . SER A 1 660 ? -15.404 12.817 1.306 1.00 93.62 660 SER A O 1
ATOM 5191 N N . HIS A 1 661 ? -15.072 14.084 3.130 1.00 92.62 661 HIS A N 1
ATOM 5192 C CA . HIS A 1 661 ? -14.867 15.326 2.395 1.00 92.62 661 HIS A CA 1
ATOM 5193 C C . HIS A 1 661 ? -13.589 15.296 1.546 1.00 92.62 661 HIS A C 1
ATOM 5195 O O . HIS A 1 661 ? -13.588 15.805 0.430 1.00 92.62 661 HIS A O 1
ATOM 5201 N N . ARG A 1 662 ? -12.511 14.664 2.037 1.00 92.19 662 ARG A N 1
ATOM 5202 C CA . ARG A 1 662 ? -11.261 14.484 1.282 1.00 92.19 662 ARG A CA 1
ATOM 5203 C C . ARG A 1 662 ? -11.486 13.681 0.001 1.00 92.19 662 ARG A C 1
ATOM 5205 O O . ARG A 1 662 ? -11.048 14.118 -1.057 1.00 92.19 662 ARG A O 1
ATOM 5212 N N . LEU A 1 663 ? -12.151 12.527 0.096 1.00 92.12 663 LEU A N 1
ATOM 5213 C CA . LEU A 1 663 ? -12.399 11.655 -1.057 1.00 92.12 663 LEU A CA 1
ATOM 5214 C C . LEU A 1 663 ? -13.459 12.240 -1.996 1.00 92.12 663 LEU A C 1
ATOM 5216 O O . LEU A 1 663 ? -13.259 12.235 -3.206 1.00 92.12 663 LEU A O 1
ATOM 5220 N N . GLU A 1 664 ? -14.548 12.790 -1.458 1.00 92.12 664 GLU A N 1
ATOM 5221 C CA . GLU A 1 664 ? -15.587 13.463 -2.246 1.00 92.12 664 GLU A CA 1
ATOM 5222 C C . GLU A 1 664 ? -15.023 14.670 -3.005 1.00 92.12 664 GLU A C 1
ATOM 5224 O O . GLU A 1 664 ? -15.251 14.797 -4.203 1.00 92.12 664 GLU A O 1
ATOM 5229 N N . GLY A 1 665 ? -14.218 15.510 -2.345 1.00 90.75 665 GLY A N 1
ATOM 5230 C CA . GLY A 1 665 ? -13.567 16.657 -2.976 1.00 90.75 665 GLY A CA 1
ATOM 5231 C C . GLY A 1 665 ? -12.530 16.252 -4.024 1.00 90.75 665 GLY A C 1
ATOM 5232 O O . GLY A 1 665 ? -12.473 16.861 -5.089 1.00 90.75 665 GLY A O 1
ATOM 5233 N N . PHE A 1 666 ? -11.743 15.204 -3.760 1.00 90.56 666 PHE A N 1
ATOM 5234 C CA . PHE A 1 666 ? -10.766 14.684 -4.717 1.00 90.56 666 PHE A CA 1
ATOM 5235 C C . PHE A 1 666 ? -11.446 14.145 -5.983 1.00 90.56 666 PHE A C 1
ATOM 5237 O O . PHE A 1 666 ? -11.194 14.636 -7.081 1.00 90.56 666 PHE A O 1
ATOM 5244 N N . TYR A 1 667 ? -12.374 13.195 -5.842 1.00 89.88 667 TYR A N 1
ATOM 5245 C CA . TYR A 1 667 ? -13.056 12.615 -7.001 1.00 89.88 667 TYR A CA 1
ATOM 5246 C C . TYR A 1 667 ? -14.033 13.596 -7.662 1.00 89.88 667 TYR A C 1
ATOM 5248 O O . TYR A 1 667 ? -14.253 13.510 -8.870 1.00 89.88 667 TYR A O 1
ATOM 5256 N N . GLY A 1 668 ? -14.568 14.569 -6.918 1.00 89.12 668 GLY A N 1
ATOM 5257 C CA . GLY A 1 668 ? -15.346 15.680 -7.466 1.00 89.12 668 GLY A CA 1
ATOM 5258 C C . GLY A 1 668 ? -14.522 16.563 -8.407 1.00 89.12 668 GLY A C 1
ATOM 5259 O O . GLY A 1 668 ? -15.022 16.962 -9.456 1.00 89.12 668 GLY A O 1
ATOM 5260 N N . GLN A 1 669 ? -13.240 16.796 -8.106 1.00 88.62 669 GLN A N 1
ATOM 5261 C CA . GLN A 1 669 ? -12.319 17.487 -9.019 1.00 88.62 669 GLN A CA 1
ATOM 5262 C C . GLN A 1 669 ? -11.981 16.643 -10.256 1.00 88.62 669 GLN A C 1
ATOM 5264 O O . GLN A 1 669 ? -11.836 17.195 -11.344 1.00 88.62 669 GLN A O 1
ATOM 5269 N N . CYS A 1 670 ? -11.886 15.317 -10.115 1.00 85.56 670 CYS A N 1
ATOM 5270 C CA . CYS A 1 670 ? -11.577 14.417 -11.229 1.00 85.56 670 CYS A CA 1
ATOM 5271 C C . CYS A 1 670 ? -12.751 14.219 -12.202 1.00 85.56 670 CYS A C 1
ATOM 5273 O O . CYS A 1 670 ? -12.542 14.172 -13.413 1.00 85.56 670 CYS A O 1
ATOM 5275 N N . PHE A 1 671 ? -13.978 14.066 -11.691 1.00 87.31 671 PHE A N 1
ATOM 5276 C CA . PHE A 1 671 ? -15.141 13.648 -12.488 1.00 87.31 671 PHE A CA 1
ATOM 5277 C C . PHE A 1 671 ? -16.240 14.708 -12.622 1.00 87.31 671 PHE A C 1
ATOM 5279 O O . PHE A 1 671 ? -17.137 14.523 -13.447 1.00 87.31 671 PHE A O 1
ATOM 5286 N N . GLY A 1 672 ? -16.175 15.784 -11.832 1.00 86.12 672 GLY A N 1
ATOM 5287 C CA . GLY A 1 672 ? -17.230 16.781 -11.636 1.00 86.12 672 GLY A CA 1
ATOM 5288 C C . GLY A 1 672 ? -18.055 16.498 -10.375 1.00 86.12 672 GLY A C 1
ATOM 5289 O O . GLY A 1 672 ? -18.523 15.377 -10.179 1.00 86.12 672 GLY A O 1
ATOM 5290 N N . GLU A 1 673 ? -18.264 17.518 -9.533 1.00 87.25 673 GLU A N 1
ATOM 5291 C CA . GLU A 1 673 ? -18.976 17.401 -8.242 1.00 87.25 673 GLU A CA 1
ATOM 5292 C C . GLU A 1 673 ? -20.395 16.823 -8.383 1.00 87.25 673 GLU A C 1
ATOM 5294 O O . GLU A 1 673 ? -20.857 16.080 -7.527 1.00 87.25 673 GLU A O 1
ATOM 5299 N N . GLU A 1 674 ? -21.074 17.103 -9.496 1.00 87.88 674 GLU A N 1
ATOM 5300 C CA . GLU A 1 674 ? -22.428 16.608 -9.782 1.00 87.88 674 GLU A CA 1
ATOM 5301 C C . GLU A 1 674 ? -22.502 15.093 -10.046 1.00 87.88 674 GLU A C 1
ATOM 5303 O O . GLU A 1 674 ? -23.575 14.489 -9.950 1.00 87.88 674 GLU A O 1
ATOM 5308 N N . PHE A 1 675 ? -21.364 14.472 -10.362 1.00 89.06 675 PHE A N 1
ATOM 5309 C CA . PHE A 1 675 ? -21.268 13.054 -10.692 1.00 89.06 675 PHE A CA 1
ATOM 5310 C C . PHE A 1 675 ? -20.773 12.190 -9.534 1.00 89.06 675 PHE A C 1
ATOM 5312 O O . PHE A 1 675 ? -20.742 10.974 -9.702 1.00 89.06 675 PHE A O 1
ATOM 5319 N N . VAL A 1 676 ? -20.385 12.768 -8.394 1.00 92.06 676 VAL A N 1
ATOM 5320 C CA . VAL A 1 676 ? -19.841 12.025 -7.247 1.00 92.06 676 VAL A CA 1
ATOM 5321 C C . VAL A 1 676 ? -20.814 12.076 -6.080 1.00 92.06 676 VAL A C 1
ATOM 5323 O O . VAL A 1 676 ? -21.319 13.135 -5.725 1.00 92.06 676 VAL A O 1
ATOM 5326 N N . GLU A 1 677 ? -21.083 10.924 -5.468 1.00 92.25 677 GLU A N 1
ATOM 5327 C CA . GLU A 1 677 ? -22.014 10.831 -4.345 1.00 92.25 677 GLU A CA 1
ATOM 5328 C C . GLU A 1 677 ? -21.488 9.887 -3.257 1.00 92.25 677 GLU A C 1
ATOM 5330 O O . GLU A 1 677 ? -21.132 8.735 -3.513 1.00 92.25 677 GLU A O 1
ATOM 5335 N N . VAL A 1 678 ? -21.449 10.363 -2.008 1.00 92.62 678 VAL A N 1
ATOM 5336 C CA . VAL A 1 678 ? -21.026 9.534 -0.872 1.00 92.62 678 VAL A CA 1
ATOM 5337 C C . VAL A 1 678 ? -22.219 8.799 -0.266 1.00 92.62 678 VAL A C 1
ATOM 5339 O O . VAL A 1 678 ? -23.139 9.406 0.292 1.00 92.62 678 VAL A O 1
ATOM 5342 N N . ILE A 1 679 ? -22.170 7.467 -0.295 1.00 91.38 679 ILE A N 1
ATOM 5343 C CA . ILE A 1 679 ? -23.142 6.601 0.371 1.00 91.38 679 ILE A CA 1
ATOM 5344 C C . ILE A 1 679 ? -22.854 6.617 1.875 1.00 91.38 679 ILE A C 1
ATOM 5346 O O . ILE A 1 679 ? -21.840 6.099 2.345 1.00 91.38 679 ILE A O 1
ATOM 5350 N N . LYS A 1 680 ? -23.778 7.210 2.637 1.00 86.38 680 LYS A N 1
ATOM 5351 C CA . LYS A 1 680 ? -23.693 7.327 4.105 1.00 86.38 680 LYS A CA 1
ATOM 5352 C C . LYS A 1 680 ? -24.149 6.068 4.841 1.00 86.38 680 LYS A C 1
ATOM 5354 O O . LYS A 1 680 ? -23.825 5.898 6.014 1.00 86.38 680 LYS A O 1
ATOM 5359 N N . ASP A 1 681 ? -24.940 5.228 4.180 1.00 84.88 681 ASP A N 1
ATOM 5360 C CA . ASP A 1 681 ? -25.372 3.952 4.741 1.00 84.88 681 ASP A CA 1
ATOM 5361 C C . ASP A 1 681 ? -24.221 2.936 4.693 1.00 84.88 681 ASP A C 1
ATOM 5363 O O . ASP A 1 681 ? -23.434 2.907 3.751 1.00 84.88 681 ASP A O 1
ATOM 5367 N N . SER A 1 682 ? -24.133 2.095 5.718 1.00 86.00 682 SER A N 1
ATOM 5368 C CA . SER A 1 682 ? -23.167 0.994 5.826 1.00 86.00 682 SER A CA 1
ATOM 5369 C C . SER A 1 682 ? -23.716 -0.336 5.299 1.00 86.00 682 SER A C 1
ATOM 5371 O O . SER A 1 682 ? -22.981 -1.321 5.248 1.00 86.00 682 SER A O 1
ATOM 5373 N N . ALA A 1 683 ? -24.998 -0.387 4.919 1.00 84.50 683 ALA A N 1
ATOM 5374 C CA . ALA A 1 683 ? -25.611 -1.574 4.339 1.00 84.50 683 ALA A CA 1
ATOM 5375 C C . ALA A 1 683 ? -24.931 -1.995 3.016 1.00 84.50 683 ALA A C 1
ATOM 5377 O O . ALA A 1 683 ? -24.382 -1.148 2.303 1.00 84.50 683 ALA A O 1
ATOM 5378 N N . PRO A 1 684 ? -24.967 -3.295 2.659 1.00 83.25 684 PRO A N 1
ATOM 5379 C CA . PRO A 1 684 ? -24.520 -3.758 1.349 1.00 83.25 684 PRO A CA 1
ATOM 5380 C C . PRO A 1 684 ? -25.226 -2.998 0.221 1.00 83.25 684 PRO A C 1
ATOM 5382 O O . PRO A 1 684 ? -26.449 -2.852 0.236 1.00 83.25 684 PRO A O 1
ATOM 5385 N N . VAL A 1 685 ? -24.445 -2.506 -0.737 1.00 86.25 685 VAL A N 1
ATOM 5386 C CA . VAL A 1 685 ? -24.936 -1.653 -1.820 1.00 86.25 685 VAL A CA 1
ATOM 5387 C C . VAL A 1 685 ? -25.478 -2.517 -2.953 1.00 86.25 685 VAL A C 1
ATOM 5389 O O . VAL A 1 685 ? -24.812 -3.430 -3.431 1.00 86.25 685 VAL A O 1
ATOM 5392 N N . ASP A 1 686 ? -26.700 -2.216 -3.381 1.00 83.50 686 ASP A N 1
ATOM 5393 C CA . ASP A 1 686 ? -27.369 -2.886 -4.493 1.00 83.50 686 ASP A CA 1
ATOM 5394 C C . ASP A 1 686 ? -27.194 -2.060 -5.775 1.00 83.50 686 ASP A C 1
ATOM 5396 O O . ASP A 1 686 ? -27.810 -1.001 -5.928 1.00 83.50 686 ASP A O 1
ATOM 5400 N N . LYS A 1 687 ? -26.353 -2.548 -6.698 1.00 81.75 687 LYS A N 1
ATOM 5401 C CA . LYS A 1 687 ? -25.980 -1.843 -7.939 1.00 81.75 687 LYS A CA 1
ATOM 5402 C C . LYS A 1 687 ? -27.190 -1.543 -8.829 1.00 81.75 687 LYS A C 1
ATOM 5404 O O . LYS A 1 687 ? -27.183 -0.552 -9.548 1.00 81.75 687 LYS A O 1
ATOM 5409 N N . THR A 1 688 ? -28.254 -2.345 -8.743 1.00 84.50 688 THR A N 1
ATOM 5410 C CA . THR A 1 688 ? -29.471 -2.155 -9.553 1.00 84.50 688 THR A CA 1
ATOM 5411 C C . THR A 1 688 ? -30.238 -0.879 -9.208 1.00 84.50 688 THR A C 1
ATOM 5413 O O . THR A 1 688 ? -31.038 -0.404 -10.011 1.00 84.50 688 THR A O 1
ATOM 5416 N N . LYS A 1 689 ? -29.990 -0.313 -8.022 1.00 85.62 689 LYS A N 1
ATOM 5417 C CA . LYS A 1 689 ? -30.642 0.905 -7.526 1.00 85.62 689 LYS A CA 1
ATOM 5418 C C . LYS A 1 689 ? -29.798 2.163 -7.726 1.00 85.62 689 LYS A C 1
ATOM 5420 O O . LYS A 1 689 ? -30.275 3.251 -7.416 1.00 85.62 689 LYS A O 1
ATOM 5425 N N . LEU A 1 690 ? -28.558 2.016 -8.190 1.00 88.50 690 LEU A N 1
ATOM 5426 C CA . LEU A 1 690 ? -27.634 3.124 -8.407 1.00 88.50 690 LEU A CA 1
ATOM 5427 C C . LEU A 1 690 ? -27.761 3.679 -9.827 1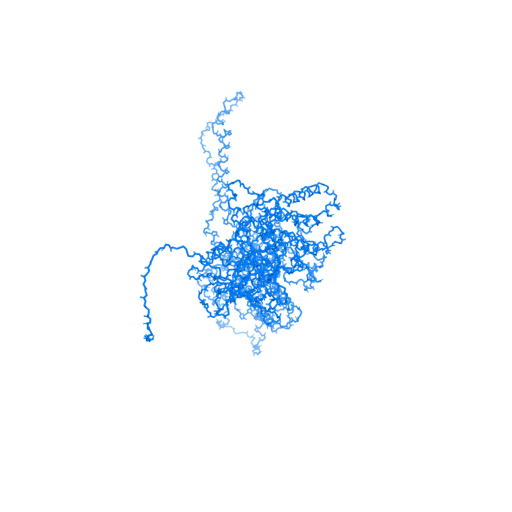.00 88.50 690 LEU A C 1
ATOM 5429 O O . LEU A 1 690 ? -28.051 2.942 -10.767 1.00 88.50 690 LEU A O 1
ATOM 5433 N N . ASP A 1 691 ? -27.517 4.981 -9.982 1.00 87.38 691 ASP A N 1
ATOM 5434 C CA . ASP A 1 691 ? -27.453 5.619 -11.297 1.00 87.38 691 ASP A CA 1
ATOM 5435 C C . ASP A 1 691 ? -26.140 5.228 -12.009 1.00 87.38 691 ASP A C 1
ATOM 5437 O O . ASP A 1 691 ? -25.061 5.545 -11.500 1.00 87.38 691 ASP A O 1
ATOM 5441 N N . PRO A 1 692 ? -26.187 4.590 -13.194 1.00 86.00 692 PRO A N 1
ATOM 5442 C CA . PRO A 1 692 ? -24.984 4.211 -13.938 1.00 86.00 692 PRO A CA 1
ATOM 5443 C C . PRO A 1 692 ? -24.079 5.392 -14.320 1.00 86.00 692 PRO A C 1
ATOM 5445 O O . PRO A 1 692 ? -22.893 5.194 -14.571 1.00 86.00 692 PRO A O 1
ATOM 5448 N N . ASN A 1 693 ? -24.618 6.615 -14.379 1.00 87.56 693 ASN A N 1
ATOM 5449 C CA . ASN A 1 693 ? -23.869 7.809 -14.772 1.00 87.56 693 ASN A CA 1
ATOM 5450 C C . ASN A 1 693 ? -23.104 8.468 -13.613 1.00 87.56 693 ASN A C 1
ATOM 5452 O O . ASN A 1 693 ? -22.319 9.394 -13.851 1.00 87.56 693 ASN A O 1
ATOM 5456 N N . LYS A 1 694 ? -23.320 8.010 -12.375 1.00 91.25 694 LYS A N 1
ATOM 5457 C CA . LYS A 1 694 ? -22.694 8.548 -11.166 1.00 91.25 694 LYS A CA 1
ATOM 5458 C C . LYS A 1 694 ? -21.623 7.615 -10.601 1.00 91.25 694 LYS A C 1
ATOM 5460 O O . LYS A 1 694 ? -21.619 6.407 -10.818 1.00 91.25 694 LYS A O 1
ATOM 5465 N N . ALA A 1 695 ? -20.708 8.220 -9.860 1.00 92.62 695 ALA A N 1
ATOM 5466 C CA . ALA A 1 695 ? -19.629 7.589 -9.126 1.00 92.62 695 ALA A CA 1
ATOM 5467 C C . ALA A 1 695 ? -19.973 7.618 -7.630 1.00 92.62 695 ALA A C 1
ATOM 5469 O O . ALA A 1 695 ? -20.021 8.680 -7.009 1.00 92.62 695 ALA A O 1
ATOM 5470 N N . TYR A 1 696 ? -20.223 6.450 -7.050 1.00 94.31 696 TYR A N 1
ATOM 5471 C CA . TYR A 1 696 ? -20.594 6.301 -5.650 1.00 94.31 696 TYR A CA 1
ATOM 5472 C C . TYR A 1 696 ? -19.418 5.821 -4.804 1.00 94.31 696 TYR A C 1
ATOM 5474 O O . TYR A 1 696 ? -18.757 4.837 -5.136 1.00 94.31 696 TYR A O 1
ATOM 5482 N N . ILE A 1 697 ? -19.198 6.478 -3.666 1.00 95.06 697 ILE A N 1
ATOM 5483 C CA . ILE A 1 697 ? -18.166 6.098 -2.696 1.00 95.06 697 ILE A CA 1
ATOM 5484 C C . ILE A 1 697 ? -18.851 5.771 -1.377 1.00 95.06 697 ILE A C 1
ATOM 5486 O O . ILE A 1 697 ? -19.527 6.614 -0.793 1.00 95.06 697 ILE A O 1
ATOM 5490 N N . GLN A 1 698 ? -18.680 4.553 -0.878 1.00 95.38 698 GLN A N 1
ATOM 5491 C CA . GLN A 1 698 ? -19.226 4.146 0.412 1.00 95.38 698 GLN A CA 1
ATOM 5492 C C . GLN A 1 698 ? -18.123 4.118 1.459 1.00 95.38 698 GLN A C 1
ATOM 5494 O O . GLN A 1 698 ? -17.176 3.347 1.330 1.00 95.38 698 GLN A O 1
ATOM 5499 N N . ILE A 1 699 ? -18.262 4.918 2.516 1.00 95.75 699 ILE A N 1
ATOM 5500 C CA . ILE A 1 699 ? -17.239 5.050 3.559 1.00 95.75 699 ILE A CA 1
ATOM 5501 C C . ILE A 1 699 ? -17.835 4.641 4.900 1.00 95.75 699 ILE A C 1
ATOM 5503 O O . ILE A 1 699 ? -18.878 5.138 5.321 1.00 95.75 699 ILE A O 1
ATOM 5507 N N . THR A 1 700 ? -17.176 3.723 5.598 1.00 95.31 700 THR A N 1
ATOM 5508 C CA . THR A 1 700 ? -17.639 3.193 6.883 1.00 95.31 700 THR A CA 1
ATOM 5509 C C . THR A 1 700 ? -16.472 3.105 7.854 1.00 95.31 700 THR A C 1
ATOM 5511 O O . THR A 1 700 ? -15.430 2.548 7.528 1.00 95.31 700 THR A O 1
ATOM 5514 N N . PHE A 1 701 ? -16.629 3.652 9.059 1.00 95.38 701 PHE A N 1
ATOM 5515 C CA . PHE A 1 701 ? -15.633 3.493 10.120 1.00 95.38 701 PHE A CA 1
ATOM 5516 C C . PHE A 1 701 ? -15.571 2.032 10.578 1.00 95.38 701 PHE A C 1
ATOM 5518 O O . PHE A 1 701 ? -16.616 1.415 10.794 1.00 95.38 701 PHE A O 1
ATOM 5525 N N . VAL A 1 702 ? -14.360 1.497 10.737 1.00 95.81 702 VAL A N 1
ATOM 5526 C CA . VAL A 1 702 ? -14.130 0.121 11.187 1.00 95.81 702 VAL A CA 1
ATOM 5527 C C . VAL A 1 702 ? -13.157 0.098 12.364 1.00 95.81 702 VAL A C 1
ATOM 5529 O O . VAL A 1 702 ? -12.212 0.883 12.427 1.00 95.81 702 VAL A O 1
ATOM 5532 N N . GLU A 1 703 ? -13.370 -0.826 13.296 1.00 93.88 703 GLU A N 1
ATOM 5533 C CA . GLU A 1 703 ? -12.469 -1.065 14.428 1.00 93.88 703 GLU A CA 1
ATOM 5534 C C . GLU A 1 703 ? -11.709 -2.383 14.223 1.00 93.88 703 GLU A C 1
ATOM 5536 O O . GLU A 1 703 ? -12.270 -3.315 13.644 1.00 93.88 703 GLU A O 1
ATOM 5541 N N . PRO A 1 704 ? -10.454 -2.514 14.686 1.00 95.44 704 PRO A N 1
ATOM 5542 C CA . PRO A 1 704 ? -9.753 -3.795 14.660 1.00 95.44 704 PRO A CA 1
ATOM 5543 C C . PRO A 1 704 ? -10.539 -4.877 15.412 1.00 95.44 704 PRO A C 1
ATOM 5545 O O . PRO A 1 704 ? -11.031 -4.640 16.518 1.00 95.44 704 PRO A O 1
ATOM 5548 N N . TYR A 1 705 ? -10.655 -6.061 14.813 1.00 94.44 705 TYR A N 1
ATOM 5549 C CA . TYR A 1 705 ? -11.382 -7.195 15.377 1.00 94.44 705 TYR A CA 1
ATOM 5550 C C . TYR A 1 705 ? -10.428 -8.303 15.817 1.00 94.44 705 TYR A C 1
ATOM 5552 O O . TYR A 1 705 ? -9.516 -8.674 15.078 1.00 94.44 705 TYR A O 1
ATOM 5560 N N . PHE A 1 706 ? -10.694 -8.859 16.999 1.00 94.00 706 PHE A N 1
ATOM 5561 C CA . PHE A 1 706 ? -9.928 -9.948 17.590 1.00 94.00 706 PHE A CA 1
ATOM 5562 C C . PHE A 1 706 ? -10.870 -10.982 18.191 1.00 94.00 706 PHE A C 1
ATOM 5564 O O . PHE A 1 706 ? -11.852 -10.626 18.850 1.00 94.00 706 PHE A O 1
ATOM 5571 N N . ASP A 1 707 ? -10.524 -12.254 18.031 1.00 91.06 707 ASP A N 1
ATOM 5572 C CA . ASP A 1 707 ? -11.229 -13.325 18.726 1.00 91.06 707 ASP A CA 1
ATOM 5573 C C . ASP A 1 707 ? -10.898 -13.330 20.227 1.00 91.06 707 ASP A C 1
ATOM 5575 O O . ASP A 1 707 ? -9.878 -12.801 20.678 1.00 91.06 707 ASP A O 1
ATOM 5579 N N . GLU A 1 708 ? -11.744 -13.986 21.030 1.00 86.88 708 GLU A N 1
ATOM 5580 C CA . GLU A 1 708 ? -11.551 -14.063 22.486 1.00 86.88 708 GLU A CA 1
ATOM 5581 C C . GLU A 1 708 ? -10.205 -14.692 22.891 1.00 86.88 708 GLU A C 1
ATOM 5583 O O . GLU A 1 708 ? -9.702 -14.396 23.976 1.00 86.88 708 GLU A O 1
ATOM 5588 N N . TYR A 1 709 ? -9.619 -15.560 22.055 1.00 90.31 709 TYR A N 1
ATOM 5589 C CA . TYR A 1 709 ? -8.299 -16.139 22.312 1.00 90.31 709 TYR A CA 1
ATOM 5590 C C . TYR A 1 709 ? -7.168 -15.148 21.998 1.00 90.31 709 TYR A C 1
ATOM 5592 O O . TYR A 1 709 ? -6.280 -14.990 22.828 1.00 90.31 709 TYR A O 1
ATOM 5600 N N . GLU A 1 710 ? -7.239 -14.407 20.887 1.00 90.06 710 GLU A N 1
ATOM 5601 C CA . GLU A 1 710 ? -6.235 -13.391 20.528 1.00 90.06 710 GLU A CA 1
ATOM 5602 C C . GLU A 1 710 ? -6.191 -12.254 21.547 1.00 90.06 710 GLU A C 1
ATOM 5604 O O . GLU A 1 710 ? -5.129 -11.719 21.855 1.00 90.06 710 GLU A O 1
ATOM 5609 N N . MET A 1 711 ? -7.347 -11.900 22.112 1.00 86.94 711 MET A N 1
ATOM 5610 C CA . MET A 1 711 ? -7.451 -10.894 23.166 1.00 86.94 711 MET A CA 1
ATOM 5611 C C . MET A 1 711 ? -6.705 -11.268 24.456 1.00 86.94 711 MET A C 1
ATOM 5613 O O . MET A 1 711 ? -6.468 -10.382 25.279 1.00 86.94 711 MET A O 1
ATOM 5617 N N . LYS A 1 712 ? -6.356 -12.548 24.658 1.00 88.12 712 LYS A N 1
ATOM 5618 C CA . LYS A 1 712 ? -5.530 -12.997 25.792 1.00 88.12 712 LYS A CA 1
ATOM 5619 C C . LYS A 1 712 ? -4.045 -12.748 25.548 1.00 88.12 712 LYS A C 1
ATOM 5621 O O . LYS A 1 712 ? -3.351 -12.386 26.492 1.00 88.12 712 LYS A O 1
ATOM 5626 N N . ASP A 1 713 ? -3.601 -12.908 24.305 1.00 88.75 713 ASP A N 1
ATOM 5627 C CA . ASP A 1 713 ? -2.203 -12.722 23.911 1.00 88.75 713 ASP A CA 1
ATOM 5628 C C . ASP A 1 713 ? -1.885 -11.241 23.661 1.00 88.75 713 ASP A C 1
ATOM 5630 O O . ASP A 1 713 ? -0.801 -10.771 23.993 1.00 88.75 713 ASP A O 1
ATOM 5634 N N . ARG A 1 714 ? -2.853 -10.478 23.131 1.00 90.94 714 ARG A N 1
ATOM 5635 C CA . ARG A 1 714 ? -2.743 -9.034 22.871 1.00 90.94 714 ARG A CA 1
ATOM 5636 C C . ARG A 1 714 ? -3.122 -8.229 24.111 1.00 90.94 714 ARG A C 1
ATOM 5638 O O . ARG A 1 714 ? -4.242 -7.722 24.242 1.00 90.94 714 ARG A O 1
ATOM 5645 N N . VAL A 1 715 ? -2.180 -8.097 25.034 1.00 87.06 715 VAL A N 1
ATOM 5646 C CA . VAL A 1 715 ? -2.358 -7.397 26.309 1.00 87.06 715 VAL A CA 1
ATOM 5647 C C . VAL A 1 715 ? -2.152 -5.894 26.137 1.00 87.06 715 VAL A C 1
ATOM 5649 O O . VAL A 1 715 ? -2.955 -5.094 26.635 1.00 87.06 715 VAL A O 1
ATOM 5652 N N . THR A 1 716 ? -1.101 -5.492 25.421 1.00 87.81 716 THR A N 1
ATOM 5653 C CA . THR A 1 716 ? -0.668 -4.092 25.359 1.00 87.81 716 THR A CA 1
ATOM 5654 C C . THR A 1 716 ? -1.480 -3.266 24.360 1.00 87.81 716 THR A C 1
ATOM 5656 O O . THR A 1 716 ? -2.115 -3.774 23.435 1.00 87.81 716 THR A O 1
ATOM 5659 N N . TYR A 1 717 ? -1.474 -1.942 24.541 1.00 86.94 717 TYR A N 1
ATOM 5660 C CA . TYR A 1 717 ? -2.129 -1.027 23.602 1.00 86.94 717 TYR A CA 1
ATOM 5661 C C . TYR A 1 717 ? -1.480 -1.064 22.207 1.00 86.94 717 TYR A C 1
ATOM 5663 O O . TYR A 1 717 ? -2.179 -0.915 21.208 1.00 86.94 717 TYR A O 1
ATOM 5671 N N . PHE A 1 718 ? -0.170 -1.311 22.129 1.00 90.94 718 PHE A N 1
ATOM 5672 C CA . PHE A 1 718 ? 0.547 -1.491 20.866 1.00 90.94 718 PHE A CA 1
ATOM 5673 C C . PHE A 1 718 ? 0.121 -2.778 20.147 1.00 90.94 718 PHE A C 1
ATOM 5675 O O . PHE A 1 718 ? -0.259 -2.720 18.982 1.00 90.94 718 PHE A O 1
ATOM 5682 N N . GLU A 1 719 ? 0.078 -3.918 20.845 1.00 90.75 719 GLU A N 1
ATOM 5683 C CA . GLU A 1 719 ? -0.343 -5.205 20.265 1.00 90.75 719 GLU A CA 1
ATOM 5684 C C . GLU A 1 719 ? -1.763 -5.162 19.697 1.00 90.75 719 GLU A C 1
ATOM 5686 O O . GLU A 1 719 ? -2.054 -5.823 18.708 1.00 90.75 719 GLU A O 1
ATOM 5691 N N . LYS A 1 720 ? -2.660 -4.360 20.274 1.00 91.06 720 LYS A N 1
ATOM 5692 C CA . LYS A 1 720 ? -4.025 -4.171 19.752 1.00 91.06 720 LYS A CA 1
ATOM 5693 C C . LYS A 1 720 ? -4.100 -3.255 18.528 1.00 91.06 720 LYS A C 1
ATOM 5695 O O . LYS A 1 720 ? -5.169 -3.120 17.946 1.00 91.06 720 LYS A O 1
ATOM 5700 N N . ASN A 1 721 ? -2.994 -2.620 18.143 1.00 91.38 721 ASN A N 1
ATOM 5701 C CA . ASN A 1 721 ? -2.910 -1.678 17.025 1.00 91.38 721 ASN A CA 1
ATOM 5702 C C . ASN A 1 721 ? -1.851 -2.062 15.975 1.00 91.38 721 ASN A C 1
ATOM 5704 O O . ASN A 1 721 ? -1.623 -1.304 15.031 1.00 91.38 721 ASN A O 1
ATOM 5708 N N . PHE A 1 722 ? -1.211 -3.223 16.124 1.00 92.25 722 PHE A N 1
ATOM 5709 C CA . PHE A 1 722 ? -0.114 -3.681 15.276 1.00 92.25 722 PHE A CA 1
ATOM 5710 C C . PHE A 1 722 ? -0.378 -5.093 14.736 1.00 92.25 722 PHE A C 1
ATOM 5712 O O . PHE A 1 722 ? -0.973 -5.925 15.425 1.00 92.25 722 PHE A O 1
ATOM 5719 N N . ASN A 1 723 ? 0.058 -5.375 13.504 1.00 93.31 723 ASN A N 1
ATOM 5720 C CA . ASN A 1 723 ? -0.246 -6.611 12.770 1.00 93.31 723 ASN A CA 1
ATOM 5721 C C . ASN A 1 723 ? -1.756 -6.918 12.754 1.00 93.31 723 ASN A C 1
ATOM 5723 O O . ASN A 1 723 ? -2.215 -7.950 13.256 1.00 93.31 723 ASN A O 1
ATOM 5727 N N . LEU A 1 724 ? -2.529 -5.976 12.203 1.00 94.94 724 LEU A N 1
ATOM 5728 C CA . LEU A 1 724 ? -3.990 -6.018 12.128 1.00 94.94 724 LEU A CA 1
ATOM 5729 C C . LEU A 1 724 ? -4.469 -6.496 10.759 1.00 94.94 724 LEU A C 1
ATOM 5731 O O . LEU A 1 724 ? -4.178 -5.859 9.752 1.00 94.94 724 LEU A O 1
ATOM 5735 N N . ARG A 1 725 ? -5.241 -7.582 10.720 1.00 95.12 725 ARG A N 1
ATOM 5736 C CA . ARG A 1 725 ? -5.771 -8.158 9.469 1.00 95.12 725 ARG A CA 1
ATOM 5737 C C . ARG A 1 725 ? -7.299 -8.163 9.395 1.00 95.12 725 ARG A C 1
ATOM 5739 O O . ARG A 1 725 ? -7.857 -8.220 8.303 1.00 95.12 725 ARG A O 1
ATOM 5746 N N . ARG A 1 726 ? -7.973 -8.123 10.547 1.00 97.06 726 ARG A N 1
ATOM 5747 C CA . ARG A 1 726 ? -9.433 -8.172 10.639 1.00 97.06 726 ARG A CA 1
ATOM 5748 C C . ARG A 1 726 ? -9.986 -6.885 11.220 1.00 97.06 726 ARG A C 1
ATOM 5750 O O . ARG A 1 726 ? -9.464 -6.365 12.206 1.00 97.06 726 ARG A O 1
ATOM 5757 N N . PHE A 1 727 ? -11.062 -6.405 10.617 1.00 97.44 727 PHE A N 1
ATOM 5758 C CA . PHE A 1 727 ? -11.739 -5.170 10.984 1.00 97.44 727 PHE A CA 1
ATOM 5759 C C . PHE A 1 727 ? -13.239 -5.411 11.058 1.00 97.44 727 PHE A C 1
ATOM 5761 O O . PHE A 1 727 ? -13.773 -6.178 10.267 1.00 97.44 727 PHE A O 1
ATOM 5768 N N . MET A 1 728 ? -13.934 -4.762 11.983 1.00 95.50 728 MET A N 1
ATOM 5769 C CA . MET A 1 728 ? -15.368 -4.925 12.170 1.00 95.50 728 MET A CA 1
ATOM 5770 C C . MET A 1 728 ? -16.080 -3.577 12.145 1.00 95.50 728 MET A C 1
ATOM 5772 O O . MET A 1 728 ? -15.626 -2.602 12.746 1.00 95.50 728 MET A O 1
ATOM 5776 N N . TYR A 1 729 ? -17.237 -3.543 11.492 1.00 95.00 729 TYR A N 1
ATOM 5777 C CA . TYR A 1 729 ? -18.238 -2.498 11.681 1.00 95.00 729 TYR A CA 1
ATOM 5778 C C . TYR A 1 729 ? -19.582 -3.116 12.030 1.00 95.00 729 TYR A C 1
ATOM 5780 O O . TYR A 1 729 ? -19.818 -4.310 11.835 1.00 95.00 729 TYR A O 1
ATOM 5788 N N . THR A 1 730 ? -20.471 -2.286 12.566 1.00 92.06 730 THR A N 1
ATOM 5789 C CA . THR A 1 730 ? -21.798 -2.731 12.977 1.00 92.06 730 THR A CA 1
ATOM 5790 C C . THR A 1 730 ? -22.879 -1.883 12.333 1.00 92.06 730 THR A C 1
ATOM 5792 O O . THR A 1 730 ? -22.819 -0.654 12.406 1.00 92.06 730 THR A O 1
ATOM 5795 N N . THR A 1 731 ? -23.886 -2.537 11.766 1.00 92.25 731 THR A N 1
ATOM 5796 C CA . THR A 1 731 ? -25.028 -1.897 11.112 1.00 92.25 731 THR A CA 1
ATOM 5797 C C . THR A 1 731 ? -26.300 -2.233 11.896 1.00 92.25 731 THR A C 1
ATOM 5799 O O . THR A 1 731 ? -26.687 -3.405 11.963 1.00 92.25 731 THR A O 1
ATOM 5802 N N . PRO A 1 732 ? -26.946 -1.248 12.543 1.00 91.31 732 PRO A N 1
ATOM 5803 C CA . PRO A 1 732 ? -28.222 -1.462 13.214 1.00 91.31 732 PRO A CA 1
ATOM 5804 C C . PRO A 1 732 ? -29.347 -1.592 12.178 1.00 91.31 732 PRO A C 1
ATOM 5806 O O . PRO A 1 732 ? -29.351 -0.883 11.172 1.00 91.31 732 PRO A O 1
ATOM 5809 N N . PHE A 1 733 ? -30.292 -2.503 12.412 1.00 91.12 733 PHE A N 1
ATOM 5810 C CA . PHE A 1 733 ? -31.461 -2.680 11.550 1.00 91.12 733 PHE A CA 1
ATOM 5811 C C . PHE A 1 733 ? -32.650 -3.275 12.318 1.00 91.12 733 PHE A C 1
ATOM 5813 O O . PHE A 1 733 ? -32.479 -3.868 13.382 1.00 91.12 733 PHE A O 1
ATOM 5820 N N . THR A 1 734 ? -33.854 -3.137 11.775 1.00 91.12 734 THR A N 1
ATOM 5821 C CA . THR A 1 734 ? -35.073 -3.824 12.224 1.00 91.12 734 THR A CA 1
ATOM 5822 C C . THR A 1 734 ? -35.521 -4.832 11.166 1.00 91.12 734 THR A C 1
ATOM 5824 O O . THR A 1 734 ? -35.128 -4.734 10.002 1.00 91.12 734 THR A O 1
ATOM 5827 N N . LEU A 1 735 ? -36.373 -5.795 11.533 1.00 87.69 735 LEU A N 1
ATOM 5828 C CA . LEU A 1 735 ? -36.919 -6.771 10.573 1.00 87.69 735 LEU A CA 1
ATOM 5829 C C . LEU A 1 735 ? -37.766 -6.118 9.465 1.00 87.69 735 LEU A C 1
ATOM 5831 O O . LEU A 1 735 ? -37.903 -6.683 8.386 1.00 87.69 735 LEU A O 1
ATOM 5835 N N . GLU A 1 736 ? -38.279 -4.912 9.709 1.00 83.69 736 GLU A N 1
ATOM 5836 C CA . GLU A 1 736 ? -38.991 -4.094 8.720 1.00 83.69 736 GLU A CA 1
ATOM 5837 C C . GLU A 1 736 ? -38.051 -3.318 7.776 1.00 83.69 736 GLU A C 1
ATOM 5839 O O . GLU A 1 736 ? -38.514 -2.602 6.892 1.00 83.69 736 GLU A O 1
ATOM 5844 N N . GLY A 1 737 ? -36.730 -3.418 7.965 1.00 78.81 737 GLY A N 1
ATOM 5845 C CA . GLY A 1 737 ? -35.721 -2.751 7.138 1.00 78.81 737 GLY A CA 1
ATOM 5846 C C . GLY A 1 737 ? -35.369 -1.322 7.566 1.00 78.81 737 GLY A C 1
ATOM 5847 O O . GLY A 1 737 ? -34.614 -0.650 6.866 1.00 78.81 737 GLY A O 1
ATOM 5848 N N . ARG A 1 738 ? -35.871 -0.836 8.712 1.00 84.62 738 ARG A N 1
ATOM 5849 C CA . ARG A 1 738 ? -35.500 0.485 9.253 1.00 84.62 738 ARG A CA 1
ATOM 5850 C C . ARG A 1 738 ? -34.148 0.404 9.982 1.00 84.62 738 ARG A C 1
ATOM 5852 O O . ARG A 1 738 ? -33.879 -0.602 10.630 1.00 84.62 738 ARG A O 1
ATOM 5859 N N . PRO A 1 739 ? -33.300 1.449 9.953 1.00 82.06 739 PRO A N 1
ATOM 5860 C CA . PRO A 1 739 ? -32.000 1.419 10.634 1.00 82.06 739 PRO A CA 1
ATOM 5861 C C . PRO A 1 739 ? -32.112 1.483 12.167 1.00 82.06 739 PRO A C 1
ATOM 5863 O O . PRO A 1 739 ? -31.240 0.987 12.877 1.00 82.06 739 PRO A O 1
ATOM 5866 N N . ARG A 1 740 ? -33.173 2.099 12.703 1.00 84.25 740 ARG A N 1
ATOM 5867 C CA . ARG A 1 740 ? -33.432 2.195 14.148 1.00 84.25 740 ARG A CA 1
ATOM 5868 C C . ARG A 1 740 ? -34.893 1.881 14.457 1.00 84.25 740 ARG A C 1
ATOM 5870 O O . ARG A 1 740 ? -35.770 2.309 13.706 1.00 84.25 740 ARG A O 1
ATOM 5877 N N . GLY A 1 741 ? -35.128 1.176 15.558 1.00 84.81 741 GLY A N 1
ATOM 5878 C CA . GLY A 1 741 ? -36.453 0.837 16.081 1.00 84.81 741 GLY A CA 1
ATOM 5879 C C . GLY A 1 741 ? -36.491 0.830 17.608 1.00 84.81 741 GLY A C 1
ATOM 5880 O O . GLY A 1 741 ? -35.566 1.315 18.261 1.00 84.81 741 GLY A O 1
ATOM 5881 N N . GLU A 1 742 ? -37.565 0.278 18.168 1.00 86.00 742 GLU A N 1
ATOM 5882 C CA . GLU A 1 742 ? -37.697 0.063 19.613 1.00 86.00 742 GLU A CA 1
ATOM 5883 C C . GLU A 1 742 ? -36.727 -1.022 20.109 1.00 86.00 742 GLU A C 1
ATOM 5885 O O . GLU A 1 742 ? -36.275 -1.868 19.336 1.00 86.00 742 GLU A O 1
ATOM 5890 N N . LEU A 1 743 ? -36.432 -1.051 21.417 1.00 85.12 743 LEU A N 1
ATOM 5891 C CA . LEU A 1 743 ? -35.426 -1.965 21.991 1.00 85.12 743 LEU A CA 1
ATOM 5892 C C . LEU A 1 743 ? -35.631 -3.428 21.596 1.00 85.12 743 LEU A C 1
ATOM 5894 O O . LEU A 1 743 ? -34.661 -4.113 21.307 1.00 85.12 743 LEU A O 1
ATOM 5898 N N . HIS A 1 744 ? -36.876 -3.905 21.576 1.00 85.75 744 HIS A N 1
ATOM 5899 C CA . HIS A 1 744 ? -37.215 -5.299 21.281 1.00 85.75 744 HIS A CA 1
ATOM 5900 C C . HIS A 1 744 ? -37.208 -5.638 19.781 1.00 85.75 744 HIS A C 1
ATOM 5902 O O . HIS A 1 744 ? -37.262 -6.814 19.434 1.00 85.75 744 HIS A O 1
ATOM 5908 N N . GLU A 1 745 ? -37.121 -4.637 18.905 1.00 88.50 745 GLU A N 1
ATOM 5909 C CA . GLU A 1 745 ? -37.069 -4.786 17.444 1.00 88.50 745 GLU A CA 1
ATOM 5910 C C . GLU A 1 745 ? -35.673 -4.488 16.881 1.00 88.50 745 GLU A C 1
ATOM 5912 O O . GLU A 1 745 ? -35.432 -4.654 15.684 1.00 88.50 745 GLU A O 1
ATOM 5917 N N . GLN A 1 746 ? -34.753 -4.021 17.729 1.00 90.50 746 GLN A N 1
ATOM 5918 C CA . GLN A 1 746 ? -33.441 -3.548 17.318 1.00 90.50 746 GLN A CA 1
ATOM 5919 C C . GLN A 1 746 ? -32.453 -4.707 17.168 1.00 90.50 746 GLN A C 1
ATOM 5921 O O . GLN A 1 746 ? -31.851 -5.169 18.137 1.00 90.50 746 GLN A O 1
ATOM 5926 N N . TYR A 1 747 ? -32.231 -5.135 15.930 1.00 92.31 747 TYR A N 1
ATOM 5927 C CA . TYR A 1 747 ? -31.156 -6.054 15.579 1.00 92.31 747 TYR A CA 1
ATOM 5928 C C . TYR A 1 747 ? -29.871 -5.277 15.279 1.00 92.31 747 TYR A C 1
ATOM 5930 O O . TYR A 1 747 ? -29.878 -4.076 14.968 1.00 92.31 747 TYR A O 1
ATOM 5938 N N . ARG A 1 748 ? -28.742 -5.981 15.360 1.00 92.62 748 ARG A N 1
ATOM 5939 C CA . ARG A 1 748 ? -27.438 -5.467 14.936 1.00 92.62 748 ARG A CA 1
ATOM 5940 C C . ARG A 1 748 ? -26.744 -6.501 14.074 1.00 92.62 748 ARG A C 1
ATOM 5942 O O . ARG A 1 748 ? -26.685 -7.671 14.436 1.00 92.62 748 ARG A O 1
ATOM 5949 N N . ARG A 1 749 ? -26.211 -6.068 12.939 1.00 93.06 749 ARG A N 1
ATOM 5950 C CA . ARG A 1 749 ? -25.342 -6.879 12.094 1.00 93.06 749 ARG A CA 1
ATOM 5951 C C . ARG A 1 749 ? -23.900 -6.483 12.354 1.00 93.06 749 ARG A C 1
ATOM 5953 O O . ARG A 1 749 ? -23.560 -5.322 12.157 1.00 93.06 749 ARG A O 1
ATOM 5960 N N . ASN A 1 750 ? -23.079 -7.425 12.785 1.00 93.50 750 ASN A N 1
ATOM 5961 C CA . ASN A 1 750 ? -21.638 -7.258 12.884 1.00 93.50 750 ASN A CA 1
ATOM 5962 C C . ASN A 1 750 ? -21.018 -7.822 11.608 1.00 93.50 750 ASN A C 1
ATOM 5964 O O . ASN A 1 750 ? -21.206 -8.998 11.301 1.00 93.50 750 ASN A O 1
ATOM 5968 N N . THR A 1 751 ? -20.290 -6.989 10.878 1.00 95.25 751 THR A N 1
ATOM 5969 C CA . THR A 1 751 ? -19.603 -7.385 9.653 1.00 95.25 751 THR A CA 1
ATOM 5970 C C . THR A 1 751 ? -18.108 -7.372 9.905 1.00 95.25 751 THR A C 1
ATOM 5972 O O . THR A 1 751 ? -17.563 -6.320 10.236 1.00 95.25 751 THR A O 1
ATOM 5975 N N . ILE A 1 752 ? -17.453 -8.514 9.724 1.00 96.69 752 ILE A N 1
ATOM 5976 C CA . ILE A 1 752 ? -16.005 -8.678 9.832 1.00 96.69 752 ILE A CA 1
ATOM 5977 C C . ILE A 1 752 ? -15.412 -8.698 8.424 1.00 96.69 752 ILE A C 1
ATOM 5979 O O . ILE A 1 752 ? -15.874 -9.419 7.544 1.00 96.69 752 ILE A O 1
ATOM 5983 N N . LEU A 1 753 ? -14.388 -7.884 8.221 1.00 97.00 753 LEU A N 1
ATOM 5984 C CA . LEU A 1 753 ? -13.633 -7.729 6.990 1.00 97.00 753 LEU A CA 1
ATOM 5985 C C . LEU A 1 753 ? -12.225 -8.261 7.220 1.00 97.00 753 LEU A C 1
ATOM 5987 O O . LEU A 1 753 ? -11.559 -7.835 8.165 1.00 97.00 753 LEU A O 1
ATOM 5991 N N . THR A 1 754 ? -11.757 -9.129 6.334 1.00 97.44 754 THR A N 1
ATOM 5992 C CA . THR A 1 754 ? -10.373 -9.613 6.331 1.00 97.44 754 THR A CA 1
ATOM 5993 C C . THR A 1 754 ? -9.639 -9.008 5.144 1.00 97.44 754 THR A C 1
ATOM 5995 O O . THR A 1 754 ? -10.081 -9.129 3.999 1.00 97.44 754 THR A O 1
ATOM 5998 N N . THR A 1 755 ? -8.511 -8.354 5.411 1.00 97.50 755 THR A N 1
ATOM 5999 C CA . THR A 1 755 ? -7.660 -7.747 4.383 1.00 97.50 755 THR A CA 1
ATOM 6000 C C . THR A 1 755 ? -6.616 -8.725 3.848 1.00 97.50 755 THR A C 1
ATOM 6002 O O . THR A 1 755 ? -6.187 -9.656 4.539 1.00 97.50 755 THR A O 1
ATOM 6005 N N . MET A 1 756 ? -6.166 -8.488 2.612 1.00 94.94 756 MET A N 1
ATOM 6006 C CA . MET A 1 756 ? -5.137 -9.302 1.947 1.00 94.94 756 MET A CA 1
ATOM 6007 C C . MET A 1 756 ? -3.808 -9.343 2.720 1.00 94.94 756 MET A C 1
ATOM 6009 O O . MET A 1 756 ? -3.193 -10.399 2.853 1.00 94.94 756 MET A O 1
ATOM 6013 N N . HIS A 1 757 ? -3.400 -8.206 3.282 1.00 95.88 757 HIS A N 1
ATOM 6014 C CA . HIS A 1 757 ? -2.191 -8.036 4.093 1.00 95.88 757 HIS A CA 1
ATOM 6015 C C . HIS A 1 757 ? -2.552 -7.430 5.453 1.00 95.88 757 HIS A C 1
ATOM 6017 O O . HIS A 1 757 ? -3.617 -6.823 5.605 1.00 95.88 757 HIS A O 1
ATOM 6023 N N . ALA A 1 758 ? -1.683 -7.604 6.448 1.00 95.88 758 ALA A N 1
ATOM 6024 C CA . ALA A 1 758 ? -1.861 -7.007 7.769 1.00 95.88 758 ALA A CA 1
ATOM 6025 C C . ALA A 1 758 ? -1.344 -5.557 7.798 1.00 95.88 758 ALA A C 1
ATOM 6027 O O . ALA A 1 758 ? -0.345 -5.248 7.161 1.00 95.88 758 ALA A O 1
ATOM 6028 N N . PHE A 1 759 ? -1.970 -4.671 8.569 1.00 96.12 759 PHE A N 1
ATOM 6029 C CA . PHE A 1 759 ? -1.439 -3.338 8.848 1.00 96.12 759 PHE A CA 1
ATOM 6030 C C . PHE A 1 759 ? -0.449 -3.360 10.025 1.00 96.12 759 PHE A C 1
ATOM 6032 O O . PHE A 1 759 ? -0.721 -4.033 11.023 1.00 96.12 759 PHE A O 1
ATOM 6039 N N . PRO A 1 760 ? 0.636 -2.564 9.983 1.00 94.88 760 PRO A N 1
ATOM 6040 C CA . PRO A 1 760 ? 1.061 -1.718 8.865 1.00 94.88 760 PRO A CA 1
ATOM 6041 C C . PRO A 1 760 ? 1.657 -2.513 7.691 1.00 94.88 760 PRO A C 1
ATOM 6043 O O . PRO A 1 760 ? 2.187 -3.605 7.874 1.00 94.88 760 PRO A O 1
ATOM 6046 N N . TYR A 1 761 ? 1.588 -1.936 6.491 1.00 95.56 761 TYR A N 1
ATOM 6047 C CA . TYR A 1 761 ? 2.077 -2.537 5.248 1.00 95.56 761 TYR A CA 1
ATOM 6048 C C . TYR A 1 761 ? 2.835 -1.500 4.403 1.00 95.56 761 TYR A C 1
ATOM 6050 O O . TYR A 1 761 ? 2.916 -0.335 4.789 1.00 95.56 761 TYR A O 1
ATOM 6058 N N . VAL A 1 762 ? 3.360 -1.898 3.240 1.00 95.44 762 VAL A N 1
ATOM 6059 C CA . VAL A 1 762 ? 3.986 -0.992 2.257 1.00 95.44 762 VAL A CA 1
ATOM 6060 C C . VAL A 1 762 ? 2.982 -0.039 1.589 1.00 95.44 762 VAL A C 1
ATOM 6062 O O . VAL A 1 762 ? 3.378 0.827 0.822 1.00 95.44 762 VAL A O 1
ATOM 6065 N N . LYS A 1 763 ? 1.677 -0.187 1.872 1.00 94.94 763 LYS A N 1
ATOM 6066 C CA . LYS A 1 763 ? 0.587 0.664 1.369 1.00 94.94 763 LYS A CA 1
ATOM 6067 C C . LYS A 1 763 ? -0.331 1.122 2.502 1.00 94.94 763 LYS A C 1
ATOM 6069 O O . LYS A 1 763 ? -0.530 0.401 3.479 1.00 94.94 763 LYS A O 1
ATOM 6074 N N . THR A 1 764 ? -0.950 2.291 2.333 1.00 94.12 764 THR A N 1
ATOM 6075 C CA . THR A 1 764 ? -1.920 2.873 3.285 1.00 94.12 764 THR A CA 1
ATOM 6076 C C . THR A 1 764 ? -3.346 2.345 3.114 1.00 94.12 764 THR A C 1
ATOM 6078 O O . THR A 1 764 ? -4.158 2.494 4.026 1.00 94.12 764 THR A O 1
ATOM 6081 N N . ARG A 1 765 ? -3.658 1.698 1.983 1.00 95.44 765 ARG A N 1
ATOM 6082 C CA . ARG A 1 765 ? -4.916 0.974 1.759 1.00 95.44 765 ARG A CA 1
ATOM 6083 C C . ARG A 1 765 ? -4.652 -0.460 1.314 1.00 95.44 765 ARG A C 1
ATOM 6085 O O . ARG A 1 765 ? -3.688 -0.727 0.594 1.00 95.44 765 ARG A O 1
ATOM 6092 N N . ILE A 1 766 ? -5.498 -1.386 1.752 1.00 97.19 766 ILE A N 1
ATOM 6093 C CA . ILE A 1 766 ? -5.371 -2.821 1.463 1.00 97.19 766 ILE A CA 1
ATOM 6094 C C . ILE A 1 766 ? -6.745 -3.365 1.079 1.00 97.19 766 ILE A C 1
ATOM 6096 O O . ILE A 1 766 ? -7.737 -3.036 1.729 1.00 97.19 766 ILE A O 1
ATOM 6100 N N . SER A 1 767 ? -6.806 -4.183 0.027 1.00 96.31 767 SER A N 1
ATOM 6101 C CA . SER A 1 767 ? -8.057 -4.776 -0.448 1.00 96.31 767 SER A CA 1
ATOM 6102 C C . SER A 1 767 ? -8.655 -5.745 0.573 1.00 96.31 767 SER A C 1
ATOM 6104 O O . SER A 1 767 ? -7.940 -6.463 1.288 1.00 96.31 767 SER A O 1
ATOM 6106 N N . VAL A 1 768 ? -9.983 -5.755 0.634 1.00 96.75 768 VAL A N 1
ATOM 6107 C CA . VAL A 1 768 ? -10.766 -6.733 1.391 1.00 96.75 768 VAL A CA 1
ATOM 6108 C C . VAL A 1 768 ? -10.894 -8.001 0.551 1.00 96.75 768 VAL A C 1
ATOM 6110 O O . VAL A 1 768 ? -11.315 -7.939 -0.598 1.00 96.75 768 VAL A O 1
ATOM 6113 N N . ILE A 1 769 ? -10.534 -9.150 1.124 1.00 96.12 769 ILE A N 1
ATOM 6114 C CA . ILE A 1 769 ? -10.572 -10.454 0.433 1.00 96.12 769 ILE A CA 1
ATOM 6115 C C . ILE A 1 769 ? -11.692 -11.365 0.937 1.00 96.12 769 ILE A C 1
ATOM 6117 O O . ILE A 1 769 ? -12.093 -12.294 0.244 1.00 96.12 769 ILE A O 1
ATOM 6121 N N . GLN A 1 770 ? -12.195 -11.117 2.147 1.00 95.25 770 GLN A N 1
ATOM 6122 C CA . GLN A 1 770 ? -13.245 -11.920 2.763 1.00 95.25 770 GLN A CA 1
ATOM 6123 C C . GLN A 1 770 ? -14.115 -11.044 3.662 1.00 95.25 770 GLN A C 1
ATOM 6125 O O . GLN A 1 770 ? -13.625 -10.129 4.331 1.00 95.25 770 GLN A O 1
ATOM 6130 N N . LYS A 1 771 ? -15.412 -11.360 3.679 1.00 94.19 771 LYS A N 1
ATOM 6131 C CA . LYS A 1 771 ? -16.439 -10.686 4.468 1.00 94.19 771 LYS A CA 1
ATOM 6132 C C . LYS A 1 771 ? -17.303 -11.721 5.182 1.00 94.19 771 LYS A C 1
ATOM 6134 O O . LYS A 1 771 ? -17.837 -12.623 4.543 1.00 94.19 771 LYS A O 1
ATOM 6139 N N . GLU A 1 772 ? -17.464 -11.565 6.488 1.00 94.69 772 GLU A N 1
ATOM 6140 C CA . GLU A 1 772 ? -18.314 -12.412 7.328 1.00 94.69 772 GLU A CA 1
ATOM 6141 C C . GLU A 1 772 ? -19.358 -11.549 8.034 1.00 94.69 772 GLU A C 1
ATOM 6143 O O . GLU A 1 772 ? -19.041 -10.471 8.534 1.00 94.69 772 GLU A O 1
ATOM 6148 N N . GLU A 1 773 ? -20.610 -12.003 8.082 1.00 93.31 773 GLU A N 1
ATOM 6149 C CA . GLU A 1 773 ? -21.712 -11.251 8.688 1.00 93.31 773 GLU A CA 1
ATOM 6150 C C . GLU A 1 773 ? -22.386 -12.078 9.790 1.00 93.31 773 GLU A C 1
ATOM 6152 O O . GLU A 1 773 ? -22.818 -13.209 9.569 1.00 93.31 773 GLU A O 1
ATOM 6157 N N . PHE A 1 774 ? -22.522 -11.484 10.977 1.00 92.50 774 PHE A N 1
ATOM 6158 C CA . PHE A 1 774 ? -23.179 -12.077 12.140 1.00 92.50 774 PHE A CA 1
ATOM 6159 C C . PHE A 1 774 ? -24.334 -11.189 12.585 1.00 92.50 774 PHE A C 1
ATOM 6161 O O . PHE A 1 774 ? -24.160 -9.993 12.819 1.00 92.50 774 PHE A O 1
ATOM 6168 N N . VAL A 1 775 ? -25.527 -11.762 12.723 1.00 92.88 775 VAL A N 1
ATOM 6169 C CA . VAL A 1 775 ? -26.708 -11.031 13.195 1.00 92.88 775 VAL A CA 1
ATOM 6170 C C . VAL A 1 775 ? -26.929 -11.316 14.674 1.00 92.88 775 VAL A C 1
ATOM 6172 O O . VAL A 1 775 ? -27.100 -12.465 15.072 1.00 92.88 775 VAL A O 1
ATOM 6175 N N . LEU A 1 776 ? -26.963 -10.252 15.469 1.00 92.38 776 LEU A N 1
ATOM 6176 C CA . LEU A 1 776 ? -27.305 -10.272 16.883 1.00 92.38 776 LEU A CA 1
ATOM 6177 C C . LEU A 1 776 ? -28.790 -9.975 17.067 1.00 92.38 776 LEU A C 1
ATOM 6179 O O . LEU A 1 776 ?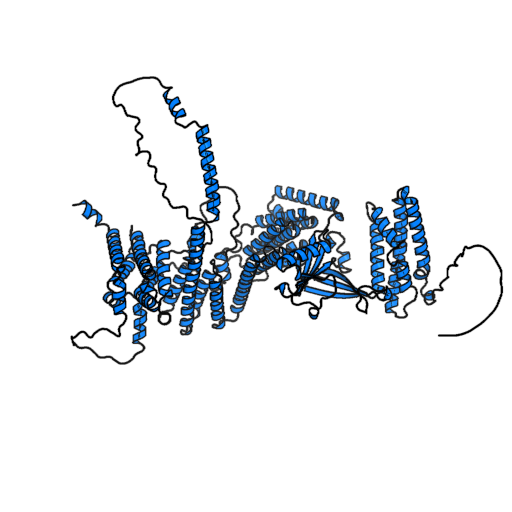 -29.329 -9.015 16.503 1.00 92.38 776 LEU A O 1
ATOM 6183 N N . THR A 1 777 ? -29.434 -10.782 17.902 1.00 91.81 777 THR A N 1
ATOM 6184 C CA . THR A 1 777 ? -30.811 -10.558 18.344 1.00 91.81 777 THR A CA 1
ATOM 6185 C C . THR A 1 777 ? -30.901 -9.372 19.317 1.00 91.81 777 THR A C 1
ATOM 6187 O O . THR A 1 777 ? -29.912 -9.043 19.976 1.00 91.81 777 THR A O 1
ATOM 6190 N N . PRO A 1 778 ? -32.082 -8.754 19.496 1.00 91.25 778 PRO A N 1
ATOM 6191 C CA . PRO A 1 778 ? -32.246 -7.584 20.366 1.00 91.25 778 PRO A CA 1
ATOM 6192 C C . PRO A 1 778 ? -31.746 -7.774 21.808 1.00 91.25 778 PRO A C 1
ATOM 6194 O O . PRO A 1 778 ? -31.114 -6.888 22.385 1.00 91.25 778 PRO A O 1
ATOM 6197 N N . ILE A 1 779 ? -31.941 -8.966 22.385 1.00 89.44 779 ILE A N 1
ATOM 6198 C CA . ILE A 1 779 ? -31.426 -9.281 23.725 1.00 89.44 779 ILE A CA 1
ATOM 6199 C C . ILE A 1 779 ? -29.894 -9.403 23.748 1.00 89.44 779 ILE A C 1
ATOM 6201 O O . ILE A 1 779 ? -29.260 -9.033 24.734 1.00 89.44 779 ILE A O 1
ATOM 6205 N N . GLU A 1 780 ? -29.271 -9.898 22.677 1.00 91.25 780 GLU A N 1
ATOM 6206 C CA . GLU A 1 780 ? -27.811 -9.974 22.558 1.00 91.25 780 GLU A CA 1
ATOM 6207 C C . GLU A 1 780 ? -27.187 -8.591 22.380 1.00 91.25 780 GLU A C 1
ATOM 6209 O O . GLU A 1 780 ? -26.176 -8.305 23.025 1.00 91.25 780 GLU A O 1
ATOM 6214 N N . VAL A 1 781 ? -27.833 -7.715 21.603 1.00 91.88 781 VAL A N 1
ATOM 6215 C CA . VAL A 1 781 ? -27.459 -6.298 21.478 1.00 91.88 781 VAL A CA 1
ATOM 6216 C C . VAL A 1 781 ? -27.451 -5.634 22.855 1.00 91.88 781 VAL A C 1
ATOM 6218 O O . VAL A 1 781 ? -26.438 -5.057 23.253 1.00 91.88 781 VAL A O 1
ATOM 6221 N N . ALA A 1 782 ? -28.522 -5.812 23.635 1.00 90.56 782 ALA A N 1
ATOM 6222 C CA . ALA A 1 782 ? -28.606 -5.295 25.000 1.00 90.56 782 ALA A CA 1
ATOM 6223 C C . ALA A 1 782 ? -27.495 -5.839 25.919 1.00 90.56 782 ALA A C 1
ATOM 6225 O O . ALA A 1 782 ? -26.934 -5.096 26.728 1.00 90.56 782 ALA A O 1
ATOM 6226 N N . ILE A 1 783 ? -27.142 -7.125 25.800 1.00 91.44 783 ILE A N 1
ATOM 6227 C CA . ILE A 1 783 ? -26.043 -7.731 26.570 1.00 91.44 783 ILE A CA 1
ATOM 6228 C C . ILE A 1 783 ? -24.703 -7.084 26.213 1.00 91.44 783 ILE A C 1
ATOM 6230 O O . ILE A 1 783 ? -23.941 -6.734 27.117 1.00 91.44 783 ILE A O 1
ATOM 6234 N N . GLU A 1 784 ? -24.387 -6.951 24.926 1.00 90.25 784 GLU A N 1
ATOM 6235 C CA . GLU A 1 784 ? -23.125 -6.362 24.473 1.00 90.25 784 GLU A CA 1
ATOM 6236 C C . GLU A 1 784 ? -23.006 -4.887 24.865 1.00 90.25 784 GLU A C 1
ATOM 6238 O O . GLU A 1 784 ? -21.959 -4.476 25.368 1.00 90.25 784 GLU A O 1
ATOM 6243 N N . ASP A 1 785 ? -24.084 -4.113 24.747 1.00 89.69 785 ASP A N 1
ATOM 6244 C CA . ASP A 1 785 ? -24.098 -2.699 25.129 1.00 89.69 785 ASP A CA 1
ATOM 6245 C C . ASP A 1 785 ? -23.897 -2.527 26.642 1.00 89.69 785 ASP A C 1
ATOM 6247 O O . ASP A 1 785 ? -23.079 -1.711 27.085 1.00 89.69 785 ASP A O 1
ATOM 6251 N N . MET A 1 786 ? -24.559 -3.358 27.455 1.00 91.06 786 MET A N 1
ATOM 6252 C CA . MET A 1 786 ? -24.367 -3.359 28.908 1.00 91.06 786 MET A CA 1
ATOM 6253 C C . MET A 1 786 ? -22.958 -3.802 29.307 1.00 91.06 786 MET A C 1
ATOM 6255 O O . MET A 1 786 ? -22.362 -3.212 30.214 1.00 91.06 786 MET A O 1
ATOM 6259 N N . LYS A 1 787 ? -22.381 -4.798 28.625 1.00 91.62 787 LYS A N 1
ATOM 6260 C CA . LYS A 1 787 ? -20.984 -5.209 28.835 1.00 91.62 787 LYS A CA 1
ATOM 6261 C C . LYS A 1 787 ? -20.009 -4.091 28.486 1.00 91.62 787 LYS A C 1
ATOM 6263 O O . LYS A 1 787 ? -19.138 -3.789 29.299 1.00 91.62 787 LYS A O 1
ATOM 6268 N N . LYS A 1 788 ? -20.172 -3.450 27.325 1.00 90.62 788 LYS A N 1
ATOM 6269 C CA . LYS A 1 788 ? -19.323 -2.340 26.870 1.00 90.62 788 LYS A CA 1
ATOM 6270 C C . LYS A 1 788 ? -19.357 -1.187 27.872 1.00 90.62 788 LYS A C 1
ATOM 6272 O O . LYS A 1 788 ? -18.307 -0.688 28.267 1.00 90.62 788 LYS A O 1
ATOM 6277 N N . LYS A 1 789 ? -20.544 -0.826 28.365 1.00 90.25 789 LYS A N 1
ATOM 6278 C CA . LYS A 1 789 ? -20.715 0.231 29.373 1.00 90.25 789 LYS A CA 1
ATOM 6279 C C . LYS A 1 789 ? -20.097 -0.127 30.728 1.00 90.25 789 LYS A C 1
ATOM 6281 O O . LYS A 1 789 ? -19.454 0.709 31.358 1.00 90.25 789 LYS A O 1
ATOM 6286 N N . THR A 1 790 ? -20.232 -1.383 31.152 1.00 92.75 790 THR A N 1
ATOM 6287 C CA . THR A 1 790 ? -19.594 -1.902 32.376 1.00 92.75 790 THR A CA 1
ATOM 6288 C C . THR A 1 790 ? -18.068 -1.877 32.269 1.00 92.75 790 THR A C 1
ATOM 6290 O O . THR A 1 790 ? -17.394 -1.482 33.218 1.00 92.75 790 THR A O 1
ATOM 6293 N N . LEU A 1 791 ? -17.519 -2.233 31.103 1.00 91.00 791 LEU A N 1
ATOM 6294 C CA . LEU A 1 791 ? -16.083 -2.172 30.837 1.00 91.00 791 LEU A CA 1
ATOM 6295 C C . LEU A 1 791 ? -15.566 -0.728 30.837 1.00 91.00 791 LEU A C 1
ATOM 6297 O O . LEU A 1 791 ? -14.544 -0.461 31.458 1.00 91.00 791 LEU A O 1
ATOM 6301 N N . GLN A 1 792 ? -16.282 0.215 30.214 1.00 90.88 792 GLN A N 1
ATOM 6302 C CA . GLN A 1 792 ? -15.931 1.643 30.251 1.00 90.88 792 GLN A CA 1
ATOM 6303 C C . GLN A 1 792 ? -15.872 2.185 31.685 1.00 90.88 792 GLN A C 1
ATOM 6305 O O . GLN A 1 792 ? -14.930 2.896 32.033 1.00 90.88 792 GLN A O 1
ATOM 6310 N N . LEU A 1 793 ? -16.837 1.809 32.533 1.00 92.00 793 LEU A N 1
ATOM 6311 C CA . LEU A 1 793 ? -16.805 2.134 33.960 1.00 92.00 793 LEU A CA 1
ATOM 6312 C C . LEU A 1 793 ? -15.587 1.514 34.647 1.00 92.00 793 LEU A C 1
ATOM 6314 O O . LEU A 1 793 ? -14.868 2.221 35.343 1.00 92.00 793 LEU A O 1
ATOM 6318 N N . ALA A 1 794 ? -15.327 0.223 34.437 1.00 91.62 794 ALA A N 1
ATOM 6319 C CA . ALA A 1 794 ? -14.186 -0.461 35.043 1.00 91.62 794 ALA A CA 1
ATOM 6320 C C . ALA A 1 794 ? -12.842 0.173 34.639 1.00 91.62 794 ALA A C 1
ATOM 6322 O O . ALA A 1 794 ? -11.981 0.371 35.493 1.00 91.62 794 ALA A O 1
ATOM 6323 N N . VAL A 1 795 ? -12.678 0.549 33.367 1.00 89.19 795 VAL A N 1
ATOM 6324 C CA . VAL A 1 795 ? -11.482 1.248 32.868 1.00 89.19 795 VAL A CA 1
ATOM 6325 C C . VAL A 1 795 ? -11.339 2.620 33.529 1.00 89.19 795 VAL A C 1
ATOM 6327 O O . VAL A 1 795 ? -10.273 2.919 34.059 1.00 89.19 795 VAL A O 1
ATOM 6330 N N . ALA A 1 796 ? -12.407 3.422 33.591 1.00 90.50 796 ALA A N 1
ATOM 6331 C CA . ALA A 1 796 ? -12.375 4.729 34.255 1.00 90.50 796 ALA A CA 1
ATOM 6332 C C . ALA A 1 796 ? -12.094 4.619 35.768 1.00 90.50 796 ALA A C 1
ATOM 6334 O O . ALA A 1 796 ? -11.416 5.468 36.348 1.00 90.50 796 ALA A O 1
ATOM 6335 N N . ILE A 1 797 ? -12.583 3.558 36.422 1.00 90.81 797 ILE A N 1
ATOM 6336 C CA . ILE A 1 797 ? -12.303 3.271 37.835 1.00 90.81 797 ILE A CA 1
ATOM 6337 C C . ILE A 1 797 ? -10.851 2.845 38.035 1.00 90.81 797 ILE A C 1
ATOM 6339 O O . ILE A 1 797 ? -10.278 3.210 39.050 1.00 90.81 797 ILE A O 1
ATOM 6343 N N . ASN A 1 798 ? -10.236 2.101 37.122 1.00 89.12 798 ASN A N 1
ATOM 6344 C CA . ASN A 1 798 ? -8.879 1.571 37.306 1.00 89.12 798 ASN A CA 1
ATOM 6345 C C . ASN A 1 798 ? -7.778 2.464 36.712 1.00 89.12 798 ASN A C 1
ATOM 6347 O O . ASN A 1 798 ? -6.606 2.119 36.793 1.00 89.12 798 ASN A O 1
ATOM 6351 N N . GLN A 1 799 ? -8.136 3.611 36.133 1.00 84.38 799 GLN A N 1
ATOM 6352 C CA . GLN A 1 799 ? -7.177 4.525 35.520 1.00 84.38 799 GLN A CA 1
ATOM 6353 C C . GLN A 1 799 ? -6.229 5.156 36.559 1.00 84.38 799 GLN A C 1
ATOM 6355 O O . GLN A 1 799 ? -6.676 5.700 37.579 1.00 84.38 799 GLN A O 1
ATOM 6360 N N . GLU A 1 800 ? -4.926 5.117 36.257 1.00 80.38 800 GLU A N 1
ATOM 6361 C CA . GLU A 1 800 ? -3.841 5.738 37.025 1.00 80.38 800 GLU A CA 1
ATOM 6362 C C . GLU A 1 800 ? -2.946 6.595 36.100 1.00 80.38 800 GLU A C 1
ATOM 6364 O O . GLU A 1 800 ? -2.425 6.072 35.113 1.00 80.38 800 GLU A O 1
ATOM 6369 N N . PRO A 1 801 ? -2.753 7.904 36.376 1.00 83.44 801 PRO A N 1
ATOM 6370 C CA . PRO A 1 801 ? -3.399 8.695 37.427 1.00 83.44 801 PRO A CA 1
ATOM 6371 C C . PRO A 1 801 ? -4.918 8.850 37.190 1.00 83.44 801 PRO A C 1
ATOM 6373 O O . PRO A 1 801 ? -5.374 8.772 36.049 1.00 83.44 801 PRO A O 1
ATOM 6376 N N . PRO A 1 802 ? -5.719 9.065 38.250 1.00 85.25 802 PRO A N 1
ATOM 6377 C CA . PRO A 1 802 ? -7.174 9.119 38.136 1.00 85.25 802 PRO A CA 1
ATOM 6378 C C . PRO A 1 802 ? -7.652 10.334 37.327 1.00 85.25 802 PRO A C 1
ATOM 6380 O O . PRO A 1 802 ? -7.312 11.472 37.648 1.00 85.25 802 PRO A O 1
ATOM 6383 N N . ASP A 1 803 ? -8.511 10.098 36.332 1.00 87.69 803 ASP A N 1
ATOM 6384 C CA . ASP A 1 803 ? -9.216 11.148 35.588 1.00 87.69 803 ASP A CA 1
ATOM 6385 C C . ASP A 1 803 ? -10.640 11.325 36.136 1.00 87.69 803 ASP A C 1
ATOM 6387 O O . ASP A 1 803 ? -11.574 10.590 35.801 1.00 87.69 803 ASP A O 1
ATOM 6391 N N . ALA A 1 804 ? -10.805 12.321 37.009 1.00 89.12 804 ALA A N 1
ATOM 6392 C CA . ALA A 1 804 ? -12.089 12.614 37.636 1.00 89.12 804 ALA A CA 1
ATOM 6393 C C . ALA A 1 804 ? -13.171 13.004 36.614 1.00 89.12 804 ALA A C 1
ATOM 6395 O O . ALA A 1 804 ? -14.327 12.623 36.785 1.00 89.12 804 ALA A O 1
ATOM 6396 N N . LYS A 1 805 ? -12.822 13.719 35.536 1.00 90.19 805 LYS A N 1
ATOM 6397 C CA . LYS A 1 805 ? -13.803 14.181 34.541 1.00 90.19 805 LYS A CA 1
ATOM 6398 C C . LYS A 1 805 ? -14.321 13.019 33.701 1.00 90.19 805 LYS A C 1
ATOM 6400 O O . LYS A 1 805 ? -15.533 12.896 33.530 1.00 90.19 805 LYS A O 1
ATOM 6405 N N . MET A 1 806 ? -13.426 12.150 33.227 1.00 89.88 806 MET A N 1
ATOM 6406 C CA . MET A 1 806 ? -13.804 10.943 32.486 1.00 89.88 806 MET A CA 1
ATOM 6407 C C . MET A 1 806 ? -14.692 10.031 33.340 1.00 89.88 806 MET A C 1
ATOM 6409 O O . MET A 1 806 ? -15.766 9.619 32.897 1.00 89.88 806 MET A O 1
ATOM 6413 N N . LEU A 1 807 ? -14.298 9.781 34.595 1.00 91.94 807 LEU A N 1
ATOM 6414 C CA . LEU A 1 807 ? -15.091 8.981 35.529 1.00 91.94 807 LEU A CA 1
ATOM 6415 C C . LEU A 1 807 ? -16.485 9.584 35.750 1.00 91.94 807 LEU A C 1
ATOM 6417 O O . LEU A 1 807 ? -17.477 8.860 35.680 1.00 91.94 807 LEU A O 1
ATOM 6421 N N . GLN A 1 808 ? -16.574 10.896 35.985 1.00 92.06 808 GLN A N 1
ATOM 6422 C CA . GLN A 1 808 ? -17.845 11.597 36.191 1.00 92.06 808 GLN A CA 1
ATOM 6423 C C . GLN A 1 808 ? -18.750 11.523 34.962 1.00 92.06 808 GLN A C 1
ATOM 6425 O O . GLN A 1 808 ? -19.939 11.251 35.116 1.00 92.06 808 GLN A O 1
ATOM 6430 N N . MET A 1 809 ? -18.202 11.702 33.759 1.00 90.25 809 MET A N 1
ATOM 6431 C CA . MET A 1 809 ? -18.951 11.627 32.503 1.00 90.25 809 MET A CA 1
ATOM 6432 C C . MET A 1 809 ? -19.564 10.234 32.290 1.00 90.25 809 MET A C 1
ATOM 6434 O O . MET A 1 809 ? -20.768 10.112 32.050 1.00 90.25 809 MET A O 1
ATOM 6438 N N . VAL A 1 810 ? -18.759 9.173 32.423 1.00 90.62 810 VAL A N 1
ATOM 6439 C CA . VAL A 1 810 ? -19.226 7.787 32.234 1.00 90.62 810 VAL A CA 1
ATOM 6440 C C . VAL A 1 810 ? -20.210 7.388 33.337 1.00 90.62 810 VAL A C 1
ATOM 6442 O O . VAL A 1 810 ? -21.238 6.761 33.059 1.00 90.62 810 VAL A O 1
ATOM 6445 N N . LEU A 1 811 ? -19.939 7.774 34.587 1.00 91.81 811 LEU A N 1
ATOM 6446 C CA . LEU A 1 811 ? -20.813 7.489 35.722 1.00 91.81 811 LEU A CA 1
ATOM 6447 C C . LEU A 1 811 ? -22.169 8.182 35.570 1.00 91.81 811 LEU A C 1
ATOM 6449 O O . LEU A 1 811 ? -23.197 7.515 35.669 1.00 91.81 811 LEU A O 1
ATOM 6453 N N . GLN A 1 812 ? -22.191 9.481 35.270 1.00 90.25 812 GLN A N 1
ATOM 6454 C CA . GLN A 1 812 ? -23.425 10.241 35.067 1.00 90.25 812 GLN A CA 1
ATOM 6455 C C . GLN A 1 812 ? -24.270 9.647 33.940 1.00 90.25 812 GLN A C 1
ATOM 6457 O O . GLN A 1 812 ? -25.454 9.384 34.143 1.00 90.25 812 GLN A O 1
ATOM 6462 N N . GLY A 1 813 ? -23.659 9.341 32.791 1.00 88.94 813 GLY A N 1
ATOM 6463 C CA . GLY A 1 813 ? -24.346 8.690 31.673 1.00 88.94 813 GLY A CA 1
ATOM 6464 C C . GLY A 1 813 ? -24.842 7.272 31.988 1.00 88.94 813 GLY A C 1
ATOM 6465 O O . GLY A 1 813 ? -25.667 6.725 31.252 1.00 88.94 813 GLY A O 1
ATOM 6466 N N . SER A 1 814 ? -24.357 6.659 33.069 1.00 88.81 814 SER A N 1
ATOM 6467 C CA . SER A 1 814 ? -24.756 5.326 33.528 1.00 88.81 814 SER A CA 1
ATOM 6468 C C . SER A 1 814 ? -25.891 5.364 34.548 1.00 88.81 814 SER A C 1
ATOM 6470 O O . SER A 1 814 ? -26.871 4.644 34.371 1.00 88.81 814 SER A O 1
ATOM 6472 N N . VAL A 1 815 ? -25.791 6.197 35.589 1.00 87.00 815 VAL A N 1
ATOM 6473 C CA . VAL A 1 815 ? -26.783 6.242 36.683 1.00 87.00 815 VAL A CA 1
ATOM 6474 C C . VAL A 1 815 ? -27.878 7.290 36.488 1.00 87.00 815 VAL A C 1
ATOM 6476 O O . VAL A 1 815 ? -28.938 7.177 37.096 1.00 87.00 815 VAL A O 1
ATOM 6479 N N . GLY A 1 816 ? -27.638 8.295 35.647 1.00 78.88 816 GLY A N 1
ATOM 6480 C CA . GLY A 1 816 ? -28.533 9.424 35.398 1.00 78.88 816 GLY A CA 1
ATOM 6481 C C . GLY A 1 816 ? -28.704 9.696 33.907 1.00 78.88 816 GLY A C 1
ATOM 6482 O O . GLY A 1 816 ? -28.551 10.834 33.474 1.00 78.88 816 GLY A O 1
ATOM 6483 N N . ALA A 1 817 ? -28.977 8.657 33.113 1.00 76.25 817 ALA A N 1
ATOM 6484 C CA . ALA A 1 817 ? -29.290 8.819 31.696 1.00 76.25 817 ALA A CA 1
ATOM 6485 C C . ALA A 1 817 ? -30.566 9.668 31.529 1.00 76.25 817 ALA A C 1
ATOM 6487 O O . ALA A 1 817 ? -31.631 9.281 32.004 1.00 76.25 817 ALA A O 1
ATOM 6488 N N . THR A 1 818 ? -30.443 10.832 30.886 1.00 66.50 818 THR A N 1
ATOM 6489 C CA . THR A 1 818 ? -31.547 11.789 30.676 1.00 66.50 818 THR A CA 1
ATOM 6490 C C . THR A 1 818 ? -32.015 11.883 29.225 1.00 66.50 818 THR A C 1
ATOM 6492 O O . THR A 1 818 ? -33.138 12.314 28.992 1.00 66.50 818 THR A O 1
ATOM 6495 N N . VAL A 1 819 ? -31.164 11.509 28.261 1.00 62.12 819 VAL A N 1
ATOM 6496 C CA . VAL A 1 819 ? -31.405 11.715 26.818 1.00 62.12 819 VAL A CA 1
ATOM 6497 C C . VAL A 1 819 ? -31.661 10.403 26.069 1.00 62.12 819 VAL A C 1
ATOM 6499 O O . VAL A 1 819 ? -32.533 10.354 25.211 1.00 62.12 819 VAL A O 1
ATOM 6502 N N . ASN A 1 820 ? -30.924 9.339 26.400 1.00 67.06 820 ASN A N 1
ATOM 6503 C CA . ASN A 1 820 ? -31.080 8.015 25.791 1.00 67.06 820 ASN A CA 1
ATOM 6504 C C . ASN A 1 820 ? -31.856 7.085 26.730 1.00 67.06 820 ASN A C 1
ATOM 6506 O O . ASN A 1 820 ? -31.780 7.258 27.950 1.00 67.06 820 ASN A O 1
ATOM 6510 N N . GLN A 1 821 ? -32.516 6.068 26.164 1.00 68.75 821 GLN A N 1
ATOM 6511 C CA . GLN A 1 821 ? -33.167 4.999 26.926 1.00 68.75 821 GLN A CA 1
ATOM 6512 C C . GLN A 1 821 ? -32.188 4.427 27.963 1.00 68.75 821 GLN A C 1
ATOM 6514 O O . GLN A 1 821 ? -31.066 4.013 27.651 1.00 68.75 821 GLN A O 1
ATOM 6519 N N . GLY A 1 822 ? -32.566 4.527 29.237 1.00 79.50 822 GLY A N 1
ATOM 6520 C CA . GLY A 1 822 ? -31.668 4.247 30.355 1.00 79.50 822 GLY A CA 1
ATOM 6521 C C . GLY A 1 822 ? -31.461 2.743 30.576 1.00 79.50 822 GLY A C 1
ATOM 6522 O O . GLY A 1 822 ? -32.292 1.939 30.157 1.00 79.50 822 GLY A O 1
ATOM 6523 N N . PRO A 1 823 ? -30.424 2.323 31.330 1.00 84.62 823 PRO A N 1
ATOM 6524 C CA . PRO A 1 823 ? -30.217 0.907 31.669 1.00 84.62 823 PRO A CA 1
ATOM 6525 C C . PRO A 1 823 ? -31.434 0.253 32.346 1.00 84.62 823 PRO A C 1
ATOM 6527 O O . PRO A 1 823 ? -31.639 -0.952 32.238 1.00 84.62 823 PRO A O 1
ATOM 6530 N N . LEU A 1 824 ? -32.258 1.050 33.035 1.00 84.81 824 LEU A N 1
ATOM 6531 C CA . LEU A 1 824 ? -33.501 0.587 33.647 1.00 84.81 824 LEU A CA 1
ATOM 6532 C C . LEU A 1 824 ? -34.548 0.154 32.611 1.00 84.81 824 LEU A C 1
ATOM 6534 O O . LEU A 1 824 ? -35.233 -0.837 32.829 1.00 84.81 824 LEU A O 1
ATOM 6538 N N . GLU A 1 825 ? -34.663 0.869 31.497 1.00 84.38 825 GLU A N 1
ATOM 6539 C CA . GLU A 1 825 ? -35.627 0.572 30.433 1.00 84.38 825 GLU A CA 1
ATOM 6540 C C . GLU A 1 825 ? -35.233 -0.703 29.682 1.00 84.38 825 GLU A C 1
ATOM 6542 O O . GLU A 1 825 ? -36.060 -1.586 29.479 1.00 84.38 825 GLU A O 1
ATOM 6547 N N . VAL A 1 826 ? -33.933 -0.873 29.414 1.00 86.50 826 VAL A N 1
ATOM 6548 C CA . VAL A 1 826 ? -33.370 -2.125 28.880 1.00 86.50 826 VAL A CA 1
ATOM 6549 C C . VAL A 1 826 ? -33.717 -3.312 29.786 1.00 86.50 826 VAL A C 1
ATOM 6551 O O . VAL A 1 826 ? -34.164 -4.355 29.310 1.00 86.50 826 VAL A O 1
ATOM 6554 N N . ALA A 1 827 ? -33.568 -3.160 31.105 1.00 85.62 827 ALA A N 1
ATOM 6555 C CA . ALA A 1 827 ? -33.974 -4.196 32.051 1.00 85.62 827 ALA A CA 1
ATOM 6556 C C . ALA A 1 827 ? -35.497 -4.422 32.061 1.00 85.62 827 ALA A C 1
ATOM 6558 O O . ALA A 1 827 ? -35.939 -5.559 32.179 1.00 85.62 827 ALA A O 1
ATOM 6559 N N . GLN A 1 828 ? -36.312 -3.378 31.908 1.00 85.62 828 GLN A N 1
ATOM 6560 C CA . GLN A 1 828 ? -37.769 -3.515 31.850 1.00 85.62 828 GLN A CA 1
ATOM 6561 C C . GLN A 1 828 ? -38.244 -4.279 30.619 1.00 85.62 828 GLN A C 1
ATOM 6563 O O . GLN A 1 828 ? -39.113 -5.132 30.752 1.00 85.62 828 GLN A O 1
ATOM 6568 N N . VAL A 1 829 ? -37.658 -4.025 29.453 1.00 85.94 829 VAL A N 1
ATOM 6569 C CA . VAL A 1 829 ? -38.035 -4.715 28.214 1.00 85.94 829 VAL A CA 1
ATOM 6570 C C . VAL A 1 829 ? -37.604 -6.181 28.245 1.00 85.94 829 VAL A C 1
ATOM 6572 O O . VAL A 1 829 ? -38.392 -7.058 27.905 1.00 85.94 829 VAL A O 1
ATOM 6575 N N . PHE A 1 830 ? -36.374 -6.468 28.683 1.00 85.56 830 PHE A N 1
ATOM 6576 C CA . PHE A 1 830 ? -35.797 -7.808 28.536 1.00 85.56 830 PHE A CA 1
ATOM 6577 C C . PHE A 1 830 ? -35.802 -8.674 29.800 1.00 85.56 830 PHE A C 1
ATOM 6579 O O . PHE A 1 830 ? -35.567 -9.871 29.678 1.00 85.56 830 PHE A O 1
ATOM 6586 N N . LEU A 1 831 ? -36.016 -8.112 30.998 1.00 82.69 831 LEU A N 1
ATOM 6587 C CA . LEU A 1 831 ? -35.972 -8.845 32.279 1.00 82.69 831 LEU A CA 1
ATOM 6588 C C . LEU A 1 831 ? -37.293 -8.823 33.069 1.00 82.69 831 LEU A C 1
ATOM 6590 O O . LEU A 1 831 ? -37.343 -9.382 34.168 1.00 82.69 831 LEU A O 1
ATOM 6594 N N . ALA A 1 832 ? -38.348 -8.158 32.575 1.00 78.12 832 ALA A N 1
ATOM 6595 C CA . ALA A 1 832 ? -39.636 -8.110 33.278 1.00 78.12 832 ALA A CA 1
ATOM 6596 C C . ALA A 1 832 ? -40.404 -9.435 33.204 1.00 78.12 832 ALA A C 1
ATOM 6598 O O . ALA A 1 832 ? -41.036 -9.835 34.185 1.00 78.12 832 ALA A O 1
ATOM 6599 N N . GLU A 1 833 ? -40.320 -10.114 32.062 1.00 70.88 833 GLU A N 1
ATOM 6600 C CA . GLU A 1 833 ? -40.964 -11.397 31.801 1.00 70.88 833 GLU A CA 1
ATOM 6601 C C . GLU A 1 833 ? -39.920 -12.439 31.422 1.00 70.88 833 GLU A C 1
ATOM 6603 O O . GLU A 1 833 ? -38.935 -12.144 30.747 1.00 70.88 833 GLU A O 1
ATOM 6608 N N . ILE A 1 834 ? -40.127 -13.672 31.881 1.00 68.62 834 ILE A N 1
ATOM 6609 C CA . ILE A 1 834 ? -39.174 -14.749 31.636 1.00 68.62 834 ILE A CA 1
ATOM 6610 C C . ILE A 1 834 ? -39.550 -15.457 30.347 1.00 68.62 834 ILE A C 1
ATOM 6612 O O . ILE A 1 834 ? -40.660 -15.987 30.259 1.00 68.62 834 ILE A O 1
ATOM 6616 N N . PRO A 1 835 ? -38.629 -15.527 29.374 1.00 68.81 835 PRO A N 1
ATOM 6617 C CA . PRO A 1 835 ? -38.880 -16.245 28.138 1.00 68.81 835 PRO A CA 1
ATOM 6618 C C . PRO A 1 835 ? -39.128 -17.733 28.408 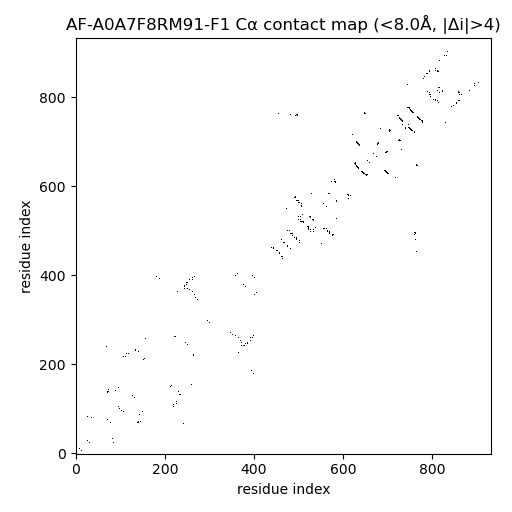1.00 68.81 835 PRO A C 1
ATOM 6620 O O . PRO A 1 835 ? -38.369 -18.366 29.144 1.00 68.81 835 PRO A O 1
ATOM 6623 N N . ALA A 1 836 ? -40.160 -18.299 27.778 1.00 63.25 836 ALA A N 1
ATOM 6624 C CA . ALA A 1 836 ? -40.442 -19.736 27.834 1.00 63.25 836 ALA A CA 1
ATOM 6625 C C . ALA A 1 836 ? -39.427 -20.575 27.029 1.00 63.25 836 ALA A C 1
ATOM 6627 O O . ALA A 1 836 ? -39.238 -21.754 27.318 1.00 63.25 836 ALA A O 1
ATOM 6628 N N . ASP A 1 837 ? -38.762 -19.971 26.035 1.00 71.31 837 ASP A N 1
ATOM 6629 C CA . ASP A 1 837 ? -37.736 -20.626 25.216 1.00 71.31 837 ASP A CA 1
ATOM 6630 C C . ASP A 1 837 ? -36.421 -20.817 26.010 1.00 71.31 837 ASP A C 1
ATOM 6632 O O . ASP A 1 837 ? -35.822 -19.829 26.461 1.00 71.31 837 ASP A O 1
ATOM 6636 N N . PRO A 1 838 ? -35.908 -22.059 26.136 1.00 71.12 838 PRO A N 1
ATOM 6637 C CA . PRO A 1 838 ? -34.620 -22.349 26.764 1.00 71.12 838 PRO A CA 1
ATOM 6638 C C . PRO A 1 838 ? -33.428 -21.556 26.200 1.00 71.12 838 PRO A C 1
ATOM 6640 O O . PRO A 1 838 ? -32.499 -21.236 26.951 1.00 71.12 838 PRO A O 1
ATOM 6643 N N . LYS A 1 839 ? -33.420 -21.221 24.900 1.00 67.75 839 LYS A N 1
ATOM 6644 C CA . LYS A 1 839 ? -32.335 -20.436 24.283 1.00 67.75 839 LYS A CA 1
ATOM 6645 C C . LYS A 1 839 ? -32.361 -18.991 24.770 1.00 67.75 839 LYS A C 1
ATOM 6647 O O . LYS A 1 839 ? -31.346 -18.507 25.275 1.00 67.75 839 LYS A O 1
ATOM 6652 N N . LEU A 1 840 ? -33.521 -18.330 24.723 1.00 70.69 840 LEU A N 1
ATOM 6653 C CA . LEU A 1 840 ? -33.681 -16.986 25.286 1.00 70.69 840 LEU A CA 1
ATOM 6654 C C . LEU A 1 840 ? -33.439 -16.965 26.800 1.00 70.69 840 LEU A C 1
ATOM 6656 O O . LEU A 1 840 ? -32.874 -15.996 27.302 1.00 70.69 840 LEU A O 1
ATOM 6660 N N . TYR A 1 841 ? -33.779 -18.033 27.529 1.00 74.19 841 TYR A N 1
ATOM 6661 C CA . TYR A 1 841 ? -33.506 -18.138 28.966 1.00 74.19 841 TYR A CA 1
ATOM 6662 C C . TYR A 1 841 ? -32.004 -18.022 29.291 1.00 74.19 841 TYR A C 1
ATOM 6664 O O . TYR A 1 841 ? -31.618 -17.364 30.266 1.00 74.19 841 TYR A O 1
ATOM 6672 N N . ARG A 1 842 ? -31.126 -18.587 28.448 1.00 81.88 842 ARG A N 1
ATOM 6673 C CA . ARG A 1 842 ? -29.666 -18.450 28.597 1.00 81.88 842 ARG A CA 1
ATOM 6674 C C . ARG A 1 842 ? -29.214 -16.996 28.437 1.00 81.88 842 ARG A C 1
ATOM 6676 O O . ARG A 1 842 ? -28.432 -16.515 29.262 1.00 81.88 842 ARG A O 1
ATOM 6683 N N . HIS A 1 843 ? -29.707 -16.294 27.415 1.00 85.44 843 HIS A N 1
ATOM 6684 C CA . HIS A 1 843 ? -29.396 -14.876 27.186 1.00 85.44 843 HIS A CA 1
ATOM 6685 C C . HIS A 1 843 ? -29.974 -13.986 28.290 1.00 85.44 843 HIS A C 1
ATOM 6687 O O . HIS A 1 843 ? -29.267 -13.132 28.819 1.00 85.44 843 HIS A O 1
ATOM 6693 N N . HIS A 1 844 ? -31.197 -14.263 28.735 1.00 84.88 844 HIS A N 1
ATOM 6694 C CA . HIS A 1 844 ? -31.837 -13.593 29.862 1.00 84.88 844 HIS A CA 1
ATOM 6695 C C . HIS A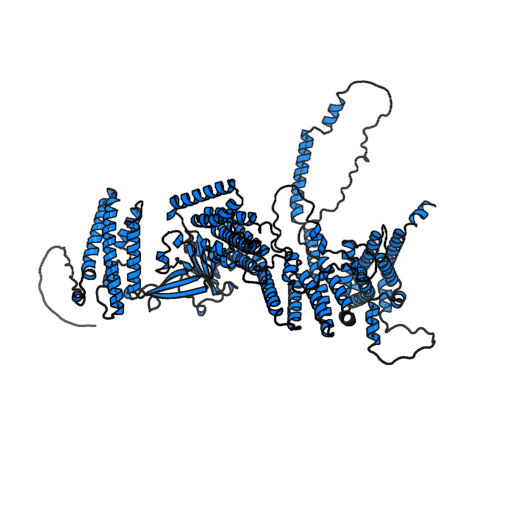 1 844 ? -30.987 -13.698 31.140 1.00 84.88 844 HIS A C 1
ATOM 6697 O O . HIS A 1 844 ? -30.691 -12.692 31.785 1.00 84.88 844 HIS A O 1
ATOM 6703 N N . ASN A 1 845 ? -30.500 -14.895 31.491 1.00 85.19 845 ASN A N 1
ATOM 6704 C CA . ASN A 1 845 ? -29.607 -15.057 32.642 1.00 85.19 845 ASN A CA 1
ATOM 6705 C C . ASN A 1 845 ? -28.265 -14.324 32.456 1.00 85.19 845 ASN A C 1
ATOM 6707 O O . ASN A 1 845 ? -27.772 -13.689 33.388 1.00 85.19 845 ASN A O 1
ATOM 6711 N N . LYS A 1 846 ? -27.689 -14.364 31.248 1.00 88.44 846 LYS A N 1
ATOM 6712 C CA . LYS A 1 846 ? -26.453 -13.638 30.916 1.00 88.44 846 LYS A CA 1
ATOM 6713 C C . LYS A 1 846 ? -26.631 -12.126 31.102 1.00 88.44 846 LYS A C 1
ATOM 6715 O O . LYS A 1 846 ? -25.788 -11.502 31.741 1.00 88.44 846 LYS A O 1
ATOM 6720 N N . LEU A 1 847 ? -27.750 -11.559 30.643 1.00 89.94 847 LEU A N 1
ATOM 6721 C CA . LEU A 1 847 ? -28.091 -10.147 30.831 1.00 89.94 847 LEU A CA 1
ATOM 6722 C C . LEU A 1 847 ? -28.249 -9.792 32.317 1.00 89.94 847 LEU A C 1
ATOM 6724 O O . LEU A 1 847 ? -27.706 -8.784 32.766 1.00 89.94 847 LEU A O 1
ATOM 6728 N N . ARG A 1 848 ? -28.901 -10.648 33.117 1.00 88.38 848 ARG A N 1
ATOM 6729 C CA . ARG A 1 848 ? -29.008 -10.451 34.578 1.00 88.38 848 ARG A CA 1
ATOM 6730 C C . ARG A 1 848 ? -27.648 -10.396 35.263 1.00 88.38 848 ARG A C 1
ATOM 6732 O O . ARG A 1 848 ? -27.444 -9.549 36.129 1.00 88.38 848 ARG A O 1
ATOM 6739 N N . LEU A 1 849 ? -26.722 -11.281 34.892 1.00 88.88 849 LEU A N 1
ATOM 6740 C CA . LEU A 1 849 ? -25.353 -11.261 35.418 1.00 88.88 849 LEU A CA 1
ATOM 6741 C C . LEU A 1 849 ? -24.612 -9.982 35.004 1.00 88.88 849 LEU A C 1
ATOM 6743 O O . LEU A 1 849 ? -23.962 -9.369 35.847 1.00 88.88 849 LEU A O 1
ATOM 6747 N N . CYS A 1 850 ? -24.773 -9.528 33.757 1.00 91.12 850 CYS A N 1
ATOM 6748 C CA . CYS A 1 850 ? -24.216 -8.251 33.305 1.00 91.12 850 CYS A CA 1
ATOM 6749 C C . CYS A 1 850 ? -24.748 -7.066 34.123 1.00 91.12 850 CYS A C 1
ATOM 6751 O O . CYS A 1 850 ? -23.964 -6.212 34.525 1.00 91.12 850 CYS A O 1
ATOM 6753 N N . PHE A 1 851 ? -26.045 -7.032 34.442 1.00 91.50 851 PHE A N 1
ATOM 6754 C CA . PHE A 1 851 ? -26.610 -5.984 35.295 1.00 91.50 851 PHE A CA 1
ATOM 6755 C C . PHE A 1 851 ? -26.126 -6.049 36.754 1.00 91.50 851 PHE A C 1
ATOM 6757 O O . PHE A 1 851 ? -25.958 -4.998 37.373 1.00 91.50 851 PHE A O 1
ATOM 6764 N N . LYS A 1 852 ? -25.868 -7.245 37.308 1.00 90.06 852 LYS A N 1
ATOM 6765 C CA . LYS A 1 852 ? -25.242 -7.384 38.641 1.00 90.06 852 LYS A CA 1
ATOM 6766 C C . LYS A 1 852 ? -23.868 -6.729 38.674 1.00 90.06 852 LYS A C 1
ATOM 6768 O O . LYS A 1 852 ? -23.608 -5.911 39.554 1.00 90.06 852 LYS A O 1
ATOM 6773 N N . GLU A 1 853 ? -23.031 -7.070 37.699 1.00 91.69 853 GLU A N 1
ATOM 6774 C CA . GLU A 1 853 ? -21.691 -6.499 37.568 1.00 91.69 853 GLU A CA 1
ATOM 6775 C C . GLU A 1 853 ? -21.765 -4.983 37.346 1.00 91.69 853 GLU A C 1
ATOM 6777 O O . GLU A 1 853 ? -21.091 -4.222 38.033 1.00 91.69 853 GLU A O 1
ATOM 6782 N N . PHE A 1 854 ? -22.647 -4.523 36.458 1.00 93.69 854 PHE A N 1
ATOM 6783 C CA . PHE A 1 854 ? -22.851 -3.102 36.181 1.00 93.69 854 PHE A CA 1
ATOM 6784 C C . PHE A 1 854 ? -23.185 -2.293 37.444 1.00 93.69 854 PHE A C 1
ATOM 6786 O O . PHE A 1 854 ? -22.537 -1.282 37.712 1.00 93.69 854 PHE A O 1
ATOM 6793 N N . ILE A 1 855 ? -24.151 -2.743 38.257 1.00 92.00 855 ILE A N 1
ATOM 6794 C CA . ILE A 1 855 ? -24.509 -2.065 39.515 1.00 92.00 855 ILE A CA 1
ATOM 6795 C C . ILE A 1 855 ? -23.320 -2.044 40.477 1.00 92.00 855 ILE A C 1
ATOM 6797 O O . ILE A 1 855 ? -23.064 -1.013 41.102 1.00 92.00 855 ILE A O 1
ATOM 6801 N N . MET A 1 856 ? -22.585 -3.154 40.592 1.00 92.44 856 MET A N 1
ATOM 6802 C CA . MET A 1 856 ? -21.391 -3.227 41.434 1.00 92.44 856 MET A CA 1
ATOM 6803 C C . MET A 1 856 ? -20.352 -2.179 41.006 1.00 92.44 856 MET A C 1
ATOM 6805 O O . MET A 1 856 ? -19.931 -1.370 41.836 1.00 92.44 856 MET A O 1
ATOM 6809 N N . ARG A 1 857 ? -20.028 -2.107 39.706 1.00 94.19 857 ARG A N 1
ATOM 6810 C CA . ARG A 1 857 ? -19.092 -1.113 39.149 1.00 94.19 857 ARG A CA 1
ATOM 6811 C C . ARG A 1 857 ? -19.581 0.320 39.309 1.00 94.19 857 ARG A C 1
ATOM 6813 O O . ARG A 1 857 ? -18.786 1.195 39.634 1.00 94.19 857 ARG A O 1
ATOM 6820 N N . CYS A 1 858 ? -20.876 0.591 39.144 1.00 93.81 858 CYS A N 1
ATOM 6821 C CA . CYS A 1 858 ? -21.429 1.914 39.443 1.00 93.81 858 CYS A CA 1
ATOM 6822 C C . CYS A 1 858 ? -21.213 2.299 40.914 1.00 93.81 858 CYS A C 1
ATOM 6824 O O . CYS A 1 858 ? -20.857 3.442 41.194 1.00 93.81 858 CYS A O 1
ATOM 6826 N N . GLY A 1 859 ? -21.386 1.362 41.851 1.00 93.25 859 GLY A N 1
ATOM 6827 C CA . GLY A 1 859 ? -21.115 1.590 43.272 1.00 93.25 859 GLY A CA 1
ATOM 6828 C C . GLY A 1 859 ? -19.647 1.931 43.550 1.00 93.25 859 GLY A C 1
ATOM 6829 O O . GLY A 1 859 ? -19.366 2.907 44.247 1.00 93.25 859 GLY A O 1
ATOM 6830 N N . GLU A 1 860 ? -18.721 1.174 42.958 1.00 93.75 860 GLU A N 1
ATOM 6831 C CA . GLU A 1 860 ? -17.276 1.442 43.024 1.00 93.75 860 GLU A CA 1
ATOM 6832 C C . GLU A 1 860 ? -16.922 2.818 42.440 1.00 93.75 860 GLU A C 1
ATOM 6834 O O . GLU A 1 860 ? -16.192 3.586 43.069 1.00 93.75 860 GLU A O 1
ATOM 6839 N N . ALA A 1 861 ? -17.487 3.171 41.281 1.00 93.62 861 ALA A N 1
ATOM 6840 C CA . ALA A 1 861 ? -17.290 4.470 40.639 1.00 93.62 861 ALA A CA 1
ATOM 6841 C C . ALA A 1 861 ? -17.793 5.636 41.500 1.00 93.62 861 ALA A C 1
ATOM 6843 O O . ALA A 1 861 ? -17.095 6.642 41.621 1.00 93.62 861 ALA A O 1
ATOM 6844 N N . VAL A 1 862 ? -18.969 5.512 42.129 1.00 93.88 862 VAL A N 1
ATOM 6845 C CA . VAL A 1 862 ? -19.504 6.537 43.045 1.00 93.88 862 VAL A CA 1
ATOM 6846 C C . VAL A 1 862 ? -18.556 6.743 44.227 1.00 93.88 862 VAL A C 1
ATOM 6848 O O . VAL A 1 862 ? -18.282 7.889 44.592 1.00 93.88 862 VAL A O 1
ATOM 6851 N N . GLU A 1 863 ? -18.031 5.669 44.820 1.00 93.00 863 GLU A N 1
ATOM 6852 C CA . GLU A 1 863 ? -17.121 5.781 45.964 1.00 93.00 863 GLU A CA 1
ATOM 6853 C C . GLU A 1 863 ? -15.736 6.300 45.556 1.00 93.00 863 GLU A C 1
ATOM 6855 O O . GLU A 1 863 ? -15.156 7.110 46.281 1.00 93.00 863 GLU A O 1
ATOM 6860 N N . LYS A 1 864 ? -15.218 5.915 44.381 1.00 91.25 864 LYS A N 1
ATOM 6861 C CA . LYS A 1 864 ? -13.973 6.482 43.846 1.00 91.25 864 LYS A CA 1
ATOM 6862 C C . LYS A 1 864 ? -14.141 7.970 43.530 1.00 91.25 864 LYS A C 1
ATOM 6864 O O . LYS A 1 864 ? -13.305 8.760 43.958 1.00 91.25 864 LYS A O 1
ATOM 6869 N N . ASN A 1 865 ? -15.243 8.383 42.896 1.00 93.69 865 ASN A N 1
ATOM 6870 C CA . ASN A 1 865 ? -15.508 9.795 42.599 1.00 93.69 865 ASN A CA 1
ATOM 6871 C C . ASN A 1 865 ? -15.576 10.651 43.873 1.00 93.69 865 ASN A C 1
ATOM 6873 O O . ASN A 1 865 ? -15.003 11.733 43.920 1.00 93.69 865 ASN A O 1
ATOM 6877 N N . LYS A 1 866 ? -16.174 10.140 44.957 1.00 92.50 866 LYS A N 1
ATOM 6878 C CA . LYS A 1 866 ? -16.217 10.826 46.262 1.00 92.50 866 LYS A CA 1
ATOM 6879 C C . LYS A 1 866 ? -14.831 11.223 46.791 1.00 92.50 866 LYS A C 1
ATOM 6881 O O . LYS A 1 866 ? -14.727 12.202 47.522 1.00 92.50 866 LYS A O 1
ATOM 6886 N N . ARG A 1 867 ? -13.784 10.463 46.450 1.00 90.75 867 ARG A N 1
ATOM 6887 C CA . ARG A 1 867 ? -12.395 10.735 46.858 1.00 90.75 867 ARG A CA 1
ATOM 6888 C C . ARG A 1 867 ? -11.686 11.735 45.938 1.00 90.75 867 ARG A C 1
ATOM 6890 O O . ARG A 1 867 ? -10.643 12.246 46.321 1.00 90.75 867 ARG A O 1
ATOM 6897 N N . LEU A 1 868 ? -12.234 11.987 44.748 1.00 89.56 868 LEU A N 1
ATOM 6898 C CA . LEU A 1 868 ? -11.635 12.823 43.701 1.00 89.56 868 LEU A CA 1
ATOM 6899 C C . LEU A 1 868 ? -12.287 14.210 43.574 1.00 89.56 868 LEU A C 1
ATOM 6901 O O . LEU A 1 868 ? -11.700 15.096 42.961 1.00 89.56 868 LEU A O 1
ATOM 6905 N N . ILE A 1 869 ? -13.491 14.401 44.123 1.00 91.44 869 ILE A N 1
ATOM 6906 C CA . ILE A 1 869 ? -14.242 15.661 44.021 1.00 91.44 869 ILE A CA 1
ATOM 6907 C C . ILE A 1 869 ? -13.654 16.797 44.869 1.00 91.44 869 ILE A C 1
ATOM 6909 O O . ILE A 1 869 ? -13.133 16.596 45.968 1.00 91.44 869 ILE A O 1
ATOM 6913 N N . THR A 1 870 ? -13.850 18.021 44.390 1.00 89.00 870 THR A N 1
ATOM 6914 C CA . THR A 1 870 ? -13.617 19.275 45.118 1.00 89.00 870 THR A CA 1
ATOM 6915 C C . THR A 1 870 ? -14.872 19.723 45.890 1.00 89.00 870 THR A C 1
ATOM 6917 O O . THR A 1 870 ? -15.943 19.116 45.788 1.00 89.00 870 THR A O 1
ATOM 6920 N N . ALA A 1 871 ? -14.755 20.751 46.742 1.00 85.81 871 ALA A N 1
ATOM 6921 C CA . ALA A 1 871 ? -15.834 21.168 47.651 1.00 85.81 871 ALA A CA 1
ATOM 6922 C C . ALA A 1 871 ? -17.117 21.631 46.930 1.00 85.81 871 ALA A C 1
ATOM 6924 O O . ALA A 1 871 ? -18.214 21.391 47.433 1.00 85.81 871 ALA A O 1
ATOM 6925 N N . ASP A 1 872 ? -16.973 22.231 45.750 1.00 88.94 872 ASP A N 1
ATOM 6926 C CA . ASP A 1 872 ? -18.034 22.687 44.843 1.00 88.94 872 ASP A CA 1
ATOM 6927 C C . ASP A 1 872 ? -18.825 21.534 44.201 1.00 88.94 872 ASP A C 1
ATOM 6929 O O . ASP A 1 872 ? -19.999 21.688 43.884 1.00 88.94 872 ASP A O 1
ATOM 6933 N N . GLN A 1 873 ? -18.231 20.344 44.077 1.00 91.19 873 GLN A N 1
ATOM 6934 C CA . GLN A 1 873 ? -18.870 19.178 43.454 1.00 91.19 873 GLN A CA 1
ATOM 6935 C C . GLN A 1 873 ? -19.611 18.267 44.453 1.00 91.19 873 GLN A C 1
ATOM 6937 O O . GLN A 1 873 ? -20.083 17.185 44.089 1.00 91.19 873 GLN A O 1
ATOM 6942 N N . ARG A 1 874 ? -19.735 18.663 45.729 1.00 89.69 874 ARG A N 1
ATOM 6943 C CA . ARG A 1 874 ? -20.374 17.828 46.766 1.00 89.69 874 ARG A CA 1
ATOM 6944 C C . ARG A 1 874 ? -21.856 17.569 46.511 1.00 89.69 874 ARG A C 1
ATOM 6946 O O . ARG A 1 874 ? -22.299 16.437 46.697 1.00 89.69 874 ARG A O 1
ATOM 6953 N N . GLU A 1 875 ? -22.605 18.581 46.084 1.00 90.19 875 GLU A N 1
ATOM 6954 C CA . GLU A 1 875 ? -24.031 18.437 45.754 1.00 90.19 875 GLU A CA 1
ATOM 6955 C C . GLU A 1 875 ? -24.221 17.512 44.550 1.00 90.19 875 GLU A C 1
ATOM 6957 O O . GLU A 1 875 ? -25.031 16.585 44.588 1.00 90.19 875 GLU A O 1
ATOM 6962 N N . TYR A 1 876 ? -23.382 17.679 43.526 1.00 91.38 876 TYR A N 1
ATOM 6963 C CA . TYR A 1 876 ? -23.360 16.807 42.355 1.00 91.38 876 TYR A CA 1
ATOM 6964 C C . TYR A 1 876 ? -23.111 15.336 42.729 1.00 91.38 876 TYR A C 1
ATOM 6966 O O . TYR A 1 876 ? -23.841 14.440 42.302 1.00 91.38 876 TYR A O 1
ATOM 6974 N N . GLN A 1 877 ? -22.137 15.070 43.604 1.00 92.06 877 GLN A N 1
ATOM 6975 C CA . GLN A 1 877 ? -21.875 13.723 44.113 1.00 92.06 877 GLN A CA 1
ATOM 6976 C C . GLN A 1 877 ? -23.045 13.154 44.932 1.00 92.06 877 GLN A C 1
ATOM 6978 O O . GLN A 1 877 ? -23.312 11.950 44.867 1.00 92.06 877 GLN A O 1
ATOM 6983 N N . GLN A 1 878 ? -23.744 13.980 45.717 1.00 91.62 878 GLN A N 1
ATOM 6984 C CA . GLN A 1 878 ? -24.939 13.539 46.445 1.00 91.62 878 GLN A CA 1
ATOM 6985 C C . GLN A 1 878 ? -26.054 13.121 45.483 1.00 91.62 878 GLN A C 1
ATOM 6987 O O . GLN A 1 878 ? -26.673 12.074 45.694 1.00 91.62 878 GLN A O 1
ATOM 6992 N N . GLU A 1 879 ? -26.261 13.871 44.402 1.00 91.88 879 GLU A N 1
ATOM 6993 C CA . GLU A 1 879 ? -27.262 13.540 43.389 1.00 91.88 879 GLU A CA 1
ATOM 6994 C C . GLU A 1 879 ? -26.891 12.264 42.615 1.00 91.88 879 GLU A C 1
ATOM 6996 O O . GLU A 1 879 ? -27.730 11.377 42.458 1.00 91.88 879 GLU A O 1
ATOM 7001 N N . LEU A 1 880 ? -25.619 12.077 42.233 1.00 91.75 880 LEU A N 1
ATOM 7002 C CA . LEU A 1 880 ? -25.140 10.814 41.645 1.00 91.75 880 LEU A CA 1
ATOM 7003 C C . LEU A 1 880 ? -25.382 9.622 42.574 1.00 91.75 880 LEU A C 1
ATOM 7005 O O . LEU A 1 880 ? -25.851 8.568 42.137 1.00 91.75 880 LEU A O 1
ATOM 7009 N N . LYS A 1 881 ? -25.106 9.788 43.873 1.00 92.88 881 LYS A N 1
ATOM 7010 C CA . LYS A 1 881 ? -25.357 8.751 44.876 1.00 92.88 881 LYS A CA 1
ATOM 7011 C C . LYS A 1 881 ? -26.849 8.434 44.974 1.00 92.88 881 LYS A C 1
ATOM 7013 O O . LYS A 1 881 ? -27.208 7.258 45.017 1.00 92.88 881 LYS A O 1
ATOM 7018 N N . LYS A 1 882 ? -27.719 9.444 44.991 1.00 92.50 882 LYS A N 1
ATOM 7019 C CA . LYS A 1 882 ? -29.177 9.269 45.026 1.00 92.50 882 LYS A CA 1
ATOM 7020 C C . LYS A 1 882 ? -29.690 8.545 43.778 1.00 92.50 882 LYS A C 1
ATOM 7022 O O . LYS A 1 882 ? -30.448 7.584 43.910 1.00 92.50 882 LYS A O 1
ATOM 7027 N N . ASN A 1 883 ? -29.215 8.936 42.597 1.00 91.50 883 ASN A N 1
ATOM 7028 C CA . ASN A 1 883 ? -29.554 8.299 41.323 1.00 91.50 883 ASN A CA 1
ATOM 7029 C C . ASN A 1 883 ? -29.105 6.837 41.274 1.00 91.50 883 ASN A C 1
ATOM 7031 O O . ASN A 1 883 ? -29.893 5.968 40.907 1.00 91.50 883 ASN A O 1
ATOM 7035 N N . TYR A 1 884 ? -27.896 6.537 41.751 1.00 92.81 884 TYR A N 1
ATOM 7036 C CA . TYR A 1 884 ? -27.423 5.162 41.899 1.00 92.81 884 TYR A CA 1
ATOM 7037 C C . TYR A 1 884 ? -28.322 4.324 42.823 1.00 92.81 884 TYR A C 1
ATOM 7039 O O . TYR A 1 884 ? -28.697 3.213 42.454 1.00 92.81 884 TYR A O 1
ATOM 7047 N N . HIS A 1 885 ? -28.714 4.841 43.996 1.00 91.81 885 HIS A N 1
ATOM 7048 C CA . HIS A 1 885 ? -29.601 4.103 44.910 1.00 91.81 885 HIS A CA 1
ATOM 7049 C C . HIS A 1 885 ? -30.975 3.860 44.279 1.00 91.81 885 HIS A C 1
ATOM 7051 O O . HIS A 1 885 ? -31.482 2.744 44.338 1.00 91.81 885 HIS A O 1
ATOM 7057 N N . LYS A 1 886 ? -31.547 4.869 43.613 1.00 89.44 886 LYS A N 1
ATOM 7058 C CA . LYS A 1 886 ? -32.817 4.735 42.888 1.00 89.44 886 LYS A CA 1
ATOM 7059 C C . LYS A 1 886 ? -32.730 3.672 41.787 1.00 89.44 886 LYS A C 1
ATOM 7061 O O . LYS A 1 886 ? -33.615 2.828 41.682 1.00 89.44 886 LYS A O 1
ATOM 7066 N N . LEU A 1 887 ? -31.658 3.687 40.993 1.00 88.94 887 LEU A N 1
ATOM 7067 C CA . LEU A 1 887 ? -31.413 2.693 39.948 1.00 88.94 887 LEU A CA 1
ATOM 7068 C C . LEU A 1 887 ? -31.265 1.285 40.538 1.00 88.94 887 LEU A C 1
ATOM 7070 O O . LEU A 1 887 ? -31.879 0.344 40.039 1.00 88.94 887 LEU A O 1
ATOM 7074 N N . LYS A 1 888 ? -30.492 1.147 41.620 1.00 89.31 888 LYS A N 1
ATOM 7075 C CA . LYS A 1 888 ? -30.266 -0.125 42.308 1.00 89.31 888 LYS A CA 1
ATOM 7076 C C . LYS A 1 888 ? -31.564 -0.717 42.854 1.00 89.31 888 LYS A C 1
ATOM 7078 O O . LYS A 1 888 ? -31.829 -1.883 42.586 1.00 89.31 888 LYS A O 1
ATOM 7083 N N . GLU A 1 889 ? -32.375 0.063 43.568 1.00 87.94 889 GLU A N 1
ATOM 7084 C CA . GLU A 1 889 ? -33.647 -0.416 44.131 1.00 87.94 889 GLU A CA 1
ATOM 7085 C C . GLU A 1 889 ? -34.646 -0.819 43.039 1.00 87.94 889 GLU A C 1
ATOM 7087 O O . GLU A 1 889 ? -35.298 -1.854 43.157 1.00 87.94 889 GLU A O 1
ATOM 7092 N N . ASN A 1 890 ? -34.711 -0.069 41.934 1.00 85.62 890 ASN A N 1
ATOM 7093 C CA . ASN A 1 890 ? -35.601 -0.393 40.816 1.00 85.62 890 ASN A CA 1
ATOM 7094 C C . ASN A 1 890 ? -35.170 -1.654 40.048 1.00 85.62 890 ASN A C 1
ATOM 7096 O O . ASN A 1 890 ? -36.019 -2.403 39.572 1.00 85.62 890 ASN A O 1
ATOM 7100 N N . LEU A 1 891 ? -33.862 -1.902 39.927 1.00 85.56 891 LEU A N 1
ATOM 7101 C CA . LEU A 1 891 ? -33.319 -3.086 39.253 1.00 85.56 891 LEU A CA 1
ATOM 7102 C C . LEU A 1 891 ? -33.301 -4.335 40.151 1.00 85.56 891 LEU A C 1
ATOM 7104 O O . LEU A 1 891 ? -33.347 -5.465 39.658 1.00 85.56 891 LEU A O 1
ATOM 7108 N N . ARG A 1 892 ? -33.272 -4.153 41.474 1.00 83.50 892 ARG A N 1
ATOM 7109 C CA . ARG A 1 892 ? -33.257 -5.220 42.482 1.00 83.50 892 ARG A CA 1
ATOM 7110 C C . ARG A 1 892 ? -34.288 -6.339 42.247 1.00 83.50 892 ARG A C 1
ATOM 7112 O O . ARG A 1 892 ? -33.864 -7.499 42.214 1.00 83.50 892 ARG A O 1
ATOM 7119 N N . PRO A 1 893 ? -35.594 -6.065 42.024 1.00 79.81 893 PRO A N 1
ATOM 7120 C CA . PRO A 1 893 ? -36.591 -7.120 41.818 1.00 79.81 893 PRO A CA 1
ATOM 7121 C C . PRO A 1 893 ? -36.352 -7.957 40.553 1.00 79.81 893 PRO A C 1
ATOM 7123 O O . PRO A 1 893 ? -36.772 -9.108 40.511 1.00 79.81 893 PRO A O 1
ATOM 7126 N N . MET A 1 894 ? -35.661 -7.425 39.544 1.00 77.69 894 MET A N 1
ATOM 7127 C CA . MET A 1 894 ? -35.359 -8.128 38.286 1.00 77.69 894 MET A CA 1
ATOM 7128 C C . MET A 1 894 ? -34.059 -8.940 38.380 1.00 77.69 894 MET A C 1
ATOM 7130 O O . MET A 1 894 ? -33.861 -9.947 37.697 1.00 77.69 894 MET A O 1
ATOM 7134 N N . ILE A 1 895 ? -33.156 -8.532 39.272 1.00 78.81 895 ILE A N 1
ATOM 7135 C CA . ILE A 1 895 ? -31.807 -9.084 39.379 1.00 78.81 895 ILE A CA 1
ATOM 7136 C C . ILE A 1 895 ? -31.685 -10.137 40.490 1.00 78.81 895 ILE A C 1
ATOM 7138 O O . ILE A 1 895 ? -31.028 -11.162 40.281 1.00 78.81 895 ILE A O 1
ATOM 7142 N N . GLU A 1 896 ? -32.317 -9.939 41.649 1.00 69.62 896 GLU A N 1
ATOM 7143 C CA . GLU A 1 896 ? -32.090 -10.756 42.858 1.00 69.62 896 GLU A CA 1
ATOM 7144 C C . GLU A 1 896 ? -33.052 -11.946 43.033 1.00 69.62 896 GLU A C 1
ATOM 7146 O O . GLU A 1 896 ? -32.793 -12.808 43.871 1.00 69.62 896 GLU A O 1
ATOM 7151 N N . ARG A 1 897 ? -34.112 -12.064 42.219 1.00 66.38 897 ARG A N 1
ATOM 7152 C CA . ARG A 1 897 ? -35.063 -13.195 42.288 1.00 66.38 897 ARG A CA 1
ATOM 7153 C C . ARG A 1 897 ? -34.380 -14.552 42.085 1.00 66.38 897 ARG A C 1
ATOM 7155 O O . ARG A 1 897 ? -33.651 -14.741 41.102 1.00 66.38 897 ARG A O 1
ATOM 7162 N N . LYS A 1 898 ? -34.647 -15.510 42.981 1.00 54.66 898 LYS A N 1
ATOM 7163 C CA . LYS A 1 898 ? -34.150 -16.897 42.880 1.00 54.66 898 LYS A CA 1
ATOM 7164 C C . LYS A 1 898 ? -34.900 -17.668 41.784 1.00 54.66 898 LYS A C 1
ATOM 7166 O O . LYS A 1 898 ? -36.045 -17.353 41.482 1.00 54.66 898 LYS A O 1
ATOM 7171 N N . ILE A 1 899 ? -34.270 -18.701 41.214 1.00 52.97 899 ILE A N 1
ATOM 7172 C CA . ILE A 1 899 ? -34.798 -19.515 40.091 1.00 52.97 899 ILE A CA 1
ATOM 7173 C C . ILE A 1 899 ? -36.261 -20.000 40.283 1.00 52.97 899 ILE A C 1
ATOM 7175 O O . ILE A 1 899 ? -37.000 -20.000 39.304 1.00 52.97 899 ILE A O 1
ATOM 7179 N N . PRO A 1 900 ? -36.744 -20.332 41.500 1.00 49.03 900 PRO A N 1
ATOM 7180 C CA . PRO A 1 900 ? -38.155 -20.690 41.719 1.00 49.03 900 PRO A CA 1
ATOM 7181 C C . PRO A 1 900 ? -39.140 -19.501 41.734 1.00 49.03 900 PRO A C 1
ATOM 7183 O O . PRO A 1 900 ? -40.316 -19.668 41.433 1.00 49.03 900 PRO A O 1
ATOM 7186 N N . GLU A 1 901 ? -38.690 -18.295 42.093 1.00 50.53 901 GLU A N 1
ATOM 7187 C CA . GLU A 1 901 ? -39.520 -17.075 42.224 1.00 50.53 901 GLU A CA 1
ATOM 7188 C C . GLU A 1 901 ? -39.656 -16.299 40.911 1.00 50.53 901 GLU A C 1
ATOM 7190 O O . GLU A 1 901 ? -40.446 -15.365 40.786 1.00 50.53 901 GLU A O 1
ATOM 7195 N N . LEU A 1 902 ? -38.861 -16.701 39.931 1.00 50.59 902 LEU A N 1
ATOM 7196 C CA . LEU A 1 902 ? -38.794 -16.160 38.590 1.00 50.59 902 LEU A CA 1
ATOM 7197 C C . LEU A 1 902 ? -40.095 -16.397 37.801 1.00 50.59 902 LEU A C 1
ATOM 7199 O O . LEU A 1 902 ? -40.555 -15.499 37.105 1.00 50.59 902 LEU A O 1
ATOM 7203 N N . TYR A 1 903 ? -40.756 -17.538 38.001 1.00 51.69 903 TYR A N 1
ATOM 7204 C CA . TYR A 1 903 ? -42.034 -17.868 37.355 1.00 51.69 903 TYR A CA 1
ATOM 7205 C C . TYR A 1 903 ? -43.247 -17.089 37.903 1.00 51.69 903 TYR A C 1
ATOM 7207 O O . TYR A 1 903 ? -44.371 -17.317 37.460 1.00 51.69 903 TYR A O 1
ATOM 7215 N N . LYS A 1 904 ? -43.060 -16.184 38.878 1.00 49.38 904 LYS A N 1
ATOM 7216 C CA . LYS A 1 904 ? -44.137 -15.343 39.422 1.00 49.38 904 LYS A CA 1
ATOM 7217 C C . LYS A 1 904 ? -44.102 -13.941 38.783 1.00 49.38 904 LYS A C 1
ATOM 7219 O O . LYS A 1 904 ? -43.061 -13.277 38.864 1.00 49.38 904 LYS A O 1
ATOM 7224 N N . PRO A 1 905 ? -45.215 -13.449 38.203 1.00 49.47 905 PRO A N 1
ATOM 7225 C CA . PRO A 1 905 ? -45.257 -12.138 37.552 1.00 49.47 905 PRO A CA 1
ATOM 7226 C C . PRO A 1 905 ? -44.855 -11.000 38.503 1.00 49.47 905 PRO A C 1
ATOM 7228 O O . PRO A 1 905 ? -45.086 -11.050 39.716 1.00 49.47 905 PRO A O 1
ATOM 7231 N N . ILE A 1 906 ? -44.196 -9.969 37.965 1.00 49.38 906 ILE A N 1
ATOM 7232 C CA . ILE A 1 906 ? -43.842 -8.762 38.720 1.00 49.38 906 ILE A CA 1
ATOM 7233 C C . ILE A 1 906 ? -45.129 -7.980 38.996 1.00 49.38 906 ILE A C 1
ATOM 7235 O O . ILE A 1 906 ? -45.700 -7.371 38.098 1.00 49.38 906 ILE A O 1
ATOM 7239 N N . VAL A 1 907 ? -45.584 -7.971 40.250 1.00 44.41 907 VAL A N 1
ATOM 7240 C CA . VAL A 1 907 ? -46.667 -7.078 40.677 1.00 44.41 907 VAL A CA 1
ATOM 7241 C C . VAL A 1 907 ? -46.126 -5.647 40.655 1.00 44.41 907 VAL A C 1
ATOM 7243 O O . VAL A 1 907 ? -45.253 -5.299 41.452 1.00 44.41 907 VAL A O 1
ATOM 7246 N N . ARG A 1 908 ? -46.619 -4.821 39.724 1.00 36.03 908 ARG A N 1
ATOM 7247 C CA . ARG A 1 908 ? -46.387 -3.371 39.733 1.00 36.03 908 ARG A CA 1
ATOM 7248 C C . ARG A 1 908 ? -46.983 -2.802 41.019 1.00 36.03 908 ARG A C 1
ATOM 7250 O O . ARG A 1 908 ? -48.197 -2.793 41.184 1.00 36.03 908 ARG A O 1
ATOM 7257 N N . VAL A 1 909 ? -46.138 -2.308 41.919 1.00 35.03 909 VAL A N 1
ATOM 7258 C CA . VAL A 1 909 ? -46.594 -1.401 42.974 1.00 35.03 909 VAL A CA 1
ATOM 7259 C C . VAL A 1 909 ? -46.674 -0.020 42.336 1.00 35.03 909 VAL A C 1
ATOM 7261 O O . VAL A 1 909 ? -45.651 0.631 42.131 1.00 35.03 909 VAL A O 1
ATOM 7264 N N . GLU A 1 910 ? -47.880 0.407 41.965 1.00 31.14 910 GLU A N 1
ATOM 7265 C CA . GLU A 1 910 ? -48.141 1.813 41.666 1.00 31.14 910 GLU A CA 1
ATOM 7266 C C . GLU A 1 910 ? -47.775 2.639 42.902 1.00 31.14 910 GLU A C 1
ATOM 7268 O O . GLU A 1 910 ? -48.414 2.565 43.952 1.00 31.14 910 GLU A O 1
ATOM 7273 N N . SER A 1 911 ? -46.699 3.414 42.800 1.00 32.75 911 SER A N 1
ATOM 7274 C CA . SER A 1 911 ? -46.355 4.407 43.805 1.00 32.75 911 SER A CA 1
ATOM 7275 C C . SER A 1 911 ? -47.449 5.473 43.820 1.00 32.75 911 SER A C 1
ATOM 7277 O O . SER A 1 911 ? -47.582 6.233 42.861 1.00 32.75 911 SER A O 1
ATOM 7279 N N . HIS A 1 912 ? -48.224 5.508 44.905 1.00 31.98 912 HIS A N 1
ATOM 7280 C CA . HIS A 1 912 ? -49.221 6.528 45.211 1.00 31.98 912 HIS A CA 1
ATOM 7281 C C . HIS A 1 912 ? -48.800 7.930 44.742 1.00 31.98 912 HIS A C 1
ATOM 7283 O O . HIS A 1 912 ? -47.829 8.505 45.243 1.00 31.98 912 HIS A O 1
ATOM 7289 N N . LYS A 1 913 ? -49.589 8.503 43.826 1.00 33.34 913 LYS A N 1
ATOM 7290 C CA . LYS A 1 913 ? -49.649 9.950 43.611 1.00 33.34 913 LYS A CA 1
ATOM 7291 C C . LYS A 1 913 ? -49.998 10.613 44.946 1.00 33.34 913 LYS A C 1
ATOM 7293 O O . LYS A 1 913 ? -51.090 10.422 45.475 1.00 33.34 913 LYS A O 1
ATOM 7298 N N . ARG A 1 914 ? -49.065 11.384 45.508 1.00 30.70 914 ARG A N 1
ATOM 7299 C CA . ARG A 1 914 ? -49.399 12.441 46.469 1.00 30.70 914 ARG A CA 1
ATOM 7300 C C . ARG A 1 914 ? -49.960 13.605 45.663 1.00 30.70 914 ARG A C 1
ATOM 7302 O O . ARG A 1 914 ? -49.201 14.452 45.205 1.00 30.70 914 ARG A O 1
ATOM 7309 N N . ASP A 1 915 ? -51.276 13.621 45.494 1.00 29.44 915 ASP A N 1
ATOM 7310 C CA . ASP A 1 915 ? -51.989 14.816 45.064 1.00 29.44 915 ASP A CA 1
ATOM 7311 C C . ASP A 1 915 ? -52.001 15.815 46.226 1.00 29.44 915 ASP A C 1
ATOM 7313 O O . ASP A 1 915 ? -52.716 15.672 47.218 1.00 29.44 915 ASP A O 1
ATOM 7317 N N . SER A 1 916 ? -51.163 16.838 46.118 1.00 32.28 916 SER A N 1
ATOM 7318 C CA . SER A 1 916 ? -51.438 18.133 46.723 1.00 32.28 916 SER A CA 1
ATOM 7319 C C . SER A 1 916 ? -52.400 18.864 45.795 1.00 32.28 916 SER A C 1
ATOM 7321 O O . SER A 1 916 ? -51.997 19.118 44.673 1.00 32.28 916 SER A O 1
ATOM 7323 N N . PHE A 1 917 ? -53.616 19.207 46.229 1.00 30.16 917 PHE A N 1
ATOM 7324 C CA . PHE A 1 917 ? -54.187 20.550 46.054 1.00 30.16 917 PHE A CA 1
ATOM 7325 C C . PHE A 1 917 ? -55.492 20.725 46.854 1.00 30.16 917 PHE A C 1
ATOM 7327 O O . PHE A 1 917 ? -56.389 19.891 46.879 1.00 30.16 917 PHE A O 1
ATOM 7334 N N . HIS A 1 918 ? -55.502 21.855 47.553 1.00 30.33 918 HIS A N 1
ATOM 7335 C CA . HIS A 1 918 ? -56.564 22.603 48.213 1.00 30.33 918 HIS A CA 1
ATOM 7336 C C . HIS A 1 918 ? -58.058 22.264 47.990 1.00 30.33 918 HIS A C 1
ATOM 7338 O O . HIS A 1 918 ? -58.571 22.287 46.883 1.00 30.33 918 HIS A O 1
ATOM 7344 N N . ARG A 1 919 ? -58.746 22.190 49.145 1.00 28.45 919 ARG A N 1
ATOM 7345 C CA . ARG A 1 919 ? -59.998 22.875 49.555 1.00 28.45 919 ARG A CA 1
ATOM 7346 C C . ARG A 1 919 ? -61.261 22.814 48.665 1.00 28.45 919 ARG A C 1
ATOM 7348 O O . ARG A 1 919 ? -61.326 23.422 47.607 1.00 28.45 919 ARG A O 1
ATOM 7355 N N . SER A 1 920 ? -62.327 22.354 49.344 1.00 27.89 920 SER A N 1
ATOM 7356 C CA . SER A 1 920 ? -63.763 22.717 49.245 1.00 27.89 920 SER A CA 1
ATOM 7357 C C . SER A 1 920 ? -64.520 22.318 47.974 1.00 27.89 920 SER A C 1
ATOM 7359 O O . SER A 1 920 ? -63.994 22.441 46.887 1.00 27.89 920 SER A O 1
ATOM 7361 N N . SER A 1 921 ? -65.796 21.935 47.967 1.00 28.16 921 SER A N 1
ATOM 7362 C CA . SER A 1 921 ? -66.788 21.468 48.944 1.00 28.16 921 SER A CA 1
ATOM 7363 C C . SER A 1 921 ? -68.082 21.256 48.130 1.00 28.16 921 SER A C 1
ATOM 7365 O O . SER A 1 921 ? -68.400 22.117 47.321 1.00 28.16 921 SER A O 1
ATOM 7367 N N . PHE A 1 922 ? -68.835 20.181 48.392 1.00 29.62 922 PHE A N 1
ATOM 7368 C CA . PHE A 1 922 ? -70.264 19.985 48.059 1.00 29.62 922 PHE A CA 1
ATOM 7369 C C . PHE A 1 922 ? -70.757 20.155 46.599 1.00 29.62 922 PHE A C 1
ATOM 7371 O O . PHE A 1 922 ? -70.991 21.269 46.147 1.00 29.62 922 PHE A O 1
ATOM 7378 N N . ARG A 1 923 ? -71.210 19.055 45.968 1.00 29.69 923 ARG A N 1
ATOM 7379 C CA . ARG A 1 923 ? -72.649 18.700 45.823 1.00 29.69 923 ARG A CA 1
ATOM 7380 C C . ARG A 1 923 ? -72.861 17.377 45.061 1.00 29.69 923 ARG A C 1
ATOM 7382 O O . ARG A 1 923 ? -72.095 17.019 44.178 1.00 29.69 923 ARG A O 1
ATOM 7389 N N . LYS A 1 924 ? -73.918 16.671 45.478 1.00 28.92 924 LYS A N 1
ATOM 7390 C CA . LYS A 1 924 ? -74.495 15.418 44.953 1.00 28.92 924 LYS A CA 1
ATOM 7391 C C . LYS A 1 924 ? -75.210 15.596 43.601 1.00 28.92 924 LYS A C 1
ATOM 7393 O O . LYS A 1 924 ? -75.798 16.654 43.402 1.00 28.92 924 LYS A O 1
ATOM 7398 N N . CYS A 1 925 ? -75.240 14.512 42.813 1.00 25.70 925 CYS A N 1
ATOM 7399 C CA . CYS A 1 925 ? -76.360 13.876 42.064 1.00 25.70 925 CYS A CA 1
ATOM 7400 C C . CYS A 1 925 ? -75.790 13.220 40.792 1.00 25.70 925 CYS A C 1
ATOM 7402 O O . CYS A 1 925 ? -75.142 13.886 39.998 1.00 25.70 925 CYS A O 1
ATOM 7404 N N . GLU A 1 926 ? -75.729 11.888 40.734 1.00 26.47 926 GLU A N 1
ATOM 7405 C CA . GLU A 1 926 ? -76.747 10.978 40.163 1.00 26.47 926 GLU A CA 1
ATOM 7406 C C . GLU A 1 926 ? -76.747 10.909 38.624 1.00 26.47 926 GLU A C 1
ATOM 7408 O O . GLU A 1 926 ? -77.094 11.865 37.946 1.00 26.47 926 GLU A O 1
ATOM 7413 N N . THR A 1 927 ? -76.373 9.714 38.136 1.00 29.23 927 THR A N 1
ATOM 7414 C CA . THR A 1 927 ? -76.884 8.974 36.961 1.00 29.23 927 THR A CA 1
ATOM 7415 C C . THR A 1 927 ? -77.220 9.731 35.671 1.00 29.23 927 THR A C 1
ATOM 7417 O O . THR A 1 927 ? -78.176 10.492 35.637 1.00 29.23 927 THR A O 1
ATOM 7420 N N . GLN A 1 928 ? -76.624 9.298 34.551 1.00 28.91 928 GLN A N 1
ATOM 7421 C CA . GLN A 1 928 ? -77.327 8.470 33.552 1.00 28.91 928 GLN A CA 1
ATOM 7422 C C . GLN A 1 928 ? -76.405 8.010 32.407 1.00 28.91 928 GLN A C 1
ATOM 7424 O O . GLN A 1 928 ? -75.488 8.710 31.987 1.00 28.91 928 GLN A O 1
ATOM 7429 N N . LEU A 1 929 ? -76.688 6.792 31.935 1.00 32.06 929 LEU A N 1
ATOM 7430 C CA . LEU A 1 929 ? -76.268 6.224 30.655 1.00 32.06 929 LEU A CA 1
ATOM 7431 C C . LEU A 1 929 ? -76.698 7.107 29.474 1.00 32.06 929 LEU A C 1
ATOM 7433 O O . LEU A 1 929 ? -77.785 7.671 29.532 1.00 32.06 929 LEU A O 1
ATOM 7437 N N . SER A 1 930 ? -75.937 7.084 28.372 1.00 30.09 930 SER A N 1
ATOM 7438 C CA . SER A 1 930 ? -76.457 6.829 27.010 1.00 30.09 930 SER A CA 1
ATOM 7439 C C . SER A 1 930 ? -75.424 7.166 25.926 1.00 30.09 930 SER A C 1
ATOM 7441 O O . SER A 1 930 ? -75.041 8.316 25.768 1.00 30.09 930 SER A O 1
ATOM 7443 N N . GLN A 1 931 ? -75.039 6.117 25.192 1.00 31.03 931 GLN A N 1
ATOM 7444 C CA . GLN A 1 931 ? -74.837 6.008 23.738 1.00 31.03 931 GLN A CA 1
ATOM 7445 C C . GLN A 1 931 ? -74.322 7.194 22.903 1.00 31.03 931 GLN A C 1
ATOM 7447 O O . GLN A 1 931 ? -74.922 8.262 22.862 1.00 31.03 931 GLN A O 1
ATOM 7452 N N . GLY A 1 932 ? -73.394 6.846 22.004 1.00 33.25 932 GLY A N 1
ATOM 7453 C CA . GLY A 1 932 ? -73.601 7.112 20.580 1.00 33.25 932 GLY A CA 1
ATOM 7454 C C . GLY A 1 932 ? -72.425 7.753 19.856 1.00 33.25 932 GLY A C 1
ATOM 7455 O O . GLY A 1 932 ? -72.360 8.977 19.778 1.00 33.25 932 GLY A O 1
ATOM 7456 N N . SER A 1 933 ? -71.569 6.920 19.258 1.00 36.59 933 SER A N 1
ATOM 7457 C CA . SER A 1 933 ? -71.217 6.852 17.818 1.00 36.59 933 SER A CA 1
ATOM 7458 C C . SER A 1 933 ? -69.832 6.243 17.666 1.00 36.59 933 SER A C 1
ATOM 7460 O O . SER A 1 933 ? -68.877 6.856 18.191 1.00 36.59 933 SER A O 1
#

InterPro domains:
  IPR026791 Dedicator of cytokinesis [PTHR23317] (428-896)
  IPR027357 DOCKER domain [PS51651] (466-900)
  IPR043161 Dedicator of cytokinesis, C-terminal, lobe A [G3DSA:1.25.40.410] (466-622)
  IPR043162 Dedicator of cytokinesis, C-terminal, lobe C [G3DSA:1.20.58.740] (778-900)
  IPR046769 DOCKER, Lobe A [PF06920] (459-617)
  IPR046770 DOCKER, Lobe B [PF20422] (682-757)
  IPR046773 DOCKER, Lobe C [PF20421] (793-893)

pLDDT: mean 73.49, std 21.73, range [21.22, 98.0]

Secondary structure (DSSP, 8-state):
-HHHHTTS--HHHHHHHHHHHHHHHHTSTHHHHHHHHTT-GGG----S---S--------SHHHHHHHHHHHS--HHHHHHSHHHHHHHHHHHHHHH--STTHHHHHHHHHHHHHHHHHHHHT-GGG-SHHHHHHHHHHHTHHHHHHHHTGGGS--SSTHHHHTTSS----------------HHHHHHHT-TTS--------S-SS----PPPPPHHHHHHHHHHHHHHHHHS-HHHHHHHHHHS-HHHHHHHHHHHHHHHHHS------SHHHHHHHHHHHHHHHHHHHHHHHHTT-SHHHHHHHTTS-----------------TTT-------------HHHHHHHHHHHHHHHHHHHHHHHHHHHHHHHHHTTSS--HHHHHHHHHHHHHHHTS---HHHHHHHHHHHHHHHHH----TTHHHHHHHHHHHHHHHHHHHHHHHHTTT-HHHHHHHHHHHHHHTTT-HHHHHHHHHHHHHHHHHTT-HHHHHHHHHHHHHHHHHHHHHH---TTS--TGGGGTTT-GGGGGGS---TTS--TTSTTTT-STTSSHHHHHHHHHHHHHHHHHTT-HHHHHHHHHHHHHHHHHTT-HHHHHHHHHHHHHHHHHHHHHGGG--PPEEEEEEEESGGGGGGTT-EEEEEE-TT--HHHHHHHHHHHHHHHH-GGGEEEE---SPP-GGGS-TTSEEEEEEEEEE---TTHHHH--STTGGGSSEEEEEEEEEE-TTS-S---TTT-EEEEEEEEEEEEES-SSSEEEEEEEEEEEEPHHHHHHHHHHHHHHHHHHHHH-SS--HHHHHHHHHHHH--SSSPPHHHHHHHHHSS--SSHHHHHHHHHHHHHHHHHHHHHHHHHHHHHHH--GGGHHHHHHHHHHHHHHHHHHHHHHS--TTTTTS-----------------------------

Foldseek 3Di:
DVVVVVVVPPPLVVLLVVLVVLLVVCLDPCNLVLLLVLVPPPDDPDDPDDDDDDDDDDDPDVVVLVVLLVLQALDPVLCVSNVSLSVLVVSQLCLLPDDDPPSLVSNLSSLVSLLVSVVSLCPDPVCVDLVSLQSVLSSCNNLLVSVLVSLVQEDQLPCPVVPVPPDDPDDDDDDDDDPDAQDLVNLVVLVDPPPPPDPPPPDVDPDPDDDGHHHDLVSNLSSLVSVLSSLVRHDLVSLLSNLLSDDPVSLLSVLSSLLRLLSSLFQPPLPDLVVVVVVVVVVVVVVVVVVVVCVVVVPDPRSVVVVVVPDDDDDDDDDDPPDPDPPPPVPPPPPPPPPPPQDPVRSVVVSVVSQVSSASSLVSSLSSLVSNVVSCVVDPPPDPSVVSSVVSLSSNVSGDYDPVSVVVSVVVVVVVLVPDPDDDPVNVSSVLSVVLVVLLVVLSVVLVVCVVPLQSNLVSLVSNLLSCLLALVSVLVSLQVLLVSCVVVLVLLLSLQSLLLSLLLLLLVVCVVDVDPLADPGQVLCVVLPVVSCSSHDPDPPRDPVPDPDRPPDPLSDLVNSLVSLVSSLVSCVSVLVLVSNVSSVVRVVSSCVVVVVVVVVVVSVVSNVVSVVSCVVCVVVDFFWWKKKKAKDACVVPVRHRWIKIFTHGRPDDPVNVVCVVLVVVCVVLNNVQEDEDAAPDDDDNVPDDNSHMYMYMGTKAFDDDPVLCVVQPGPSSRRFQTFKIKDKFWAFPVGHSDDDLQRIKIKIKMWGFPGGPPHNHRMTTTDDIDIDIDGSLRVLLVVLLVLLVQLVCQLPDPVHDLVSLLVSLCCQLPPDPDDHNLNSCCVLQQAQDPDPVSNVSNVSSLVSVVSSLVSSVSSLVSSVVVDDPVCPVVSVVSVVSSVVSCVSCCVRRVDDPVRNNPHDDDPPDDDPDDDDDDDDDDDDDDDDDDD